Protein 5UM0 (pdb70)

Solvent-accessible surface area: 36814 Å² total; per-residue (Å²): 128,170,75,59,14,0,1,1,1,67,15,2,47,2,80,36,68,65,130,58,35,3,12,2,13,50,49,16,79,10,16,139,106,0,40,62,33,1,33,64,2,0,74,70,0,94,143,70,42,19,80,2,40,26,0,2,0,0,14,0,11,6,0,0,44,1,0,12,28,0,0,25,49,11,92,3,3,22,1,75,6,66,28,14,16,4,0,0,25,7,0,21,0,101,0,15,28,67,37,69,145,127,7,26,146,81,103,31,88,119,60,23,141,73,18,131,34,9,36,124,51,81,3,34,101,20,94,52,114,50,78,118,6,8,61,130,46,76,27,10,76,87,12,5,56,102,16,8,19,45,8,3,7,5,86,53,0,24,95,18,0,48,8,15,6,23,50,70,0,0,23,9,7,58,75,42,84,85,1,0,0,0,1,0,3,19,0,0,6,0,2,0,23,53,8,56,68,34,49,68,134,100,0,60,56,29,101,5,63,51,7,72,1,1,0,0,48,2,51,135,108,12,123,52,85,77,70,55,84,48,142,101,45,56,15,0,1,1,1,67,17,2,46,2,94,40,67,88,129,74,34,9,16,3,13,53,56,14,78,10,18,141,106,0,41,61,39,1,37,64,2,0,39,26,0,113,144,72,45,18,80,2,43,25,0,1,0,0,14,0,13,4,0,0,46,2,0,12,27,0,0,24,73,12,89,3,2,20,1,74,7,66,30,14,18,4,0,0,23,10,1,25,0,115,0,14,26,60,48,86,75,56,0,39,92,117,53,32,82,125,70,26,51,63,19,53,67,25,23,94,49,79,4,20,80,17,91,132,94,47,76,118,10,11,66,125,45,71,23,11,77,105,16,9,73,96,13,8,22,43,8,3,7,2,85,54,0,26,92,19,0,42,9,14,7,22,51,69,0,0,25,10,6,57,68,41,82,86,0,0,0,0,0,0,3,18,0,0,29,0,1,0,22,54,21,60,65,34,48,64,147,96,0,37,70,38,80,5,50,56,15,75,5,2,0,0,42,2,50,134,119,18,51,53,106,85,61,54,74,66,132,120,41,53,20,0,1,1,1,60,15,2,46,1,87,36,72,65,118,64,27,2,13,1,14,50,54,15,82,9,14,84,104,0,59,63,40,1,35,60,2,0,122,86,0,108,113,70,43,20,79,3,48,26,0,3,0,0,14,1,13,4,0,0,45,2,0,13,31,0,0,34,72,11,93,3,4,20,1,75,7,76,28,14,22,4,0,0,22,6,1,25,0,94,0,14,29,67,51,74,61,62,6,21,91,150,74,32,96,56,57,22,126,78,21,37,144,29,27,90,48,83,3,33,102,19,92,133,98,54,81,122,5,8,64,120,45,66,37,10,65,105,29,8,61,103,16,8,21,47,8,2,6,2,83,54,0,28,96,16,0,46,8,15,6,23,40,85,0,0,22,8,7,60,72,44,80,85,0,0,0,0,0,0,2,23,0,0,35,0,2,0,22,57,19,60,66,34,47,66,154,96,0,40,73,36,77,8,48,59,14,68,3,2,0,0,60,5,51,136,128,18,145,40,108,77,64,55,80,36,97,69,74,0,1,2,0,61,17,3,51,2,78,43,72,68,134,64,23,1,14,2,13,59,52,15,118,14,16,143,102,0,42,62,40,1,32,64,2,0,72,26,0,96,143,84,57,29,79,3,27,26,0,4,0,0,14,0,18,5,0,0,52,2,0,13,29,0,0,25,49,11,93,3,4,19,0,74,8,77,28,14,19,3,0,0,25,10,1,22,0,95,0,21,31,65,51,44,50,55,5,21,152,142,74,33,116,118,61,14,47,62,17,114,65,26,27,95,45,82,5,30,100,21,106,62,118,50,73,121,6,10,64,136,44,70,25,9,77,104,13,6,65,92,14,7,22,45,9,2,5,4,84,53,0,29,94,18,0,46,9,14,6,20,39,84,0,0,23,9,6,58,74,34,84,86,0,0,0,0,1,0,2,24,0,0,31,0,2,0,24,60,21,56,65,33,55,84,163,88,0,49,71,35,74,8,50,58,15,74,3,2,0,0,10,0,50,117,116,17,49,54,103,87,74,75,74,60

Nearest PDB structures (foldseek):
  5um0-assembly1_D  TM=9.969E-01  e=1.272E-48  Neisseria gonorrhoeae NCCP11945
  3ezn-assembly1_A  TM=9.893E-01  e=6.993E-36  Burkholderia pseudomallei 1710b
  3kkk-assembly1_A  TM=9.860E-01  e=8.474E-36  Plasmodium falciparum 3D7
  4odi-assembly1_C  TM=9.912E-01  e=1.167E-35  Toxoplasma gondii ME49
  1e58-assembly1_A  TM=9.875E-01  e=3.942E-35  Escherichia coli K-12

B-factor: mean 33.47, std 14.08, range [11.22, 109.82]

Radius of gyration: 29.14 Å; Cα contacts (8 Å, |Δi|>4): 1949; chains: 4; bounding box: 76×73×82 Å

Secondary structure (DSSP, 8-state):
--SEEEEEEE---BHHHHHTB--TTS-PPBPHHHHHHHHHHHHHHHHTT---SEEEE-SSHHHHHHHHHHHHHTT-TTS-EEE-GGGSPPP-GGGTTSBHHHHHHHH-HHHHHHHHS-SS-PPPPPPTTSTT-GGG-GGGTTS-GGGS-S---HHHHHHHHHHHIIIIIHHHHHTT--EEEEE-HHHHHHHHHHHHT--TTGGGG----TT--EEEEE-TT--EEEEEE-/--SEEEEEEE---BTTTTTTB--TTS-PPBPHHHHHHHHHHHHHHHHTT---SEEEE-SSHHHHHHHHHHHHHTT-TTS-EEE-GGGSPPP-GGGTTSBHHHHHHHH-HHHHHHHHH-SS-PPPPPPTT-TT-GGG-GGGTTS-GGGS-S---HHHHHHHHHHHIIIIIHHHHHTT--EEEEE-HHHHHHHHHHHHT--HHHHTT----TT--EEEEE-TT--EEEEEE-/--SEEEEEEE---BHHHHTTB--TT--PPBPHHHHHHHHHHHHHHHHTT---SEEEE-SSHHHHHHHHHHHHHTT-TTS-EEE-GGGPPPP-GGGTT-BHHHHHHHH-HHHHHHHHH-SSPPPPPPPTTSTT-GGG-GGGTTS-GGGS-S---HHHHHHHHHHHIIIIIHHHHHTT--EEEEE-HHHHHHHHHHHHT--HHHHTT----TT--EEEEE-TTS-EEEEEE-/-EEEEEEE---BHHHHTTB--TT--PPBPHHHHHHHHHHHHHHHHTT---SEEEE-SSHHHHHHHHHHHHHTT-TTS-EEE-GGGSPPP-GGGTT-BHHHHHHHHHHHHHHHHHH-SSPPPPPPPTT-TT-GGG-GGGTTS-GGGS-S---HHHHHHHHHHHIIIIIHHHHHTT--EEEEE-HHHHHHHHHHHHT--HHHHTT----TT--EEEEE-TT--EEEEEE-

Foldseek 3Di:
DPFQKEKEAAFDAFPCNVVQAAAFQNQTARDPRRLVLLLVLLLVCLVVVQDFQEEEEEPRPRQVSSRCNSCVSNPHNVRHYHYHNLQGGFHLAPRGGPHLVVVCVVPNDVVSLCSVAPQPDKHHFHDCPDPPQPLPPCVCVPPDPVVRGRIDHLNRSLVSNVVCCVPPVVVCSLVPTHYYYGGHFSSVLSVCCVLAVNDPVRSRPDGDDHSWMKMFRAHNVSHGPDIDTD/DPFAKEKEAAFDAFPCVVVQADAFPNQTARDPVRLVLLLVLLLVCLVVPQDFQEEEEEPRHRQVSSVCNSCVSNPHNVHHYYYHNLQTGFHQAPRGPPHPVVVCVVPNDVVSCCQLQAQADKHHFHPCPDPRAPLPPVVCVVDDSVVRGRGDGLNVSLVSNVVCCVPPVVVCSLVPTRYYYGGHFSSVLSVCCVLAVPDSNCSSVDGDDHSWMWMFRADNVSHTPDIDTD/DPFFKEKEAAFDAFPVNVVQAAAFQNQTARDPRRLVLLLVQLLVCLVVPQDFQEEEEEPRPRQVSSVQNSCVSNPHSVHHYDYHNLQGGFHLAPRHGPHLVVVCVVVNDVVSVCSLQPQFDKHHFHDCPDPPQPLPPCVCVVDDSVVRGRTGGLNVSLVSNVVCCVPPVVVCSLVVTRYYYGGHFSSVLSVCCVLAVNDSVCSSVDDDDHSWMWMFGADNVSHGPDIDID/DAKEKEAAFDAFPVVVVQAAAFQNQTAHDPVRLVLLLVLLLVCLVVPADFQEEEEEPRPRQVSSVCNSCVSNPHNVRHYHYHNLQGGFHQAPRGGPHLVVVCVVPNVVVSCCSLQPQFDKHHFHDCPPPPQCLPPVVCVVDDSVVRGRTGGLVVSLVSNVVCCVPPVVVCVLVPTHYYYGGHDSSVLSVCCVLQVPDSVCSSVDDDDHSWMWMFDADNVSHTPDIDTD

Organism: Neisseria gonorrhoeae (strain NCCP11945) (NCBI:txid521006)

Structure (mmCIF, N/CA/C/O backbone):
data_5UM0
#
_entry.id   5UM0
#
_cell.length_a   71.580
_cell.length_b   73.030
_cell.length_c   96.930
_cell.angle_alpha   90.000
_cell.angle_beta   97.600
_cell.angle_gamma   90.000
#
_symmetry.space_group_name_H-M   'P 1 21 1'
#
loop_
_entity.id
_entity.type
_entity.pdbx_description
1 polymer '2,3-bisphosphoglycerate-dependent phosphoglycerate mutase'
2 non-polymer 'L(+)-TARTARIC ACID'
3 water water
#
loop_
_atom_site.group_PDB
_atom_site.id
_atom_site.type_symbol
_atom_site.label_atom_id
_atom_site.label_alt_id
_atom_site.label_comp_id
_atom_site.label_asym_id
_atom_site.label_entity_id
_atom_site.label_seq_id
_atom_site.pdbx_PDB_ins_code
_atom_site.Cartn_x
_atom_site.Cartn_y
_atom_site.Cartn_z
_atom_site.occupancy
_atom_site.B_iso_or_equiv
_atom_site.auth_seq_id
_atom_site.auth_comp_id
_atom_site.auth_asym_id
_atom_site.auth_atom_id
_atom_site.pdbx_PDB_model_num
ATOM 1 N N . HIS A 1 6 ? 16.329 12.466 96.483 1.00 54.28 -2 HIS A N 1
ATOM 2 C CA . HIS A 1 6 ? 16.846 12.199 97.824 1.00 51.83 -2 HIS A CA 1
ATOM 3 C C . HIS A 1 6 ? 16.728 13.445 98.682 1.00 64.38 -2 HIS A C 1
ATOM 4 O O . HIS A 1 6 ? 17.700 13.853 99.326 1.00 57.27 -2 HIS A O 1
ATOM 11 N N . HIS A 1 7 ? 15.529 14.041 98.692 1.00 68.73 -1 HIS A N 1
ATOM 12 C CA . HIS A 1 7 ? 15.344 15.335 99.342 1.00 68.73 -1 HIS A CA 1
ATOM 13 C C . HIS A 1 7 ? 15.437 15.247 100.862 1.00 66.74 -1 HIS A C 1
ATOM 14 O O . HIS A 1 7 ? 15.833 16.223 101.510 1.00 69.07 -1 HIS A O 1
ATOM 21 N N . HIS A 1 8 ? 15.080 14.111 101.450 1.00 57.44 0 HIS A N 1
ATOM 22 C CA . HIS A 1 8 ? 15.121 13.937 102.895 1.00 54.49 0 HIS A CA 1
ATOM 23 C C . HIS A 1 8 ? 16.306 13.071 103.292 1.00 41.88 0 HIS A C 1
ATOM 24 O O . HIS A 1 8 ? 16.961 12.444 102.450 1.00 38.94 0 HIS A O 1
ATOM 31 N N . MET A 1 9 ? 16.577 13.043 104.599 1.00 34.49 1 MET A N 1
ATOM 32 C CA . MET A 1 9 ? 17.551 12.087 105.117 1.00 30.86 1 MET A CA 1
ATOM 33 C C . MET A 1 9 ? 17.025 10.670 104.958 1.00 26.04 1 MET A C 1
ATOM 34 O O . MET A 1 9 ? 15.929 10.344 105.423 1.00 27.99 1 MET A O 1
ATOM 39 N N . GLU A 1 10 ? 17.811 9.833 104.309 1.00 24.16 2 GLU A N 1
ATOM 40 C CA . GLU A 1 10 ? 17.408 8.490 103.958 1.00 22.84 2 GLU A CA 1
ATOM 41 C C . GLU A 1 10 ? 18.314 7.482 104.645 1.00 21.37 2 GLU A C 1
ATOM 42 O O . GLU A 1 10 ? 19.530 7.681 104.731 1.00 23.79 2 GLU A O 1
ATOM 48 N N . LEU A 1 11 ? 17.703 6.398 105.108 1.00 20.54 3 LEU A N 1
ATOM 49 C CA . LEU A 1 11 ? 18.367 5.284 105.771 1.00 19.26 3 LEU A CA 1
ATOM 50 C C . LEU A 1 11 ? 18.011 4.019 105.004 1.00 21.49 3 LEU A C 1
ATOM 51 O O . LEU A 1 11 ? 16.838 3.814 104.676 1.00 22.15 3 LEU A O 1
ATOM 56 N N . VAL A 1 12 ? 19.011 3.195 104.676 1.00 18.17 4 VAL A N 1
ATOM 57 C CA . VAL A 1 12 ? 18.801 2.009 103.840 1.00 18.32 4 VAL A CA 1
ATOM 58 C C . VAL A 1 12 ? 19.152 0.756 104.626 1.00 21.29 4 VAL A C 1
ATOM 59 O O . VAL A 1 12 ? 20.238 0.668 105.214 1.00 18.28 4 VAL A O 1
ATOM 63 N N . PHE A 1 13 ? 18.232 -0.216 104.620 1.00 16.92 5 PHE A N 1
ATOM 64 C CA . PHE A 1 13 ? 18.448 -1.549 105.170 1.00 17.05 5 PHE A CA 1
ATOM 65 C C . PHE A 1 13 ? 18.539 -2.564 104.034 1.00 19.38 5 PHE A C 1
ATOM 66 O O . PHE A 1 13 ? 17.834 -2.443 103.026 1.00 18.32 5 PHE A O 1
ATOM 74 N N . ILE A 1 14 ? 19.362 -3.596 104.218 1.00 14.96 6 ILE A N 1
ATOM 75 C CA . ILE A 1 14 ? 19.389 -4.726 103.280 1.00 19.91 6 ILE A CA 1
ATOM 76 C C . ILE A 1 14 ? 19.541 -6.014 104.080 1.00 25.85 6 ILE A C 1
ATOM 77 O O . ILE A 1 14 ? 20.483 -6.161 104.864 1.00 18.62 6 ILE A O 1
ATOM 82 N N . ARG A 1 15 ? 18.598 -6.932 103.909 1.00 15.86 7 ARG A N 1
ATOM 83 C CA . ARG A 1 15 ? 18.705 -8.264 104.486 1.00 15.76 7 ARG A CA 1
ATOM 84 C C . ARG A 1 15 ? 19.460 -9.165 103.515 1.00 15.53 7 ARG A C 1
ATOM 85 O O . ARG A 1 15 ? 19.218 -9.121 102.303 1.00 17.80 7 ARG A O 1
ATOM 93 N N . HIS A 1 16 ? 20.396 -9.965 104.035 1.00 17.05 8 HIS A N 1
ATOM 94 C CA . HIS A 1 16 ? 21.161 -10.825 103.133 1.00 20.00 8 HIS A CA 1
ATOM 95 C C . HIS A 1 16 ? 20.277 -11.899 102.497 1.00 16.33 8 HIS A C 1
ATOM 96 O O . HIS A 1 16 ? 19.207 -12.256 103.006 1.00 19.05 8 HIS A O 1
ATOM 103 N N . GLY A 1 17 ? 20.744 -12.404 101.356 1.00 18.59 9 GLY A N 1
ATOM 104 C CA . GLY A 1 17 ? 20.042 -13.429 100.609 1.00 21.02 9 GLY A CA 1
ATOM 105 C C . GLY A 1 17 ? 20.331 -14.828 101.132 1.00 16.28 9 GLY A C 1
ATOM 106 O O . GLY A 1 17 ? 20.895 -15.026 102.207 1.00 17.43 9 GLY A O 1
ATOM 107 N N . GLN A 1 18 ? 19.917 -15.815 100.342 1.00 18.03 10 GLN A N 1
ATOM 108 C CA . GLN A 1 18 ? 19.956 -17.214 100.770 1.00 18.20 10 GLN A CA 1
ATOM 109 C C . GLN A 1 18 ? 21.368 -17.635 101.155 1.00 21.70 10 GLN A C 1
ATOM 110 O O . GLN A 1 18 ? 22.340 -17.309 100.467 1.00 17.76 10 GLN A O 1
ATOM 116 N N . SER A 1 19 ? 21.478 -18.366 102.262 1.00 17.94 11 SER A N 1
ATOM 117 C CA . SER A 1 19 ? 22.741 -18.956 102.688 1.00 16.80 11 SER A CA 1
ATOM 118 C C . SER A 1 19 ? 22.771 -20.428 102.308 1.00 19.60 11 SER A C 1
ATOM 119 O O . SER A 1 19 ? 21.745 -21.027 101.971 1.00 23.22 11 SER A O 1
ATOM 122 N N . GLU A 1 20 ? 23.967 -21.025 102.403 1.00 18.54 12 GLU A N 1
ATOM 123 C CA . GLU A 1 20 ? 24.088 -22.458 102.127 1.00 20.06 12 GLU A CA 1
ATOM 124 C C . GLU A 1 20 ? 23.230 -23.296 103.076 1.00 22.25 12 GLU A C 1
ATOM 125 O O . GLU A 1 20 ? 22.733 -24.362 102.685 1.00 22.97 12 GLU A O 1
ATOM 131 N N . TRP A 1 21 ? 23.037 -22.834 104.319 1.00 22.18 13 TRP A N 1
ATOM 132 C CA . TRP A 1 21 ? 22.186 -23.567 105.256 1.00 26.93 13 TRP A CA 1
ATOM 133 C C . TRP A 1 21 ? 20.696 -23.296 105.048 1.00 24.98 13 TRP A C 1
ATOM 134 O O . TRP A 1 21 ? 19.878 -24.164 105.369 1.00 24.70 13 TRP A O 1
ATOM 145 N N . ASN A 1 22 ? 20.310 -22.122 104.530 1.00 22.24 14 ASN A N 1
ATOM 146 C CA . ASN A 1 22 ? 18.931 -21.966 104.061 1.00 23.01 14 ASN A CA 1
ATOM 147 C C . ASN A 1 22 ? 18.604 -23.035 103.028 1.00 28.42 14 ASN A C 1
ATOM 148 O O . ASN A 1 22 ? 17.561 -23.699 103.101 1.00 28.50 14 ASN A O 1
ATOM 153 N N . ALA A 1 23 ? 19.503 -23.225 102.058 1.00 31.21 15 ALA A N 1
ATOM 154 C CA . ALA A 1 23 ? 19.266 -24.209 101.010 1.00 32.83 15 ALA A CA 1
ATOM 155 C C . ALA A 1 23 ? 19.217 -25.625 101.568 1.00 32.26 15 ALA A C 1
ATOM 156 O O . ALA A 1 23 ? 18.468 -26.465 101.057 1.00 33.77 15 ALA A O 1
ATOM 158 N N . LYS A 1 24 ? 19.989 -25.909 102.611 1.00 30.09 16 LYS A N 1
ATOM 159 C CA . LYS A 1 24 ? 19.972 -27.227 103.237 1.00 30.03 16 LYS A CA 1
ATOM 160 C C . LYS A 1 24 ? 18.892 -27.376 104.310 1.00 30.54 16 LYS A C 1
ATOM 161 O O . LYS A 1 24 ? 18.789 -28.452 104.907 1.00 33.09 16 LYS A O 1
ATOM 167 N N . ASN A 1 25 ? 18.119 -26.319 104.592 1.00 30.63 17 ASN A N 1
ATOM 168 C CA . ASN A 1 25 ? 17.016 -26.368 105.556 1.00 25.57 17 ASN A CA 1
ATOM 169 C C . ASN A 1 25 ? 17.522 -26.635 106.977 1.00 32.85 17 ASN A C 1
ATOM 170 O O . ASN A 1 25 ? 16.958 -27.452 107.708 1.00 34.64 17 ASN A O 1
ATOM 175 N N . LEU A 1 26 ? 18.600 -25.959 107.370 1.00 27.70 18 LEU A N 1
ATOM 176 C CA . LEU A 1 26 ? 19.148 -26.070 108.722 1.00 29.29 18 LEU A CA 1
ATOM 177 C C . LEU A 1 26 ? 19.022 -24.733 109.449 1.00 28.00 18 LEU A C 1
ATOM 178 O O . LEU A 1 26 ? 19.270 -23.679 108.861 1.00 25.54 18 LEU A O 1
ATOM 183 N N . PHE A 1 27 ? 18.638 -24.774 110.729 1.00 22.03 19 PHE A N 1
ATOM 184 C CA . PHE A 1 27 ? 18.680 -23.568 111.551 1.00 20.74 19 PHE A CA 1
ATOM 185 C C . PHE A 1 27 ? 20.117 -23.070 111.651 1.00 22.64 19 PHE A C 1
ATOM 186 O O . PHE A 1 27 ? 21.042 -23.853 111.906 1.00 28.41 19 PHE A O 1
ATOM 194 N N . THR A 1 28 ? 20.296 -21.759 111.509 1.00 21.56 20 THR A N 1
ATOM 195 C CA . THR A 1 28 ? 21.624 -21.157 111.472 1.00 17.21 20 THR A CA 1
ATOM 196 C C . THR A 1 28 ? 21.941 -20.331 112.713 1.00 20.99 20 THR A C 1
ATOM 197 O O . THR A 1 28 ? 22.906 -20.624 113.418 1.00 22.31 20 THR A O 1
ATOM 201 N N . GLY A 1 29 ? 21.164 -19.291 112.992 1.00 20.59 21 GLY A N 1
ATOM 202 C CA . GLY A 1 29 ? 21.482 -18.439 114.134 1.00 18.02 21 GLY A CA 1
ATOM 203 C C . GLY A 1 29 ? 22.861 -17.810 114.002 1.00 19.19 21 GLY A C 1
ATOM 204 O O . GLY A 1 29 ? 23.210 -17.231 112.968 1.00 16.08 21 GLY A O 1
ATOM 205 N N . TRP A 1 30 ? 23.671 -17.925 115.061 1.00 18.69 22 TRP A N 1
ATOM 206 C CA . TRP A 1 30 ? 25.018 -17.335 115.052 1.00 20.77 22 TRP A CA 1
ATOM 207 C C . TRP A 1 30 ? 26.074 -18.190 114.354 1.00 21.43 22 TRP A C 1
ATOM 208 O O . TRP A 1 30 ? 27.243 -17.788 114.328 1.00 23.03 22 TRP A O 1
ATOM 219 N N . ARG A 1 31 ? 25.727 -19.359 113.823 1.00 21.16 23 ARG A N 1
ATOM 220 C CA . ARG A 1 31 ? 26.708 -20.148 113.075 1.00 17.49 23 ARG A CA 1
ATOM 221 C C . ARG A 1 31 ? 27.135 -19.402 111.812 1.00 16.48 23 ARG A C 1
ATOM 222 O O . ARG A 1 31 ? 26.308 -18.824 111.110 1.00 18.25 23 ARG A O 1
ATOM 230 N N . ASP A 1 32 ? 28.438 -19.430 111.505 1.00 18.36 24 ASP A N 1
ATOM 231 C CA . ASP A 1 32 ? 28.984 -18.513 110.497 1.00 16.84 24 ASP A CA 1
ATOM 232 C C . ASP A 1 32 ? 29.022 -19.169 109.114 1.00 25.70 24 ASP A C 1
ATOM 233 O O . ASP A 1 32 ? 30.075 -19.516 108.587 1.00 30.25 24 ASP A O 1
ATOM 238 N N . VAL A 1 33 ? 27.844 -19.296 108.508 1.00 20.46 25 VAL A N 1
ATOM 239 C CA . VAL A 1 33 ? 27.713 -19.990 107.231 1.00 16.44 25 VAL A CA 1
ATOM 240 C C . VAL A 1 33 ? 27.797 -18.985 106.087 1.00 21.31 25 VAL A C 1
ATOM 241 O O . VAL A 1 33 ? 27.507 -17.792 106.236 1.00 22.32 25 VAL A O 1
ATOM 245 N N . LYS A 1 34 ? 28.196 -19.478 104.923 1.00 17.80 26 LYS A N 1
ATOM 246 C CA . LYS A 1 34 ? 28.379 -18.629 103.755 1.00 21.90 26 LYS A CA 1
ATOM 247 C C . LYS A 1 34 ? 27.092 -18.469 102.953 1.00 23.71 26 LYS A C 1
ATOM 248 O O . LYS A 1 34 ? 26.148 -19.258 103.066 1.00 22.28 26 LYS A O 1
ATOM 254 N N . LEU A 1 35 ? 27.075 -17.428 102.123 1.00 21.15 27 LEU A N 1
ATOM 255 C CA . LEU A 1 35 ? 26.000 -17.234 101.165 1.00 21.33 27 LEU A CA 1
ATOM 256 C C . LEU A 1 35 ? 26.032 -18.325 100.099 1.00 23.65 27 LEU A C 1
ATOM 257 O O . LEU A 1 35 ? 27.096 -18.793 99.693 1.00 19.26 27 LEU A O 1
ATOM 262 N N . SER A 1 36 ? 24.854 -18.691 99.606 1.00 18.13 28 SER A N 1
ATOM 263 C CA . SER A 1 36 ? 24.795 -19.523 98.417 1.00 22.04 28 SER A CA 1
ATOM 264 C C . SER A 1 36 ? 25.024 -18.657 97.178 1.00 18.69 28 SER A C 1
ATOM 265 O O . SER A 1 36 ? 25.016 -17.420 97.248 1.00 20.96 28 SER A O 1
ATOM 268 N N . GLU A 1 37 ? 25.200 -19.307 96.019 1.00 20.53 29 GLU A N 1
ATOM 269 C CA . GLU A 1 37 ? 25.294 -18.531 94.782 1.00 25.62 29 GLU A CA 1
ATOM 270 C C . GLU A 1 37 ? 24.065 -17.647 94.602 1.00 26.52 29 GLU A C 1
ATOM 271 O O . GLU A 1 37 ? 24.181 -16.492 94.180 1.00 21.89 29 GLU A O 1
ATOM 277 N N . GLN A 1 38 ? 22.880 -18.176 94.923 1.00 21.31 30 GLN A N 1
ATOM 278 C CA . GLN A 1 38 ? 21.661 -17.378 94.855 1.00 20.51 30 GLN A CA 1
ATOM 279 C C . GLN A 1 38 ? 21.767 -16.139 95.736 1.00 22.48 30 GLN A C 1
ATOM 280 O O . GLN A 1 38 ? 21.412 -15.032 95.313 1.00 22.27 30 GLN A O 1
ATOM 286 N N . GLY A 1 39 ? 22.221 -16.318 96.981 1.00 16.84 31 GLY A N 1
ATOM 287 C CA . GLY A 1 39 ? 22.392 -15.177 97.872 1.00 21.57 31 GLY A CA 1
ATOM 288 C C . GLY A 1 39 ? 23.420 -14.180 97.376 1.00 20.93 31 GLY A C 1
ATOM 289 O O . GLY A 1 39 ? 23.282 -12.969 97.592 1.00 19.24 31 GLY A O 1
ATOM 290 N N . LEU A 1 40 ? 24.484 -14.671 96.740 1.00 20.72 32 LEU A N 1
ATOM 291 C CA . LEU A 1 40 ? 25.474 -13.762 96.162 1.00 21.05 32 LEU A CA 1
ATOM 292 C C . LEU A 1 40 ? 24.859 -12.932 95.038 1.00 21.77 32 LEU A C 1
ATOM 293 O O . LEU A 1 40 ? 25.115 -11.726 94.935 1.00 20.13 32 LEU A O 1
ATOM 298 N N . ALA A 1 41 ? 24.028 -13.564 94.201 1.00 18.18 33 ALA A N 1
ATOM 299 C CA . ALA A 1 41 ? 23.349 -12.847 93.124 1.00 19.67 33 ALA A CA 1
ATOM 300 C C . ALA A 1 41 ? 22.387 -11.800 93.678 1.00 22.40 33 ALA A C 1
ATOM 301 O O . ALA A 1 41 ? 22.255 -10.704 93.118 1.00 18.59 33 ALA A O 1
ATOM 303 N N . GLU A 1 42 ? 21.725 -12.108 94.793 1.00 20.18 34 GLU A N 1
ATOM 304 C CA . GLU A 1 42 ? 20.799 -11.148 95.386 1.00 16.42 34 GLU A CA 1
ATOM 305 C C . GLU A 1 42 ? 21.524 -9.890 95.847 1.00 17.87 34 GLU A C 1
ATOM 306 O O . GLU A 1 42 ? 21.019 -8.774 95.678 1.00 18.29 34 GLU A O 1
ATOM 312 N N . ALA A 1 43 ? 22.687 -10.064 96.478 1.00 18.85 35 ALA A N 1
ATOM 313 C CA . ALA A 1 43 ? 23.479 -8.924 96.921 1.00 18.03 35 ALA A CA 1
ATOM 314 C C . ALA A 1 43 ? 23.886 -8.050 95.739 1.00 20.02 35 ALA A C 1
ATOM 315 O O . ALA A 1 43 ? 23.825 -6.815 95.814 1.00 17.65 35 ALA A O 1
ATOM 317 N N . ALA A 1 44 ? 24.317 -8.676 94.642 1.00 20.20 36 ALA A N 1
ATOM 318 C CA . ALA A 1 44 ? 24.737 -7.911 93.477 1.00 20.09 36 ALA A CA 1
ATOM 319 C C . ALA A 1 44 ? 23.562 -7.161 92.853 1.00 22.37 36 ALA A C 1
ATOM 320 O O . ALA A 1 44 ? 23.700 -5.992 92.471 1.00 23.73 36 ALA A O 1
ATOM 322 N N . ALA A 1 45 ? 22.398 -7.814 92.741 1.00 17.10 37 ALA A N 1
ATOM 323 C CA . ALA A 1 45 ? 21.224 -7.139 92.187 1.00 18.86 37 ALA A CA 1
ATOM 324 C C . ALA A 1 45 ? 20.797 -5.960 93.060 1.00 25.60 37 ALA A C 1
ATOM 325 O O . ALA A 1 45 ? 20.384 -4.909 92.546 1.00 21.22 37 ALA A O 1
ATOM 327 N N . ALA A 1 46 ? 20.899 -6.111 94.384 1.00 20.73 38 ALA A N 1
ATOM 328 C CA . ALA A 1 46 ? 20.570 -5.009 95.281 1.00 19.81 38 ALA A CA 1
ATOM 329 C C . ALA A 1 46 ? 21.544 -3.853 95.104 1.00 19.55 38 ALA A C 1
ATOM 330 O O . ALA A 1 46 ? 21.125 -2.690 95.027 1.00 18.89 38 ALA A O 1
ATOM 332 N N . GLY A 1 47 ? 22.844 -4.151 95.008 1.00 16.87 39 GLY A N 1
ATOM 333 C CA . GLY A 1 47 ? 23.810 -3.092 94.757 1.00 19.91 39 GLY A CA 1
ATOM 334 C C . GLY A 1 47 ? 23.544 -2.344 93.459 1.00 26.11 39 GLY A C 1
ATOM 335 O O . GLY A 1 47 ? 23.624 -1.109 93.407 1.00 19.18 39 GLY A O 1
ATOM 336 N N . LYS A 1 48 ? 23.226 -3.076 92.391 1.00 23.44 40 LYS A N 1
ATOM 337 C CA . LYS A 1 48 ? 22.942 -2.414 91.116 1.00 22.11 40 LYS A CA 1
ATOM 338 C C . LYS A 1 48 ? 21.703 -1.534 91.205 1.00 22.30 40 LYS A C 1
ATOM 339 O O . LYS A 1 48 ? 21.640 -0.484 90.558 1.00 21.15 40 LYS A O 1
ATOM 345 N N . LYS A 1 49 ? 20.707 -1.943 91.990 1.00 21.05 41 LYS A N 1
ATOM 346 C CA . LYS A 1 49 ? 19.505 -1.126 92.130 1.00 23.99 41 LYS A CA 1
ATOM 347 C C . LYS A 1 49 ? 19.802 0.158 92.903 1.00 21.83 41 LYS A C 1
ATOM 348 O O . LYS A 1 49 ? 19.297 1.234 92.559 1.00 23.25 41 LYS A O 1
ATOM 354 N N . LEU A 1 50 ? 20.613 0.061 93.954 1.00 19.52 42 LEU A N 1
ATOM 355 C CA . LEU A 1 50 ? 21.028 1.264 94.670 1.00 19.32 42 LEU A CA 1
ATOM 356 C C . LEU A 1 50 ? 21.855 2.174 93.777 1.00 19.39 42 LEU A C 1
ATOM 357 O O . LEU A 1 50 ? 21.721 3.400 93.835 1.00 21.05 42 LEU A O 1
ATOM 362 N N . LYS A 1 51 ? 22.695 1.592 92.919 1.00 17.49 43 LYS A N 1
ATOM 363 C CA . LYS A 1 51 ? 23.453 2.406 91.969 1.00 26.46 43 LYS A CA 1
ATOM 364 C C . LYS A 1 51 ? 22.524 3.130 91.005 1.00 25.25 43 LYS A C 1
ATOM 365 O O . LYS A 1 51 ? 22.653 4.343 90.781 1.00 21.92 43 LYS A O 1
ATOM 371 N N . GLU A 1 52 ? 21.585 2.392 90.409 1.00 23.59 44 GLU A N 1
ATOM 372 C CA . GLU A 1 52 ? 20.720 2.982 89.389 1.00 25.52 44 GLU A CA 1
ATOM 373 C C . GLU A 1 52 ? 19.896 4.125 89.952 1.00 23.76 44 GLU A C 1
ATOM 374 O O . GLU A 1 52 ? 19.530 5.050 89.215 1.00 25.59 44 GLU A O 1
ATOM 380 N N . ASN A 1 53 ? 19.601 4.085 91.249 1.00 21.77 45 ASN A N 1
ATOM 381 C CA . ASN A 1 53 ? 18.760 5.088 91.879 1.00 26.34 45 ASN A CA 1
ATOM 382 C C . ASN A 1 53 ? 19.563 6.133 92.643 1.00 27.42 45 ASN A C 1
ATOM 383 O O . ASN A 1 53 ? 18.974 6.931 93.378 1.00 25.20 45 ASN A O 1
ATOM 388 N N . GLY A 1 54 ? 20.886 6.138 92.493 1.00 23.02 46 GLY A N 1
ATOM 389 C CA . GLY A 1 54 ? 21.710 7.205 93.031 1.00 25.94 46 GLY A CA 1
ATOM 390 C C . GLY A 1 54 ? 21.896 7.215 94.536 1.00 26.34 46 GLY A C 1
ATOM 391 O O . GLY A 1 54 ? 22.058 8.293 95.116 1.00 27.21 46 GLY A O 1
ATOM 392 N N . TYR A 1 55 ? 21.900 6.050 95.191 1.00 19.73 47 TYR A N 1
ATOM 393 C CA . TYR A 1 55 ? 22.055 5.992 96.646 1.00 15.22 47 TYR A CA 1
ATOM 394 C C . TYR A 1 55 ? 23.537 5.980 96.996 1.00 20.16 47 TYR A C 1
ATOM 395 O O . TYR A 1 55 ? 24.245 4.998 96.732 1.00 20.04 47 TYR A O 1
ATOM 404 N N . GLU A 1 56 ? 23.999 7.076 97.594 1.00 15.32 48 GLU A N 1
ATOM 405 C CA . GLU A 1 56 ? 25.364 7.215 98.088 1.00 19.82 48 GLU A CA 1
ATOM 406 C C . GLU A 1 56 ? 25.358 7.058 99.605 1.00 16.02 48 GLU A C 1
ATOM 407 O O . GLU A 1 56 ? 24.458 7.566 100.277 1.00 16.84 48 GLU A O 1
ATOM 413 N N . PHE A 1 57 ? 26.366 6.371 100.146 1.00 13.34 49 PHE A N 1
ATOM 414 C CA . PHE A 1 57 ? 26.481 6.170 101.585 1.00 16.60 49 PHE A CA 1
ATOM 415 C C . PHE A 1 57 ? 27.737 6.836 102.123 1.00 16.98 49 PHE A C 1
ATOM 416 O O . PHE A 1 57 ? 28.745 6.950 101.419 1.00 16.30 49 PHE A O 1
ATOM 424 N N . ASP A 1 58 ? 27.662 7.262 103.391 1.00 16.13 50 ASP A N 1
ATOM 425 C CA . ASP A 1 58 ? 28.822 7.774 104.113 1.00 21.41 50 ASP A CA 1
ATOM 426 C C . ASP A 1 58 ? 29.378 6.808 105.146 1.00 20.44 50 ASP A C 1
ATOM 427 O O . ASP A 1 58 ? 30.533 6.968 105.561 1.00 17.75 50 ASP A O 1
ATOM 432 N N . ILE A 1 59 ? 28.595 5.817 105.569 1.00 14.16 51 ILE A N 1
ATOM 433 C CA . ILE A 1 59 ? 29.039 4.819 106.534 1.00 14.39 51 ILE A CA 1
ATOM 434 C C . ILE A 1 59 ? 28.160 3.588 106.347 1.00 16.47 51 ILE A C 1
ATOM 435 O O . ILE A 1 59 ? 26.981 3.698 105.984 1.00 15.84 51 ILE A O 1
ATOM 440 N N . ALA A 1 60 ? 28.731 2.413 106.609 1.00 14.21 52 ALA A N 1
ATOM 441 C CA . ALA A 1 60 ? 28.022 1.138 106.488 1.00 15.68 52 ALA A CA 1
ATOM 442 C C . ALA A 1 60 ? 28.161 0.345 107.778 1.00 18.22 52 ALA A C 1
ATOM 443 O O . ALA A 1 60 ? 29.278 0.144 108.263 1.00 16.52 52 ALA A O 1
ATOM 445 N N . PHE A 1 61 ? 27.037 -0.124 108.324 1.00 12.58 53 PHE A N 1
ATOM 446 C CA . PHE A 1 61 ? 27.040 -0.967 109.523 1.00 12.49 53 PHE A CA 1
ATOM 447 C C . PHE A 1 61 ? 26.626 -2.387 109.153 1.00 14.86 53 PHE A C 1
ATOM 448 O O . PHE A 1 61 ? 25.685 -2.581 108.382 1.00 13.10 53 PHE A O 1
ATOM 456 N N . THR A 1 62 ? 27.306 -3.386 109.724 1.00 14.10 54 THR A N 1
ATOM 457 C CA . THR A 1 62 ? 26.951 -4.775 109.461 1.00 14.54 54 THR A CA 1
ATOM 458 C C . THR A 1 62 ? 27.205 -5.587 110.726 1.00 14.01 54 THR A C 1
ATOM 459 O O . THR A 1 62 ? 27.644 -5.053 111.750 1.00 15.07 54 THR A O 1
ATOM 463 N N . SER A 1 63 ? 26.876 -6.880 110.670 1.00 16.09 55 SER A N 1
ATOM 464 C CA . SER A 1 63 ? 27.080 -7.771 111.805 1.00 13.82 55 SER A CA 1
ATOM 465 C C . SER A 1 63 ? 28.513 -8.289 111.754 1.00 15.36 55 SER A C 1
ATOM 466 O O . SER A 1 63 ? 29.326 -7.829 110.956 1.00 17.31 55 SER A O 1
ATOM 469 N N . VAL A 1 64 ? 28.845 -9.287 112.569 1.00 14.98 56 VAL A N 1
ATOM 470 C CA . VAL A 1 64 ? 30.132 -9.942 112.436 1.00 13.94 56 VAL A CA 1
ATOM 471 C C . VAL A 1 64 ? 29.982 -11.333 111.822 1.00 17.58 56 VAL A C 1
ATOM 472 O O . VAL A 1 64 ? 30.913 -12.126 111.867 1.00 17.50 56 VAL A O 1
ATOM 476 N N . LEU A 1 65 ? 28.822 -11.629 111.226 1.00 16.65 57 LEU A N 1
ATOM 477 C CA . LEU A 1 65 ? 28.618 -12.888 110.518 1.00 14.59 57 LEU A CA 1
ATOM 478 C C . LEU A 1 65 ? 28.948 -12.674 109.046 1.00 14.58 57 LEU A C 1
ATOM 479 O O . LEU A 1 65 ? 28.529 -11.679 108.440 1.00 13.27 57 LEU A O 1
ATOM 484 N N . THR A 1 66 ? 29.706 -13.610 108.490 1.00 17.45 58 THR A N 1
ATOM 485 C CA . THR A 1 66 ? 30.279 -13.457 107.155 1.00 18.99 58 THR A CA 1
ATOM 486 C C . THR A 1 66 ? 29.221 -13.205 106.083 1.00 19.10 58 THR A C 1
ATOM 487 O O . THR A 1 66 ? 29.443 -12.410 105.154 1.00 19.45 58 THR A O 1
ATOM 491 N N . ARG A 1 67 ? 28.082 -13.902 106.158 1.00 15.56 59 ARG A N 1
ATOM 492 C CA . ARG A 1 67 ? 27.070 -13.737 105.110 1.00 16.64 59 ARG A CA 1
ATOM 493 C C . ARG A 1 67 ? 26.557 -12.298 105.034 1.00 15.42 59 ARG A C 1
ATOM 494 O O . ARG A 1 67 ? 26.214 -11.813 103.943 1.00 16.56 59 ARG A O 1
ATOM 502 N N . ALA A 1 68 ? 26.517 -11.591 106.163 1.00 14.55 60 ALA A N 1
ATOM 503 C CA . ALA A 1 68 ? 26.069 -10.205 106.125 1.00 14.21 60 ALA A CA 1
ATOM 504 C C . ALA A 1 68 ? 27.187 -9.275 105.663 1.00 13.76 60 ALA A C 1
ATOM 505 O O . ALA A 1 68 ? 26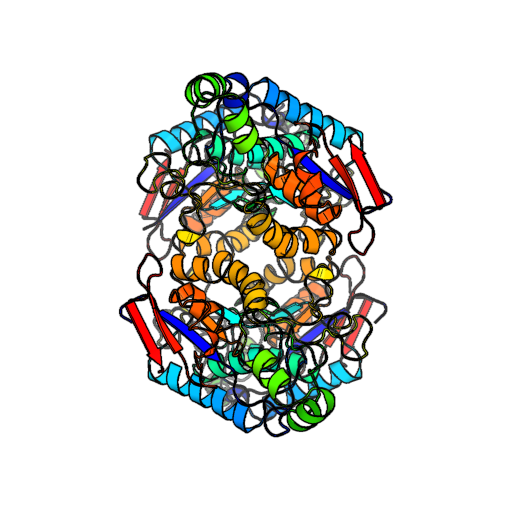.936 -8.351 104.883 1.00 13.90 60 ALA A O 1
ATOM 507 N N . ILE A 1 69 ? 28.420 -9.497 106.150 1.00 14.54 61 ILE A N 1
ATOM 508 C CA . ILE A 1 69 ? 29.535 -8.638 105.766 1.00 14.66 61 ILE A CA 1
ATOM 509 C C . ILE A 1 69 ? 29.767 -8.729 104.269 1.00 14.96 61 ILE A C 1
ATOM 510 O O . ILE A 1 69 ? 29.982 -7.719 103.586 1.00 14.28 61 ILE A O 1
ATOM 515 N N . LYS A 1 70 ? 29.730 -9.948 103.737 1.00 13.66 62 LYS A N 1
ATOM 516 C CA . LYS A 1 70 ? 29.925 -10.119 102.306 1.00 14.45 62 LYS A CA 1
ATOM 517 C C . LYS A 1 70 ? 28.808 -9.458 101.515 1.00 19.27 62 LYS A C 1
ATOM 518 O O . LYS A 1 70 ? 29.060 -8.856 100.464 1.00 17.41 62 LYS A O 1
ATOM 524 N N . THR A 1 71 ? 27.563 -9.556 102.003 1.00 15.37 63 THR A N 1
ATOM 525 C CA . THR A 1 71 ? 26.468 -8.825 101.364 1.00 17.09 63 THR A CA 1
ATOM 526 C C . THR A 1 71 ? 26.765 -7.335 101.357 1.00 18.16 63 THR A C 1
ATOM 527 O O . THR A 1 71 ? 26.604 -6.658 100.335 1.00 16.04 63 THR A O 1
ATOM 531 N N . CYS A 1 72 ? 27.213 -6.810 102.499 1.00 13.67 64 CYS A N 1
ATOM 532 C CA . CYS A 1 72 ? 27.536 -5.388 102.588 1.00 15.89 64 CYS A CA 1
ATOM 533 C C . CYS A 1 72 ? 28.616 -5.003 101.579 1.00 17.65 64 CYS A C 1
ATOM 534 O O . CYS A 1 72 ? 28.486 -4.000 100.868 1.00 14.48 64 CYS A O 1
ATOM 537 N N . ASN A 1 73 ? 29.688 -5.800 101.500 1.00 19.17 65 ASN A N 1
ATOM 538 C CA . ASN A 1 73 ? 30.792 -5.483 100.591 1.00 16.88 65 ASN A CA 1
ATOM 539 C C . ASN A 1 73 ? 30.356 -5.519 99.135 1.00 14.47 65 ASN A C 1
ATOM 540 O O . ASN A 1 73 ? 30.808 -4.700 98.324 1.00 15.47 65 ASN A O 1
ATOM 545 N N . ILE A 1 74 ? 29.505 -6.479 98.776 1.00 13.64 66 ILE A N 1
ATOM 546 C CA . ILE A 1 74 ? 29.056 -6.584 97.391 1.00 17.76 66 ILE A CA 1
ATOM 547 C C . ILE A 1 74 ? 28.174 -5.390 97.028 1.00 18.36 66 ILE A C 1
ATOM 548 O O . ILE A 1 74 ? 28.305 -4.799 95.946 1.00 17.88 66 ILE A O 1
ATOM 553 N N . VAL A 1 75 ? 27.249 -5.033 97.921 1.00 14.74 67 VAL A N 1
ATOM 554 C CA . VAL A 1 75 ? 26.376 -3.882 97.681 1.00 20.29 67 VAL A CA 1
ATOM 555 C C . VAL A 1 75 ? 27.207 -2.616 97.465 1.00 20.32 67 VAL A C 1
ATOM 556 O O . VAL A 1 75 ? 26.972 -1.852 96.516 1.00 19.97 67 VAL A O 1
ATOM 560 N N . LEU A 1 76 ? 28.205 -2.394 98.328 1.00 15.13 68 LEU A N 1
ATOM 561 C CA . LEU A 1 76 ? 29.082 -1.235 98.189 1.00 18.23 68 LEU A CA 1
ATOM 562 C C . LEU A 1 76 ? 29.851 -1.271 96.877 1.00 17.52 68 LEU A C 1
ATOM 563 O O . LEU A 1 76 ? 29.907 -0.271 96.155 1.00 14.51 68 LEU A O 1
ATOM 568 N N . GLU A 1 77 ? 30.462 -2.414 96.551 1.00 18.03 69 GLU A N 1
ATOM 569 C CA . GLU A 1 77 ? 31.250 -2.487 95.320 1.00 20.92 69 GLU A CA 1
ATOM 570 C C . GLU A 1 77 ? 30.374 -2.258 94.090 1.00 18.66 69 GLU A C 1
ATOM 571 O O . GLU A 1 77 ? 30.760 -1.526 93.159 1.00 18.20 69 GLU A O 1
ATOM 577 N N . GLU A 1 78 ? 29.193 -2.880 94.065 1.00 17.01 70 GLU A N 1
ATOM 578 C CA . GLU A 1 78 ? 28.333 -2.788 92.881 1.00 20.59 70 GLU A CA 1
ATOM 579 C C . GLU A 1 78 ? 27.729 -1.404 92.714 1.00 23.81 70 GLU A C 1
ATOM 580 O O . GLU A 1 78 ? 27.278 -1.066 91.616 1.00 21.02 70 GLU A O 1
ATOM 586 N N . SER A 1 79 ? 27.703 -0.596 93.768 1.00 18.28 71 SER A N 1
ATOM 587 C CA . SER A 1 79 ? 27.316 0.801 93.644 1.00 19.73 71 SER A CA 1
ATOM 588 C C . SER A 1 79 ? 28.526 1.743 93.699 1.00 21.58 71 SER A C 1
ATOM 589 O O . SER A 1 79 ? 28.371 2.915 94.045 1.00 19.88 71 SER A O 1
ATOM 592 N N . ASP A 1 80 ? 29.729 1.240 93.393 1.00 18.27 72 ASP A N 1
ATOM 593 C CA . ASP A 1 80 ? 30.913 2.078 93.142 1.00 23.43 72 ASP A CA 1
ATOM 594 C C . ASP A 1 80 ? 31.361 2.843 94.388 1.00 18.93 72 ASP A C 1
ATOM 595 O O . ASP A 1 80 ? 31.810 3.989 94.289 1.00 18.70 72 ASP A O 1
ATOM 600 N N . GLN A 1 81 ? 31.259 2.226 95.561 1.00 14.96 73 GLN A N 1
ATOM 601 C CA . GLN A 1 81 ? 31.621 2.928 96.793 1.00 14.06 73 GLN A CA 1
ATOM 602 C C . GLN A 1 81 ? 32.181 1.945 97.831 1.00 15.60 73 GLN A C 1
ATOM 603 O O . GLN A 1 81 ? 31.834 1.982 99.014 1.00 15.13 73 GLN A O 1
ATOM 609 N N . LEU A 1 82 ? 33.091 1.064 97.399 1.00 20.18 74 LEU A N 1
ATOM 610 C CA . LEU A 1 82 ? 33.717 0.139 98.341 1.00 18.30 74 LEU A CA 1
ATOM 611 C C . LEU A 1 82 ? 34.610 0.858 99.352 1.00 20.72 74 LEU A C 1
ATOM 612 O O . LEU A 1 82 ? 34.965 0.258 100.372 1.00 15.59 74 LEU A O 1
ATOM 617 N N . PHE A 1 83 ? 34.947 2.131 99.109 1.00 16.90 75 PHE A N 1
ATOM 618 C CA . PHE A 1 83 ? 35.726 2.935 100.046 1.00 13.92 75 PHE A CA 1
ATOM 619 C C . PHE A 1 83 ? 34.953 3.331 101.301 1.00 14.63 75 PHE A C 1
ATOM 620 O O . PHE A 1 83 ? 35.570 3.861 102.233 1.00 15.78 75 PHE A O 1
ATOM 628 N N . VAL A 1 84 ? 33.644 3.105 101.347 1.00 16.34 76 VAL A N 1
ATOM 629 C CA . VAL A 1 84 ? 32.836 3.625 102.456 1.00 14.51 76 VAL A CA 1
ATOM 630 C C . VAL A 1 84 ? 33.262 2.939 103.751 1.00 16.85 76 VAL A C 1
ATOM 631 O O . VAL A 1 84 ? 33.428 1.707 103.772 1.00 15.63 76 VAL A O 1
ATOM 635 N N . PRO A 1 85 ? 33.449 3.681 104.839 1.00 18.55 77 PRO A N 1
ATOM 636 C CA . PRO A 1 85 ? 33.894 3.055 106.092 1.00 13.03 77 PRO A CA 1
ATOM 637 C C . PRO A 1 85 ? 32.862 2.066 106.601 1.00 15.32 77 PRO A C 1
ATOM 638 O O . PRO A 1 85 ? 31.656 2.304 106.513 1.00 16.39 77 PRO A O 1
ATOM 642 N N . GLN A 1 86 ? 33.348 0.977 107.192 1.00 16.19 78 GLN A N 1
ATOM 643 C CA . GLN A 1 86 ? 32.498 -0.142 107.572 1.00 18.45 78 GLN A CA 1
ATOM 644 C C . GLN A 1 86 ? 32.738 -0.507 109.030 1.00 20.55 78 GLN A C 1
ATOM 645 O O . GLN A 1 86 ? 33.884 -0.715 109.439 1.00 15.63 78 GLN A O 1
ATOM 651 N N . ILE A 1 87 ? 31.660 -0.596 109.802 1.00 14.69 79 ILE A N 1
ATOM 652 C CA . ILE A 1 87 ? 31.712 -1.014 111.204 1.00 13.77 79 ILE A CA 1
ATOM 653 C C . ILE A 1 87 ? 30.943 -2.323 111.333 1.00 15.66 79 ILE A C 1
ATOM 654 O O . ILE A 1 87 ? 29.790 -2.428 110.883 1.00 16.55 79 ILE A O 1
ATOM 659 N N . LYS A 1 88 ? 31.586 -3.324 111.932 1.00 12.03 80 LYS A N 1
ATOM 660 C CA . LYS A 1 88 ? 31.007 -4.650 112.110 1.00 15.95 80 LYS A CA 1
ATOM 661 C C . LYS A 1 88 ? 30.721 -4.821 113.596 1.00 20.56 80 LYS A C 1
ATOM 662 O O . LYS A 1 88 ? 31.584 -4.508 114.424 1.00 18.41 80 LYS A O 1
ATOM 668 N N . THR A 1 89 ? 29.513 -5.281 113.946 1.00 12.85 81 THR A N 1
ATOM 669 C CA . THR A 1 89 ? 29.192 -5.396 115.364 1.00 11.54 81 THR A CA 1
ATOM 670 C C . THR A 1 89 ? 28.378 -6.650 115.645 1.00 13.64 81 THR A C 1
ATOM 671 O O . THR A 1 89 ? 27.456 -6.979 114.900 1.00 14.80 81 THR A O 1
ATOM 675 N N . TRP A 1 90 ? 28.716 -7.339 116.744 1.00 16.02 82 TRP A N 1
ATOM 676 C CA . TRP A 1 90 ? 27.903 -8.476 117.168 1.00 18.75 82 TRP A CA 1
ATOM 677 C C . TRP A 1 90 ? 26.461 -8.065 117.446 1.00 21.50 82 TRP A C 1
ATOM 678 O O . TRP A 1 90 ? 25.553 -8.901 117.361 1.00 14.80 82 TRP A O 1
ATOM 689 N N . ARG A 1 91 ? 26.224 -6.788 117.776 1.00 15.48 83 ARG A N 1
ATOM 690 C CA . ARG A 1 91 ? 24.876 -6.359 118.128 1.00 12.28 83 ARG A CA 1
ATOM 691 C C . ARG A 1 91 ? 23.914 -6.442 116.947 1.00 16.37 83 ARG A C 1
ATOM 692 O O . ARG A 1 91 ? 22.691 -6.437 117.154 1.00 16.37 83 ARG A O 1
ATOM 700 N N . LEU A 1 92 ? 24.415 -6.526 115.718 1.00 15.25 84 LEU A N 1
ATOM 701 C CA . LEU A 1 92 ? 23.539 -6.701 114.561 1.00 13.51 84 LEU A CA 1
ATOM 702 C C . LEU A 1 92 ? 23.443 -8.151 114.091 1.00 18.56 84 LEU A C 1
ATOM 703 O O . LEU A 1 92 ? 22.809 -8.414 113.064 1.00 15.62 84 LEU A O 1
ATOM 708 N N . ASN A 1 93 ? 24.009 -9.095 114.840 1.00 17.12 85 ASN A N 1
ATOM 709 C CA . ASN A 1 93 ? 23.902 -10.503 114.482 1.00 13.02 85 ASN A CA 1
ATOM 710 C C . ASN A 1 93 ? 22.441 -10.941 114.398 1.00 15.45 85 ASN A C 1
ATOM 711 O O . ASN A 1 93 ? 21.555 -10.375 115.033 1.00 15.17 85 ASN A O 1
ATOM 716 N N . GLU A 1 94 ? 22.216 -11.988 113.623 1.00 16.54 86 GLU A N 1
ATOM 717 C CA . GLU A 1 94 ? 20.979 -12.757 113.617 1.00 14.69 86 GLU A CA 1
ATOM 718 C C . GLU A 1 94 ? 20.678 -13.213 115.041 1.00 16.63 86 GLU A C 1
ATOM 719 O O . GLU A 1 94 ? 21.586 -13.282 115.873 1.00 16.29 86 GLU A O 1
ATOM 725 N N . ARG A 1 95 ? 19.423 -13.522 115.347 1.00 13.99 87 ARG A N 1
ATOM 726 C CA . ARG A 1 95 ? 19.128 -14.110 116.648 1.00 15.41 87 ARG A CA 1
ATOM 727 C C . ARG A 1 95 ? 19.905 -15.408 116.817 1.00 21.61 87 ARG A C 1
ATOM 728 O O . ARG A 1 95 ? 20.102 -16.161 115.860 1.00 19.46 87 ARG A O 1
ATOM 736 N N . HIS A 1 96 ? 20.347 -15.667 118.043 1.00 17.48 88 HIS A N 1
ATOM 737 C CA . HIS A 1 96 ? 20.931 -16.962 118.372 1.00 22.08 88 HIS A CA 1
ATOM 738 C C . HIS A 1 96 ? 19.836 -18.025 118.485 1.00 27.04 88 HIS A C 1
ATOM 739 O O . HIS A 1 96 ? 18.854 -17.854 119.223 1.00 20.78 88 HIS A O 1
ATOM 746 N N . TYR A 1 97 ? 20.002 -19.128 117.756 1.00 17.59 89 TYR A N 1
ATOM 747 C CA . TYR A 1 97 ? 18.973 -20.171 117.703 1.00 19.88 89 TYR A CA 1
ATOM 748 C C . TYR A 1 97 ? 19.170 -21.265 118.757 1.00 19.91 89 TYR A C 1
ATOM 749 O O . TYR A 1 97 ? 18.479 -22.293 118.713 1.00 21.88 89 TYR A O 1
ATOM 758 N N . GLY A 1 98 ? 20.087 -21.071 119.703 1.00 20.89 90 GLY A N 1
ATOM 759 C CA . GLY A 1 98 ? 20.229 -22.059 120.752 1.00 24.72 90 GLY A CA 1
ATOM 760 C C . GLY A 1 98 ? 20.681 -23.403 120.209 1.00 24.27 90 GLY A C 1
ATOM 761 O O . GLY A 1 98 ? 21.401 -23.486 119.210 1.00 23.13 90 GLY A O 1
ATOM 762 N N . ARG A 1 99 ? 20.237 -24.472 120.890 1.00 24.42 91 ARG A N 1
ATOM 763 C CA . ARG A 1 99 ? 20.570 -25.850 120.532 1.00 27.40 91 ARG A CA 1
ATOM 764 C C . ARG A 1 99 ? 20.028 -26.229 119.158 1.00 31.57 91 ARG A C 1
ATOM 765 O O . ARG A 1 99 ? 20.495 -27.207 118.556 1.00 29.62 91 ARG A O 1
ATOM 773 N N . LEU A 1 100 ? 19.078 -25.457 118.632 1.00 28.93 92 LEU A N 1
ATOM 774 C CA . LEU A 1 100 ? 18.532 -25.744 117.311 1.00 31.76 92 LEU A CA 1
ATOM 775 C C . LEU A 1 100 ? 19.533 -25.458 116.205 1.00 31.10 92 LEU A C 1
ATOM 776 O O . LEU A 1 100 ? 19.371 -25.978 115.098 1.00 26.61 92 LEU A O 1
ATOM 781 N N . GLN A 1 101 ? 20.572 -24.664 116.481 1.00 21.77 93 GLN A N 1
ATOM 782 C CA . GLN A 1 101 ? 21.558 -24.369 115.450 1.00 20.94 93 GLN A CA 1
ATOM 783 C C . GLN A 1 101 ? 22.182 -25.659 114.930 1.00 22.06 93 GLN A C 1
ATOM 784 O O . GLN A 1 101 ? 22.662 -26.492 115.705 1.00 28.26 93 GLN A O 1
ATOM 790 N N . GLY A 1 102 ? 22.145 -25.837 113.610 1.00 26.85 94 GLY A N 1
ATOM 791 C CA . GLY A 1 102 ? 22.679 -27.026 112.984 1.00 26.15 94 GLY A CA 1
ATOM 792 C C . GLY A 1 102 ? 21.681 -28.144 112.751 1.00 30.39 94 GLY A C 1
ATOM 793 O O . GLY A 1 102 ? 22.008 -29.101 112.035 1.00 32.41 94 GLY A O 1
ATOM 794 N N . LEU A 1 103 ? 20.489 -28.074 113.343 1.00 29.35 95 LEU A N 1
ATOM 795 C CA . LEU A 1 103 ? 19.505 -29.134 113.188 1.00 30.24 95 LEU A CA 1
ATOM 796 C C . LEU A 1 103 ? 18.693 -28.920 111.914 1.00 28.40 95 LEU A C 1
ATOM 797 O O . LEU A 1 103 ? 18.595 -27.810 111.395 1.00 29.78 95 LEU A O 1
ATOM 802 N N . ASP A 1 104 ? 18.106 -30.008 111.417 1.00 30.73 96 ASP A N 1
ATOM 803 C CA . ASP A 1 104 ? 17.239 -29.934 110.245 1.00 30.26 96 ASP A CA 1
ATOM 804 C C . ASP A 1 104 ? 15.864 -29.409 110.647 1.00 31.87 96 ASP A C 1
ATOM 805 O O . ASP A 1 104 ? 15.282 -29.869 111.635 1.00 30.36 96 ASP A O 1
ATOM 810 N N . LYS A 1 105 ? 15.348 -28.437 109.886 1.00 23.76 97 LYS A N 1
ATOM 811 C CA . LYS A 1 105 ? 14.078 -27.806 110.245 1.00 34.72 97 LYS A CA 1
ATOM 812 C C . LYS A 1 105 ? 12.907 -28.760 110.044 1.00 33.42 97 LYS A C 1
ATOM 813 O O . LYS A 1 105 ? 11.936 -28.737 110.812 1.00 27.64 97 LYS A O 1
ATOM 819 N N . LYS A 1 106 ? 12.974 -29.597 109.011 1.00 30.42 98 LYS A N 1
ATOM 820 C CA . LYS A 1 106 ? 11.900 -30.553 108.763 1.00 33.51 98 LYS A CA 1
ATOM 821 C C . LYS A 1 106 ? 11.861 -31.631 109.843 1.00 35.93 98 LYS A C 1
ATOM 822 O O . LYS A 1 106 ? 10.787 -31.971 110.357 1.00 35.39 98 LYS A O 1
ATOM 828 N N . GLN A 1 107 ? 13.023 -32.187 110.199 1.00 32.18 99 GLN A N 1
ATOM 829 C CA . GLN A 1 107 ? 13.067 -33.185 111.264 1.00 38.95 99 GLN A CA 1
ATOM 830 C C . GLN A 1 107 ? 12.660 -32.589 112.605 1.00 40.68 99 GLN A C 1
ATOM 831 O O . GLN A 1 107 ? 12.064 -33.283 113.440 1.00 31.06 99 GLN A O 1
ATOM 837 N N . THR A 1 108 ? 12.985 -31.316 112.839 1.00 31.80 100 THR A N 1
ATOM 838 C CA . THR A 1 108 ? 12.558 -30.680 114.080 1.00 33.28 100 THR A CA 1
ATOM 839 C C . THR A 1 108 ? 11.040 -30.511 114.110 1.00 31.11 100 THR A C 1
ATOM 840 O O . THR A 1 108 ? 10.404 -30.756 115.140 1.00 33.57 100 THR A O 1
ATOM 844 N N . ALA A 1 109 ? 10.435 -30.110 112.985 1.00 30.48 101 ALA A N 1
ATOM 845 C CA . ALA A 1 109 ? 8.974 -30.040 112.927 1.00 32.76 101 ALA A CA 1
ATOM 846 C C . ALA A 1 109 ? 8.337 -31.415 113.067 1.00 31.79 101 ALA A C 1
ATOM 847 O O . ALA A 1 109 ? 7.234 -31.540 113.618 1.00 33.41 101 ALA A O 1
ATOM 849 N N . GLU A 1 110 ? 8.995 -32.458 112.562 1.00 29.08 102 GLU A N 1
ATOM 850 C CA . GLU A 1 110 ? 8.445 -33.800 112.739 1.00 38.11 102 GLU A CA 1
ATOM 851 C C . GLU A 1 110 ? 8.468 -34.212 114.205 1.00 39.85 102 GLU A C 1
ATOM 852 O O . GLU A 1 110 ? 7.491 -34.780 114.715 1.00 36.45 102 GLU A O 1
ATOM 858 N N . LYS A 1 111 ? 9.561 -33.907 114.908 1.00 33.18 103 LYS A N 1
ATOM 859 C CA . LYS A 1 111 ? 9.701 -34.355 116.290 1.00 40.44 103 LYS A CA 1
ATOM 860 C C . LYS A 1 111 ? 8.812 -33.553 117.232 1.00 38.08 103 LYS A C 1
ATOM 861 O O . LYS A 1 111 ? 8.249 -34.111 118.182 1.00 38.58 103 LYS A O 1
ATOM 863 N N . TYR A 1 112 ? 8.671 -32.247 116.986 1.00 35.23 104 TYR A N 1
ATOM 864 C CA . TYR A 1 112 ? 8.045 -31.344 117.943 1.00 37.50 104 TYR A CA 1
ATOM 865 C C . TYR A 1 112 ? 6.722 -30.750 117.485 1.00 35.37 104 TYR A C 1
ATOM 866 O O . TYR A 1 112 ? 6.006 -30.186 118.317 1.00 35.49 104 TYR A O 1
ATOM 875 N N . GLY A 1 113 ? 6.394 -30.825 116.207 1.00 33.27 105 GLY A N 1
ATOM 876 C CA . GLY A 1 113 ? 5.159 -30.211 115.755 1.00 34.93 105 GLY A CA 1
ATOM 877 C C . GLY A 1 113 ? 5.361 -28.817 115.179 1.00 28.06 105 GLY A C 1
ATOM 878 O O . GLY A 1 113 ? 6.258 -28.061 115.584 1.00 27.10 105 GLY A O 1
ATOM 879 N N . ASP A 1 114 ? 4.511 -28.476 114.202 1.00 28.66 106 ASP A N 1
ATOM 880 C CA . ASP A 1 114 ? 4.551 -27.166 113.556 1.00 27.31 106 ASP A CA 1
ATOM 881 C C . ASP A 1 114 ? 4.471 -26.026 114.565 1.00 26.70 106 ASP A C 1
ATOM 882 O O . ASP A 1 114 ? 5.226 -25.051 114.481 1.00 25.17 106 ASP A O 1
ATOM 887 N N . GLU A 1 115 ? 3.499 -26.091 115.483 1.00 31.36 107 GLU A N 1
ATOM 888 C CA . GLU A 1 115 ? 3.248 -24.925 116.324 1.00 33.56 107 GLU A CA 1
ATOM 889 C C . GLU A 1 115 ? 4.448 -24.626 117.212 1.00 27.06 107 GLU A C 1
ATOM 890 O O . GLU A 1 115 ? 4.811 -23.458 117.398 1.00 28.79 107 GLU A O 1
ATOM 896 N N . GLN A 1 116 ? 5.089 -25.670 117.747 1.00 27.58 108 GLN A N 1
ATOM 897 C CA . GLN A 1 116 ? 6.282 -25.467 118.561 1.00 26.20 108 GLN A CA 1
ATOM 898 C C . GLN A 1 116 ? 7.399 -24.859 117.732 1.00 28.77 108 GLN A C 1
ATOM 899 O O . GLN A 1 116 ? 8.145 -23.994 118.210 1.00 28.45 108 GLN A O 1
ATOM 905 N N . VAL A 1 117 ? 7.515 -25.288 116.477 1.00 28.33 109 VAL A N 1
ATOM 906 C CA . VAL A 1 117 ? 8.542 -24.740 115.600 1.00 26.11 109 VAL A CA 1
ATOM 907 C C . VAL A 1 117 ? 8.246 -23.280 115.271 1.00 29.29 109 VAL A C 1
ATOM 908 O O . VAL A 1 117 ? 9.159 -22.452 115.211 1.00 25.84 109 VAL A O 1
ATOM 912 N N . ARG A 1 118 ? 6.970 -22.940 115.049 1.00 26.42 110 ARG A N 1
ATOM 913 C CA . ARG A 1 118 ? 6.615 -21.540 114.822 1.00 28.94 110 ARG A CA 1
ATOM 914 C C . ARG A 1 118 ? 7.007 -20.668 116.013 1.00 27.65 110 ARG A C 1
ATOM 915 O O . ARG A 1 118 ? 7.486 -19.538 115.839 1.00 27.96 110 ARG A O 1
ATOM 923 N N . ILE A 1 119 ? 6.816 -21.175 117.232 1.00 25.49 111 ILE A N 1
ATOM 924 C CA . ILE A 1 119 ? 7.176 -20.404 118.419 1.00 25.50 111 ILE A CA 1
ATOM 925 C C . ILE A 1 119 ? 8.679 -20.188 118.479 1.00 25.96 111 ILE A C 1
ATOM 926 O O . ILE A 1 119 ? 9.145 -19.082 118.774 1.00 26.92 111 ILE A O 1
ATOM 931 N N . TRP A 1 120 ? 9.464 -21.230 118.191 1.00 27.59 112 TRP A N 1
ATOM 932 C CA . TRP A 1 120 ? 10.916 -21.063 118.192 1.00 25.94 112 TRP A CA 1
ATOM 933 C C . TRP A 1 120 ? 11.369 -20.129 117.082 1.00 26.71 112 TRP A C 1
ATOM 934 O O . TRP A 1 120 ? 12.353 -19.405 117.254 1.00 27.80 112 TRP A O 1
ATOM 945 N N . ARG A 1 121 ? 10.663 -20.129 115.948 1.00 28.63 113 ARG A N 1
ATOM 946 C CA . ARG A 1 121 ? 11.046 -19.276 114.826 1.00 26.68 113 ARG A CA 1
ATOM 947 C C . ARG A 1 121 ? 10.872 -17.802 115.167 1.00 29.37 113 ARG A C 1
ATOM 948 O O . ARG A 1 121 ? 11.719 -16.972 114.808 1.00 27.39 113 ARG A O 1
ATOM 956 N N . ARG A 1 122 ? 9.789 -17.459 115.866 1.00 30.05 114 ARG A N 1
ATOM 957 C CA . ARG A 1 122 ? 9.516 -16.062 116.180 1.00 32.09 114 ARG A CA 1
ATOM 958 C C . ARG A 1 122 ? 8.587 -16.006 117.386 1.00 31.16 114 ARG A C 1
ATOM 959 O O . ARG A 1 122 ? 7.420 -16.403 117.296 1.00 28.27 114 ARG A O 1
ATOM 967 N N . SER A 1 123 ? 9.115 -15.527 118.510 1.00 26.47 115 SER A N 1
ATOM 968 C CA . SER A 1 123 ? 8.342 -15.346 119.728 1.00 27.32 115 SER A CA 1
ATOM 969 C C . SER A 1 123 ? 8.855 -14.108 120.438 1.00 29.05 115 SER A C 1
ATOM 970 O O . SER A 1 123 ? 10.041 -13.773 120.358 1.00 30.12 115 SER A O 1
ATOM 973 N N . TYR A 1 124 ? 7.957 -13.426 121.135 1.00 33.83 116 TYR A N 1
ATOM 974 C CA . TYR A 1 124 ? 8.362 -12.309 121.968 1.00 33.69 116 TYR A CA 1
ATOM 975 C C . TYR A 1 124 ? 8.433 -12.693 123.443 1.00 34.39 116 TYR A C 1
ATOM 976 O O . TYR A 1 124 ? 8.601 -11.814 124.292 1.00 39.90 116 TYR A O 1
ATOM 985 N N . ASP A 1 125 ? 8.331 -13.983 123.771 1.00 32.37 117 ASP A N 1
ATOM 986 C CA . ASP A 1 125 ? 8.265 -14.369 125.178 1.00 30.88 117 ASP A CA 1
ATOM 987 C C . ASP A 1 125 ? 8.898 -15.731 125.458 1.00 37.95 117 ASP A C 1
ATOM 988 O O . ASP A 1 125 ? 9.072 -16.106 126.625 1.00 33.12 117 ASP A O 1
ATOM 993 N N . THR A 1 126 ? 9.244 -16.484 124.412 1.00 30.66 118 THR A N 1
ATOM 994 C CA . THR A 1 126 ? 9.724 -17.854 124.572 1.00 28.91 118 THR A CA 1
ATOM 995 C C . THR A 1 126 ? 11.081 -18.025 123.903 1.00 28.58 118 THR A C 1
ATOM 996 O O . THR A 1 126 ? 11.236 -17.726 122.713 1.00 26.43 118 THR A O 1
ATOM 1000 N N . LEU A 1 127 ? 12.049 -18.541 124.662 1.00 27.46 119 LEU A N 1
ATOM 1001 C CA . LEU A 1 127 ? 13.365 -18.794 124.099 1.00 26.30 119 LEU A CA 1
ATOM 1002 C C . LEU A 1 127 ? 13.412 -20.155 123.427 1.00 29.70 119 LEU A C 1
ATOM 1003 O O . LEU A 1 127 ? 12.650 -21.065 123.774 1.00 27.67 119 LEU A O 1
ATOM 1008 N N . PRO A 1 128 ? 14.314 -20.327 122.469 1.00 29.68 120 PRO A N 1
ATOM 1009 C CA . PRO A 1 128 ? 14.624 -21.663 121.974 1.00 25.98 120 PRO A CA 1
ATOM 1010 C C . PRO A 1 128 ? 15.352 -22.463 123.039 1.00 34.31 120 PRO A C 1
ATOM 1011 O O . PRO A 1 128 ? 15.832 -21.891 124.034 1.00 26.76 120 PRO A O 1
ATOM 1015 N N . PRO A 1 129 ? 15.443 -23.784 122.883 1.00 29.65 121 PRO A N 1
ATOM 1016 C CA . PRO A 1 129 ? 16.252 -24.573 123.820 1.00 34.73 121 PRO A CA 1
ATOM 1017 C C . PRO A 1 129 ? 17.689 -24.077 123.785 1.00 35.73 121 PRO A C 1
ATOM 1018 O O . PRO A 1 129 ? 18.228 -23.772 122.721 1.00 28.18 121 PRO A O 1
ATOM 1022 N N . LEU A 1 130 ? 18.300 -23.958 124.959 1.00 28.38 122 LEU A N 1
ATOM 1023 C CA . LEU A 1 130 ? 19.593 -23.286 125.027 1.00 30.77 122 LEU A CA 1
ATOM 1024 C C . LEU A 1 130 ? 20.723 -24.205 124.577 1.00 27.90 122 LEU A C 1
ATOM 1025 O O . LEU A 1 130 ? 20.658 -25.431 124.722 1.00 29.30 122 LEU A O 1
ATOM 1030 N N . LEU A 1 131 ? 21.778 -23.594 124.041 1.00 26.85 123 LEU A N 1
ATOM 1031 C CA . LEU A 1 131 ? 22.973 -24.318 123.631 1.00 30.91 123 LEU A CA 1
ATOM 1032 C C . LEU A 1 131 ? 23.944 -24.386 124.800 1.00 31.97 123 LEU A C 1
ATOM 1033 O O . LEU A 1 131 ? 24.265 -23.355 125.399 1.00 28.93 123 LEU A O 1
ATOM 1038 N N . ASP A 1 132 ? 24.410 -25.593 125.126 1.00 30.92 124 ASP A N 1
ATOM 1039 C CA A ASP A 1 132 ? 25.312 -25.743 126.260 0.56 34.45 124 ASP A CA 1
ATOM 1040 C CA B ASP A 1 132 ? 25.325 -25.764 126.251 0.44 34.47 124 ASP A CA 1
ATOM 1041 C C . ASP A 1 132 ? 26.565 -24.903 126.059 1.00 34.12 124 ASP A C 1
ATOM 1042 O O . ASP A 1 132 ? 27.103 -24.809 124.954 1.00 35.95 124 ASP A O 1
ATOM 1051 N N . LYS A 1 133 ? 27.030 -24.283 127.148 1.00 35.80 125 LYS A N 1
ATOM 1052 C CA . LYS A 1 133 ? 28.141 -23.344 127.039 1.00 37.54 125 LYS A CA 1
ATOM 1053 C C . LYS A 1 133 ? 29.453 -24.018 126.650 1.00 37.57 125 LYS A C 1
ATOM 1054 O O . LYS A 1 133 ? 30.359 -23.336 126.157 1.00 38.42 125 LYS A O 1
ATOM 1056 N N . ASP A 1 134 ? 29.585 -25.330 126.856 1.00 37.93 126 ASP A N 1
ATOM 1057 C CA . ASP A 1 134 ? 30.798 -26.050 126.487 1.00 42.25 126 ASP A CA 1
ATOM 1058 C C . ASP A 1 134 ? 30.669 -26.790 125.164 1.00 37.69 126 ASP A C 1
ATOM 1059 O O . ASP A 1 134 ? 31.583 -27.532 124.791 1.00 40.38 126 ASP A O 1
ATOM 1064 N N . ASP A 1 135 ? 29.562 -26.612 124.453 1.00 34.31 127 ASP A N 1
ATOM 1065 C CA . ASP A 1 135 ? 29.401 -27.250 123.155 1.00 36.22 127 ASP A CA 1
ATOM 1066 C C . ASP A 1 135 ? 30.486 -26.790 122.195 1.00 39.05 127 ASP A C 1
ATOM 1067 O O . ASP A 1 135 ? 30.927 -25.637 122.228 1.00 30.28 127 ASP A O 1
ATOM 1072 N N . ALA A 1 136 ? 30.896 -27.706 121.312 1.00 34.76 128 ALA A N 1
ATOM 1073 C CA . ALA A 1 136 ? 31.934 -27.389 120.335 1.00 37.74 128 ALA A CA 1
ATOM 1074 C C . ALA A 1 136 ? 31.555 -26.194 119.468 1.00 36.36 128 ALA A C 1
ATOM 1075 O O . ALA A 1 136 ? 32.435 -25.460 118.997 1.00 29.88 128 ALA A O 1
ATOM 1077 N N . PHE A 1 137 ? 30.258 -25.967 119.255 1.00 36.76 129 PHE A N 1
ATOM 1078 C CA . PHE A 1 137 ? 29.796 -24.880 118.399 1.00 29.28 129 PHE A CA 1
ATOM 1079 C C . PHE A 1 137 ? 29.101 -23.777 119.184 1.00 33.80 129 PHE A C 1
ATOM 1080 O O . PHE A 1 137 ? 28.275 -23.044 118.620 1.00 30.87 129 PHE A O 1
ATOM 1088 N N . SER A 1 138 ? 29.410 -23.659 120.475 1.00 26.59 130 SER A N 1
ATOM 1089 C CA . SER A 1 138 ? 28.967 -22.515 121.262 1.00 25.62 130 SER A CA 1
ATOM 1090 C C . SER A 1 138 ? 29.682 -21.257 120.796 1.00 24.71 130 SER A C 1
ATOM 1091 O O . SER A 1 138 ? 30.879 -21.287 120.493 1.00 26.45 130 SER A O 1
ATOM 1094 N N . ALA A 1 139 ? 28.957 -20.139 120.779 1.00 23.60 131 ALA A N 1
ATOM 1095 C CA . ALA A 1 139 ? 29.590 -18.876 120.437 1.00 22.99 131 ALA A CA 1
ATOM 1096 C C . ALA A 1 139 ? 30.670 -18.479 121.439 1.00 23.71 131 ALA A C 1
ATOM 1097 O O . ALA A 1 139 ? 31.539 -17.670 121.103 1.00 23.64 131 ALA A O 1
ATOM 1099 N N . HIS A 1 140 ? 30.650 -19.044 122.655 1.00 24.66 132 HIS A N 1
ATOM 1100 C CA . HIS A 1 140 ? 31.681 -18.733 123.637 1.00 25.74 132 HIS A CA 1
ATOM 1101 C C . HIS A 1 140 ? 33.074 -19.141 123.162 1.00 33.66 132 HIS A C 1
ATOM 1102 O O . HIS A 1 140 ? 34.071 -18.602 123.661 1.00 29.04 132 HIS A O 1
ATOM 1109 N N . LYS A 1 141 ? 33.167 -20.057 122.197 1.00 26.46 133 LYS A N 1
ATOM 1110 C CA . LYS A 1 141 ? 34.447 -20.549 121.705 1.00 36.17 133 LYS A CA 1
ATOM 1111 C C . LYS A 1 141 ? 34.940 -19.819 120.457 1.00 29.34 133 LYS A C 1
ATOM 1112 O O . LYS A 1 141 ? 36.009 -20.161 119.946 1.00 31.19 133 LYS A O 1
ATOM 1118 N N . ASP A 1 142 ? 34.194 -18.843 119.948 1.00 25.44 134 ASP A N 1
ATOM 1119 C CA . ASP A 1 142 ? 34.549 -18.159 118.706 1.00 25.05 134 ASP A CA 1
ATOM 1120 C C . ASP A 1 142 ? 35.350 -16.908 119.039 1.00 25.25 134 ASP A C 1
ATOM 1121 O O . ASP A 1 142 ? 34.875 -16.050 119.788 1.00 25.27 134 ASP A O 1
ATOM 1126 N N . ARG A 1 143 ? 36.560 -16.791 118.480 1.00 26.00 135 ARG A N 1
ATOM 1127 C CA . ARG A 1 143 ? 37.433 -15.697 118.892 1.00 26.49 135 ARG A CA 1
ATOM 1128 C C . ARG A 1 143 ? 36.885 -14.325 118.505 1.00 30.36 135 ARG A C 1
ATOM 1129 O O . ARG A 1 143 ? 37.337 -13.315 119.050 1.00 26.09 135 ARG A O 1
ATOM 1137 N N . ARG A 1 144 ? 35.907 -14.250 117.607 1.00 24.75 136 ARG A N 1
ATOM 1138 C CA . ARG A 1 144 ? 35.405 -12.921 117.294 1.00 25.82 136 ARG A CA 1
ATOM 1139 C C . ARG A 1 144 ? 34.617 -12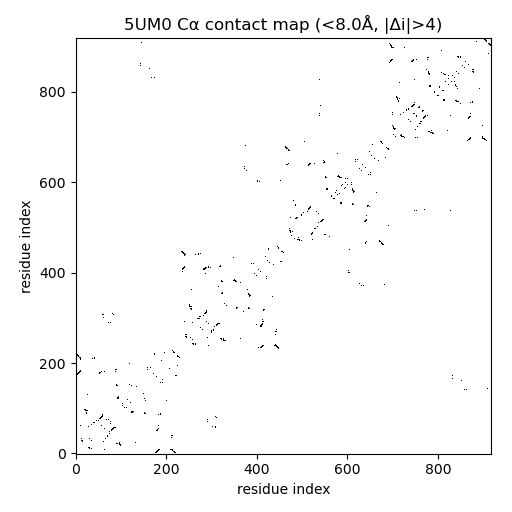.311 118.451 1.00 29.07 136 ARG A C 1
ATOM 1140 O O . ARG A 1 144 ? 34.359 -11.104 118.424 1.00 23.83 136 ARG A O 1
ATOM 1148 N N . TYR A 1 145 ? 34.279 -13.089 119.486 1.00 23.81 137 TYR A N 1
ATOM 1149 C CA . TYR A 1 145 ? 33.640 -12.551 120.685 1.00 28.96 137 TYR A CA 1
ATOM 1150 C C . TYR A 1 145 ? 34.588 -12.510 121.881 1.00 25.12 137 TYR A C 1
ATOM 1151 O O . TYR A 1 145 ? 34.136 -12.303 123.009 1.00 25.58 137 TYR A O 1
ATOM 1160 N N . ALA A 1 146 ? 35.901 -12.648 121.652 1.00 29.98 138 ALA A N 1
ATOM 1161 C CA . ALA A 1 146 ? 36.869 -12.762 122.745 1.00 33.13 138 ALA A CA 1
ATOM 1162 C C . ALA A 1 146 ? 36.987 -11.491 123.578 1.00 34.35 138 ALA A C 1
ATOM 1163 O O . ALA A 1 146 ? 37.499 -11.546 124.702 1.00 31.59 138 ALA A O 1
ATOM 1165 N N . HIS A 1 147 ? 36.534 -10.354 123.062 1.00 33.89 139 HIS A N 1
ATOM 1166 C CA A HIS A 1 147 ? 36.571 -9.056 123.718 0.44 35.06 139 HIS A CA 1
ATOM 1167 C CA B HIS A 1 147 ? 36.619 -9.117 123.829 0.56 34.89 139 HIS A CA 1
ATOM 1168 C C . HIS A 1 147 ? 35.291 -8.745 124.487 1.00 33.16 139 HIS A C 1
ATOM 1169 O O . HIS A 1 147 ? 35.129 -7.619 124.969 1.00 37.11 139 HIS A O 1
ATOM 1182 N N . LEU A 1 148 ? 34.370 -9.675 124.559 1.00 27.72 140 LEU A N 1
ATOM 1183 C CA . LEU A 1 148 ? 33.103 -9.496 125.235 1.00 27.92 140 LEU A CA 1
ATOM 1184 C C . LEU A 1 148 ? 33.078 -10.295 126.527 1.00 33.89 140 LEU A C 1
ATOM 1185 O O . LEU A 1 148 ? 33.600 -11.415 126.564 1.00 32.43 140 LEU A O 1
ATOM 1190 N N . PRO A 1 149 ? 32.473 -9.769 127.589 1.00 34.09 141 PRO A N 1
ATOM 1191 C CA . PRO A 1 149 ? 32.167 -10.622 128.742 1.00 42.76 141 PRO A CA 1
ATOM 1192 C C . PRO A 1 149 ? 31.362 -11.831 128.289 1.00 38.93 141 PRO A C 1
ATOM 1193 O O . PRO A 1 149 ? 30.496 -11.731 127.419 1.00 35.29 141 PRO A O 1
ATOM 1197 N N . ALA A 1 150 ? 31.661 -12.988 128.877 1.00 39.15 142 ALA A N 1
ATOM 1198 C CA . ALA A 1 150 ? 30.972 -14.210 128.476 1.00 38.49 142 ALA A CA 1
ATOM 1199 C C . ALA A 1 150 ? 29.465 -14.133 128.712 1.00 41.51 142 ALA A C 1
ATOM 1200 O O . ALA A 1 150 ? 28.695 -14.785 127.997 1.00 34.05 142 ALA A O 1
ATOM 1202 N N . ASP A 1 151 ? 29.020 -13.363 129.709 1.00 39.07 143 ASP A N 1
ATOM 1203 C CA . ASP A 1 151 ? 27.588 -13.261 129.965 1.00 45.23 143 ASP A CA 1
ATOM 1204 C C . ASP A 1 151 ? 26.851 -12.492 128.877 1.00 42.31 143 ASP A C 1
ATOM 1205 O O . ASP A 1 151 ? 25.617 -12.535 128.837 1.00 41.08 143 ASP A O 1
ATOM 1210 N N . VAL A 1 152 ? 27.580 -11.791 128.013 1.00 30.87 144 VAL A N 1
ATOM 1211 C CA . VAL A 1 152 ? 27.003 -11.071 126.887 1.00 32.18 144 VAL A CA 1
ATOM 1212 C C . VAL A 1 152 ? 26.790 -11.982 125.680 1.00 36.40 144 VAL A C 1
ATOM 1213 O O . VAL A 1 152 ? 25.887 -11.745 124.871 1.00 29.53 144 VAL A O 1
ATOM 1217 N N . VAL A 1 153 ? 27.601 -13.024 125.546 1.00 24.54 145 VAL A N 1
ATOM 1218 C CA . VAL A 1 153 ? 27.509 -13.980 124.444 1.00 24.44 145 VAL A CA 1
ATOM 1219 C C . VAL A 1 153 ? 26.331 -14.912 124.701 1.00 23.39 145 VAL A C 1
ATOM 1220 O O . VAL A 1 153 ? 26.343 -15.641 125.702 1.00 24.44 145 VAL A O 1
ATOM 1224 N N . PRO A 1 154 ? 25.304 -14.932 123.850 1.00 22.49 146 PRO A N 1
ATOM 1225 C CA . PRO A 1 154 ? 24.080 -15.667 124.184 1.00 24.63 146 PRO A CA 1
ATOM 1226 C C . PRO A 1 154 ? 24.194 -17.166 123.961 1.00 24.75 146 PRO A C 1
ATOM 1227 O O . PRO A 1 154 ? 24.997 -17.646 123.160 1.00 23.07 146 PRO A O 1
ATOM 1231 N N . ASP A 1 155 ? 23.374 -17.904 124.715 1.00 23.70 147 ASP A N 1
ATOM 1232 C CA . ASP A 1 155 ? 23.181 -19.334 124.521 1.00 24.60 147 ASP A CA 1
ATOM 1233 C C . ASP A 1 155 ? 21.894 -19.644 123.772 1.00 25.70 147 ASP A C 1
ATOM 1234 O O . ASP A 1 155 ? 21.634 -20.807 123.467 1.00 25.82 147 ASP A O 1
ATOM 1239 N N . GLY A 1 156 ? 21.103 -18.618 123.463 1.00 23.52 148 GLY A N 1
ATOM 1240 C CA . GLY A 1 156 ? 19.857 -18.721 122.728 1.00 23.40 148 GLY A CA 1
ATOM 1241 C C . GLY A 1 156 ? 19.078 -17.436 122.914 1.00 22.63 148 GLY A C 1
ATOM 1242 O O . GLY A 1 156 ? 19.140 -16.832 123.993 1.00 25.79 148 GLY A O 1
ATOM 1243 N N . GLU A 1 157 ? 18.357 -16.991 121.885 1.00 22.11 149 GLU A N 1
ATOM 1244 C CA . GLU A 1 157 ? 17.634 -15.728 121.946 1.00 22.12 149 GLU A CA 1
ATOM 1245 C C . GLU A 1 157 ? 16.294 -15.854 121.233 1.00 22.33 149 GLU A C 1
ATOM 1246 O O . GLU A 1 157 ? 16.132 -16.668 120.318 1.00 22.23 149 GLU A O 1
ATOM 1252 N N . ASN A 1 158 ? 15.347 -15.010 121.638 1.00 24.62 150 ASN A N 1
ATOM 1253 C CA . ASN A 1 158 ? 14.122 -14.784 120.879 1.00 23.19 150 ASN A CA 1
ATOM 1254 C C . ASN A 1 158 ? 14.174 -13.354 120.338 1.00 28.22 150 ASN A C 1
ATOM 1255 O O . ASN A 1 158 ? 15.200 -12.674 120.441 1.00 22.59 150 ASN A O 1
ATOM 1260 N N . LEU A 1 159 ? 13.053 -12.875 119.791 1.00 22.73 151 LEU A N 1
ATOM 1261 C CA . LEU A 1 159 ? 13.065 -11.563 119.150 1.00 20.33 151 LEU A CA 1
ATOM 1262 C C . LEU A 1 159 ? 13.174 -10.440 120.176 1.00 20.62 151 LEU A C 1
ATOM 1263 O O . LEU A 1 159 ? 13.837 -9.429 119.927 1.00 23.14 151 LEU A O 1
ATOM 1268 N N . LYS A 1 160 ? 12.531 -10.595 121.337 1.00 25.04 152 LYS A N 1
ATOM 1269 C CA . LYS A 1 160 ? 12.626 -9.571 122.374 1.00 22.63 152 LYS A CA 1
ATOM 1270 C C . LYS A 1 160 ? 14.066 -9.409 122.862 1.00 24.42 152 LYS A C 1
ATOM 1271 O O . LYS A 1 160 ? 14.572 -8.288 122.992 1.00 21.14 152 LYS A O 1
ATOM 1277 N N . VAL A 1 161 ? 14.727 -10.529 123.169 1.00 20.86 153 VAL A N 1
ATOM 1278 C CA . VAL A 1 161 ? 16.110 -10.503 123.639 1.00 20.83 153 VAL A CA 1
ATOM 1279 C C . VAL A 1 161 ? 17.034 -9.945 122.557 1.00 26.73 153 VAL A C 1
ATOM 1280 O O . VAL A 1 161 ? 17.969 -9.181 122.848 1.00 20.31 153 VAL A O 1
ATOM 1284 N N . THR A 1 162 ? 16.790 -10.313 121.293 1.00 18.60 154 THR A N 1
ATOM 1285 C CA . THR A 1 162 ? 17.568 -9.735 120.197 1.00 17.36 154 THR A CA 1
ATOM 1286 C C . THR A 1 162 ? 17.412 -8.220 120.167 1.00 20.62 154 THR A C 1
ATOM 1287 O O . THR A 1 162 ? 18.400 -7.483 120.084 1.00 20.50 154 THR A O 1
ATOM 1291 N N . LEU A 1 163 ? 16.173 -7.738 120.246 1.00 16.94 155 LEU A N 1
ATOM 1292 C CA . LEU A 1 163 ? 15.941 -6.303 120.268 1.00 19.89 155 LEU A CA 1
ATOM 1293 C C . LEU A 1 163 ? 16.718 -5.645 121.395 1.00 19.63 155 LEU A C 1
ATOM 1294 O O . LEU A 1 163 ? 17.259 -4.547 121.226 1.00 20.89 155 LEU A O 1
ATOM 1299 N N . GLU A 1 164 ? 16.786 -6.298 122.556 1.00 21.27 156 GLU A N 1
ATOM 1300 C CA . GLU A 1 164 ? 17.405 -5.641 123.696 1.00 18.89 156 GLU A CA 1
ATOM 1301 C C . GLU A 1 164 ? 18.905 -5.446 123.491 1.00 25.69 156 GLU A C 1
ATOM 1302 O O . GLU A 1 164 ? 19.474 -4.489 124.022 1.00 21.88 156 GLU A O 1
ATOM 1308 N N . ARG A 1 165 ? 19.559 -6.289 122.692 1.00 17.86 157 ARG A N 1
ATOM 1309 C CA . ARG A 1 165 ? 20.964 -6.028 122.407 1.00 17.54 157 ARG A CA 1
ATOM 1310 C C . ARG A 1 165 ? 21.188 -5.331 121.063 1.00 19.53 157 ARG A C 1
ATOM 1311 O O . ARG A 1 165 ? 22.277 -4.804 120.843 1.00 17.48 157 ARG A O 1
ATOM 1319 N N . VAL A 1 166 ? 20.163 -5.210 120.208 1.00 16.32 158 VAL A N 1
ATOM 1320 C CA . VAL A 1 166 ? 20.285 -4.389 118.996 1.00 14.64 158 VAL A CA 1
ATOM 1321 C C . VAL A 1 166 ? 20.138 -2.904 119.329 1.00 21.52 158 VAL A C 1
ATOM 1322 O O . VAL A 1 166 ? 20.893 -2.059 118.831 1.00 16.92 158 VAL A O 1
ATOM 1326 N N . LEU A 1 167 ? 19.163 -2.573 120.171 1.00 18.11 159 LEU A N 1
ATOM 1327 C CA A LEU A 1 167 ? 18.829 -1.175 120.424 0.67 22.45 159 LEU A CA 1
ATOM 1328 C CA B LEU A 1 167 ? 18.830 -1.177 120.440 0.33 22.53 159 LEU A CA 1
ATOM 1329 C C . LEU A 1 167 ? 20.008 -0.314 120.876 1.00 23.54 159 LEU A C 1
ATOM 1330 O O . LEU A 1 167 ? 20.127 0.819 120.385 1.00 19.29 159 LEU A O 1
ATOM 1339 N N . PRO A 1 168 ? 20.901 -0.752 121.790 1.00 21.52 160 PRO A N 1
ATOM 1340 C CA . PRO A 1 168 ? 22.000 0.162 122.167 1.00 17.13 160 PRO A CA 1
ATOM 1341 C C . PRO A 1 168 ? 22.869 0.552 120.990 1.00 16.96 160 PRO A C 1
ATOM 1342 O O . PRO A 1 168 ? 23.439 1.652 120.985 1.00 17.02 160 PRO A O 1
ATOM 1346 N N . PHE A 1 169 ? 22.968 -0.305 119.971 1.00 16.68 161 PHE A N 1
ATOM 1347 C CA . PHE A 1 169 ? 23.774 0.061 118.817 1.00 18.05 161 PHE A CA 1
ATOM 1348 C C . PHE A 1 169 ? 23.086 1.133 117.985 1.00 18.96 161 PHE A C 1
ATOM 1349 O O . PHE A 1 169 ? 23.753 1.999 117.402 1.00 19.09 161 PHE A O 1
ATOM 1357 N N . TRP A 1 170 ? 21.759 1.088 117.911 1.00 17.88 162 TRP A N 1
ATOM 1358 C CA . TRP A 1 170 ? 21.028 2.203 117.334 1.00 16.51 162 TRP A CA 1
ATOM 1359 C C . TRP A 1 170 ? 21.272 3.481 118.133 1.00 18.52 162 TRP A C 1
ATOM 1360 O O . TRP A 1 170 ? 21.547 4.542 117.559 1.00 17.21 162 TRP A O 1
ATOM 1371 N N . GLU A 1 171 ? 21.232 3.388 119.468 1.00 16.89 163 GLU A N 1
ATOM 1372 C CA . GLU A 1 171 ? 21.345 4.580 120.295 1.00 16.86 163 GLU A CA 1
ATOM 1373 C C . GLU A 1 171 ? 22.751 5.174 120.253 1.00 17.05 163 GLU A C 1
ATOM 1374 O O . GLU A 1 171 ? 22.913 6.401 120.318 1.00 21.93 163 GLU A O 1
ATOM 1380 N N . ASP A 1 172 ? 23.771 4.326 120.161 1.00 19.33 164 ASP A N 1
ATOM 1381 C CA . ASP A 1 172 ? 25.150 4.782 120.273 1.00 18.78 164 ASP A CA 1
ATOM 1382 C C . ASP A 1 172 ? 25.799 5.081 118.931 1.00 20.43 164 ASP A C 1
ATOM 1383 O O . ASP A 1 172 ? 26.720 5.899 118.873 1.00 23.53 164 ASP A O 1
ATOM 1388 N N . GLN A 1 173 ? 25.394 4.396 117.862 1.00 17.89 165 GLN A N 1
ATOM 1389 C CA A GLN A 1 173 ? 26.131 4.456 116.603 0.49 16.33 165 GLN A CA 1
ATOM 1390 C CA B GLN A 1 173 ? 26.132 4.476 116.613 0.51 16.26 165 GLN A CA 1
ATOM 1391 C C . GLN A 1 173 ? 25.260 4.871 115.422 1.00 19.52 165 GLN A C 1
ATOM 1392 O O . GLN A 1 173 ? 25.598 5.830 114.720 1.00 17.54 165 GLN A O 1
ATOM 1403 N N . ILE A 1 174 ? 24.163 4.156 115.166 1.00 16.38 166 ILE A N 1
ATOM 1404 C CA . ILE A 1 174 ? 23.392 4.420 113.944 1.00 15.77 166 ILE A CA 1
ATOM 1405 C C . ILE A 1 174 ? 22.679 5.759 114.031 1.00 21.16 166 ILE A C 1
ATOM 1406 O O . ILE A 1 174 ? 22.812 6.606 113.142 1.00 18.25 166 ILE A O 1
ATOM 1411 N N . ALA A 1 175 ? 21.867 5.957 115.067 1.00 18.60 167 ALA A N 1
ATOM 1412 C CA . ALA A 1 175 ? 21.133 7.216 115.161 1.00 19.82 167 ALA A CA 1
ATOM 1413 C C . ALA A 1 175 ? 22.052 8.433 115.262 1.00 25.95 167 ALA A C 1
ATOM 1414 O O . ALA A 1 175 ? 21.771 9.433 114.577 1.00 22.72 167 ALA A O 1
ATOM 1416 N N . PRO A 1 176 ? 23.136 8.435 116.062 1.00 24.53 168 PRO A N 1
ATOM 1417 C CA . PRO A 1 176 ? 24.052 9.591 116.008 1.00 17.07 168 PRO A CA 1
ATOM 1418 C C . PRO A 1 176 ? 24.622 9.847 114.624 1.00 20.05 168 PRO A C 1
ATOM 1419 O O . PRO A 1 176 ? 24.793 11.009 114.239 1.00 22.02 168 PRO A O 1
ATOM 1423 N N . ALA A 1 177 ? 24.913 8.791 113.862 1.00 18.16 169 ALA A N 1
ATOM 1424 C CA . ALA A 1 177 ? 25.413 8.975 112.506 1.00 21.71 169 ALA A CA 1
ATOM 1425 C C . ALA A 1 177 ? 24.384 9.701 111.649 1.00 18.65 169 ALA A C 1
ATOM 1426 O O . ALA A 1 177 ? 24.707 10.669 110.952 1.00 20.02 169 ALA A O 1
ATOM 1428 N N . ILE A 1 178 ? 23.121 9.270 111.719 1.00 18.70 170 ILE A N 1
ATOM 1429 C CA . ILE A 1 178 ? 22.085 9.944 110.943 1.00 22.31 170 ILE A CA 1
ATOM 1430 C C . ILE A 1 178 ? 21.949 11.384 111.394 1.00 21.01 170 ILE A C 1
ATOM 1431 O O . ILE A 1 178 ? 21.841 12.304 110.573 1.00 21.32 170 ILE A O 1
ATOM 1436 N N . LEU A 1 179 ? 21.959 11.610 112.709 1.00 17.23 171 LEU A N 1
ATOM 1437 C CA . LEU A 1 179 ? 21.770 12.967 113.210 1.00 21.87 171 LEU A CA 1
ATOM 1438 C C . LEU A 1 179 ? 22.936 13.866 112.830 1.00 26.55 171 LEU A C 1
ATOM 1439 O O . LEU A 1 179 ? 22.768 15.086 112.734 1.00 33.01 171 LEU A O 1
ATOM 1444 N N . SER A 1 180 ? 24.117 13.289 112.619 1.00 23.82 172 SER A N 1
ATOM 1445 C CA A SER A 1 180 ? 25.275 14.045 112.160 0.70 24.69 172 SER A CA 1
ATOM 1446 C CA B SER A 1 180 ? 25.270 14.053 112.163 0.30 25.65 172 SER A CA 1
ATOM 1447 C C . SER A 1 180 ? 25.242 14.328 110.664 1.00 25.68 172 SER A C 1
ATOM 1448 O O . SER A 1 180 ? 26.150 14.996 110.157 1.00 29.15 172 SER A O 1
ATOM 1453 N N . GLY A 1 181 ? 24.232 13.843 109.951 1.00 22.24 173 GLY A N 1
ATOM 1454 C CA . GLY A 1 181 ? 24.142 14.033 108.518 1.00 27.07 173 GLY A CA 1
ATOM 1455 C C . GLY A 1 181 ? 24.670 12.895 107.663 1.00 25.32 173 GLY A C 1
ATOM 1456 O O . GLY A 1 181 ? 24.757 13.053 106.442 1.00 24.03 173 GLY A O 1
ATOM 1457 N N . LYS A 1 182 ? 25.016 11.755 108.248 1.00 19.02 174 LYS A N 1
ATOM 1458 C CA . LYS A 1 182 ? 25.562 10.671 107.437 1.00 18.36 174 LYS A CA 1
ATOM 1459 C C . LYS A 1 182 ? 24.447 9.830 106.812 1.00 16.48 174 LYS A C 1
ATOM 1460 O O . LYS A 1 182 ? 23.442 9.525 107.454 1.00 20.26 174 LYS A O 1
ATOM 1466 N N . ARG A 1 183 ? 24.641 9.475 105.541 1.00 17.08 175 ARG A N 1
ATOM 1467 C CA . ARG A 1 183 ? 23.780 8.543 104.823 1.00 15.63 175 ARG A CA 1
ATOM 1468 C C . ARG A 1 183 ? 24.226 7.128 105.163 1.00 16.48 175 ARG A C 1
ATOM 1469 O O . ARG A 1 183 ? 25.343 6.724 104.812 1.00 16.76 175 ARG A O 1
ATOM 1477 N N . VAL A 1 184 ? 23.371 6.395 105.867 1.00 17.79 176 VAL A N 1
ATOM 1478 C CA . VAL A 1 184 ? 23.729 5.122 106.489 1.00 16.51 176 VAL A CA 1
ATOM 1479 C C . VAL A 1 184 ? 23.184 3.962 105.666 1.00 17.50 176 VAL A C 1
ATOM 1480 O O . VAL A 1 184 ? 22.030 3.988 105.205 1.00 16.99 176 VAL A O 1
ATOM 1484 N N . LEU A 1 185 ? 24.013 2.939 105.497 1.00 16.27 177 LEU A N 1
ATOM 1485 C CA . LEU A 1 185 ? 23.598 1.618 105.050 1.00 11.86 177 LEU A CA 1
ATOM 1486 C C . LEU A 1 185 ? 23.714 0.643 106.222 1.00 15.76 177 LEU A C 1
ATOM 1487 O O . LEU A 1 185 ? 24.760 0.586 106.877 1.00 17.12 177 LEU A O 1
ATOM 1492 N N . VAL A 1 186 ? 22.654 -0.121 106.496 1.00 15.96 178 VAL A N 1
ATOM 1493 C CA . VAL A 1 186 ? 22.723 -1.232 107.457 1.00 14.51 178 VAL A CA 1
ATOM 1494 C C . VAL A 1 186 ? 22.484 -2.537 106.701 1.00 17.38 178 VAL A C 1
ATOM 1495 O O . VAL A 1 186 ? 21.397 -2.762 106.148 1.00 14.02 178 VAL A O 1
ATOM 1499 N N . ALA A 1 187 ? 23.489 -3.409 106.696 1.00 15.10 179 ALA A N 1
ATOM 1500 C CA . ALA A 1 187 ? 23.403 -4.715 106.043 1.00 15.84 179 ALA A CA 1
ATOM 1501 C C . ALA A 1 187 ? 23.422 -5.792 107.115 1.00 15.22 179 ALA A C 1
ATOM 1502 O O . ALA A 1 187 ? 24.471 -6.063 107.710 1.00 17.81 179 ALA A O 1
ATOM 1504 N N . ALA A 1 188 ? 22.277 -6.433 107.348 1.00 13.74 180 ALA A N 1
ATOM 1505 C CA . ALA A 1 188 ? 22.227 -7.356 108.475 1.00 17.11 180 ALA A CA 1
ATOM 1506 C C . ALA A 1 188 ? 21.266 -8.512 108.228 1.00 18.57 180 ALA A C 1
ATOM 1507 O O . ALA A 1 188 ? 21.213 -9.051 107.113 1.00 17.86 180 ALA A O 1
ATOM 1509 N N . HIS A 1 189 ? 20.481 -8.878 109.244 1.00 18.79 181 HIS A N 1
ATOM 1510 C CA . HIS A 1 189 ? 19.731 -10.127 109.230 1.00 16.24 181 HIS A CA 1
ATOM 1511 C C . HIS A 1 189 ? 18.267 -9.853 109.510 1.00 15.57 181 HIS A C 1
ATOM 1512 O O . HIS A 1 189 ? 17.899 -8.775 109.977 1.00 17.74 181 HIS A O 1
ATOM 1519 N N . GLY A 1 190 ? 17.439 -10.859 109.234 1.00 17.02 182 GLY A N 1
ATOM 1520 C CA . GLY A 1 190 ? 15.996 -10.686 109.400 1.00 18.56 182 GLY A CA 1
ATOM 1521 C C . GLY A 1 190 ? 15.614 -10.168 110.773 1.00 16.28 182 GLY A C 1
ATOM 1522 O O . GLY A 1 190 ? 14.923 -9.154 110.904 1.00 19.45 182 GLY A O 1
ATOM 1523 N N . ASN A 1 191 ? 16.075 -10.848 111.822 1.00 15.57 183 ASN A N 1
ATOM 1524 C CA . ASN A 1 191 ? 15.618 -10.495 113.165 1.00 15.23 183 ASN A CA 1
ATOM 1525 C C . ASN A 1 191 ? 16.240 -9.197 113.667 1.00 19.71 183 ASN A C 1
ATOM 1526 O O . ASN A 1 191 ? 15.575 -8.418 114.367 1.00 18.50 183 ASN A O 1
ATOM 1531 N N . SER A 1 192 ? 17.516 -8.942 113.357 1.00 16.32 184 SER A N 1
ATOM 1532 C CA . SER A 1 192 ? 18.081 -7.676 113.821 1.00 17.29 184 SER A CA 1
ATOM 1533 C C . SER A 1 192 ? 17.487 -6.479 113.068 1.00 13.37 184 SER A C 1
ATOM 1534 O O . SER A 1 192 ? 17.309 -5.408 113.662 1.00 15.52 184 SER A O 1
ATOM 1537 N N . LEU A 1 193 ? 17.183 -6.624 111.772 1.00 14.41 185 LEU A N 1
ATOM 1538 C CA . LEU A 1 193 ? 16.512 -5.546 111.048 1.00 18.06 185 LEU A CA 1
ATOM 1539 C C . LEU A 1 193 ? 15.073 -5.379 111.516 1.00 15.42 185 LEU A C 1
ATOM 1540 O O . LEU A 1 193 ? 14.569 -4.249 111.602 1.00 16.89 185 LEU A O 1
ATOM 1545 N N . ARG A 1 194 ? 14.396 -6.492 111.818 1.00 18.13 186 ARG A N 1
ATOM 1546 C CA . ARG A 1 194 ? 13.033 -6.390 112.332 1.00 17.71 186 ARG A CA 1
ATOM 1547 C C . ARG A 1 194 ? 13.026 -5.678 113.683 1.00 19.25 186 ARG A C 1
ATOM 1548 O O . ARG A 1 194 ? 12.106 -4.904 113.986 1.00 17.83 186 ARG A O 1
ATOM 1556 N N . ALA A 1 195 ? 14.065 -5.911 114.492 1.00 17.29 187 ALA A N 1
ATOM 1557 C CA . ALA A 1 195 ? 14.205 -5.213 115.771 1.00 18.22 187 ALA A CA 1
ATOM 1558 C C . ALA A 1 195 ? 14.368 -3.702 115.572 1.00 16.40 187 ALA A C 1
ATOM 1559 O O . ALA A 1 195 ? 13.677 -2.904 116.222 1.00 17.75 187 ALA A O 1
ATOM 1561 N N . LEU A 1 196 ? 15.258 -3.286 114.661 1.00 18.59 188 LEU A N 1
ATOM 1562 C CA . LEU A 1 196 ? 15.405 -1.854 114.358 1.00 15.82 188 LEU A CA 1
ATOM 1563 C C . LEU A 1 196 ? 14.091 -1.247 113.866 1.00 16.91 188 LEU A C 1
ATOM 1564 O O . LEU A 1 196 ? 13.703 -0.152 114.284 1.00 18.77 188 LEU A O 1
ATOM 1569 N N . ALA A 1 197 ? 13.431 -1.920 112.930 1.00 15.37 189 ALA A N 1
ATOM 1570 C CA . ALA A 1 197 ? 12.171 -1.412 112.399 1.00 19.20 189 ALA A CA 1
ATOM 1571 C C . ALA A 1 197 ? 11.127 -1.248 113.499 1.00 18.48 189 ALA A C 1
ATOM 1572 O O . ALA A 1 197 ? 10.349 -0.280 113.499 1.00 21.10 189 ALA A O 1
ATOM 1574 N N . LYS A 1 198 ? 11.086 -2.186 114.445 1.00 20.47 190 LYS A N 1
ATOM 1575 C CA . LYS A 1 198 ? 10.131 -2.057 115.541 1.00 21.39 190 LYS A CA 1
ATOM 1576 C C . LYS A 1 198 ? 10.344 -0.747 116.272 1.00 24.11 190 LYS A C 1
ATOM 1577 O O . LYS A 1 198 ? 9.387 -0.035 116.582 1.00 21.40 190 LYS A O 1
ATOM 1583 N N . HIS A 1 199 ? 11.608 -0.426 116.567 1.00 20.97 191 HIS A N 1
ATOM 1584 C CA . HIS A 1 199 ? 11.916 0.800 117.292 1.00 18.16 191 HIS A CA 1
ATOM 1585 C C . HIS A 1 199 ? 11.716 2.031 116.414 1.00 20.92 191 HIS A C 1
ATOM 1586 O O . HIS A 1 199 ? 11.134 3.026 116.853 1.00 25.49 191 HIS A O 1
ATOM 1593 N N . ILE A 1 200 ? 12.193 1.983 115.172 1.00 18.70 192 ILE A N 1
ATOM 1594 C CA . ILE A 1 200 ? 12.099 3.148 114.297 1.00 23.77 192 ILE A CA 1
ATOM 1595 C C . ILE A 1 200 ? 10.652 3.494 114.005 1.00 32.60 192 ILE A C 1
ATOM 1596 O O . ILE A 1 200 ? 10.260 4.672 113.996 1.00 28.28 192 ILE A O 1
ATOM 1601 N N . GLU A 1 201 ? 9.839 2.484 113.753 1.00 26.18 193 GLU A N 1
ATOM 1602 C CA . GLU A 1 201 ? 8.454 2.714 113.381 1.00 25.50 193 GLU A CA 1
ATOM 1603 C C . GLU A 1 201 ? 7.503 2.733 114.567 1.00 31.82 193 GLU A C 1
ATOM 1604 O O . GLU A 1 201 ? 6.310 2.978 114.370 1.00 32.97 193 GLU A O 1
ATOM 1610 N N . GLY A 1 202 ? 7.986 2.478 115.779 1.00 25.07 194 GLY A N 1
ATOM 1611 C CA . GLY A 1 202 ? 7.088 2.457 116.932 1.00 26.99 194 GLY A CA 1
ATOM 1612 C C . GLY A 1 202 ? 6.037 1.363 116.891 1.00 30.72 194 GLY A C 1
ATOM 1613 O O . GLY A 1 202 ? 4.869 1.616 117.206 1.00 30.23 194 GLY A O 1
ATOM 1614 N N . ILE A 1 203 ? 6.433 0.146 116.512 1.00 24.19 195 ILE A N 1
ATOM 1615 C CA . ILE A 1 203 ? 5.531 -0.989 116.340 1.00 28.17 195 ILE A CA 1
ATOM 1616 C C . ILE A 1 203 ? 5.360 -1.702 117.675 1.00 26.33 195 ILE A C 1
ATOM 1617 O O . ILE A 1 203 ? 6.332 -1.881 118.426 1.00 24.12 195 ILE A O 1
ATOM 1622 N N . SER A 1 204 ? 4.124 -2.112 117.971 1.00 27.69 196 SER A N 1
ATOM 1623 C CA . SER A 1 204 ? 3.810 -2.781 119.231 1.00 32.98 196 SER A CA 1
ATOM 1624 C C . SER A 1 204 ? 4.399 -4.192 119.267 1.00 31.27 196 SER A C 1
ATOM 1625 O O . SER A 1 204 ? 4.768 -4.769 118.239 1.00 24.98 196 SER A O 1
ATOM 1628 N N . ASP A 1 205 ? 4.478 -4.751 120.484 1.00 30.30 197 ASP A N 1
ATOM 1629 C CA . ASP A 1 205 ? 4.966 -6.122 120.652 1.00 34.40 197 ASP A CA 1
ATOM 1630 C C . ASP A 1 205 ? 4.086 -7.123 119.912 1.00 34.50 197 ASP A C 1
ATOM 1631 O O . ASP A 1 205 ? 4.580 -8.144 119.422 1.00 27.56 197 ASP A O 1
ATOM 1636 N N . GLU A 1 206 ? 2.773 -6.870 119.868 1.00 27.46 198 GLU A N 1
ATOM 1637 C CA . GLU A 1 206 ? 1.874 -7.719 119.099 1.00 31.59 198 GLU A CA 1
ATOM 1638 C C . GLU A 1 206 ? 2.168 -7.619 117.609 1.00 32.53 198 GLU A C 1
ATOM 1639 O O . GLU A 1 206 ? 2.309 -8.641 116.924 1.00 29.21 198 GLU A O 1
ATOM 1645 N N . ASP A 1 207 ? 2.264 -6.389 117.088 1.00 26.27 199 ASP A N 1
ATOM 1646 C CA . ASP A 1 207 ? 2.264 -6.196 115.641 1.00 31.95 199 ASP A CA 1
ATOM 1647 C C . ASP A 1 207 ? 3.599 -6.543 114.999 1.00 33.05 199 ASP A C 1
ATOM 1648 O O . ASP A 1 207 ? 3.642 -6.849 113.801 1.00 28.27 199 ASP A O 1
ATOM 1653 N N . ILE A 1 208 ? 4.692 -6.505 115.760 1.00 22.56 200 ILE A N 1
ATOM 1654 C CA . ILE A 1 208 ? 5.988 -6.787 115.162 1.00 24.90 200 ILE A CA 1
ATOM 1655 C C . ILE A 1 208 ? 6.088 -8.250 114.757 1.00 21.30 200 ILE A C 1
ATOM 1656 O O . ILE A 1 208 ? 6.935 -8.604 113.930 1.00 24.01 200 ILE A O 1
ATOM 1661 N N . MET A 1 209 ? 5.238 -9.111 115.313 1.00 22.49 201 MET A N 1
ATOM 1662 C CA . MET A 1 209 ? 5.288 -10.525 114.966 1.00 30.33 201 MET A CA 1
ATOM 1663 C C . MET A 1 209 ? 4.919 -10.772 113.505 1.00 32.62 201 MET A C 1
ATOM 1664 O O . MET A 1 209 ? 5.308 -11.802 112.944 1.00 29.32 201 MET A O 1
ATOM 1669 N N . GLY A 1 210 ? 4.189 -9.853 112.875 1.00 30.73 202 GLY A N 1
ATOM 1670 C CA . GLY A 1 210 ? 3.831 -9.965 111.478 1.00 32.39 202 GLY A CA 1
ATOM 1671 C C . GLY A 1 210 ? 4.667 -9.147 110.512 1.00 22.29 202 GLY A C 1
ATOM 1672 O O . GLY A 1 210 ? 4.363 -9.130 109.314 1.00 27.27 202 GLY A O 1
ATOM 1673 N N . LEU A 1 211 ? 5.719 -8.481 110.981 1.00 20.90 203 LEU A N 1
ATOM 1674 C CA . LEU A 1 211 ? 6.537 -7.661 110.097 1.00 21.45 203 LEU A CA 1
ATOM 1675 C C . LEU A 1 211 ? 7.481 -8.562 109.320 1.00 26.83 203 LEU A C 1
ATOM 1676 O O . LEU A 1 211 ? 8.335 -9.235 109.910 1.00 26.55 203 LEU A O 1
ATOM 1681 N N . GLU A 1 212 ? 7.351 -8.564 108.002 1.00 20.98 204 GLU A N 1
ATOM 1682 C CA . GLU A 1 212 ? 8.216 -9.369 107.159 1.00 25.63 204 GLU A CA 1
ATOM 1683 C C . GLU A 1 212 ? 9.181 -8.461 106.410 1.00 30.12 204 GLU A C 1
ATOM 1684 O O . GLU A 1 212 ? 8.830 -7.336 106.033 1.00 25.33 204 GLU A O 1
ATOM 1690 N N . ILE A 1 213 ? 10.413 -8.933 106.244 1.00 22.61 205 ILE A N 1
ATOM 1691 C CA . ILE A 1 213 ? 11.447 -8.186 105.529 1.00 19.49 205 ILE A CA 1
ATOM 1692 C C . ILE A 1 213 ? 12.043 -9.136 104.495 1.00 23.62 205 ILE A C 1
ATOM 1693 O O . ILE A 1 213 ? 12.764 -10.072 104.867 1.00 25.33 205 ILE A O 1
ATOM 1698 N N . PRO A 1 214 ? 11.756 -8.959 103.211 1.00 20.00 206 PRO A N 1
ATOM 1699 C CA . PRO A 1 214 ? 12.215 -9.931 102.217 1.00 22.51 206 PRO A CA 1
ATOM 1700 C C . PRO A 1 214 ? 13.715 -9.825 102.022 1.00 26.28 206 PRO A C 1
ATOM 1701 O O . PRO A 1 214 ? 14.306 -8.757 102.179 1.00 21.01 206 PRO A O 1
ATOM 1705 N N . THR A 1 215 ? 14.327 -10.955 101.685 1.00 26.62 207 THR A N 1
ATOM 1706 C CA . THR A 1 215 ? 15.766 -10.979 101.445 1.00 26.97 207 THR A CA 1
ATOM 1707 C C . THR A 1 215 ? 16.117 -10.191 100.191 1.00 28.25 207 THR A C 1
ATOM 1708 O O . THR A 1 215 ? 15.373 -10.194 99.206 1.00 20.25 207 THR A O 1
ATOM 1712 N N . GLY A 1 216 ? 17.268 -9.521 100.225 1.00 22.34 208 GLY A N 1
ATOM 1713 C CA . GLY A 1 216 ? 17.843 -8.924 99.029 1.00 23.18 208 GLY A CA 1
ATOM 1714 C C . GLY A 1 216 ? 17.122 -7.732 98.436 1.00 29.51 208 GLY A C 1
ATOM 1715 O O . GLY A 1 216 ? 17.411 -7.357 97.295 1.00 26.82 208 GLY A O 1
ATOM 1716 N N . GLN A 1 217 ? 16.188 -7.129 99.154 1.00 21.71 209 GLN A N 1
ATOM 1717 C CA A GLN A 1 217 ? 15.445 -5.993 98.631 0.59 21.17 209 GLN A CA 1
ATOM 1718 C CA B GLN A 1 217 ? 15.444 -5.990 98.631 0.41 21.24 209 GLN A CA 1
ATOM 1719 C C . GLN A 1 217 ? 15.785 -4.763 99.458 1.00 17.80 209 GLN A C 1
ATOM 1720 O O . GLN A 1 217 ? 15.445 -4.719 100.648 1.00 21.70 209 GLN A O 1
ATOM 1731 N N . PRO A 1 218 ? 16.463 -3.765 98.898 1.00 26.33 210 PRO A N 1
ATOM 1732 C CA . PRO A 1 218 ? 16.796 -2.576 99.695 1.00 19.65 210 PRO A CA 1
ATOM 1733 C C . PRO A 1 218 ? 15.537 -1.917 100.240 1.00 21.33 210 PRO A C 1
ATOM 1734 O O . PRO A 1 218 ? 14.558 -1.703 99.516 1.00 21.24 210 PRO A O 1
ATOM 1738 N N . LEU A 1 219 ? 15.571 -1.611 101.530 1.00 16.48 211 LEU A N 1
ATOM 1739 C CA . LEU A 1 219 ? 14.473 -0.963 102.238 1.00 17.48 211 LEU A CA 1
ATOM 1740 C C . LEU A 1 219 ? 14.917 0.451 102.586 1.00 21.98 211 LEU A C 1
ATOM 1741 O O . LEU A 1 219 ? 15.988 0.634 103.173 1.00 22.13 211 LEU A O 1
ATOM 1746 N N . VAL A 1 220 ? 14.117 1.446 102.205 1.00 18.57 212 VAL A N 1
ATOM 1747 C CA . VAL A 1 220 ? 14.476 2.853 102.381 1.00 24.99 212 VAL A CA 1
ATOM 1748 C C . VAL A 1 220 ? 13.523 3.508 103.368 1.00 26.15 212 VAL A C 1
ATOM 1749 O O . VAL A 1 220 ? 12.298 3.471 103.177 1.00 21.14 212 VAL A O 1
ATOM 1753 N N . TYR A 1 221 ? 14.082 4.147 104.396 1.00 16.37 213 TYR A N 1
ATOM 1754 C CA . TYR A 1 221 ? 13.322 5.044 105.258 1.00 18.55 213 TYR A CA 1
ATOM 1755 C C . TYR A 1 221 ? 13.703 6.486 104.940 1.00 24.50 213 TYR A C 1
ATOM 1756 O O . TYR A 1 221 ? 14.893 6.813 104.888 1.00 22.40 213 TYR A O 1
ATOM 1765 N N . LYS A 1 222 ? 12.699 7.339 104.728 1.00 21.81 214 LYS A N 1
ATOM 1766 C CA . LYS A 1 222 ? 12.885 8.788 104.703 1.00 22.86 214 LYS A CA 1
ATOM 1767 C C . LYS A 1 222 ? 12.549 9.309 106.092 1.00 27.67 214 LYS A C 1
ATOM 1768 O O . LYS A 1 222 ? 11.413 9.154 106.551 1.00 27.59 214 LYS A O 1
ATOM 1774 N N . LEU A 1 223 ? 13.532 9.903 106.765 1.00 21.24 215 LEU A N 1
ATOM 1775 C CA . LEU A 1 223 ? 13.386 10.326 108.149 1.00 21.71 215 LEU A CA 1
ATOM 1776 C C . LEU A 1 223 ? 13.418 11.845 108.231 1.00 21.91 215 LEU A C 1
ATOM 1777 O O . LEU A 1 223 ? 14.077 12.514 107.426 1.00 21.24 215 LEU A O 1
ATOM 1782 N N . ASP A 1 224 ? 12.695 12.395 109.205 1.00 23.07 216 ASP A N 1
ATOM 1783 C CA . ASP A 1 224 ? 12.776 13.827 109.426 1.00 27.86 216 ASP A CA 1
ATOM 1784 C C . ASP A 1 224 ? 13.870 14.127 110.447 1.00 30.71 216 ASP A C 1
ATOM 1785 O O . ASP A 1 224 ? 14.581 13.234 110.919 1.00 27.22 216 ASP A O 1
ATOM 1790 N N . ASP A 1 225 ? 13.974 15.408 110.811 1.00 30.52 217 ASP A N 1
ATOM 1791 C CA . ASP A 1 225 ? 15.042 15.888 111.684 1.00 35.67 217 ASP A CA 1
ATOM 1792 C C . ASP A 1 225 ? 15.046 15.204 113.041 1.00 33.71 217 ASP A C 1
ATOM 1793 O O . ASP A 1 225 ? 16.086 15.180 113.708 1.00 40.92 217 ASP A O 1
ATOM 1798 N N . ASN A 1 226 ? 13.913 14.658 113.469 1.00 34.37 218 ASN A N 1
ATOM 1799 C CA . ASN A 1 226 ? 13.816 13.956 114.739 1.00 36.26 218 ASN A CA 1
ATOM 1800 C C . ASN A 1 226 ? 13.766 12.444 114.565 1.00 35.66 218 ASN A C 1
ATOM 1801 O O . ASN A 1 226 ? 13.447 11.721 115.520 1.00 35.90 218 ASN A O 1
ATOM 1806 N N . LEU A 1 227 ? 14.098 11.959 113.370 1.00 26.80 219 LEU A N 1
ATOM 1807 C CA . LEU A 1 227 ? 14.180 10.540 113.025 1.00 23.54 219 LEU A CA 1
ATOM 1808 C C . LEU A 1 227 ? 12.818 9.866 112.994 1.00 26.42 219 LEU A C 1
ATOM 1809 O O . LEU A 1 227 ? 12.735 8.640 113.081 1.00 28.49 219 LEU A O 1
ATOM 1814 N N . LYS A 1 228 ? 11.743 10.638 112.849 1.00 25.71 220 LYS A N 1
ATOM 1815 C CA . LYS A 1 228 ? 10.436 10.042 112.621 1.00 31.51 220 LYS A CA 1
ATOM 1816 C C . LYS A 1 228 ? 10.295 9.651 111.156 1.00 27.81 220 LYS A C 1
ATOM 1817 O O . LYS A 1 228 ? 10.844 10.302 110.263 1.00 24.73 220 LYS A O 1
ATOM 1823 N N . VAL A 1 229 ? 9.572 8.559 110.915 1.00 26.02 221 VAL A N 1
ATOM 1824 C CA . VAL A 1 229 ? 9.425 8.047 109.556 1.00 24.74 221 VAL A CA 1
ATOM 1825 C C . VAL A 1 229 ? 8.475 8.950 108.779 1.00 34.90 221 VAL A C 1
ATOM 1826 O O . VAL A 1 229 ? 7.311 9.122 109.163 1.00 31.50 221 VAL A O 1
ATOM 1830 N N . ILE A 1 230 ? 8.969 9.522 107.685 1.00 24.70 222 ILE A N 1
ATOM 1831 C CA . ILE A 1 230 ? 8.133 10.246 106.737 1.00 34.79 222 ILE A CA 1
ATOM 1832 C C . ILE A 1 230 ? 7.539 9.297 105.715 1.00 31.04 222 ILE A C 1
ATOM 1833 O O . ILE A 1 230 ? 6.339 9.345 105.417 1.00 28.67 222 ILE A O 1
ATOM 1838 N N . GLU A 1 231 ? 8.386 8.415 105.200 1.00 30.60 223 GLU A N 1
ATOM 1839 C CA . GLU A 1 231 ? 8.030 7.475 104.152 1.00 38.45 223 GLU A CA 1
ATOM 1840 C C . GLU A 1 231 ? 8.902 6.238 104.312 1.00 33.12 223 GLU A C 1
ATOM 1841 O O . GLU A 1 231 ? 10.056 6.329 104.745 1.00 24.55 223 GLU A O 1
ATOM 1847 N N . LYS A 1 232 ? 8.337 5.080 103.971 1.00 21.83 224 LYS A N 1
ATOM 1848 C CA . LYS A 1 232 ? 9.071 3.816 103.961 1.00 26.77 224 LYS A CA 1
ATOM 1849 C C . LYS A 1 232 ? 8.739 3.084 102.668 1.00 26.75 224 LYS A C 1
ATOM 1850 O O . LYS A 1 232 ? 7.561 2.938 102.335 1.00 25.47 224 LYS A O 1
ATOM 1856 N N . PHE A 1 233 ? 9.757 2.639 101.925 1.00 20.76 225 PHE A N 1
ATOM 1857 C CA . PHE A 1 233 ? 9.460 1.906 100.695 1.00 23.80 225 PHE A CA 1
ATOM 1858 C C . PHE A 1 233 ? 10.610 0.988 100.323 1.00 29.92 225 PHE A C 1
ATOM 1859 O O . PHE A 1 233 ? 11.766 1.236 100.676 1.00 26.01 225 PHE A O 1
ATOM 1867 N N . TYR A 1 234 ? 10.278 -0.063 99.574 1.00 27.02 226 TYR A N 1
ATOM 1868 C CA . TYR A 1 234 ? 11.289 -0.943 99.014 1.00 25.05 226 TYR A CA 1
ATOM 1869 C C . TYR A 1 234 ? 11.646 -0.481 97.613 1.00 29.50 226 TYR A C 1
ATOM 1870 O O . TYR A 1 234 ? 10.772 -0.117 96.819 1.00 27.27 226 TYR A O 1
ATOM 1879 N N . LEU A 1 235 ? 12.936 -0.499 97.321 1.00 23.82 227 LEU A N 1
ATOM 1880 C CA . LEU A 1 235 ? 13.461 -0.094 96.029 1.00 32.03 227 LEU A CA 1
ATOM 1881 C C . LEU A 1 235 ? 13.082 -1.066 94.920 1.00 43.60 227 LEU A C 1
ATOM 1882 O O . LEU A 1 235 ? 13.202 -2.284 95.064 1.00 47.09 227 LEU A O 1
ATOM 1888 N N . HIS B 1 6 ? 51.427 -18.433 117.284 1.00 78.96 -2 HIS B N 1
ATOM 1889 C CA . HIS B 1 6 ? 52.780 -18.465 116.738 1.00 81.55 -2 HIS B CA 1
ATOM 1890 C C . HIS B 1 6 ? 53.815 -18.114 117.806 1.00 95.42 -2 HIS B C 1
ATOM 1891 O O . HIS B 1 6 ? 53.502 -18.082 118.997 1.00 97.24 -2 HIS B O 1
ATOM 1898 N N . HIS B 1 7 ? 55.052 -17.859 117.377 1.00 103.05 -1 HIS B N 1
ATOM 1899 C CA . HIS B 1 7 ? 56.156 -17.680 118.316 1.00 109.82 -1 HIS B CA 1
ATOM 1900 C C . HIS B 1 7 ? 56.336 -16.223 118.739 1.00 106.80 -1 HIS B C 1
ATOM 1901 O O . HIS B 1 7 ? 56.434 -15.932 119.936 1.00 107.34 -1 HIS B O 1
ATOM 1903 N N . HIS B 1 8 ? 56.384 -15.299 117.779 1.00 99.28 0 HIS B N 1
ATOM 1904 C CA . HIS B 1 8 ? 56.585 -13.889 118.099 1.00 89.90 0 HIS B CA 1
ATOM 1905 C C . HIS B 1 8 ? 55.494 -13.021 117.482 1.00 71.50 0 HIS B C 1
ATOM 1906 O O . HIS B 1 8 ? 54.515 -13.541 116.933 1.00 69.87 0 HIS B O 1
ATOM 1908 N N . MET B 1 9 ? 55.652 -11.701 117.572 1.00 50.66 1 MET B N 1
ATOM 1909 C CA . MET B 1 9 ? 54.678 -10.769 117.012 1.00 38.70 1 MET B CA 1
ATOM 1910 C C . MET B 1 9 ? 54.931 -10.614 115.518 1.00 33.48 1 MET B C 1
ATOM 1911 O O . MET B 1 9 ? 56.031 -10.234 115.106 1.00 41.76 1 MET B O 1
ATOM 1916 N N . GLU B 1 10 ? 53.927 -10.927 114.710 1.00 31.53 2 GLU B N 1
ATOM 1917 C CA . GLU B 1 10 ? 54.079 -10.951 113.268 1.00 29.80 2 GLU B CA 1
ATOM 1918 C C . GLU B 1 10 ? 53.207 -9.878 112.633 1.00 35.45 2 GLU B C 1
ATOM 1919 O O . GLU B 1 10 ? 52.104 -9.594 113.109 1.00 26.16 2 GLU B O 1
ATOM 1925 N N . LEU B 1 11 ? 53.725 -9.296 111.559 1.00 25.38 3 LEU B N 1
ATOM 1926 C CA . LEU B 1 11 ? 53.051 -8.278 110.766 1.00 22.83 3 LEU B CA 1
ATOM 1927 C C . LEU B 1 11 ? 53.034 -8.763 109.321 1.00 22.00 3 LEU B C 1
ATOM 1928 O O . LEU B 1 11 ? 54.074 -9.169 108.801 1.00 23.06 3 LEU B O 1
ATOM 1933 N N . VAL B 1 12 ? 51.868 -8.738 108.668 1.00 20.47 4 VAL B N 1
ATOM 1934 C CA . VAL B 1 12 ? 51.744 -9.299 107.324 1.00 20.05 4 VAL B CA 1
ATOM 1935 C C . VAL B 1 12 ? 51.349 -8.194 106.348 1.00 20.22 4 VAL B C 1
ATOM 1936 O O . VAL B 1 12 ? 50.389 -7.458 106.595 1.00 19.75 4 VAL B O 1
ATOM 1940 N N . PHE B 1 13 ? 52.093 -8.080 105.246 1.00 17.90 5 PHE B N 1
ATOM 1941 C CA . PHE B 1 13 ? 51.752 -7.202 104.128 1.00 20.17 5 PHE B CA 1
ATOM 1942 C C . PHE B 1 13 ? 51.263 -8.047 102.955 1.00 22.42 5 PHE B C 1
ATOM 1943 O O . PHE B 1 13 ? 51.754 -9.161 102.735 1.00 26.24 5 PHE B O 1
ATOM 1951 N N . ILE B 1 14 ? 50.338 -7.496 102.167 1.00 19.56 6 ILE B N 1
ATOM 1952 C CA . ILE B 1 14 ? 49.973 -8.113 100.893 1.00 24.02 6 ILE B CA 1
ATOM 1953 C C . ILE B 1 14 ? 49.768 -7.012 99.853 1.00 20.06 6 ILE B C 1
ATOM 1954 O O . ILE B 1 14 ? 48.964 -6.098 100.051 1.00 20.40 6 ILE B O 1
ATOM 1959 N N . ARG B 1 15 ? 50.517 -7.084 98.759 1.00 18.60 7 ARG B N 1
ATOM 1960 C CA . ARG B 1 15 ? 50.291 -6.195 97.627 1.00 19.60 7 ARG B CA 1
ATOM 1961 C C . ARG B 1 15 ? 49.209 -6.799 96.738 1.00 19.45 7 ARG B C 1
ATOM 1962 O O . ARG B 1 15 ? 49.234 -8.007 96.470 1.00 22.66 7 ARG B O 1
ATOM 1970 N N . HIS B 1 16 ? 48.243 -5.978 96.304 1.00 20.03 8 HIS B N 1
ATOM 1971 C CA . HIS B 1 16 ? 47.165 -6.507 95.462 1.00 19.96 8 HIS B CA 1
ATOM 1972 C C . HIS B 1 16 ? 47.729 -7.049 94.147 1.00 21.83 8 HIS B C 1
ATOM 1973 O O . HIS B 1 16 ? 48.812 -6.666 93.692 1.00 23.51 8 HIS B O 1
ATOM 1980 N N . GLY B 1 17 ? 46.981 -7.961 93.535 1.00 21.11 9 GLY B N 1
ATOM 1981 C CA . GLY B 1 17 ? 47.390 -8.565 92.291 1.00 22.48 9 GLY B CA 1
ATOM 1982 C C . GLY B 1 17 ? 47.064 -7.704 91.085 1.00 24.83 9 GLY B C 1
ATOM 1983 O O . GLY B 1 17 ? 46.745 -6.516 91.177 1.00 24.54 9 GLY B O 1
ATOM 1984 N N . GLN B 1 18 ? 47.158 -8.341 89.925 1.00 23.31 10 GLN B N 1
ATOM 1985 C CA . GLN B 1 18 ? 47.015 -7.636 88.661 1.00 32.07 10 GLN B CA 1
ATOM 1986 C C . GLN B 1 18 ? 45.689 -6.891 88.581 1.00 24.40 10 GLN B C 1
ATOM 1987 O O . GLN B 1 18 ? 44.637 -7.422 88.944 1.00 20.47 10 GLN B O 1
ATOM 1993 N N . SER B 1 19 ? 45.753 -5.649 88.110 1.00 22.31 11 SER B N 1
ATOM 1994 C CA . SER B 1 19 ? 44.571 -4.855 87.810 1.00 22.92 11 SER B CA 1
ATOM 1995 C C . SER B 1 19 ? 44.259 -4.938 86.322 1.00 25.60 11 SER B C 1
ATOM 1996 O O . SER B 1 19 ? 45.069 -5.396 85.520 1.00 25.45 11 SER B O 1
ATOM 1999 N N . GLU B 1 20 ? 43.066 -4.464 85.954 1.00 25.44 12 GLU B N 1
ATOM 2000 C CA . GLU B 1 20 ? 42.697 -4.419 84.542 1.00 24.65 12 GLU B CA 1
ATOM 2001 C C . GLU B 1 20 ? 43.595 -3.494 83.732 1.00 30.87 12 GLU B C 1
ATOM 2002 O O . GLU B 1 20 ? 43.661 -3.631 82.507 1.00 34.08 12 GLU B O 1
ATOM 2008 N N . TRP B 1 21 ? 44.276 -2.544 84.370 1.00 24.06 13 TRP B N 1
ATOM 2009 C CA . TRP B 1 21 ? 45.150 -1.670 83.601 1.00 25.30 13 TRP B CA 1
ATOM 2010 C C . TRP B 1 21 ? 46.543 -2.244 83.395 1.00 34.65 13 TRP B C 1
ATOM 2011 O O . TRP B 1 21 ? 47.284 -1.732 82.553 1.00 29.61 13 TRP B O 1
ATOM 2022 N N . ASN B 1 22 ? 46.910 -3.306 84.111 1.00 38.82 14 ASN B N 1
ATOM 2023 C CA . ASN B 1 22 ? 48.276 -3.806 84.008 1.00 40.93 14 ASN B CA 1
ATOM 2024 C C . ASN B 1 22 ? 48.551 -4.421 82.634 1.00 30.38 14 ASN B C 1
ATOM 2025 O O . ASN B 1 22 ? 49.591 -4.138 82.031 1.00 39.46 14 ASN B O 1
ATOM 2030 N N . ALA B 1 23 ? 47.629 -5.226 82.094 1.00 37.81 15 ALA B N 1
ATOM 2031 C CA . ALA B 1 23 ? 47.881 -5.808 80.776 1.00 46.47 15 ALA B CA 1
ATOM 2032 C C . ALA B 1 23 ? 47.818 -4.759 79.679 1.00 50.28 15 ALA B C 1
ATOM 2033 O O . ALA B 1 23 ? 48.454 -4.923 78.631 1.00 58.88 15 ALA B O 1
ATOM 2035 N N . LYS B 1 24 ? 47.060 -3.682 79.894 1.00 43.60 16 LYS B N 1
ATOM 2036 C CA . LYS B 1 24 ? 47.077 -2.568 78.962 1.00 44.16 16 LYS B CA 1
ATOM 2037 C C . LYS B 1 24 ? 48.323 -1.715 79.129 1.00 35.90 16 LYS B C 1
ATOM 2038 O O . LYS B 1 24 ? 48.536 -0.798 78.333 1.00 42.45 16 LYS B O 1
ATOM 2044 N N . ASN B 1 25 ? 49.133 -1.991 80.155 1.00 34.25 17 ASN B N 1
ATOM 2045 C CA . ASN B 1 25 ? 50.367 -1.256 80.418 1.00 37.19 17 ASN B CA 1
ATOM 2046 C C . ASN B 1 25 ? 50.082 0.232 80.645 1.00 36.46 17 ASN B C 1
ATOM 2047 O O . ASN B 1 25 ? 50.702 1.110 80.042 1.00 43.43 17 ASN B O 1
ATOM 2052 N N . LEU B 1 26 ? 49.122 0.514 81.524 1.00 26.13 18 LEU B N 1
ATOM 2053 C CA . LEU B 1 26 ? 48.715 1.884 81.828 1.00 28.66 18 LEU B CA 1
ATOM 2054 C C . LEU B 1 26 ? 49.174 2.254 83.230 1.00 25.29 18 LEU B C 1
ATOM 2055 O O . LEU B 1 26 ? 48.972 1.485 84.172 1.00 32.98 18 LEU B O 1
ATOM 2060 N N . PHE B 1 27 ? 49.797 3.425 83.363 1.00 27.32 19 PHE B N 1
ATOM 2061 C CA . PHE B 1 27 ? 50.057 3.975 84.687 1.00 25.83 19 PHE B CA 1
ATOM 2062 C C . PHE B 1 27 ? 48.736 4.192 85.400 1.00 22.17 19 PHE B C 1
ATOM 2063 O O . PHE B 1 27 ? 47.816 4.793 84.836 1.00 20.86 19 PHE B O 1
ATOM 2071 N N . THR B 1 28 ? 48.647 3.723 86.646 1.00 19.09 20 THR B N 1
ATOM 2072 C CA . THR B 1 28 ? 47.393 3.740 87.378 1.00 20.45 20 THR B CA 1
ATOM 2073 C C . THR B 1 28 ? 47.356 4.790 88.481 1.00 27.16 20 THR B C 1
ATOM 2074 O O . THR B 1 28 ? 46.469 5.650 88.467 1.00 16.44 20 THR B O 1
ATOM 2078 N N . GLY B 1 29 ? 48.276 4.734 89.446 1.00 17.51 21 GLY B N 1
ATOM 2079 C CA . GLY B 1 29 ? 48.255 5.738 90.509 1.00 21.90 21 GLY B CA 1
ATOM 2080 C C . GLY B 1 29 ? 46.957 5.698 91.308 1.00 25.12 21 GLY B C 1
ATOM 2081 O O . GLY B 1 29 ? 46.485 4.627 91.720 1.00 20.84 21 GLY B O 1
ATOM 2082 N N . TRP B 1 30 ? 46.360 6.880 91.525 1.00 15.88 22 TRP B N 1
ATOM 2083 C CA . TRP B 1 30 ? 45.113 7.019 92.284 1.00 17.71 22 TRP B CA 1
ATOM 2084 C C . TRP B 1 30 ? 43.852 6.722 91.467 1.00 17.95 22 TRP B C 1
ATOM 2085 O O . TRP B 1 30 ? 42.735 6.803 92.008 1.00 20.53 22 TRP B O 1
ATOM 2096 N N . ARG B 1 31 ? 43.975 6.364 90.194 1.00 16.18 23 ARG B N 1
ATOM 2097 C CA . ARG B 1 31 ? 42.782 5.987 89.448 1.00 15.14 23 ARG B CA 1
ATOM 2098 C C . ARG B 1 31 ? 42.206 4.691 90.022 1.00 18.21 23 ARG B C 1
ATOM 2099 O O . ARG B 1 31 ? 42.942 3.761 90.356 1.00 19.17 23 ARG B O 1
ATOM 2107 N N . ASP B 1 32 ? 40.883 4.642 90.179 1.00 17.42 24 ASP B N 1
ATOM 2108 C CA . ASP B 1 32 ? 40.283 3.567 90.972 1.00 16.49 24 ASP B CA 1
ATOM 2109 C C . ASP B 1 32 ? 39.915 2.393 90.064 1.00 22.07 24 ASP B C 1
ATOM 2110 O O . ASP B 1 32 ? 38.751 2.088 89.818 1.00 25.83 24 ASP B O 1
ATOM 2115 N N . VAL B 1 33 ? 40.948 1.710 89.578 1.00 16.51 25 VAL B N 1
ATOM 2116 C CA . VAL B 1 33 ? 40.744 0.629 88.616 1.00 19.48 25 VAL B CA 1
ATOM 2117 C C . VAL B 1 33 ? 40.520 -0.697 89.348 1.00 24.27 25 VAL B C 1
ATOM 2118 O O . VAL B 1 33 ? 40.965 -0.897 90.484 1.00 23.80 25 VAL B O 1
ATOM 2122 N N . LYS B 1 34 ? 39.840 -1.625 88.680 1.00 22.53 26 LYS B N 1
ATOM 2123 C CA A LYS B 1 34 ? 39.462 -2.903 89.275 0.56 22.28 26 LYS B CA 1
ATOM 2124 C CA B LYS B 1 34 ? 39.472 -2.893 89.297 0.44 22.62 26 LYS B CA 1
ATOM 2125 C C . LYS B 1 34 ? 40.553 -3.955 89.088 1.00 19.64 26 LYS B C 1
ATOM 2126 O O . LYS B 1 34 ? 41.389 -3.864 88.187 1.00 21.46 26 LYS B O 1
ATOM 2137 N N . LEU B 1 35 ? 40.519 -4.975 89.951 1.00 18.68 27 LEU B N 1
ATOM 2138 C CA . LEU B 1 35 ? 41.339 -6.170 89.754 1.00 17.58 27 LEU B CA 1
ATOM 2139 C C . LEU B 1 35 ? 40.905 -6.935 88.507 1.00 19.26 27 LEU B C 1
ATOM 2140 O O . LEU B 1 35 ? 39.711 -7.052 88.213 1.00 23.05 27 LEU B O 1
ATOM 2145 N N . SER B 1 36 ? 41.875 -7.511 87.803 1.00 17.60 28 SER B N 1
ATOM 2146 C CA . SER B 1 36 ? 41.550 -8.464 86.755 1.00 25.09 28 SER B CA 1
ATOM 2147 C C . SER B 1 36 ? 41.126 -9.798 87.374 1.00 21.77 28 SER B C 1
ATOM 2148 O O . SER B 1 36 ? 41.249 -10.016 88.574 1.00 22.52 28 SER B O 1
ATOM 2151 N N . GLU B 1 37 ? 40.606 -10.699 86.539 1.00 20.50 29 GLU B N 1
ATOM 2152 C CA . GLU B 1 37 ? 40.322 -12.048 87.030 1.00 27.55 29 GLU B CA 1
ATOM 2153 C C . GLU B 1 37 ? 41.571 -12.690 87.618 1.00 27.18 29 GLU B C 1
ATOM 2154 O O . GLU B 1 37 ? 41.501 -13.387 88.633 1.00 23.57 29 GLU B O 1
ATOM 2160 N N . GLN B 1 38 ? 42.729 -12.454 86.993 1.00 22.55 30 GLN B N 1
ATOM 2161 C CA . GLN B 1 38 ? 43.986 -12.942 87.550 1.00 24.06 30 GLN B CA 1
ATOM 2162 C C . GLN B 1 38 ? 44.268 -12.329 88.917 1.00 30.37 30 GLN B C 1
ATOM 2163 O O . GLN B 1 38 ? 44.703 -13.031 89.842 1.00 23.49 30 GLN B O 1
ATOM 2169 N N . GLY B 1 39 ? 44.035 -11.017 89.062 1.00 23.44 31 GLY B N 1
ATOM 2170 C CA . GLY B 1 39 ? 44.250 -10.378 90.349 1.00 22.05 31 GLY B CA 1
ATOM 2171 C C . GLY B 1 39 ? 43.334 -10.910 91.433 1.00 25.39 31 GLY B C 1
ATOM 2172 O O . GLY B 1 39 ? 43.732 -11.020 92.595 1.00 20.86 31 GLY B O 1
ATOM 2173 N N . LEU B 1 40 ? 42.087 -11.227 91.072 1.00 20.76 32 LEU B N 1
ATOM 2174 C CA . LEU B 1 40 ? 41.167 -11.848 92.024 1.00 21.36 32 LEU B CA 1
ATOM 2175 C C . LEU B 1 40 ? 41.665 -13.220 92.466 1.00 20.77 32 LEU B C 1
ATOM 2176 O O . LEU B 1 40 ? 41.545 -13.582 93.644 1.00 21.25 32 LEU B O 1
ATOM 2181 N N . ALA B 1 41 ? 42.189 -14.012 91.528 1.00 20.73 33 ALA B N 1
ATOM 2182 C CA . ALA B 1 41 ? 42.703 -15.331 91.884 1.00 22.77 33 ALA B CA 1
ATOM 2183 C C . ALA B 1 41 ? 43.915 -15.221 92.803 1.00 23.82 33 ALA B C 1
ATOM 2184 O O . ALA B 1 41 ? 44.079 -16.022 93.733 1.00 21.47 33 ALA B O 1
ATOM 2186 N N . GLU B 1 42 ? 44.775 -14.234 92.557 1.00 25.02 34 GLU B N 1
ATOM 2187 C CA . GLU B 1 42 ? 45.943 -14.056 93.410 1.00 22.68 34 GLU B CA 1
ATOM 2188 C C . GLU B 1 42 ? 45.536 -13.761 94.844 1.00 20.72 34 GLU B C 1
ATOM 2189 O O . GLU B 1 42 ? 46.154 -14.270 95.785 1.00 25.01 34 GLU B O 1
ATOM 2195 N N . ALA B 1 43 ? 44.509 -12.920 95.032 1.00 20.21 35 ALA B N 1
ATOM 2196 C CA . ALA B 1 43 ? 44.033 -12.640 96.381 1.00 22.76 35 ALA B CA 1
ATOM 2197 C C . ALA B 1 43 ? 43.506 -13.897 97.058 1.00 16.07 35 ALA B C 1
ATOM 2198 O O . ALA B 1 43 ? 43.744 -14.113 98.251 1.00 22.83 35 ALA B O 1
ATOM 2200 N N . ALA B 1 44 ? 42.734 -14.712 96.332 1.00 17.75 36 ALA B N 1
ATOM 2201 C CA . ALA B 1 44 ? 42.179 -15.910 96.950 1.00 22.03 36 ALA B CA 1
ATOM 2202 C C . ALA B 1 44 ? 43.290 -16.870 97.353 1.00 21.89 36 ALA B C 1
ATOM 2203 O O . ALA B 1 44 ? 43.254 -17.462 98.438 1.00 22.24 36 ALA B O 1
ATOM 2205 N N . ALA B 1 45 ? 44.302 -17.006 96.502 1.00 21.18 37 ALA B N 1
ATOM 2206 C CA . ALA B 1 45 ? 45.395 -17.925 96.796 1.00 23.14 37 ALA B CA 1
ATOM 2207 C C . ALA B 1 45 ? 46.213 -17.456 97.995 1.00 23.26 37 ALA B C 1
ATOM 2208 O O . ALA B 1 45 ? 46.683 -18.282 98.790 1.00 25.07 37 ALA B O 1
ATOM 2210 N N . ALA B 1 46 ? 46.408 -16.138 98.132 1.00 20.16 38 ALA B N 1
ATOM 2211 C CA . ALA B 1 46 ? 47.123 -15.603 99.288 1.00 24.87 38 ALA B CA 1
ATOM 2212 C C . ALA B 1 46 ? 46.345 -15.844 100.574 1.00 20.29 38 ALA B C 1
ATOM 2213 O O . ALA B 1 46 ? 46.932 -16.194 101.606 1.00 20.88 38 ALA B O 1
ATOM 2215 N N . GLY B 1 47 ? 45.026 -15.662 100.537 1.00 17.61 39 GLY B N 1
ATOM 2216 C CA . GLY B 1 47 ? 44.226 -15.958 101.714 1.00 21.48 39 GLY B CA 1
ATOM 2217 C C . GLY B 1 47 ? 44.259 -17.433 102.062 1.00 20.11 39 GLY B C 1
ATOM 2218 O O . GLY B 1 47 ? 44.369 -17.805 103.235 1.00 22.22 39 GLY B O 1
ATOM 2219 N N . LYS B 1 48 ? 44.191 -18.295 101.040 1.00 19.91 40 LYS B N 1
ATOM 2220 C CA . LYS B 1 48 ? 44.327 -19.729 101.274 1.00 24.87 40 LYS B CA 1
ATOM 2221 C C . LYS B 1 48 ? 45.665 -20.049 101.927 1.00 27.93 40 LYS B C 1
ATOM 2222 O O . LYS B 1 48 ? 45.731 -20.857 102.862 1.00 24.34 40 LYS B O 1
ATOM 2224 N N . LYS B 1 49 ? 46.740 -19.406 101.461 1.00 23.02 41 LYS B N 1
ATOM 2225 C CA . LYS B 1 49 ? 48.059 -19.677 102.024 1.00 25.73 41 LYS B CA 1
ATOM 2226 C C . LYS B 1 49 ? 48.143 -19.212 103.474 1.00 22.07 41 LYS B C 1
ATOM 2227 O O . LYS B 1 49 ? 48.686 -19.921 104.330 1.00 28.53 41 LYS B O 1
ATOM 2229 N N . LEU B 1 50 ? 47.572 -18.041 103.774 1.00 23.79 42 LEU B N 1
ATOM 2230 C CA . LEU B 1 50 ? 47.562 -17.549 105.145 1.00 22.39 42 LEU B CA 1
ATOM 2231 C C . LEU B 1 50 ? 46.792 -18.487 106.066 1.00 25.13 42 LEU B C 1
ATOM 2232 O O . LEU B 1 50 ? 47.261 -18.812 107.164 1.00 29.51 42 LEU B O 1
ATOM 2237 N N . LYS B 1 51 ? 45.636 -18.978 105.610 1.00 24.00 43 LYS B N 1
ATOM 2238 C CA . LYS B 1 51 ? 44.866 -19.933 106.400 1.00 32.33 43 LYS B CA 1
ATOM 2239 C C . LYS B 1 51 ? 45.662 -21.208 106.659 1.00 27.37 43 LYS B C 1
ATOM 2240 O O . LYS B 1 51 ? 45.708 -21.705 107.792 1.00 32.55 43 LYS B O 1
ATOM 2246 N N . GLU B 1 52 ? 46.294 -21.759 105.617 1.00 26.35 44 GLU B N 1
ATOM 2247 C CA . GLU B 1 52 ? 47.029 -23.012 105.775 1.00 30.18 44 GLU B CA 1
ATOM 2248 C C . GLU B 1 52 ? 48.137 -22.890 106.814 1.00 30.16 44 GLU B C 1
ATOM 2249 O O . GLU B 1 52 ? 48.427 -23.855 107.532 1.00 29.01 44 GLU B O 1
ATOM 2255 N N . ASN B 1 53 ? 48.752 -21.718 106.925 1.00 28.49 45 ASN B N 1
ATOM 2256 C CA . ASN B 1 53 ? 49.880 -21.507 107.820 1.00 35.26 45 ASN B CA 1
ATOM 2257 C C . ASN B 1 53 ? 49.473 -20.878 109.147 1.00 33.17 45 ASN B C 1
ATOM 2258 O O . ASN B 1 53 ? 50.347 -20.465 109.921 1.00 32.11 45 ASN B O 1
ATOM 2263 N N . GLY B 1 54 ? 48.173 -20.807 109.426 1.00 31.03 46 GLY B N 1
ATOM 2264 C CA . GLY B 1 54 ? 47.682 -20.413 110.734 1.00 35.32 46 GLY B CA 1
ATOM 2265 C C . GLY B 1 54 ? 47.771 -18.939 111.073 1.00 32.57 46 GLY B C 1
ATOM 2266 O O . GLY B 1 54 ? 47.942 -18.595 112.245 1.00 39.41 46 GLY B O 1
ATOM 2267 N N . TYR B 1 55 ? 47.652 -18.049 110.088 1.00 29.81 47 TYR B N 1
ATOM 2268 C CA . TYR B 1 55 ? 47.758 -16.615 110.343 1.00 28.98 47 TYR B CA 1
ATOM 2269 C C . TYR B 1 55 ? 46.378 -16.050 110.673 1.00 32.47 47 TYR B C 1
ATOM 2270 O O . TYR B 1 55 ? 45.493 -15.991 109.812 1.00 32.78 47 TYR B O 1
ATOM 2279 N N . GLU B 1 56 ? 46.199 -15.645 111.925 1.00 27.50 48 GLU B N 1
ATOM 2280 C CA . GLU B 1 56 ? 44.995 -14.965 112.377 1.00 23.78 48 GLU B CA 1
ATOM 2281 C C . GLU B 1 56 ? 45.294 -13.481 112.551 1.00 24.59 48 GLU B C 1
ATOM 2282 O O . GLU B 1 56 ? 46.398 -13.107 112.964 1.00 25.15 48 GLU B O 1
ATOM 2288 N N . PHE B 1 57 ? 44.314 -12.632 112.235 1.00 17.82 49 PHE B N 1
ATOM 2289 C CA . PHE B 1 57 ? 44.477 -11.188 112.363 1.00 18.33 49 PHE B CA 1
ATOM 2290 C C . PHE B 1 57 ? 43.474 -10.603 113.348 1.00 24.58 49 PHE B C 1
ATOM 2291 O O . PHE B 1 57 ? 42.356 -11.114 113.502 1.00 21.22 49 PHE B O 1
ATOM 2299 N N . ASP B 1 58 ? 43.883 -9.510 114.000 1.00 20.25 50 ASP B N 1
ATOM 2300 C CA . ASP B 1 58 ? 42.996 -8.745 114.869 1.00 22.59 50 ASP B CA 1
ATOM 2301 C C . ASP B 1 58 ? 42.515 -7.445 114.238 1.00 24.07 50 ASP B C 1
ATOM 2302 O O . ASP B 1 58 ? 41.476 -6.913 114.650 1.00 18.68 50 ASP B O 1
ATOM 2307 N N . ILE B 1 59 ? 43.225 -6.932 113.237 1.00 16.38 51 ILE B N 1
ATOM 2308 C CA . ILE B 1 59 ? 42.851 -5.676 112.597 1.00 15.15 51 ILE B CA 1
ATOM 2309 C C . ILE B 1 59 ? 43.475 -5.682 111.217 1.00 17.14 51 ILE B C 1
ATOM 2310 O O . ILE B 1 59 ? 44.551 -6.247 111.010 1.00 17.65 51 ILE B O 1
ATOM 2315 N N . ALA B 1 60 ? 42.804 -5.041 110.271 1.00 15.64 52 ALA B N 1
ATOM 2316 C CA . ALA B 1 60 ? 43.305 -4.976 108.902 1.00 16.97 52 ALA B CA 1
ATOM 2317 C C . ALA B 1 60 ? 43.268 -3.535 108.430 1.00 17.94 52 ALA B C 1
ATOM 2318 O O . ALA B 1 60 ? 42.267 -2.835 108.627 1.00 16.08 52 ALA B O 1
ATOM 2320 N N . PHE B 1 61 ? 44.355 -3.097 107.808 1.00 16.39 53 PHE B N 1
ATOM 2321 C CA . PHE B 1 61 ? 44.478 -1.755 107.263 1.00 12.76 53 PHE B CA 1
ATOM 2322 C C . PHE B 1 61 ? 44.576 -1.843 105.745 1.00 15.73 53 PHE B C 1
ATOM 2323 O O . PHE B 1 61 ? 45.266 -2.716 105.222 1.00 15.51 53 PHE B O 1
ATOM 2331 N N . THR B 1 62 ? 43.878 -0.954 105.033 1.00 12.24 54 THR B N 1
ATOM 2332 C CA . THR B 1 62 ? 43.938 -0.950 103.572 1.00 13.28 54 THR B CA 1
ATOM 2333 C C . THR B 1 62 ? 43.829 0.492 103.086 1.00 14.30 54 THR B C 1
ATOM 2334 O O . THR B 1 62 ? 43.660 1.426 103.876 1.00 12.47 54 THR B O 1
ATOM 2338 N N . SER B 1 63 ? 43.963 0.679 101.776 1.00 13.57 55 SER B N 1
ATOM 2339 C CA . SER B 1 63 ? 43.830 2.008 101.181 1.00 15.40 55 SER B CA 1
ATOM 2340 C C . SER B 1 63 ? 42.341 2.318 100.972 1.00 18.31 55 SER B C 1
ATOM 2341 O O . SER B 1 63 ? 41.463 1.604 101.456 1.00 15.73 55 SER B O 1
ATOM 2344 N N . VAL B 1 64 ? 42.022 3.400 100.260 1.00 12.71 56 VAL B N 1
ATOM 2345 C CA . VAL B 1 64 ? 40.643 3.646 99.857 1.00 14.76 56 VAL B CA 1
ATOM 2346 C C . VAL B 1 64 ? 40.456 3.367 98.366 1.00 15.02 56 VAL B C 1
ATOM 2347 O O . VAL B 1 64 ? 39.468 3.790 97.767 1.00 16.23 56 VAL B O 1
ATOM 2351 N N . LEU B 1 65 ? 41.381 2.633 97.763 1.00 14.56 57 LEU B N 1
ATOM 2352 C CA . LEU B 1 65 ? 41.264 2.237 96.364 1.00 14.60 57 LEU B CA 1
ATOM 2353 C C . LEU B 1 65 ? 40.676 0.832 96.301 1.00 15.00 57 LEU B C 1
ATOM 2354 O O . LEU B 1 65 ? 41.135 -0.068 97.012 1.00 13.57 57 LEU B O 1
ATOM 2359 N N . THR B 1 66 ? 39.656 0.661 95.458 1.00 12.38 58 THR B N 1
ATOM 2360 C CA . THR B 1 66 ? 38.882 -0.583 95.389 1.00 19.22 58 THR B CA 1
ATOM 2361 C C . THR B 1 66 ? 39.742 -1.838 95.192 1.00 19.29 58 THR B C 1
ATOM 2362 O O . THR B 1 66 ? 39.440 -2.897 95.755 1.00 16.41 58 THR B O 1
ATOM 2366 N N . ARG B 1 67 ? 40.792 -1.764 94.373 1.00 19.42 59 ARG B N 1
ATOM 2367 C CA . ARG B 1 67 ? 41.587 -2.964 94.126 1.00 20.30 59 ARG B CA 1
ATOM 2368 C C . ARG B 1 67 ? 42.285 -3.459 95.391 1.00 19.65 59 ARG B C 1
ATOM 2369 O O . ARG B 1 67 ? 42.487 -4.670 95.553 1.00 17.55 59 ARG B O 1
ATOM 2377 N N . ALA B 1 68 ? 42.657 -2.554 96.298 1.00 16.74 60 ALA B N 1
ATOM 2378 C CA . ALA B 1 68 ? 43.283 -3.002 97.539 1.00 14.85 60 ALA B CA 1
ATOM 2379 C C . ALA B 1 68 ? 42.234 -3.452 98.548 1.00 16.47 60 ALA B C 1
ATOM 2380 O O . ALA B 1 68 ? 42.438 -4.451 99.251 1.00 15.76 60 ALA B O 1
ATOM 2382 N N . ILE B 1 69 ? 41.103 -2.733 98.633 1.00 13.14 61 ILE B N 1
ATOM 2383 C CA . ILE B 1 69 ? 40.071 -3.128 99.583 1.00 17.02 61 ILE B CA 1
ATOM 2384 C C . ILE B 1 69 ? 39.540 -4.500 99.230 1.00 19.72 61 ILE B C 1
ATOM 2385 O O . ILE B 1 69 ? 39.314 -5.354 100.104 1.00 13.86 61 ILE B O 1
ATOM 2390 N N . LYS B 1 70 ? 39.313 -4.732 97.943 1.00 16.22 62 LYS B N 1
ATOM 2391 C CA . LYS B 1 70 ? 38.776 -6.021 97.541 1.00 18.99 62 LYS B CA 1
ATOM 2392 C C . LYS B 1 70 ? 39.776 -7.130 97.820 1.00 19.22 62 LYS B C 1
ATOM 2393 O O . LYS B 1 70 ? 39.390 -8.214 98.269 1.00 17.61 62 LYS B O 1
ATOM 2399 N N . THR B 1 71 ? 41.069 -6.868 97.571 1.00 17.82 63 THR B N 1
ATOM 2400 C CA . THR B 1 71 ? 42.097 -7.831 97.944 1.00 13.38 63 THR B CA 1
ATOM 2401 C C . THR B 1 71 ? 42.028 -8.131 99.426 1.00 14.86 63 THR B C 1
ATOM 2402 O O . THR B 1 71 ? 42.080 -9.295 99.843 1.00 17.45 63 THR B O 1
ATOM 2406 N N . CYS B 1 72 ? 41.914 -7.084 100.238 1.00 14.56 64 CYS B N 1
ATOM 2407 C CA . CYS B 1 72 ? 41.854 -7.280 101.678 1.00 15.33 64 CYS B CA 1
ATOM 2408 C C . CYS B 1 72 ? 40.663 -8.160 102.054 1.00 14.44 64 CYS B C 1
ATOM 2409 O O . CYS B 1 72 ? 40.794 -9.097 102.847 1.00 13.95 64 CYS B O 1
ATOM 2412 N N . ASN B 1 73 ? 39.491 -7.880 101.476 1.00 15.28 65 ASN B N 1
ATOM 2413 C CA . ASN B 1 73 ? 38.296 -8.641 101.817 1.00 16.92 65 ASN B CA 1
ATOM 2414 C C . ASN B 1 73 ? 38.411 -10.100 101.382 1.00 16.34 65 ASN B C 1
ATOM 2415 O O . ASN B 1 73 ? 37.970 -11.004 102.098 1.00 16.56 65 ASN B O 1
ATOM 2420 N N . ILE B 1 74 ? 38.969 -10.347 100.198 1.00 15.81 66 ILE B N 1
ATOM 2421 C CA . ILE B 1 74 ? 39.143 -11.719 99.740 1.00 17.22 66 ILE B CA 1
ATOM 2422 C C . ILE B 1 74 ? 40.118 -12.464 100.645 1.00 17.33 66 ILE B C 1
ATOM 2423 O O . ILE B 1 74 ? 39.892 -13.622 101.008 1.00 18.14 66 ILE B O 1
ATOM 2428 N N . VAL B 1 75 ? 41.222 -11.816 101.014 1.00 19.09 67 VAL B N 1
ATOM 2429 C CA . VAL B 1 75 ? 42.196 -12.484 101.875 1.00 18.77 67 VAL B CA 1
ATOM 2430 C C . VAL B 1 75 ? 41.567 -12.848 103.216 1.00 18.23 67 VAL B C 1
ATOM 2431 O O . VAL B 1 75 ? 41.764 -13.957 103.727 1.00 18.29 67 VAL B O 1
ATOM 2435 N N . LEU B 1 76 ? 40.784 -11.933 103.798 1.00 15.31 68 LEU B N 1
ATOM 2436 C CA . LEU B 1 76 ? 40.102 -12.240 105.055 1.00 20.36 68 LEU B CA 1
ATOM 2437 C C . LEU B 1 76 ? 39.077 -13.362 104.886 1.00 26.06 68 LEU B C 1
ATOM 2438 O O . LEU B 1 76 ? 38.992 -14.264 105.732 1.00 20.75 68 LEU B O 1
ATOM 2443 N N . GLU B 1 77 ? 38.281 -13.322 103.809 1.00 19.37 69 GLU B N 1
ATOM 2444 C CA . GLU B 1 77 ? 37.241 -14.333 103.610 1.00 18.68 69 GLU B CA 1
ATOM 2445 C C . GLU B 1 77 ? 37.840 -15.723 103.383 1.00 25.35 69 GLU B C 1
ATOM 2446 O O . GLU B 1 77 ? 37.385 -16.711 103.974 1.00 21.28 69 GLU B O 1
ATOM 2452 N N . GLU B 1 78 ? 38.855 -15.825 102.523 1.00 22.71 70 GLU B N 1
ATOM 2453 C CA . GLU B 1 78 ? 39.461 -17.127 102.267 1.00 27.02 70 GLU B CA 1
ATOM 2454 C C . GLU B 1 78 ? 40.236 -17.669 103.467 1.00 25.85 70 GLU B C 1
ATOM 2455 O O . GLU B 1 78 ? 40.622 -18.841 103.458 1.00 20.45 70 GLU B O 1
ATOM 2461 N N . SER B 1 79 ? 40.465 -16.870 104.502 1.00 21.52 71 SER B N 1
ATOM 2462 C CA . SER B 1 79 ? 41.062 -17.385 105.728 1.00 23.62 71 SER B CA 1
ATOM 2463 C C . SER B 1 79 ? 40.069 -17.350 106.884 1.00 26.44 71 SER B C 1
ATOM 2464 O O . SER B 1 79 ? 40.477 -17.328 108.052 1.00 25.37 71 SER B O 1
ATOM 2467 N N . ASP B 1 80 ? 38.768 -17.314 106.561 1.00 20.31 72 ASP B N 1
ATOM 2468 C CA . ASP B 1 80 ? 37.675 -17.539 107.517 1.00 23.02 72 ASP B CA 1
ATOM 2469 C C . ASP B 1 80 ? 37.607 -16.461 108.593 1.00 23.60 72 ASP B C 1
ATOM 2470 O O . ASP B 1 80 ? 37.193 -16.735 109.729 1.00 23.58 72 ASP B O 1
ATOM 2475 N N . GLN B 1 81 ? 38.000 -15.232 108.254 1.00 17.25 73 GLN B N 1
ATOM 2476 C CA . GLN B 1 81 ? 38.052 -14.158 109.246 1.00 18.90 73 GLN B CA 1
ATOM 2477 C C . GLN B 1 81 ? 37.580 -12.835 108.654 1.00 19.29 73 GLN B C 1
ATOM 2478 O O . GLN B 1 81 ? 38.162 -11.770 108.902 1.00 18.23 73 GLN B O 1
ATOM 2484 N N . LEU B 1 82 ? 36.490 -12.877 107.888 1.00 18.20 74 LEU B N 1
ATOM 2485 C CA . LEU B 1 82 ? 35.936 -11.644 107.336 1.00 17.55 74 LEU B CA 1
ATOM 2486 C C . LEU B 1 82 ? 35.383 -10.721 108.418 1.00 18.37 74 LEU B C 1
ATOM 2487 O O . LEU B 1 82 ? 35.128 -9.543 108.135 1.00 15.80 74 LEU B O 1
ATOM 2492 N N . PHE B 1 83 ? 35.208 -11.220 109.648 1.00 17.14 75 PHE B N 1
ATOM 2493 C CA . PHE B 1 83 ? 34.789 -10.376 110.763 1.00 17.33 75 PHE B CA 1
ATOM 2494 C C . PHE B 1 83 ? 35.859 -9.389 111.226 1.00 21.43 75 PHE B C 1
ATOM 2495 O O . PHE B 1 83 ? 35.552 -8.527 112.057 1.00 18.94 75 PHE B O 1
ATOM 2503 N N . VAL B 1 84 ? 37.090 -9.494 110.744 1.00 18.51 76 VAL B N 1
ATOM 2504 C CA . VAL B 1 84 ? 38.183 -8.695 111.324 1.00 18.38 76 VAL B CA 1
ATOM 2505 C C . VAL B 1 84 ? 37.943 -7.211 111.036 1.00 18.02 76 VAL B C 1
ATOM 2506 O O . VAL B 1 84 ? 37.648 -6.849 109.881 1.00 18.51 76 VAL B O 1
ATOM 2510 N N . PRO B 1 85 ? 38.060 -6.326 112.034 1.00 17.70 77 PRO B N 1
ATOM 2511 C CA . PRO B 1 85 ? 37.831 -4.889 111.792 1.00 18.96 77 PRO B CA 1
ATOM 2512 C C . PRO B 1 85 ? 38.745 -4.364 110.711 1.00 18.50 77 PRO B C 1
ATOM 2513 O O . PRO B 1 85 ? 39.922 -4.702 110.666 1.00 16.76 77 PRO B O 1
ATOM 2517 N N . GLN B 1 86 ? 38.212 -3.477 109.872 1.00 17.61 78 GLN B N 1
ATOM 2518 C CA . GLN B 1 86 ? 38.953 -2.986 108.719 1.00 17.02 78 GLN B CA 1
ATOM 2519 C C . GLN B 1 86 ? 38.946 -1.463 108.692 1.00 19.17 78 GLN B C 1
ATOM 2520 O O . GLN B 1 86 ? 37.887 -0.841 108.831 1.00 16.75 78 GLN B O 1
ATOM 2526 N N . ILE B 1 87 ? 40.126 -0.862 108.536 1.00 14.11 79 ILE B N 1
ATOM 2527 C CA . ILE B 1 87 ? 40.283 0.592 108.465 1.00 14.49 79 ILE B CA 1
ATOM 2528 C C . ILE B 1 87 ? 40.849 0.934 107.092 1.00 18.01 79 ILE B C 1
ATOM 2529 O O . ILE B 1 87 ? 41.865 0.369 106.688 1.00 17.42 79 ILE B O 1
ATOM 2534 N N . LYS B 1 88 ? 40.185 1.842 106.375 1.00 16.12 80 LYS B N 1
ATOM 2535 C CA . LYS B 1 88 ? 40.587 2.239 105.030 1.00 14.45 80 LYS B CA 1
ATOM 2536 C C . LYS B 1 88 ? 41.138 3.662 105.102 1.00 16.05 80 LYS B C 1
ATOM 2537 O O . LYS B 1 88 ? 40.502 4.539 105.698 1.00 19.50 80 LYS B O 1
ATOM 2543 N N . THR B 1 89 ? 42.301 3.907 104.496 1.00 15.21 81 THR B N 1
ATOM 2544 C CA . THR B 1 89 ? 42.896 5.237 104.593 1.00 15.03 81 THR B CA 1
ATOM 2545 C C . THR B 1 89 ? 43.532 5.644 103.278 1.00 15.33 81 THR B C 1
ATOM 2546 O O . THR B 1 89 ? 44.223 4.847 102.642 1.00 14.96 81 THR B O 1
ATOM 2550 N N . TRP B 1 90 ? 43.340 6.919 102.905 1.00 12.24 82 TRP B N 1
ATOM 2551 C CA . TRP B 1 90 ? 44.071 7.447 101.760 1.00 13.60 82 TRP B CA 1
ATOM 2552 C C . TRP B 1 90 ? 45.577 7.357 101.937 1.00 16.11 82 TRP B C 1
ATOM 2553 O O . TRP B 1 90 ? 46.311 7.360 100.934 1.00 13.46 82 TRP B O 1
ATOM 2564 N N . ARG B 1 91 ? 46.063 7.282 103.179 1.00 15.62 83 ARG B N 1
ATOM 2565 C CA . ARG B 1 91 ? 47.510 7.333 103.396 1.00 14.50 83 ARG B CA 1
ATOM 2566 C C . ARG B 1 91 ? 48.203 6.070 102.897 1.00 15.92 83 ARG B C 1
ATOM 2567 O O . ARG B 1 91 ? 49.426 6.081 102.712 1.00 15.21 83 ARG B O 1
ATOM 2575 N N . LEU B 1 92 ? 47.452 4.998 102.639 1.00 12.41 84 LEU B N 1
ATOM 2576 C CA . LEU B 1 92 ? 47.998 3.781 102.041 1.00 13.65 84 LEU B CA 1
ATOM 2577 C C . LEU B 1 92 ? 47.748 3.701 100.536 1.00 16.73 84 LEU B C 1
ATOM 2578 O O . LEU B 1 92 ? 48.054 2.670 99.923 1.00 14.29 84 LEU B O 1
ATOM 2583 N N . ASN B 1 93 ? 47.229 4.764 99.924 1.00 14.48 85 ASN B N 1
ATOM 2584 C CA . ASN B 1 93 ? 47.052 4.761 98.474 1.00 17.21 85 ASN B CA 1
ATOM 2585 C C . ASN B 1 93 ? 48.381 4.519 97.755 1.00 18.08 85 ASN B C 1
ATOM 2586 O O . ASN B 1 93 ? 49.463 4.810 98.262 1.00 15.90 85 ASN B O 1
ATOM 2591 N N . GLU B 1 94 ? 48.265 3.987 96.542 1.00 17.31 86 GLU B N 1
ATOM 2592 C CA . GLU B 1 94 ? 49.368 3.934 95.598 1.00 20.29 86 GLU B CA 1
ATOM 2593 C C . GLU B 1 94 ? 49.942 5.339 95.379 1.00 17.97 86 GLU B C 1
ATOM 2594 O O . GLU B 1 94 ? 49.280 6.354 95.600 1.00 15.62 86 GLU B O 1
ATOM 2600 N N . ARG B 1 95 ? 51.200 5.398 94.956 1.00 15.40 87 ARG B N 1
ATOM 2601 C CA . ARG B 1 95 ? 51.792 6.677 94.572 1.00 19.14 87 ARG B CA 1
ATOM 2602 C C . ARG B 1 95 ? 50.983 7.303 93.434 1.00 22.26 87 ARG B C 1
ATOM 2603 O O . ARG B 1 95 ? 50.670 6.636 92.448 1.00 19.60 87 ARG B O 1
ATOM 2611 N N . HIS B 1 96 ? 50.626 8.583 93.578 1.00 16.69 88 HIS B N 1
ATOM 2612 C CA . HIS B 1 96 ? 49.964 9.307 92.494 1.00 21.37 88 HIS B CA 1
ATOM 2613 C C . HIS B 1 96 ? 50.936 9.526 91.329 1.00 22.34 88 HIS B C 1
ATOM 2614 O O . HIS B 1 96 ? 52.056 10.014 91.525 1.00 18.28 88 HIS B O 1
ATOM 2621 N N . TYR B 1 97 ? 50.531 9.149 90.109 1.00 16.88 89 TYR B N 1
ATOM 2622 C CA . TYR B 1 97 ? 51.437 9.252 88.967 1.00 17.16 89 TYR B CA 1
ATOM 2623 C C . TYR B 1 97 ? 51.220 10.505 88.129 1.00 23.50 89 TYR B C 1
ATOM 2624 O O . TYR B 1 97 ? 51.721 10.578 87.000 1.00 19.63 89 TYR B O 1
ATOM 2633 N N . GLY B 1 98 ? 50.486 11.486 88.646 1.00 22.14 90 GLY B N 1
ATOM 2634 C CA . GLY B 1 98 ? 50.398 12.759 87.957 1.00 20.87 90 GLY B CA 1
ATOM 2635 C C . GLY B 1 98 ? 49.712 12.628 86.611 1.00 21.58 90 GLY B C 1
ATOM 2636 O O . GLY B 1 98 ? 48.736 11.883 86.444 1.00 25.05 90 GLY B O 1
ATOM 2637 N N . ARG B 1 99 ? 50.266 13.327 85.623 1.00 20.81 91 ARG B N 1
ATOM 2638 C CA . ARG B 1 99 ? 49.734 13.363 84.273 1.00 21.87 91 ARG B CA 1
ATOM 2639 C C . ARG B 1 99 ? 49.928 12.052 83.521 1.00 28.01 91 ARG B C 1
ATOM 2640 O O . ARG B 1 99 ? 49.349 11.879 82.443 1.00 28.16 91 ARG B O 1
ATOM 2648 N N . LEU B 1 100 ? 50.738 11.137 84.046 1.00 25.34 92 LEU B N 1
ATOM 2649 C CA . LEU B 1 100 ? 50.960 9.858 83.390 1.00 25.26 92 LEU B CA 1
ATOM 2650 C C . LEU B 1 100 ? 49.827 8.872 83.648 1.00 26.56 92 LEU B C 1
ATOM 2651 O O . LEU B 1 100 ? 49.704 7.892 82.911 1.00 27.94 92 LEU B O 1
ATOM 2656 N N . GLN B 1 101 ? 48.999 9.111 84.661 1.00 20.95 93 GLN B N 1
ATOM 2657 C CA . GLN B 1 101 ? 47.877 8.219 84.933 1.00 22.65 93 GLN B CA 1
ATOM 2658 C C . GLN B 1 101 ? 46.981 8.096 83.705 1.00 26.03 93 GLN B C 1
ATOM 2659 O O . GLN B 1 101 ? 46.657 9.095 83.055 1.00 22.04 93 GLN B O 1
ATOM 2665 N N . GLY B 1 102 ? 46.617 6.859 83.358 1.00 23.22 94 GLY B N 1
ATOM 2666 C CA . GLY B 1 102 ? 45.749 6.618 82.218 1.00 24.65 94 GLY B CA 1
ATOM 2667 C C . GLY B 1 102 ? 46.439 6.607 80.873 1.00 30.66 94 GLY B C 1
ATOM 2668 O O . GLY B 1 102 ? 45.773 6.373 79.843 1.00 27.57 94 GLY B O 1
ATOM 2669 N N . LEU B 1 103 ? 47.749 6.832 80.839 1.00 28.73 95 LEU B N 1
ATOM 2670 C CA . LEU B 1 103 ? 48.499 6.819 79.592 1.00 33.37 95 LEU B CA 1
ATOM 2671 C C . LEU B 1 103 ? 49.300 5.530 79.460 1.00 34.39 95 LEU B C 1
ATOM 2672 O O . LEU B 1 103 ? 49.697 4.910 80.452 1.00 34.23 95 LEU B O 1
ATOM 2677 N N . ASP B 1 104 ? 49.506 5.119 78.213 1.00 35.77 96 ASP B N 1
ATOM 2678 C CA . ASP B 1 104 ? 50.305 3.945 77.905 1.00 45.05 96 ASP B CA 1
ATOM 2679 C C . ASP B 1 104 ? 51.778 4.225 78.188 1.00 46.71 96 ASP B C 1
ATOM 2680 O O . ASP B 1 104 ? 52.267 5.343 77.999 1.00 49.99 96 ASP B O 1
ATOM 2685 N N . LYS B 1 105 ? 52.494 3.192 78.638 1.00 39.79 97 LYS B N 1
ATOM 2686 C CA . LYS B 1 105 ? 53.920 3.363 78.905 1.00 47.49 97 LYS B CA 1
ATOM 2687 C C . LYS B 1 105 ? 54.712 3.594 77.622 1.00 46.81 97 LYS B C 1
ATOM 2688 O O . LYS B 1 105 ? 55.719 4.313 77.637 1.00 54.36 97 LYS B O 1
ATOM 2694 N N . LYS B 1 106 ? 54.268 3.016 76.504 1.00 46.54 98 LYS B N 1
ATOM 2695 C CA . LYS B 1 106 ? 54.898 3.307 75.223 1.00 47.22 98 LYS B CA 1
ATOM 2696 C C . LYS B 1 106 ? 54.542 4.709 74.745 1.00 50.91 98 LYS B C 1
ATOM 2697 O O . LYS B 1 106 ? 55.417 5.470 74.312 1.00 49.84 98 LYS B O 1
ATOM 2699 N N . GLN B 1 107 ? 53.258 5.069 74.814 1.00 54.02 99 GLN B N 1
ATOM 2700 C CA . GLN B 1 107 ? 52.838 6.424 74.472 1.00 62.12 99 GLN B CA 1
ATOM 2701 C C . GLN B 1 107 ? 53.474 7.465 75.381 1.00 63.73 99 GLN B C 1
ATOM 2702 O O . GLN B 1 107 ? 53.564 8.638 75.001 1.00 74.15 99 GLN B O 1
ATOM 2704 N N . THR B 1 108 ? 53.918 7.061 76.571 1.00 52.94 100 THR B N 1
ATOM 2705 C CA . THR B 1 108 ? 54.642 7.979 77.442 1.00 48.01 100 THR B CA 1
ATOM 2706 C C . THR B 1 108 ? 56.058 8.201 76.939 1.00 48.48 100 THR B C 1
ATOM 2707 O O . THR B 1 108 ? 56.570 9.328 76.975 1.00 50.84 100 THR B O 1
ATOM 2711 N N . ALA B 1 109 ? 56.706 7.135 76.465 1.00 47.34 101 ALA B N 1
ATOM 2712 C CA . ALA B 1 109 ? 58.031 7.281 75.871 1.00 55.50 101 ALA B CA 1
ATOM 2713 C C . ALA B 1 109 ? 58.005 8.198 74.656 1.00 59.74 101 ALA B C 1
ATOM 2714 O O . ALA B 1 109 ? 58.996 8.881 74.376 1.00 52.80 101 ALA B O 1
ATOM 2716 N N . GLU B 1 110 ? 56.884 8.245 73.934 1.00 55.32 102 GLU B N 1
ATOM 2717 C CA . GLU B 1 110 ? 56.809 9.080 72.740 1.00 60.41 102 GLU B CA 1
ATOM 2718 C C . GLU B 1 110 ? 56.677 10.560 73.089 1.00 67.68 102 GLU B C 1
ATOM 2719 O O . GLU B 1 110 ? 57.261 11.412 72.409 1.00 74.81 102 GLU B O 1
ATOM 2721 N N . LYS B 1 111 ? 55.927 10.889 74.143 1.00 72.95 103 LYS B N 1
ATOM 2722 C CA . LYS B 1 111 ? 55.707 12.285 74.502 1.00 78.98 103 LYS B CA 1
ATOM 2723 C C . LYS B 1 111 ? 56.805 12.864 75.382 1.00 84.16 103 LYS B C 1
ATOM 2724 O O . LYS B 1 111 ? 56.931 14.091 75.458 1.00 95.57 103 LYS B O 1
ATOM 2730 N N . TYR B 1 112 ? 57.604 12.025 76.045 1.00 71.29 104 TYR B N 1
ATOM 2731 C CA . TYR B 1 112 ? 58.620 12.522 76.964 1.00 61.75 104 TYR B CA 1
ATOM 2732 C C . TYR B 1 112 ? 60.024 11.987 76.714 1.00 61.95 104 TYR B C 1
ATOM 2733 O O . TYR B 1 112 ? 60.974 12.540 77.277 1.00 64.40 104 TYR B O 1
ATOM 2742 N N . GLY B 1 113 ? 60.191 10.948 75.912 1.00 59.49 105 GLY B N 1
ATOM 2743 C CA . GLY B 1 113 ? 61.504 10.371 75.698 1.00 59.36 105 GLY B CA 1
ATOM 2744 C C . GLY B 1 113 ? 61.760 9.176 76.601 1.00 60.75 105 GLY B C 1
ATOM 2745 O O . GLY B 1 113 ? 61.200 9.054 77.696 1.00 57.58 105 GLY B O 1
ATOM 2746 N N . ASP B 1 114 ? 62.633 8.273 76.139 1.00 62.48 106 ASP B N 1
ATOM 2747 C CA . ASP B 1 114 ? 62.840 7.016 76.855 1.00 55.47 106 ASP B CA 1
ATOM 2748 C C . ASP B 1 114 ? 63.601 7.230 78.160 1.00 54.62 106 ASP B C 1
ATOM 2749 O O . ASP B 1 114 ? 63.272 6.616 79.180 1.00 60.91 106 ASP B O 1
ATOM 2751 N N . GLU B 1 115 ? 64.608 8.104 78.158 1.00 57.14 107 GLU B N 1
ATOM 2752 C CA . GLU B 1 115 ? 65.398 8.316 79.370 1.00 60.57 107 GLU B CA 1
ATOM 2753 C C . GLU B 1 115 ? 64.583 8.998 80.466 1.00 56.95 107 GLU B C 1
ATOM 2754 O O . GLU B 1 115 ? 64.687 8.633 81.645 1.00 51.34 107 GLU B O 1
ATOM 2760 N N . GLN B 1 116 ? 63.769 9.989 80.102 1.00 51.56 108 GLN B N 1
ATOM 2761 C CA . GLN B 1 116 ? 63.003 10.706 81.115 1.00 56.94 108 GLN B CA 1
ATOM 2762 C C . GLN B 1 116 ? 62.016 9.785 81.825 1.00 56.58 108 GLN B C 1
ATOM 2763 O O . GLN B 1 116 ? 61.681 10.020 82.990 1.00 51.92 108 GLN B O 1
ATOM 2769 N N . VAL B 1 117 ? 61.566 8.718 81.160 1.00 63.25 109 VAL B N 1
ATOM 2770 C CA . VAL B 1 117 ? 60.621 7.801 81.795 1.00 66.12 109 VAL B CA 1
ATOM 2771 C C . VAL B 1 117 ? 61.325 6.934 82.835 1.00 64.51 109 VAL B C 1
ATOM 2772 O O . VAL B 1 117 ? 60.775 6.664 83.911 1.00 64.42 109 VAL B O 1
ATOM 2776 N N . ARG B 1 118 ? 62.548 6.487 82.535 1.00 60.09 110 ARG B N 1
ATOM 2777 C CA . ARG B 1 118 ? 63.331 5.724 83.506 1.00 61.28 110 ARG B CA 1
ATOM 2778 C C . ARG B 1 118 ? 63.483 6.485 84.821 1.00 58.09 110 ARG B C 1
ATOM 2779 O O . ARG B 1 118 ? 63.293 5.921 85.906 1.00 51.81 110 ARG B O 1
ATOM 2781 N N . ILE B 1 119 ? 63.823 7.776 84.735 1.00 57.81 111 ILE B N 1
ATOM 2782 C CA . ILE B 1 119 ? 63.986 8.608 85.928 1.00 45.35 111 ILE B CA 1
ATOM 2783 C C . ILE B 1 119 ? 62.703 8.625 86.754 1.00 54.07 111 ILE B C 1
ATOM 2784 O O . ILE B 1 119 ? 62.724 8.422 87.974 1.00 52.82 111 ILE B O 1
ATOM 2789 N N . TRP B 1 120 ? 61.566 8.869 86.098 1.00 50.93 112 TRP B N 1
ATOM 2790 C CA . TRP B 1 120 ? 60.288 8.946 86.798 1.00 54.59 112 TRP B CA 1
ATOM 2791 C C . TRP B 1 120 ? 59.905 7.634 87.469 1.00 58.69 112 TRP B C 1
ATOM 2792 O O . TRP B 1 120 ? 59.091 7.642 88.401 1.00 48.43 112 TRP B O 1
ATOM 2803 N N . ARG B 1 121 ? 60.465 6.512 87.014 1.00 64.25 113 ARG B N 1
ATOM 2804 C CA . ARG B 1 121 ? 60.195 5.210 87.603 1.00 67.06 113 ARG B CA 1
ATOM 2805 C C . ARG B 1 121 ? 61.357 4.663 88.422 1.00 70.87 113 ARG B C 1
ATOM 2806 O O . ARG B 1 121 ? 61.197 3.621 89.067 1.00 81.04 113 ARG B O 1
ATOM 2808 N N . ARG B 1 122 ? 62.515 5.329 88.418 1.00 65.48 114 ARG B N 1
ATOM 2809 C CA . ARG B 1 122 ? 63.675 4.848 89.155 1.00 64.99 114 ARG B CA 1
ATOM 2810 C C . ARG B 1 122 ? 64.317 5.896 90.059 1.00 63.74 114 ARG B C 1
ATOM 2811 O O . ARG B 1 122 ? 65.322 5.590 90.712 1.00 59.79 114 ARG B O 1
ATOM 2813 N N . SER B 1 123 ? 63.783 7.112 90.117 1.00 44.27 115 SER B N 1
ATOM 2814 C CA . SER B 1 123 ? 64.312 8.141 90.999 1.00 42.51 115 SER B CA 1
ATOM 2815 C C . SER B 1 123 ? 63.456 8.228 92.251 1.00 36.87 115 SER B C 1
ATOM 2816 O O . SER B 1 123 ? 62.227 8.284 92.170 1.00 36.95 115 SER B O 1
ATOM 2819 N N . TYR B 1 124 ? 64.118 8.237 93.405 1.00 37.74 116 TYR B N 1
ATOM 2820 C CA . TYR B 1 124 ? 63.410 8.355 94.670 1.00 38.96 116 TYR B CA 1
ATOM 2821 C C . TYR B 1 124 ? 62.693 9.694 94.790 1.00 36.17 116 TYR B C 1
ATOM 2822 O O . TYR B 1 124 ? 61.602 9.760 95.365 1.00 33.84 116 TYR B O 1
ATOM 2831 N N . ASP B 1 125 ? 63.270 10.765 94.236 1.00 32.10 117 ASP B N 1
ATOM 2832 C CA . ASP B 1 125 ? 62.866 12.118 94.606 1.00 32.28 117 ASP B CA 1
ATOM 2833 C C . ASP B 1 125 ? 62.555 13.015 93.413 1.00 31.81 117 ASP B C 1
ATOM 2834 O O . ASP B 1 125 ? 62.680 14.238 93.532 1.00 35.65 117 ASP B O 1
ATOM 2839 N N . THR B 1 126 ? 62.175 12.459 92.265 1.00 33.92 118 THR B N 1
ATOM 2840 C CA . THR B 1 126 ? 61.813 13.263 91.102 1.00 33.44 118 THR B CA 1
ATOM 2841 C C . THR B 1 126 ? 60.322 13.092 90.843 1.00 29.54 118 THR B C 1
ATOM 2842 O O . THR B 1 126 ? 59.861 11.982 90.570 1.00 34.93 118 THR B O 1
ATOM 2846 N N . LEU B 1 127 ? 59.579 14.190 90.926 1.00 31.01 119 LEU B N 1
ATOM 2847 C CA . LEU B 1 127 ? 58.143 14.139 90.703 1.00 26.37 119 LEU B CA 1
ATOM 2848 C C . LEU B 1 127 ? 57.830 13.884 89.230 1.00 27.02 119 LEU B C 1
ATOM 2849 O O . LEU B 1 127 ? 58.558 14.346 88.341 1.00 26.68 119 LEU B O 1
ATOM 2854 N N . PRO B 1 128 ? 56.743 13.165 88.948 1.00 27.52 120 PRO B N 1
ATOM 2855 C CA . PRO B 1 128 ? 56.242 13.072 87.583 1.00 27.92 120 PRO B CA 1
ATOM 2856 C C . PRO B 1 128 ? 55.617 14.393 87.166 1.00 28.27 120 PRO B C 1
ATOM 2857 O O . PRO B 1 128 ? 55.433 15.287 88.005 1.00 24.57 120 PRO B O 1
ATOM 2861 N N . PRO B 1 129 ? 55.293 14.579 85.887 1.00 31.65 121 PRO B N 1
ATOM 2862 C CA . PRO B 1 129 ? 54.560 15.794 85.510 1.00 33.96 121 PRO B CA 1
ATOM 2863 C C . PRO B 1 129 ? 53.228 15.821 86.242 1.00 32.90 121 PRO B C 1
ATOM 2864 O O . PRO B 1 129 ? 52.506 14.816 86.293 1.00 26.61 121 PRO B O 1
ATOM 2868 N N . LEU B 1 130 ? 52.915 16.969 86.843 1.00 23.81 122 LEU B N 1
ATOM 2869 C CA . LEU B 1 130 ? 51.750 17.032 87.717 1.00 24.32 122 LEU B CA 1
ATOM 2870 C C . LEU B 1 130 ? 50.460 17.099 86.906 1.00 27.25 122 LEU B C 1
ATOM 2871 O O . LEU B 1 130 ? 50.421 17.629 85.793 1.00 29.74 122 LEU B O 1
ATOM 2876 N N . LEU B 1 131 ? 49.404 16.524 87.471 1.00 22.59 123 LEU B N 1
ATOM 2877 C CA . LEU B 1 131 ? 48.080 16.547 86.866 1.00 23.98 123 LEU B CA 1
ATOM 2878 C C . LEU B 1 131 ? 47.378 17.842 87.264 1.00 31.44 123 LEU B C 1
ATOM 2879 O O . LEU B 1 131 ? 47.343 18.188 88.450 1.00 29.47 123 LEU B O 1
ATOM 2884 N N . ASP B 1 132 ? 46.829 18.562 86.282 1.00 27.07 124 ASP B N 1
ATOM 2885 C CA . ASP B 1 132 ? 46.145 19.814 86.596 1.00 31.16 124 ASP B CA 1
ATOM 2886 C C . ASP B 1 132 ? 44.975 19.553 87.534 1.00 30.23 124 ASP B C 1
ATOM 2887 O O . ASP B 1 132 ? 44.244 18.570 87.384 1.00 24.41 124 ASP B O 1
ATOM 2892 N N . LYS B 1 133 ? 44.796 20.443 88.515 1.00 25.79 125 LYS B N 1
ATOM 2893 C CA . LYS B 1 133 ? 43.843 20.151 89.582 1.00 23.77 125 LYS B CA 1
ATOM 2894 C C . LYS B 1 133 ? 42.412 20.107 89.074 1.00 26.98 125 LYS B C 1
ATOM 2895 O O . LYS B 1 133 ? 41.548 19.526 89.738 1.00 30.12 125 LYS B O 1
ATOM 2901 N N . ASP B 1 134 ? 42.148 20.688 87.903 1.00 25.42 126 ASP B N 1
ATOM 2902 C CA . ASP B 1 134 ? 40.827 20.693 87.301 1.00 28.00 126 ASP B CA 1
ATOM 2903 C C . ASP B 1 134 ? 40.690 19.663 86.184 1.00 29.73 126 ASP B C 1
ATOM 2904 O O . ASP B 1 134 ? 39.678 19.667 85.477 1.00 28.56 126 ASP B O 1
ATOM 2909 N N . ASP B 1 135 ? 41.682 18.781 86.016 1.00 28.41 127 ASP B N 1
ATOM 2910 C CA . ASP B 1 135 ? 41.610 17.740 84.997 1.00 30.97 127 ASP B CA 1
ATOM 2911 C C . ASP B 1 135 ? 40.403 16.845 85.241 1.00 24.26 127 ASP B C 1
ATOM 2912 O O . ASP B 1 135 ? 40.004 16.602 86.382 1.00 24.33 127 ASP B O 1
ATOM 2917 N N . ALA B 1 136 ? 39.807 16.368 84.144 1.00 26.18 128 ALA B N 1
ATOM 2918 C CA . ALA B 1 136 ? 38.672 15.454 84.239 1.00 29.47 128 ALA B CA 1
ATOM 2919 C C . ALA B 1 136 ? 38.968 14.263 85.132 1.00 30.33 128 ALA B C 1
ATOM 2920 O O . ALA B 1 136 ? 38.076 13.764 85.831 1.00 27.47 128 ALA B O 1
ATOM 2922 N N . PHE B 1 137 ? 40.207 13.789 85.133 1.00 29.61 129 PHE B N 1
ATOM 2923 C CA . PHE B 1 137 ? 40.566 12.614 85.912 1.00 20.09 129 PHE B CA 1
ATOM 2924 C C . PHE B 1 137 ? 41.427 12.977 87.118 1.00 24.94 129 PHE B C 1
ATOM 2925 O O . PHE B 1 137 ? 42.261 12.182 87.557 1.00 22.89 129 PHE B O 1
ATOM 2933 N N . SER B 1 138 ? 41.212 14.175 87.668 1.00 21.85 130 SER B N 1
ATOM 2934 C CA . SER B 1 138 ? 41.842 14.594 88.917 1.00 21.95 130 SER B CA 1
ATOM 2935 C C . SER B 1 138 ? 41.202 13.909 90.116 1.00 22.83 130 SER B C 1
ATOM 2936 O O . SER B 1 138 ? 39.986 13.706 90.164 1.00 23.33 130 SER B O 1
ATOM 2939 N N . ALA B 1 139 ? 42.027 13.599 91.122 1.00 16.60 131 ALA B N 1
ATOM 2940 C CA . ALA B 1 139 ? 41.471 13.021 92.345 1.00 20.25 131 ALA B CA 1
ATOM 2941 C C . ALA B 1 139 ? 40.705 14.046 93.169 1.00 21.07 131 ALA B C 1
ATOM 2942 O O . ALA B 1 139 ? 39.941 13.659 94.061 1.00 20.52 131 ALA B O 1
ATOM 2944 N N . HIS B 1 140 ? 40.872 15.343 92.886 1.00 19.14 132 HIS B N 1
ATOM 2945 C CA . HIS B 1 140 ? 40.174 16.345 93.691 1.00 21.69 132 HIS B CA 1
ATOM 2946 C C . HIS B 1 140 ? 38.661 16.271 93.525 1.00 25.90 132 HIS B C 1
ATOM 2947 O O . HIS B 1 140 ? 37.929 16.763 94.387 1.00 24.04 132 HIS B O 1
ATOM 2954 N N . LYS B 1 141 ? 38.184 15.647 92.457 1.00 23.94 133 LYS B N 1
ATOM 2955 C CA . LYS B 1 141 ? 36.761 15.522 92.180 1.00 23.91 133 LYS B CA 1
ATOM 2956 C C . LYS B 1 141 ? 36.127 14.314 92.862 1.00 30.98 133 LYS B C 1
ATOM 2957 O O . LYS B 1 141 ? 34.909 14.141 92.774 1.00 30.70 133 LYS B O 1
ATOM 2963 N N . ASP B 1 142 ? 36.911 13.481 93.539 1.00 21.23 134 ASP B N 1
ATOM 2964 C CA . ASP B 1 142 ? 36.408 12.206 94.025 1.00 17.93 134 ASP B CA 1
ATOM 2965 C C . ASP B 1 142 ? 35.860 12.372 95.432 1.00 20.35 134 ASP B C 1
ATOM 2966 O O . ASP B 1 142 ? 36.552 12.865 96.323 1.00 18.83 134 ASP B O 1
ATOM 2971 N N .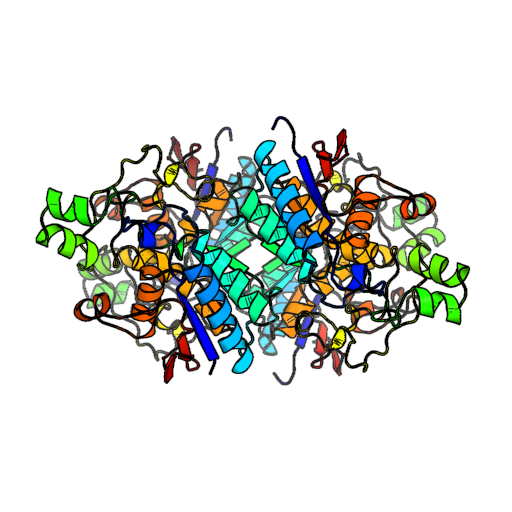 ARG B 1 143 ? 34.617 11.932 95.635 1.00 22.03 135 ARG B N 1
ATOM 2972 C CA . ARG B 1 143 ? 33.947 12.173 96.910 1.00 22.83 135 ARG B CA 1
ATOM 2973 C C . ARG B 1 143 ? 34.584 11.410 98.070 1.00 17.45 135 ARG B C 1
ATOM 2974 O O . ARG B 1 143 ? 34.360 11.771 99.236 1.00 21.79 135 ARG B O 1
ATOM 2982 N N . ARG B 1 144 ? 35.412 10.403 97.796 1.00 15.96 136 ARG B N 1
ATOM 2983 C CA . ARG B 1 144 ? 36.027 9.701 98.920 1.00 24.23 136 ARG B CA 1
ATOM 2984 C C . ARG B 1 144 ? 37.062 10.551 99.653 1.00 21.01 136 ARG B C 1
ATOM 2985 O O . ARG B 1 144 ? 37.429 10.207 100.785 1.00 18.49 136 ARG B O 1
ATOM 2993 N N . TYR B 1 145 ? 37.500 11.670 99.071 1.00 20.27 137 TYR B N 1
ATOM 2994 C CA . TYR B 1 145 ? 38.411 12.599 99.743 1.00 17.89 137 TYR B CA 1
ATOM 2995 C C . TYR B 1 145 ? 37.699 13.873 100.182 1.00 19.42 137 TYR B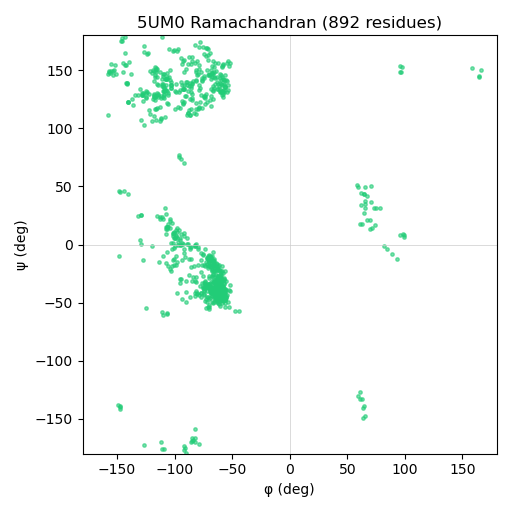 C 1
ATOM 2996 O O . TYR B 1 145 ? 38.363 14.846 100.560 1.00 19.35 137 TYR B O 1
ATOM 3005 N N . ALA B 1 146 ? 36.361 13.888 100.171 1.00 18.60 138 ALA B N 1
ATOM 3006 C CA . ALA B 1 146 ? 35.648 15.140 100.416 1.00 20.29 138 ALA B CA 1
ATOM 3007 C C . ALA B 1 146 ? 35.745 15.594 101.863 1.00 23.56 138 ALA B C 1
ATOM 3008 O O . ALA B 1 146 ? 35.519 16.773 102.148 1.00 25.90 138 ALA B O 1
ATOM 3010 N N . HIS B 1 147 ? 36.054 14.688 102.776 1.00 27.39 139 HIS B N 1
ATOM 3011 C CA A HIS B 1 147 ? 36.130 14.982 104.197 0.55 33.86 139 HIS B CA 1
ATOM 3012 C CA B HIS B 1 147 ? 36.115 15.029 104.187 0.45 33.77 139 HIS B CA 1
ATOM 3013 C C . HIS B 1 147 ? 37.520 15.422 104.631 1.00 33.71 139 HIS B C 1
ATOM 3014 O O . HIS B 1 147 ? 37.763 15.552 105.836 1.00 41.39 139 HIS B O 1
ATOM 3027 N N . LEU B 1 148 ? 38.437 15.634 103.682 1.00 29.70 140 LEU B N 1
ATOM 3028 C CA . LEU B 1 148 ? 39.841 15.946 103.913 1.00 31.03 140 LEU B CA 1
ATOM 3029 C C . LEU B 1 148 ? 40.189 17.315 103.343 1.00 32.51 140 LEU B C 1
ATOM 3030 O O . LEU B 1 148 ? 39.599 17.741 102.343 1.00 26.16 140 LEU B O 1
ATOM 3035 N N . PRO B 1 149 ? 41.145 18.024 103.952 1.00 28.87 141 PRO B N 1
ATOM 3036 C CA . PRO B 1 149 ? 41.606 19.282 103.361 1.00 31.70 141 PRO B CA 1
ATOM 3037 C C . PRO B 1 149 ? 42.111 19.014 101.959 1.00 36.26 141 PRO B C 1
ATOM 3038 O O . PRO B 1 149 ? 42.725 17.978 101.698 1.00 30.43 141 PRO B O 1
ATOM 3042 N N . ALA B 1 150 ? 41.835 19.954 101.049 1.00 27.45 142 ALA B N 1
ATOM 3043 C CA . ALA B 1 150 ? 42.104 19.697 99.636 1.00 30.32 142 ALA B CA 1
ATOM 3044 C C . ALA B 1 150 ? 43.585 19.465 99.357 1.00 39.77 142 ALA B C 1
ATOM 3045 O O . ALA B 1 150 ? 43.926 18.762 98.398 1.00 31.50 142 ALA B O 1
ATOM 3047 N N . ASP B 1 151 ? 44.481 20.033 100.172 1.00 31.44 143 ASP B N 1
ATOM 3048 C CA . ASP B 1 151 ? 45.897 19.952 99.836 1.00 29.09 143 ASP B CA 1
ATOM 3049 C C . ASP B 1 151 ? 46.535 18.612 100.196 1.00 29.63 143 ASP B C 1
ATOM 3050 O O . ASP B 1 151 ? 47.706 18.401 99.862 1.00 33.38 143 ASP B O 1
ATOM 3055 N N . VAL B 1 152 ? 45.813 17.692 100.838 1.00 27.87 144 VAL B N 1
ATOM 3056 C CA . VAL B 1 152 ? 46.378 16.358 101.011 1.00 31.13 144 VAL B CA 1
ATOM 3057 C C . VAL B 1 152 ? 46.169 15.499 99.776 1.00 24.42 144 VAL B C 1
ATOM 3058 O O . VAL B 1 152 ? 46.851 14.478 99.626 1.00 26.77 144 VAL B O 1
ATOM 3062 N N . VAL B 1 153 ? 45.236 15.871 98.898 1.00 22.18 145 VAL B N 1
ATOM 3063 C CA . VAL B 1 153 ? 45.040 15.156 97.637 1.00 22.71 145 VAL B CA 1
ATOM 3064 C C . VAL B 1 153 ? 46.128 15.626 96.682 1.00 18.57 145 VAL B C 1
ATOM 3065 O O . VAL B 1 153 ? 46.169 16.817 96.340 1.00 18.74 145 VAL B O 1
ATOM 3069 N N . PRO B 1 154 ? 47.013 14.749 96.230 1.00 20.72 146 PRO B N 1
ATOM 3070 C CA . PRO B 1 154 ? 48.158 15.202 95.431 1.00 21.31 146 PRO B CA 1
ATOM 3071 C C . PRO B 1 154 ? 47.802 15.338 93.958 1.00 21.40 146 PRO B C 1
ATOM 3072 O O . PRO B 1 154 ? 46.792 14.820 93.482 1.00 17.97 146 PRO B O 1
ATOM 3076 N N . ASP B 1 155 ? 48.640 16.095 93.251 1.00 20.37 147 ASP B N 1
ATOM 3077 C CA . ASP B 1 155 ? 48.602 16.160 91.791 1.00 22.13 147 ASP B CA 1
ATOM 3078 C C . ASP B 1 155 ? 49.689 15.308 91.150 1.00 23.54 147 ASP B C 1
ATOM 3079 O O . ASP B 1 155 ? 49.791 15.264 89.916 1.00 24.02 147 ASP B O 1
ATOM 3084 N N . GLY B 1 156 ? 50.479 14.614 91.967 1.00 20.40 148 GLY B N 1
ATOM 3085 C CA . GLY B 1 156 ? 51.495 13.675 91.533 1.00 17.34 148 GLY B CA 1
ATOM 3086 C C . GLY B 1 156 ? 52.489 13.530 92.663 1.00 22.68 148 GLY B C 1
ATOM 3087 O O . GLY B 1 156 ? 52.665 14.465 93.448 1.00 21.87 148 GLY B O 1
ATOM 3088 N N . GLU B 1 157 ? 53.145 12.377 92.756 1.00 18.10 149 GLU B N 1
ATOM 3089 C CA . GLU B 1 157 ? 54.026 12.062 93.867 1.00 20.39 149 GLU B CA 1
ATOM 3090 C C . GLU B 1 157 ? 55.196 11.242 93.351 1.00 25.99 149 GLU B C 1
ATOM 3091 O O . GLU B 1 157 ? 55.096 10.565 92.328 1.00 21.46 149 GLU B O 1
ATOM 3097 N N . ASN B 1 158 ? 56.297 11.294 94.080 1.00 27.26 150 ASN B N 1
ATOM 3098 C CA . ASN B 1 158 ? 57.379 10.330 93.949 1.00 27.88 150 ASN B CA 1
ATOM 3099 C C . ASN B 1 158 ? 57.378 9.451 95.203 1.00 29.60 150 ASN B C 1
ATOM 3100 O O . ASN B 1 158 ? 56.501 9.571 96.070 1.00 27.50 150 ASN B O 1
ATOM 3105 N N . LEU B 1 159 ? 58.364 8.555 95.316 1.00 22.54 151 LEU B N 1
ATOM 3106 C CA . LEU B 1 159 ? 58.335 7.645 96.458 1.00 26.23 151 LEU B CA 1
ATOM 3107 C C . LEU B 1 159 ? 58.610 8.394 97.752 1.00 17.95 151 LEU B C 1
ATOM 3108 O O . LEU B 1 159 ? 58.030 8.070 98.791 1.00 21.55 151 LEU B O 1
ATOM 3113 N N . LYS B 1 160 ? 59.497 9.392 97.707 1.00 21.77 152 LYS B N 1
ATOM 3114 C CA . LYS B 1 160 ? 59.811 10.149 98.913 1.00 23.98 152 LYS B CA 1
ATOM 3115 C C . LYS B 1 160 ? 58.566 10.834 99.471 1.00 23.07 152 LYS B C 1
ATOM 3116 O O . LYS B 1 160 ? 58.296 10.759 100.677 1.00 22.06 152 LYS B O 1
ATOM 3122 N N . VAL B 1 161 ? 57.774 11.465 98.602 1.00 20.73 153 VAL B N 1
ATOM 3123 C CA . VAL B 1 161 ? 56.553 12.138 99.046 1.00 22.50 153 VAL B CA 1
ATOM 3124 C C . VAL B 1 161 ? 55.505 11.118 99.490 1.00 21.26 153 VAL B C 1
ATOM 3125 O O . VAL B 1 161 ? 54.765 11.349 100.458 1.00 18.89 153 VAL B O 1
ATOM 3129 N N . THR B 1 162 ? 55.422 9.974 98.799 1.00 19.25 154 THR B N 1
ATOM 3130 C CA . THR B 1 162 ? 54.557 8.891 99.259 1.00 18.93 154 THR B CA 1
ATOM 3131 C C . THR B 1 162 ? 54.916 8.480 100.680 1.00 19.92 154 THR B C 1
ATOM 3132 O O . THR B 1 162 ? 54.041 8.322 101.539 1.00 19.48 154 THR B O 1
ATOM 3136 N N . LEU B 1 163 ? 56.213 8.313 100.952 1.00 22.32 155 LEU B N 1
ATOM 3137 C CA . LEU B 1 163 ? 56.622 7.915 102.293 1.00 22.82 155 LEU B CA 1
ATOM 3138 C C . LEU B 1 163 ? 56.228 8.975 103.310 1.00 18.72 155 LEU B C 1
ATOM 3139 O O . LEU B 1 163 ? 55.821 8.653 104.433 1.00 20.85 155 LEU B O 1
ATOM 3144 N N . GLU B 1 164 ? 56.319 10.249 102.926 1.00 16.38 156 GLU B N 1
ATOM 3145 C CA . GLU B 1 164 ? 55.979 11.319 103.858 1.00 20.55 156 GLU B CA 1
ATOM 3146 C C . GLU B 1 164 ? 54.511 11.273 104.286 1.00 19.85 156 GLU B C 1
ATOM 3147 O O . GLU B 1 164 ? 54.189 11.680 105.410 1.00 19.73 156 GLU B O 1
ATOM 3153 N N . ARG B 1 165 ? 53.608 10.784 103.438 1.00 16.52 157 ARG B N 1
ATOM 3154 C CA . ARG B 1 165 ? 52.221 10.693 103.883 1.00 19.82 157 ARG B CA 1
ATOM 3155 C C . ARG B 1 165 ? 51.822 9.290 104.320 1.00 15.20 157 ARG B C 1
ATOM 3156 O O . ARG B 1 165 ? 50.782 9.139 104.969 1.00 16.44 157 ARG B O 1
ATOM 3164 N N . VAL B 1 166 ? 52.631 8.272 104.026 1.00 15.94 158 VAL B N 1
ATOM 3165 C CA . VAL B 1 166 ? 52.385 6.940 104.588 1.00 18.49 158 VAL B CA 1
ATOM 3166 C C . VAL B 1 166 ? 52.831 6.868 106.047 1.00 18.81 158 VAL B C 1
ATOM 3167 O O . VAL B 1 166 ? 52.168 6.251 106.896 1.00 17.89 158 VAL B O 1
ATOM 3171 N N . LEU B 1 167 ? 53.985 7.456 106.352 1.00 17.44 159 LEU B N 1
ATOM 3172 C CA . LEU B 1 167 ? 54.606 7.247 107.659 1.00 16.52 159 LEU B CA 1
ATOM 3173 C C . LEU B 1 167 ? 53.733 7.683 108.839 1.00 15.88 159 LEU B C 1
ATOM 3174 O O . LEU B 1 167 ? 53.744 6.976 109.865 1.00 18.58 159 LEU B O 1
ATOM 3179 N N . PRO B 1 168 ? 53.007 8.809 108.804 1.00 20.10 160 PRO B N 1
ATOM 3180 C CA . PRO B 1 168 ? 52.136 9.117 109.954 1.00 20.10 160 PRO B CA 1
ATOM 3181 C C . PRO B 1 168 ? 51.124 8.012 110.251 1.00 21.29 160 PRO B C 1
ATOM 3182 O O . PRO B 1 168 ? 50.755 7.808 111.416 1.00 16.97 160 PRO B O 1
ATOM 3186 N N . PHE B 1 169 ? 50.688 7.262 109.240 1.00 14.72 161 PHE B N 1
ATOM 3187 C CA . PHE B 1 169 ? 49.734 6.201 109.524 1.00 18.39 161 PHE B CA 1
ATOM 3188 C C . PHE B 1 169 ? 50.429 5.036 110.227 1.00 18.80 161 PHE B C 1
ATOM 3189 O O . PHE B 1 169 ? 49.838 4.395 111.101 1.00 18.42 161 PHE B O 1
ATOM 3197 N N . TRP B 1 170 ? 51.691 4.773 109.893 1.00 18.32 162 TRP B N 1
ATOM 3198 C CA . TRP B 1 170 ? 52.480 3.828 110.680 1.00 20.18 162 TRP B CA 1
ATOM 3199 C C . TRP B 1 170 ? 52.568 4.285 112.130 1.00 18.00 162 TRP B C 1
ATOM 3200 O O . TRP B 1 170 ? 52.347 3.498 113.061 1.00 17.04 162 TRP B O 1
ATOM 3211 N N . GLU B 1 171 ? 52.876 5.573 112.332 1.00 18.87 163 GLU B N 1
ATOM 3212 C CA . GLU B 1 171 ? 53.089 6.122 113.672 1.00 19.61 163 GLU B CA 1
ATOM 3213 C C . GLU B 1 171 ? 51.806 6.191 114.487 1.00 19.87 163 GLU B C 1
ATOM 3214 O O . GLU B 1 171 ? 51.846 6.063 115.721 1.00 22.14 163 GLU B O 1
ATOM 3220 N N . ASP B 1 172 ? 50.675 6.448 113.836 1.00 17.20 164 ASP B N 1
ATOM 3221 C CA . ASP B 1 172 ? 49.436 6.679 114.568 1.00 19.22 164 ASP B CA 1
ATOM 3222 C C . ASP B 1 172 ? 48.581 5.431 114.709 1.00 22.68 164 ASP B C 1
ATOM 3223 O O . ASP B 1 172 ? 47.880 5.285 115.717 1.00 20.58 164 ASP B O 1
ATOM 3228 N N . GLN B 1 173 ? 48.601 4.542 113.720 1.00 16.79 165 GLN B N 1
ATOM 3229 C CA A GLN B 1 173 ? 47.662 3.423 113.674 0.44 17.20 165 GLN B CA 1
ATOM 3230 C CA B GLN B 1 173 ? 47.670 3.424 113.697 0.56 16.91 165 GLN B CA 1
ATOM 3231 C C . GLN B 1 173 ? 48.360 2.072 113.660 1.00 20.22 165 GLN B C 1
ATOM 3232 O O . GLN B 1 173 ? 48.063 1.218 114.498 1.00 17.62 165 GLN B O 1
ATOM 3243 N N . ILE B 1 174 ? 49.273 1.836 112.715 1.00 19.09 166 ILE B N 1
ATOM 3244 C CA . ILE B 1 174 ? 49.815 0.487 112.544 1.00 16.42 166 ILE B CA 1
ATOM 3245 C C . ILE B 1 174 ? 50.721 0.102 113.712 1.00 19.93 166 ILE B C 1
ATOM 3246 O O . ILE B 1 174 ? 50.562 -0.972 114.310 1.00 18.94 166 ILE B O 1
ATOM 3251 N N . ALA B 1 175 ? 51.720 0.940 114.019 1.00 18.03 167 ALA B N 1
ATOM 3252 C CA . ALA B 1 175 ? 52.682 0.559 115.049 1.00 17.50 167 ALA B CA 1
ATOM 3253 C C . ALA B 1 175 ? 52.013 0.516 116.421 1.00 19.59 167 ALA B C 1
ATOM 3254 O O . ALA B 1 175 ? 52.286 -0.405 117.196 1.00 19.91 167 ALA B O 1
ATOM 3256 N N . PRO B 1 176 ? 51.146 1.469 116.780 1.00 20.51 168 PRO B N 1
ATOM 3257 C CA . PRO B 1 176 ? 50.457 1.326 118.074 1.00 23.59 168 PRO B CA 1
ATOM 3258 C C . PRO B 1 176 ? 49.618 0.055 118.157 1.00 25.20 168 PRO B C 1
ATOM 3259 O O . PRO B 1 176 ? 49.551 -0.561 119.232 1.00 21.23 168 PRO B O 1
ATOM 3263 N N . ALA B 1 177 ? 49.024 -0.394 117.044 1.00 17.89 169 ALA B N 1
ATOM 3264 C CA . ALA B 1 177 ? 48.285 -1.660 117.072 1.00 22.70 169 ALA B CA 1
ATOM 3265 C C . ALA B 1 177 ? 49.208 -2.833 117.391 1.00 20.32 169 ALA B C 1
ATOM 3266 O O . ALA B 1 177 ? 48.889 -3.678 118.240 1.00 21.52 169 ALA B O 1
ATOM 3268 N N . ILE B 1 178 ? 50.360 -2.903 116.715 1.00 18.11 170 ILE B N 1
ATOM 3269 C CA . ILE B 1 178 ? 51.328 -3.970 116.972 1.00 22.15 170 ILE B CA 1
ATOM 3270 C C . ILE B 1 178 ? 51.805 -3.919 118.414 1.00 23.55 170 ILE B C 1
ATOM 3271 O O . ILE B 1 178 ? 51.926 -4.953 119.086 1.00 22.53 170 ILE B O 1
ATOM 3276 N N . LEU B 1 179 ? 52.104 -2.713 118.903 1.00 21.70 171 LEU B N 1
ATOM 3277 C CA . LEU B 1 179 ? 52.610 -2.545 120.259 1.00 25.67 171 LEU B CA 1
ATOM 3278 C C . LEU B 1 179 ? 51.569 -2.890 121.315 1.00 29.89 171 LEU B C 1
ATOM 3279 O O . LEU B 1 179 ? 51.938 -3.215 122.454 1.00 32.31 171 LEU B O 1
ATOM 3284 N N . SER B 1 180 ? 50.289 -2.830 120.966 1.00 24.63 172 SER B N 1
ATOM 3285 C CA . SER B 1 180 ? 49.221 -3.253 121.856 1.00 25.49 172 SER B CA 1
ATOM 3286 C C . SER B 1 180 ? 48.947 -4.750 121.764 1.00 29.05 172 SER B C 1
ATOM 3287 O O . SER B 1 180 ? 48.089 -5.254 122.491 1.00 31.00 172 SER B O 1
ATOM 3290 N N . GLY B 1 181 ? 49.647 -5.470 120.895 1.00 23.28 173 GLY B N 1
ATOM 3291 C CA . GLY B 1 181 ? 49.485 -6.902 120.795 1.00 25.95 173 GLY B CA 1
ATOM 3292 C C . GLY B 1 181 ? 48.599 -7.370 119.670 1.00 30.22 173 GLY B C 1
ATOM 3293 O O . GLY B 1 181 ? 48.300 -8.566 119.601 1.00 27.77 173 GLY B O 1
ATOM 3294 N N . LYS B 1 182 ? 48.179 -6.477 118.778 1.00 19.47 174 LYS B N 1
ATOM 3295 C CA . LYS B 1 182 ? 47.309 -6.874 117.683 1.00 22.88 174 LYS B CA 1
ATOM 3296 C C . LYS B 1 182 ? 48.115 -7.494 116.548 1.00 26.06 174 LYS B C 1
ATOM 3297 O O . LYS B 1 182 ? 49.223 -7.045 116.226 1.00 25.91 174 LYS B O 1
ATOM 3303 N N . ARG B 1 183 ? 47.547 -8.537 115.944 1.00 22.07 175 ARG B N 1
ATOM 3304 C CA . ARG B 1 183 ? 48.125 -9.161 114.760 1.00 18.94 175 ARG B CA 1
ATOM 3305 C C . ARG B 1 183 ? 47.569 -8.426 113.554 1.00 20.25 175 ARG B C 1
ATOM 3306 O O . ARG B 1 183 ? 46.363 -8.499 113.284 1.00 18.22 175 ARG B O 1
ATOM 3314 N N . VAL B 1 184 ? 48.448 -7.714 112.831 1.00 16.95 176 VAL B N 1
ATOM 3315 C CA . VAL B 1 184 ? 48.040 -6.725 111.829 1.00 16.06 176 VAL B CA 1
ATOM 3316 C C . VAL B 1 184 ? 48.209 -7.293 110.432 1.00 16.45 176 VAL B C 1
ATOM 3317 O O . VAL B 1 184 ? 49.233 -7.918 110.126 1.00 17.89 176 VAL B O 1
ATOM 3321 N N . LEU B 1 185 ? 47.212 -7.052 109.575 1.00 15.94 177 LEU B N 1
ATOM 3322 C CA . LEU B 1 185 ? 47.325 -7.214 108.133 1.00 16.52 177 LEU B CA 1
ATOM 3323 C C . LEU B 1 185 ? 47.287 -5.840 107.470 1.00 17.77 177 LEU B C 1
ATOM 3324 O O . LEU B 1 185 ? 46.466 -4.994 107.832 1.00 16.53 177 LEU B O 1
ATOM 3329 N N . VAL B 1 186 ? 48.165 -5.620 106.489 1.00 17.24 178 VAL B N 1
ATOM 3330 C CA . VAL B 1 186 ? 48.138 -4.413 105.661 1.00 17.42 178 VAL B CA 1
ATOM 3331 C C . VAL B 1 186 ? 47.998 -4.861 104.217 1.00 17.10 178 VAL B C 1
ATOM 3332 O O . VAL B 1 186 ? 48.898 -5.515 103.674 1.00 19.35 178 VAL B O 1
ATOM 3336 N N . ALA B 1 187 ? 46.883 -4.499 103.588 1.00 14.91 179 ALA B N 1
ATOM 3337 C CA . ALA B 1 187 ? 46.636 -4.824 102.188 1.00 15.68 179 ALA B CA 1
ATOM 3338 C C . ALA B 1 187 ? 46.663 -3.522 101.401 1.00 17.58 179 ALA B C 1
ATOM 3339 O O . ALA B 1 187 ? 45.734 -2.712 101.509 1.00 17.14 179 ALA B O 1
ATOM 3341 N N . ALA B 1 188 ? 47.712 -3.322 100.599 1.00 17.23 180 ALA B N 1
ATOM 3342 C CA . ALA B 1 188 ? 47.858 -2.036 99.928 1.00 18.04 180 ALA B CA 1
ATOM 3343 C C . ALA B 1 188 ? 48.518 -2.182 98.564 1.00 17.71 180 ALA B C 1
ATOM 3344 O O . ALA B 1 188 ? 48.245 -3.139 97.829 1.00 15.94 180 ALA B O 1
ATOM 3346 N N . HIS B 1 189 ? 49.414 -1.255 98.238 1.00 14.19 181 HIS B N 1
ATOM 3347 C CA . HIS B 1 189 ? 49.937 -1.093 96.891 1.00 14.94 181 HIS B CA 1
ATOM 3348 C C . HIS B 1 189 ? 51.459 -1.177 96.910 1.00 17.57 181 HIS B C 1
ATOM 3349 O O . HIS B 1 189 ? 52.090 -1.037 97.954 1.00 18.14 181 HIS B O 1
ATOM 3356 N N . GLY B 1 190 ? 52.040 -1.373 95.727 1.00 16.28 182 GLY B N 1
ATOM 3357 C CA . GLY B 1 190 ? 53.487 -1.466 95.590 1.00 17.90 182 GLY B CA 1
ATOM 3358 C C . GLY B 1 190 ? 54.251 -0.373 96.318 1.00 18.80 182 GLY B C 1
ATOM 3359 O O . GLY B 1 190 ? 55.099 -0.656 97.173 1.00 21.27 182 GLY B O 1
ATOM 3360 N N . ASN B 1 191 ? 53.960 0.887 95.997 1.00 20.27 183 ASN B N 1
ATOM 3361 C CA . ASN B 1 191 ? 54.776 1.979 96.520 1.00 19.90 183 ASN B CA 1
ATOM 3362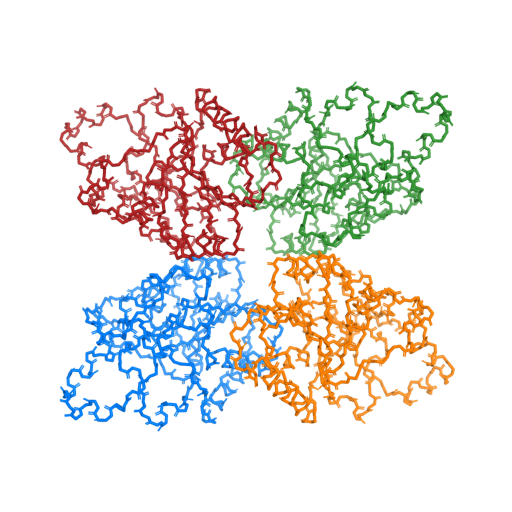 C C . ASN B 1 191 ? 54.485 2.307 97.982 1.00 22.95 183 ASN B C 1
ATOM 3363 O O . ASN B 1 191 ? 55.405 2.697 98.711 1.00 20.30 183 ASN B O 1
ATOM 3368 N N . SER B 1 192 ? 53.240 2.159 98.443 1.00 19.61 184 SER B N 1
ATOM 3369 C CA . SER B 1 192 ? 52.977 2.422 99.855 1.00 13.80 184 SER B CA 1
ATOM 3370 C C . SER B 1 192 ? 53.549 1.313 100.732 1.00 20.02 184 SER B C 1
ATOM 3371 O O . SER B 1 192 ? 54.060 1.588 101.822 1.00 19.53 184 SER B O 1
ATOM 3374 N N . LEU B 1 193 ? 53.493 0.058 100.274 1.00 18.09 185 LEU B N 1
ATOM 3375 C CA . LEU B 1 193 ? 54.165 -0.995 101.027 1.00 13.78 185 LEU B CA 1
ATOM 3376 C C . LEU B 1 193 ? 55.676 -0.833 100.968 1.00 20.12 185 LEU B C 1
ATOM 3377 O O . LEU B 1 193 ? 56.369 -1.136 101.943 1.00 19.03 185 LEU B O 1
ATOM 3382 N N . ARG B 1 194 ? 56.206 -0.399 99.820 1.00 18.08 186 ARG B N 1
ATOM 3383 C CA A ARG B 1 194 ? 57.640 -0.149 99.731 0.38 20.99 186 ARG B CA 1
ATOM 3384 C CA B ARG B 1 194 ? 57.638 -0.132 99.712 0.62 21.37 186 ARG B CA 1
ATOM 3385 C C . ARG B 1 194 ? 58.064 0.961 100.685 1.00 22.80 186 ARG B C 1
ATOM 3386 O O . ARG B 1 194 ? 59.144 0.889 101.291 1.00 22.12 186 ARG B O 1
ATOM 3401 N N . ALA B 1 195 ? 57.238 1.999 100.820 1.00 19.11 187 ALA B N 1
ATOM 3402 C CA . ALA B 1 195 ? 57.521 3.070 101.769 1.00 20.44 187 ALA B CA 1
ATOM 3403 C C . ALA B 1 195 ? 57.594 2.529 103.191 1.00 22.09 187 ALA B C 1
ATOM 3404 O O . ALA B 1 195 ? 58.555 2.808 103.925 1.00 19.52 187 ALA B O 1
ATOM 3406 N N . LEU B 1 196 ? 56.589 1.736 103.589 1.00 19.14 188 LEU B N 1
ATOM 3407 C CA . LEU B 1 196 ? 56.613 1.089 104.902 1.00 22.11 188 LEU B CA 1
ATOM 3408 C C . LEU B 1 196 ? 57.867 0.240 105.079 1.00 22.40 188 LEU B C 1
ATOM 3409 O O . LEU B 1 196 ? 58.535 0.310 106.120 1.00 20.37 188 LEU B O 1
ATOM 3414 N N . ALA B 1 197 ? 58.201 -0.577 104.071 1.00 20.38 189 ALA B N 1
ATOM 3415 C CA . ALA B 1 197 ? 59.388 -1.434 104.182 1.00 23.10 189 ALA B CA 1
ATOM 3416 C C . ALA B 1 197 ? 60.662 -0.611 104.373 1.00 26.86 189 ALA B C 1
ATOM 3417 O O . ALA B 1 197 ? 61.564 -1.012 105.124 1.00 22.16 189 ALA B O 1
ATOM 3419 N N . LYS B 1 198 ? 60.769 0.529 103.684 1.00 21.42 190 LYS B N 1
ATOM 3420 C CA . LYS B 1 198 ? 61.966 1.362 103.820 1.00 26.05 190 LYS B CA 1
ATOM 3421 C C . LYS B 1 198 ? 62.151 1.804 105.263 1.00 23.01 190 LYS B C 1
ATOM 3422 O O . LYS B 1 198 ? 63.267 1.792 105.792 1.00 25.84 190 LYS B O 1
ATOM 3428 N N . HIS B 1 199 ? 61.057 2.193 105.911 1.00 20.47 191 HIS B N 1
ATOM 3429 C CA . HIS B 1 199 ? 61.124 2.671 107.285 1.00 21.92 191 HIS B CA 1
ATOM 3430 C C . HIS B 1 199 ? 61.361 1.520 108.251 1.00 23.56 191 HIS B C 1
ATOM 3431 O O . HIS B 1 199 ? 62.233 1.594 109.126 1.00 24.96 191 HIS B O 1
ATOM 3438 N N . ILE B 1 200 ? 60.588 0.447 108.107 1.00 22.12 192 ILE B N 1
ATOM 3439 C CA . ILE B 1 200 ? 60.705 -0.689 109.019 1.00 27.92 192 ILE B CA 1
ATOM 3440 C C . ILE B 1 200 ? 62.091 -1.309 108.942 1.00 28.58 192 ILE B C 1
ATOM 3441 O O . ILE B 1 200 ? 62.688 -1.654 109.970 1.00 29.08 192 ILE B O 1
ATOM 3446 N N . GLU B 1 201 ? 62.620 -1.476 107.728 1.00 25.68 193 GLU B N 1
ATOM 3447 C CA . GLU B 1 201 ? 63.899 -2.147 107.524 1.00 29.07 193 GLU B CA 1
ATOM 3448 C C . GLU B 1 201 ? 65.089 -1.199 107.510 1.00 27.96 193 GLU B C 1
ATOM 3449 O O . GLU B 1 201 ? 66.231 -1.669 107.450 1.00 31.58 193 GLU B O 1
ATOM 3455 N N . GLY B 1 202 ? 64.869 0.110 107.536 1.00 27.80 194 GLY B N 1
ATOM 3456 C CA . GLY B 1 202 ? 65.991 1.033 107.480 1.00 31.30 194 GLY B CA 1
ATOM 3457 C C . GLY B 1 202 ? 66.760 1.047 106.171 1.00 32.26 194 GLY B C 1
ATOM 3458 O O . GLY B 1 202 ? 67.991 1.136 106.182 1.00 29.98 194 GLY B O 1
ATOM 3459 N N . ILE B 1 203 ? 66.060 0.995 105.041 1.00 30.05 195 ILE B N 1
ATOM 3460 C CA . ILE B 1 203 ? 66.695 0.966 103.729 1.00 30.35 195 ILE B CA 1
ATOM 3461 C C . ILE B 1 203 ? 67.017 2.389 103.286 1.00 30.55 195 ILE B C 1
ATOM 3462 O O . ILE B 1 203 ? 66.238 3.315 103.523 1.00 28.57 195 ILE B O 1
ATOM 3467 N N . SER B 1 204 ? 68.178 2.574 102.652 1.00 34.32 196 SER B N 1
ATOM 3468 C CA . SER B 1 204 ? 68.596 3.915 102.267 1.00 34.12 196 SER B CA 1
ATOM 3469 C C . SER B 1 204 ? 67.801 4.418 101.056 1.00 34.02 196 SER B C 1
ATOM 3470 O O . SER B 1 204 ? 67.133 3.652 100.351 1.00 32.50 196 SER B O 1
ATOM 3473 N N . ASP B 1 205 ? 67.868 5.740 100.833 1.00 33.07 197 ASP B N 1
ATOM 3474 C CA . ASP B 1 205 ? 67.277 6.321 99.630 1.00 33.12 197 ASP B CA 1
ATOM 3475 C C . ASP B 1 205 ? 67.852 5.694 98.375 1.00 35.17 197 ASP B C 1
ATOM 3476 O O . ASP B 1 205 ? 67.147 5.552 97.373 1.00 36.60 197 ASP B O 1
ATOM 3481 N N . GLU B 1 206 ? 69.134 5.329 98.405 1.00 33.24 198 GLU B N 1
ATOM 3482 C CA . GLU B 1 206 ? 69.787 4.813 97.210 1.00 41.05 198 GLU B CA 1
ATOM 3483 C C . GLU B 1 206 ? 69.372 3.380 96.908 1.00 46.31 198 GLU B C 1
ATOM 3484 O O . GLU B 1 206 ? 69.407 2.963 95.746 1.00 55.88 198 GLU B O 1
ATOM 3490 N N . ASP B 1 207 ? 68.987 2.609 97.928 1.00 35.19 199 ASP B N 1
ATOM 3491 C CA . ASP B 1 207 ? 68.687 1.197 97.722 1.00 41.42 199 ASP B CA 1
ATOM 3492 C C . ASP B 1 207 ? 67.204 0.903 97.580 1.00 36.71 199 ASP B C 1
ATOM 3493 O O . ASP B 1 207 ? 66.855 -0.175 97.086 1.00 34.81 199 ASP B O 1
ATOM 3498 N N . ILE B 1 208 ? 66.327 1.822 97.991 1.00 33.42 200 ILE B N 1
ATOM 3499 C CA . ILE B 1 208 ? 64.914 1.465 98.103 1.00 32.03 200 ILE B CA 1
ATOM 3500 C C . ILE B 1 208 ? 64.255 1.347 96.733 1.00 35.05 200 ILE B C 1
ATOM 3501 O O . ILE B 1 208 ? 63.323 0.555 96.556 1.00 31.43 200 ILE B O 1
ATOM 3506 N N . MET B 1 209 ? 64.704 2.113 95.741 1.00 34.58 201 MET B N 1
ATOM 3507 C CA . MET B 1 209 ? 64.028 2.015 94.455 1.00 34.78 201 MET B CA 1
ATOM 3508 C C . MET B 1 209 ? 64.224 0.646 93.811 1.00 40.11 201 MET B C 1
ATOM 3509 O O . MET B 1 209 ? 63.385 0.228 93.006 1.00 43.82 201 MET B O 1
ATOM 3514 N N . GLY B 1 210 ? 65.277 -0.082 94.185 1.00 35.19 202 GLY B N 1
ATOM 3515 C CA . GLY B 1 210 ? 65.448 -1.441 93.717 1.00 38.52 202 GLY B CA 1
ATOM 3516 C C . GLY B 1 210 ? 64.689 -2.516 94.473 1.00 37.97 202 GLY B C 1
ATOM 3517 O O . GLY B 1 210 ? 64.787 -3.693 94.111 1.00 36.38 202 GLY B O 1
ATOM 3518 N N . LEU B 1 211 ? 63.945 -2.165 95.519 1.00 29.45 203 LEU B N 1
ATOM 3519 C CA . LEU B 1 211 ? 63.244 -3.164 96.315 1.00 31.81 203 LEU B CA 1
ATOM 3520 C C . LEU B 1 211 ? 61.983 -3.601 95.578 1.00 40.54 203 LEU B C 1
ATOM 3521 O O . LEU B 1 211 ? 61.119 -2.773 95.265 1.00 40.55 203 LEU B O 1
ATOM 3526 N N . GLU B 1 212 ? 61.874 -4.898 95.316 1.00 34.96 204 GLU B N 1
ATOM 3527 C CA . GLU B 1 212 ? 60.728 -5.462 94.620 1.00 41.97 204 GLU B CA 1
ATOM 3528 C C . GLU B 1 212 ? 59.765 -6.059 95.638 1.00 35.89 204 GLU B C 1
ATOM 3529 O O . GLU B 1 212 ? 60.176 -6.794 96.539 1.00 38.43 204 GLU B O 1
ATOM 3531 N N . ILE B 1 213 ? 58.493 -5.720 95.512 1.00 34.66 205 ILE B N 1
ATOM 3532 C CA . ILE B 1 213 ? 57.475 -6.363 96.335 1.00 34.30 205 ILE B CA 1
ATOM 3533 C C . ILE B 1 213 ? 56.545 -7.122 95.401 1.00 34.99 205 ILE B C 1
ATOM 3534 O O . ILE B 1 213 ? 55.762 -6.494 94.673 1.00 31.32 205 ILE B O 1
ATOM 3539 N N . PRO B 1 214 ? 56.617 -8.454 95.364 1.00 31.05 206 PRO B N 1
ATOM 3540 C CA . PRO B 1 214 ? 55.791 -9.207 94.416 1.00 36.72 206 PRO B CA 1
ATOM 3541 C C . PRO B 1 214 ? 54.316 -9.055 94.743 1.00 32.67 206 PRO B C 1
ATOM 3542 O O . PRO B 1 214 ? 53.931 -8.790 95.885 1.00 30.97 206 PRO B O 1
ATOM 3546 N N . THR B 1 215 ? 53.489 -9.193 93.711 1.00 30.03 207 THR B N 1
ATOM 3547 C CA . THR B 1 215 ? 52.049 -9.105 93.904 1.00 27.07 207 THR B CA 1
ATOM 3548 C C . THR B 1 215 ? 51.508 -10.432 94.421 1.00 31.04 207 THR B C 1
ATOM 3549 O O . THR B 1 215 ? 52.050 -11.507 94.129 1.00 30.44 207 THR B O 1
ATOM 3553 N N . GLY B 1 216 ? 50.426 -10.344 95.192 1.00 33.08 208 GLY B N 1
ATOM 3554 C CA . GLY B 1 216 ? 49.734 -11.519 95.683 1.00 24.77 208 GLY B CA 1
ATOM 3555 C C . GLY B 1 216 ? 50.552 -12.434 96.558 1.00 34.64 208 GLY B C 1
ATOM 3556 O O . GLY B 1 216 ? 50.177 -13.593 96.739 1.00 37.18 208 GLY B O 1
ATOM 3557 N N . GLN B 1 217 ? 51.670 -11.963 97.104 1.00 28.00 209 GLN B N 1
ATOM 3558 C CA . GLN B 1 217 ? 52.539 -12.833 97.900 1.00 25.97 209 GLN B CA 1
ATOM 3559 C C . GLN B 1 217 ? 52.607 -12.300 99.319 1.00 26.69 209 GLN B C 1
ATOM 3560 O O . GLN B 1 217 ? 53.186 -11.219 99.535 1.00 29.46 209 GLN B O 1
ATOM 3566 N N . PRO B 1 218 ? 52.037 -12.985 100.308 1.00 26.53 210 PRO B N 1
ATOM 3567 C CA . PRO B 1 218 ? 52.123 -12.478 101.688 1.00 26.79 210 PRO B CA 1
ATOM 3568 C C . PRO B 1 218 ? 53.572 -12.295 102.122 1.00 21.39 210 PRO B C 1
ATOM 3569 O O . PRO B 1 218 ? 54.403 -13.199 101.980 1.00 22.22 210 PRO B O 1
ATOM 3573 N N . LEU B 1 219 ? 53.852 -11.121 102.674 1.00 23.59 211 LEU B N 1
ATOM 3574 C CA . LEU B 1 219 ? 55.151 -10.761 103.221 1.00 25.95 211 LEU B CA 1
ATOM 3575 C C . LEU B 1 219 ? 55.013 -10.701 104.731 1.00 27.28 211 LEU B C 1
ATOM 3576 O O . LEU B 1 219 ? 54.130 -10.010 105.242 1.00 23.61 211 LEU B O 1
ATOM 3581 N N . VAL B 1 220 ? 55.866 -11.430 105.445 1.00 18.90 212 VAL B N 1
ATOM 3582 C CA . VAL B 1 220 ? 55.754 -11.544 106.894 1.00 17.64 212 VAL B CA 1
ATOM 3583 C C . VAL B 1 220 ? 56.979 -10.923 107.545 1.00 23.93 212 VAL B C 1
ATOM 3584 O O . VAL B 1 220 ? 58.117 -11.258 107.185 1.00 23.24 212 VAL B O 1
ATOM 3588 N N . TYR B 1 221 ? 56.745 -10.052 108.528 1.00 20.67 213 TYR B N 1
ATOM 3589 C CA . TYR B 1 221 ? 57.796 -9.554 109.408 1.00 24.23 213 TYR B CA 1
ATOM 3590 C C . TYR B 1 221 ? 57.598 -10.149 110.793 1.00 27.23 213 TYR B C 1
ATOM 3591 O O . TYR B 1 221 ? 56.488 -10.101 111.341 1.00 23.93 213 TYR B O 1
ATOM 3600 N N . LYS B 1 222 ? 58.659 -10.742 111.336 1.00 24.07 214 LYS B N 1
ATOM 3601 C CA . LYS B 1 222 ? 58.744 -11.030 112.760 1.00 21.48 214 LYS B CA 1
ATOM 3602 C C . LYS B 1 222 ? 59.440 -9.843 113.411 1.00 26.85 214 LYS B C 1
ATOM 3603 O O . LYS B 1 222 ? 60.572 -9.507 113.044 1.00 28.39 214 LYS B O 1
ATOM 3609 N N . LEU B 1 223 ? 58.767 -9.202 114.357 1.00 28.81 215 LEU B N 1
ATOM 3610 C CA . LEU B 1 223 ? 59.286 -8.005 115.007 1.00 31.32 215 LEU B CA 1
ATOM 3611 C C . LEU B 1 223 ? 59.523 -8.286 116.482 1.00 30.89 215 LEU B C 1
ATOM 3612 O O . LEU B 1 223 ? 58.833 -9.113 117.083 1.00 30.71 215 LEU B O 1
ATOM 3617 N N . ASP B 1 224 ? 60.501 -7.589 117.072 1.00 27.64 216 ASP B N 1
ATOM 3618 C CA . ASP B 1 224 ? 60.703 -7.713 118.506 1.00 28.97 216 ASP B CA 1
ATOM 3619 C C . ASP B 1 224 ? 59.898 -6.633 119.233 1.00 33.62 216 ASP B C 1
ATOM 3620 O O . ASP B 1 224 ? 59.156 -5.860 118.621 1.00 34.79 216 ASP B O 1
ATOM 3625 N N . ASP B 1 225 ? 60.037 -6.585 120.563 1.00 37.96 217 ASP B N 1
ATOM 3626 C CA . ASP B 1 225 ? 59.228 -5.669 121.366 1.00 43.40 217 ASP B CA 1
ATOM 3627 C C . ASP B 1 225 ? 59.438 -4.212 120.970 1.00 42.28 217 ASP B C 1
ATOM 3628 O O . ASP B 1 225 ? 58.552 -3.379 121.183 1.00 44.50 217 ASP B O 1
ATOM 3633 N N . ASN B 1 226 ? 60.598 -3.879 120.418 1.00 47.54 218 ASN B N 1
ATOM 3634 C CA . ASN B 1 226 ? 60.881 -2.526 119.964 1.00 46.82 218 ASN B CA 1
ATOM 3635 C C . ASN B 1 226 ? 60.519 -2.316 118.503 1.00 41.12 218 ASN B C 1
ATOM 3636 O O . ASN B 1 226 ? 60.828 -1.258 117.946 1.00 42.33 218 ASN B O 1
ATOM 3641 N N . LEU B 1 227 ? 59.869 -3.297 117.882 1.00 34.66 219 LEU B N 1
ATOM 3642 C CA . LEU B 1 227 ? 59.520 -3.295 116.469 1.00 31.89 219 LEU B CA 1
ATOM 3643 C C . LEU B 1 227 ? 60.747 -3.384 115.572 1.00 34.82 219 LEU B C 1
ATOM 3644 O O . LEU B 1 227 ? 60.684 -3.007 114.399 1.00 37.93 219 LEU B O 1
ATOM 3649 N N . LYS B 1 228 ? 61.870 -3.878 116.095 1.00 38.63 220 LYS B N 1
ATOM 3650 C CA . LYS B 1 228 ? 62.995 -4.237 115.241 1.00 37.68 220 LYS B CA 1
ATOM 3651 C C . LYS B 1 228 ? 62.711 -5.554 114.525 1.00 32.03 220 LYS B C 1
ATOM 3652 O O . LYS B 1 228 ? 62.122 -6.477 115.095 1.00 30.72 220 LYS B O 1
ATOM 3654 N N . VAL B 1 229 ? 63.133 -5.635 113.265 1.00 30.79 221 VAL B N 1
ATOM 3655 C CA . VAL B 1 229 ? 62.919 -6.837 112.471 1.00 30.19 221 VAL B CA 1
ATOM 3656 C C . VAL B 1 229 ? 63.789 -7.966 113.003 1.00 38.82 221 VAL B C 1
ATOM 3657 O O . VAL B 1 229 ? 65.015 -7.833 113.098 1.00 37.03 221 VAL B O 1
ATOM 3661 N N . ILE B 1 230 ? 63.161 -9.084 113.349 1.00 30.88 222 ILE B N 1
ATOM 3662 C CA . ILE B 1 230 ? 63.912 -10.306 113.609 1.00 38.59 222 ILE B CA 1
ATOM 3663 C C . ILE B 1 230 ? 64.079 -11.116 112.331 1.00 34.27 222 ILE B C 1
ATOM 3664 O O . ILE B 1 230 ? 65.155 -11.667 112.069 1.00 33.43 222 ILE B O 1
ATOM 3669 N N . GLU B 1 231 ? 63.026 -11.191 111.523 1.00 33.18 223 GLU B N 1
ATOM 3670 C CA . GLU B 1 231 ? 63.060 -11.934 110.274 1.00 34.62 223 GLU B CA 1
ATOM 3671 C C . GLU B 1 231 ? 62.041 -11.339 109.319 1.00 35.01 223 GLU B C 1
ATOM 3672 O O . GLU B 1 231 ? 61.021 -10.797 109.743 1.00 30.69 223 GLU B O 1
ATOM 3678 N N . LYS B 1 232 ? 62.345 -11.428 108.026 1.00 34.04 224 LYS B N 1
ATOM 3679 C CA . LYS B 1 232 ? 61.431 -11.033 106.959 1.00 32.67 224 LYS B CA 1
ATOM 3680 C C . LYS B 1 232 ? 61.404 -12.171 105.954 1.00 32.12 224 LYS B C 1
ATOM 3681 O O . LYS B 1 232 ? 62.461 -12.655 105.538 1.00 29.21 224 LYS B O 1
ATOM 3687 N N . PHE B 1 233 ? 60.214 -12.642 105.600 1.00 27.85 225 PHE B N 1
ATOM 3688 C CA . PHE B 1 233 ? 60.156 -13.743 104.650 1.00 31.17 225 PHE B CA 1
ATOM 3689 C C . PHE B 1 233 ? 58.843 -13.681 103.893 1.00 32.69 225 PHE B C 1
ATOM 3690 O O . PHE B 1 233 ? 57.832 -13.205 104.410 1.00 25.15 225 PHE B O 1
ATOM 3698 N N . TYR B 1 234 ? 58.872 -14.153 102.654 1.00 39.35 226 TYR B N 1
ATOM 3699 C CA . TYR B 1 234 ? 57.655 -14.300 101.873 1.00 34.29 226 TYR B CA 1
ATOM 3700 C C . TYR B 1 234 ? 57.057 -15.671 102.141 1.00 39.19 226 TYR B C 1
ATOM 3701 O O . TYR B 1 234 ? 57.763 -16.683 102.116 1.00 42.08 226 TYR B O 1
ATOM 3710 N N . LEU B 1 235 ? 55.761 -15.697 102.409 1.00 39.15 227 LEU B N 1
ATOM 3711 C CA . LEU B 1 235 ? 55.093 -16.927 102.775 1.00 40.17 227 LEU B CA 1
ATOM 3712 C C . LEU B 1 235 ? 55.042 -17.897 101.607 1.00 48.48 227 LEU B C 1
ATOM 3713 O O . LEU B 1 235 ? 54.691 -17.546 100.477 1.00 50.83 227 LEU B O 1
ATOM 3719 N N . HIS C 1 6 ? 26.754 32.039 115.921 1.00 86.17 -2 HIS C N 1
ATOM 3720 C CA . HIS C 1 6 ? 27.795 32.700 115.141 1.00 85.15 -2 HIS C CA 1
ATOM 3721 C C . HIS C 1 6 ? 27.585 32.486 113.644 1.00 96.49 -2 HIS C C 1
ATOM 3722 O O . HIS C 1 6 ? 27.199 31.402 113.210 1.00 101.74 -2 HIS C O 1
ATOM 3729 N N . HIS C 1 7 ? 27.850 33.534 112.862 1.00 98.51 -1 HIS C N 1
ATOM 3730 C CA . HIS C 1 7 ? 27.512 33.553 111.443 1.00 94.79 -1 HIS C CA 1
ATOM 3731 C C . HIS C 1 7 ? 28.474 32.752 110.570 1.00 93.13 -1 HIS C C 1
ATOM 3732 O O . HIS C 1 7 ? 28.149 32.492 109.406 1.00 97.05 -1 HIS C O 1
ATOM 3734 N N . HIS C 1 8 ? 29.637 32.353 111.085 1.00 80.72 0 HIS C N 1
ATOM 3735 C CA . HIS C 1 8 ? 30.635 31.672 110.273 1.00 69.57 0 HIS C CA 1
ATOM 3736 C C . HIS C 1 8 ? 31.320 30.592 111.101 1.00 61.07 0 HIS C C 1
ATOM 3737 O O . HIS C 1 8 ? 31.222 30.563 112.332 1.00 62.71 0 HIS C O 1
ATOM 3739 N N . MET C 1 9 ? 32.024 29.698 110.403 1.00 46.85 1 MET C N 1
ATOM 3740 C CA . MET C 1 9 ? 32.727 28.588 111.042 1.00 53.20 1 MET C CA 1
ATOM 3741 C C . MET C 1 9 ? 34.069 29.065 111.586 1.00 43.59 1 MET C C 1
ATOM 3742 O O . MET C 1 9 ? 34.952 29.468 110.822 1.00 50.80 1 MET C O 1
ATOM 3747 N N . GLU C 1 10 ? 34.232 28.993 112.896 1.00 38.24 2 GLU C N 1
ATOM 3748 C CA . GLU C 1 10 ? 35.377 29.587 113.565 1.00 36.07 2 GLU C CA 1
ATOM 3749 C C . GLU C 1 10 ? 36.216 28.510 114.230 1.00 32.66 2 GLU C C 1
ATOM 3750 O O . GLU C 1 10 ? 35.684 27.515 114.733 1.00 37.05 2 GLU C O 1
ATOM 3756 N N . LEU C 1 11 ? 37.531 28.718 114.211 1.00 34.06 3 LEU C N 1
ATOM 3757 C CA . LEU C 1 11 ? 38.507 27.842 114.853 1.00 27.75 3 LEU C CA 1
ATOM 3758 C C . LEU C 1 11 ? 39.222 28.644 115.928 1.00 27.07 3 LEU C C 1
ATOM 3759 O O . LEU C 1 11 ? 39.732 29.731 115.645 1.00 27.88 3 LEU C O 1
ATOM 3764 N N . VAL C 1 12 ? 39.261 28.124 117.156 1.00 26.35 4 VAL C N 1
ATOM 3765 C CA . VAL C 1 12 ? 39.816 28.863 118.287 1.00 25.81 4 VAL C CA 1
ATOM 3766 C C . VAL C 1 12 ? 41.068 28.164 118.796 1.00 30.51 4 VAL C C 1
ATOM 3767 O O . VAL C 1 12 ? 41.039 26.960 119.080 1.00 26.86 4 VAL C O 1
ATOM 3771 N N . PHE C 1 13 ? 42.151 28.935 118.935 1.00 26.92 5 PHE C N 1
ATOM 3772 C CA . PHE C 1 13 ? 43.401 28.502 119.553 1.00 21.93 5 PHE C CA 1
ATOM 3773 C C . PHE C 1 13 ? 43.541 29.159 120.920 1.00 26.71 5 PHE C C 1
ATOM 3774 O O . PHE C 1 13 ? 43.194 30.335 121.087 1.00 31.05 5 PHE C O 1
ATOM 3782 N N . ILE C 1 14 ? 44.077 28.422 121.894 1.00 29.98 6 ILE C N 1
ATOM 3783 C CA . ILE C 1 14 ? 44.483 29.035 123.158 1.00 25.11 6 ILE C CA 1
ATOM 3784 C C . ILE C 1 14 ? 45.849 28.484 123.554 1.00 26.21 6 ILE C C 1
ATOM 3785 O O . ILE C 1 14 ? 46.013 27.270 123.722 1.00 24.85 6 ILE C O 1
ATOM 3790 N N . ARG C 1 15 ? 46.833 29.377 123.690 1.00 27.65 7 ARG C N 1
ATOM 3791 C CA . ARG C 1 15 ? 48.139 29.012 124.229 1.00 28.52 7 ARG C CA 1
ATOM 3792 C C . ARG C 1 15 ? 48.099 29.093 125.752 1.00 24.66 7 ARG C C 1
ATOM 3793 O O . ARG C 1 15 ? 47.544 30.042 126.316 1.00 30.62 7 ARG C O 1
ATOM 3801 N N . HIS C 1 16 ? 48.670 28.088 126.418 1.00 27.47 8 HIS C N 1
ATOM 3802 C CA . HIS C 1 16 ? 48.607 28.062 127.871 1.00 28.58 8 HIS C CA 1
ATOM 3803 C C . HIS C 1 16 ? 49.383 29.237 128.454 1.00 28.78 8 HIS C C 1
ATOM 3804 O O . HIS C 1 16 ? 50.267 29.811 127.813 1.00 29.70 8 HIS C O 1
ATOM 3811 N N . GLY C 1 17 ? 49.015 29.611 129.679 1.00 31.87 9 GLY C N 1
ATOM 3812 C CA . GLY C 1 17 ? 49.638 30.720 130.364 1.00 41.90 9 GLY C CA 1
ATOM 3813 C C . GLY C 1 17 ? 50.978 30.342 130.964 1.00 37.77 9 GLY C C 1
ATOM 3814 O O . GLY C 1 17 ? 51.530 29.264 130.733 1.00 33.62 9 GLY C O 1
ATOM 3815 N N . GLN C 1 18 ? 51.506 31.271 131.758 1.00 39.43 10 GLN C N 1
ATOM 3816 C CA . GLN C 1 18 ? 52.820 31.095 132.363 1.00 36.48 10 GLN C CA 1
ATOM 3817 C C . GLN C 1 18 ? 52.889 29.807 133.172 1.00 40.01 10 GLN C C 1
ATOM 3818 O O . GLN C 1 18 ? 51.984 29.486 133.953 1.00 36.35 10 GLN C O 1
ATOM 3824 N N . SER C 1 19 ? 53.983 29.079 132.995 1.00 36.21 11 SER C N 1
ATOM 3825 C CA . SER C 1 19 ? 54.277 27.891 133.777 1.00 36.68 11 SER C CA 1
ATOM 3826 C C . SER C 1 19 ? 55.239 28.228 134.911 1.00 40.29 11 SER C C 1
ATOM 3827 O O . SER C 1 19 ? 55.869 29.290 134.944 1.00 45.92 11 SER C O 1
ATOM 3830 N N . GLU C 1 20 ? 55.357 27.286 135.849 1.00 41.43 12 GLU C N 1
ATOM 3831 C CA . GLU C 1 20 ? 56.293 27.458 136.953 1.00 45.22 12 GLU C CA 1
ATOM 3832 C C . GLU C 1 20 ? 57.740 27.509 136.478 1.00 49.35 12 GLU C C 1
ATOM 3833 O O . GLU C 1 20 ? 58.590 28.057 137.188 1.00 50.25 12 GLU C O 1
ATOM 3839 N N . TRP C 1 21 ? 58.043 26.958 135.296 1.00 44.43 13 TRP C N 1
ATOM 3840 C CA . TRP C 1 21 ? 59.389 27.094 134.752 1.00 46.17 13 TRP C CA 1
ATOM 3841 C C . TRP C 1 21 ? 59.585 28.394 133.985 1.00 50.26 13 TRP C C 1
ATOM 3842 O O . TRP C 1 21 ? 60.700 28.928 133.985 1.00 55.62 13 TRP C O 1
ATOM 3853 N N . ASN C 1 22 ? 58.538 28.926 133.341 1.00 43.67 14 ASN C N 1
ATOM 3854 C CA . ASN C 1 22 ? 58.654 30.252 132.736 1.00 48.78 14 ASN C CA 1
ATOM 3855 C C . ASN C 1 22 ? 59.033 31.291 133.781 1.00 54.04 14 ASN C C 1
ATOM 3856 O O . ASN C 1 22 ? 59.891 32.149 133.538 1.00 56.27 14 ASN C O 1
ATOM 3861 N N . ALA C 1 23 ? 58.402 31.227 134.955 1.00 56.25 15 ALA C N 1
ATOM 3862 C CA . ALA C 1 23 ? 58.718 32.182 136.009 1.00 64.10 15 ALA C CA 1
ATOM 3863 C C . ALA C 1 23 ? 60.178 32.086 136.426 1.00 69.88 15 ALA C C 1
ATOM 3864 O O . ALA C 1 23 ? 60.802 33.103 136.748 1.00 72.93 15 ALA C O 1
ATOM 3866 N N . LYS C 1 24 ? 60.745 30.883 136.401 1.00 64.90 16 LYS C N 1
ATOM 3867 C CA . LYS C 1 24 ? 62.105 30.646 136.855 1.00 63.87 16 LYS C CA 1
ATOM 3868 C C . LYS C 1 24 ? 63.123 30.667 135.722 1.00 64.86 16 LYS C C 1
ATOM 3869 O O . LYS C 1 24 ? 64.301 30.372 135.959 1.00 64.11 16 LYS C O 1
ATOM 3875 N N . ASN C 1 25 ? 62.693 30.999 134.499 1.00 45.62 17 ASN C N 1
ATOM 3876 C CA . ASN C 1 25 ? 63.593 31.215 133.360 1.00 49.89 17 ASN C CA 1
ATOM 3877 C C . ASN C 1 25 ? 64.314 29.920 132.961 1.00 46.85 17 ASN C C 1
ATOM 3878 O O . ASN C 1 25 ? 65.534 29.889 132.809 1.00 44.83 17 ASN C O 1
ATOM 3883 N N . LEU C 1 26 ? 63.548 28.846 132.797 1.00 41.60 18 LEU C N 1
ATOM 3884 C CA . LEU C 1 26 ? 64.094 27.557 132.396 1.00 42.69 18 LEU C CA 1
ATOM 3885 C C . LEU C 1 26 ? 63.527 27.139 131.047 1.00 40.19 18 LEU C C 1
ATOM 3886 O O . LEU C 1 26 ? 62.368 27.426 130.735 1.00 41.93 18 LEU C O 1
ATOM 3891 N N . PHE C 1 27 ? 64.348 26.448 130.250 1.00 33.36 19 PHE C N 1
ATOM 3892 C CA . PHE C 1 27 ? 63.829 25.777 129.058 1.00 28.71 19 PHE C CA 1
ATOM 3893 C C . PHE C 1 27 ? 62.940 24.619 129.493 1.00 27.51 19 PHE C C 1
ATOM 3894 O O . PHE C 1 27 ? 63.326 23.825 130.356 1.00 34.06 19 PHE C O 1
ATOM 3902 N N . THR C 1 28 ? 61.762 24.493 128.883 1.00 26.32 20 THR C N 1
ATOM 3903 C CA . THR C 1 28 ? 60.805 23.475 129.297 1.00 28.53 20 THR C CA 1
ATOM 3904 C C . THR C 1 28 ? 60.698 22.324 128.304 1.00 24.67 20 THR C C 1
ATOM 3905 O O . THR C 1 28 ? 60.955 21.179 128.665 1.00 23.24 20 THR C O 1
ATOM 3909 N N . GLY C 1 29 ? 60.319 22.594 127.065 1.00 24.18 21 GLY C N 1
ATOM 3910 C CA . GLY C 1 29 ? 60.172 21.515 126.097 1.00 23.32 21 GLY C CA 1
ATOM 3911 C C . GLY C 1 29 ? 59.088 20.526 126.499 1.00 23.28 21 GLY C C 1
ATOM 3912 O O . GLY C 1 29 ? 57.971 20.899 126.885 1.00 23.47 21 GLY C O 1
ATOM 3913 N N . TRP C 1 30 ? 59.417 19.242 126.414 1.00 19.67 22 TRP C N 1
ATOM 3914 C CA . TRP C 1 30 ? 58.475 18.198 126.798 1.00 18.99 22 TRP C CA 1
ATOM 3915 C C . TRP C 1 30 ? 58.441 17.927 128.301 1.00 28.53 22 TRP C C 1
ATOM 3916 O O . TRP C 1 30 ? 57.671 17.063 128.730 1.00 27.11 22 TRP C O 1
ATOM 3927 N N . ARG C 1 31 ? 59.252 18.603 129.111 1.00 26.41 23 ARG C N 1
ATOM 3928 C CA . ARG C 1 31 ? 59.134 18.418 130.554 1.00 25.33 23 ARG C CA 1
ATOM 3929 C C . ARG C 1 31 ? 57.730 18.813 131.006 1.00 25.92 23 ARG C C 1
ATOM 3930 O O . ARG C 1 31 ? 57.167 19.808 130.544 1.00 30.27 23 ARG C O 1
ATOM 3938 N N . ASP C 1 32 ? 57.150 18.015 131.904 1.00 28.72 24 ASP C N 1
ATOM 3939 C CA . ASP C 1 32 ? 55.726 18.144 132.215 1.00 26.29 24 ASP C CA 1
ATOM 3940 C C . ASP C 1 32 ? 55.553 19.016 133.458 1.00 31.86 24 ASP C C 1
ATOM 3941 O O . ASP C 1 32 ? 55.244 18.547 134.551 1.00 40.73 24 ASP C O 1
ATOM 3946 N N . VAL C 1 33 ? 55.721 20.319 133.268 1.00 33.24 25 VAL C N 1
ATOM 3947 C CA . VAL C 1 33 ? 55.690 21.263 134.378 1.00 27.86 25 VAL C CA 1
ATOM 3948 C C . VAL C 1 33 ? 54.274 21.813 134.552 1.00 34.98 25 VAL C C 1
ATOM 3949 O O . VAL C 1 33 ? 53.447 21.788 133.643 1.00 29.41 25 VAL C O 1
ATOM 3953 N N . LYS C 1 34 ? 53.979 22.303 135.752 1.00 37.20 26 LYS C N 1
ATOM 3954 C CA . LYS C 1 34 ? 52.644 22.794 136.062 1.00 33.00 26 LYS C CA 1
ATOM 3955 C C . LYS C 1 34 ? 52.530 24.290 135.775 1.00 30.67 26 LYS C C 1
ATOM 3956 O O . LYS C 1 34 ? 53.523 25.018 135.722 1.00 35.94 26 LYS C O 1
ATOM 3962 N N . LEU C 1 35 ? 51.291 24.739 135.592 1.00 28.24 27 LEU C N 1
ATOM 3963 C CA . LEU C 1 35 ? 51.019 26.164 135.462 1.00 33.51 27 LEU C CA 1
ATOM 3964 C C . LEU C 1 35 ? 51.291 26.872 136.783 1.00 35.82 27 LEU C C 1
ATOM 3965 O O . LEU C 1 35 ? 51.109 26.301 137.858 1.00 39.83 27 LEU C O 1
ATOM 3970 N N . SER C 1 36 ? 51.730 28.125 136.696 1.00 35.70 28 SER C N 1
ATOM 3971 C CA . SER C 1 36 ? 51.810 28.968 137.881 1.00 33.93 28 SER C CA 1
ATOM 3972 C C . SER C 1 36 ? 50.418 29.487 138.239 1.00 40.42 28 SER C C 1
ATOM 3973 O O . SER C 1 36 ? 49.447 29.280 137.509 1.00 33.68 28 SER C O 1
ATOM 3976 N N . GLU C 1 37 ? 50.328 30.171 139.383 1.00 44.21 29 GLU C N 1
ATOM 3977 C CA . GLU C 1 37 ? 49.078 30.828 139.754 1.00 43.25 29 GLU C CA 1
ATOM 3978 C C . GLU C 1 37 ? 48.647 31.822 138.682 1.00 46.98 29 GLU C C 1
ATOM 3979 O O . GLU C 1 37 ? 47.454 31.942 138.372 1.00 39.33 29 GLU C O 1
ATOM 3981 N N . GLN C 1 38 ? 49.611 32.534 138.098 1.00 37.36 30 GLN C N 1
ATOM 3982 C CA . GLN C 1 38 ? 49.320 33.448 137.001 1.00 42.29 30 GLN C CA 1
ATOM 3983 C C . GLN C 1 38 ? 48.818 32.698 135.773 1.00 40.94 30 GLN C C 1
ATOM 3984 O O . GLN C 1 38 ? 47.874 33.147 135.110 1.00 34.50 30 GLN C O 1
ATOM 3990 N N . GLY C 1 39 ? 49.438 31.557 135.450 1.00 34.51 31 GLY C N 1
ATOM 3991 C CA . GLY C 1 39 ? 48.986 30.778 134.305 1.00 36.62 31 GLY C CA 1
ATOM 3992 C C . GLY C 1 39 ? 47.590 30.214 134.496 1.00 40.35 31 GLY C C 1
ATOM 3993 O O . GLY C 1 39 ? 46.804 30.139 133.547 1.00 35.91 31 GLY C O 1
ATOM 3994 N N . LEU C 1 40 ? 47.268 29.795 135.721 1.00 35.99 32 LEU C N 1
ATOM 3995 C CA . LEU C 1 40 ? 45.924 29.305 136.006 1.00 34.92 32 LEU C CA 1
ATOM 3996 C C . LEU C 1 40 ? 44.889 30.412 135.855 1.00 35.27 32 LEU C C 1
ATOM 3997 O O . LEU C 1 40 ? 43.805 30.185 135.302 1.00 41.83 32 LEU C O 1
ATOM 4002 N N . ALA C 1 41 ? 45.200 31.612 136.352 1.00 39.00 33 ALA C N 1
ATOM 4003 C CA . ALA C 1 41 ? 44.274 32.730 136.216 1.00 39.62 33 ALA C CA 1
ATOM 4004 C C . ALA C 1 41 ? 44.104 33.116 134.753 1.00 39.93 33 ALA C C 1
ATOM 4005 O O . ALA C 1 41 ? 42.994 33.449 134.317 1.00 34.10 33 ALA C O 1
ATOM 4007 N N . GLU C 1 42 ? 45.186 33.041 133.974 1.00 34.24 34 GLU C N 1
ATOM 4008 C CA . GLU C 1 42 ? 45.093 33.335 132.548 1.00 39.18 34 GLU C CA 1
ATOM 4009 C C . GLU C 1 42 ? 44.101 32.409 131.855 1.00 37.19 34 GLU C C 1
ATOM 4010 O O . GLU C 1 42 ? 43.328 32.848 130.995 1.00 38.39 34 GLU C O 1
ATOM 4016 N N . ALA C 1 43 ? 44.100 31.125 132.218 1.00 35.08 35 ALA C N 1
ATOM 4017 C CA . ALA C 1 43 ? 43.163 30.193 131.598 1.00 43.63 35 ALA C CA 1
ATOM 4018 C C . ALA C 1 43 ? 41.725 30.522 131.981 1.00 28.93 35 ALA C C 1
ATOM 4019 O O . ALA C 1 43 ? 40.822 30.454 131.137 1.00 33.60 35 ALA C O 1
ATOM 4021 N N . ALA C 1 44 ? 41.485 30.887 133.243 1.00 31.76 36 ALA C N 1
ATOM 4022 C CA . ALA C 1 44 ? 40.120 31.219 133.639 1.00 33.12 36 ALA C CA 1
ATOM 4023 C C . ALA C 1 44 ? 39.629 32.471 132.921 1.00 38.16 36 ALA C C 1
ATOM 4024 O O . ALA C 1 44 ? 38.470 32.532 132.489 1.00 35.35 36 ALA C O 1
ATOM 4026 N N . ALA C 1 45 ? 40.499 33.477 132.778 1.00 37.66 37 ALA C N 1
ATOM 4027 C CA . ALA C 1 45 ? 40.100 34.709 132.107 1.00 40.02 37 ALA C CA 1
ATOM 4028 C C . ALA C 1 45 ? 39.735 34.440 130.656 1.00 39.58 37 ALA C C 1
ATOM 4029 O O . ALA C 1 45 ? 38.837 35.086 130.098 1.00 38.63 37 ALA C O 1
ATOM 4031 N N . ALA C 1 46 ? 40.424 33.487 130.031 1.00 31.92 38 ALA C N 1
ATOM 4032 C CA . ALA C 1 46 ? 40.151 33.164 128.637 1.00 30.87 38 ALA C CA 1
ATOM 4033 C C . ALA C 1 46 ? 38.814 32.456 128.498 1.00 34.99 38 ALA C C 1
ATOM 4034 O O . ALA C 1 46 ? 38.017 32.782 127.610 1.00 36.59 38 ALA C O 1
ATOM 4036 N N . GLY C 1 47 ? 38.550 31.479 129.369 1.00 34.62 39 GLY C N 1
ATOM 4037 C CA . GLY C 1 47 ? 37.250 30.832 129.353 1.00 35.18 39 GLY C CA 1
ATOM 4038 C C . GLY C 1 47 ? 36.119 31.816 129.576 1.00 35.31 39 GLY C C 1
ATOM 4039 O O . GLY C 1 47 ? 35.082 31.750 128.910 1.00 37.20 39 GLY C O 1
ATOM 4040 N N . LYS C 1 48 ? 36.305 32.749 130.512 1.00 37.28 40 LYS C N 1
ATOM 4041 C CA . LYS C 1 48 ? 35.303 33.789 130.722 1.00 44.10 40 LYS C CA 1
ATOM 4042 C C . LYS C 1 48 ? 35.078 34.600 129.450 1.00 38.83 40 LYS C C 1
ATOM 4043 O O . LYS C 1 48 ? 33.932 34.863 129.069 1.00 41.11 40 LYS C O 1
ATOM 4049 N N . LYS C 1 49 ? 36.165 35.001 128.783 1.00 36.60 41 LYS C N 1
ATOM 4050 C CA . LYS C 1 49 ? 36.068 35.732 127.520 1.00 39.92 41 LYS C CA 1
ATOM 4051 C C . LYS C 1 49 ? 35.258 34.953 126.489 1.00 42.84 41 LYS C C 1
ATOM 4052 O O . LYS C 1 49 ? 34.373 35.506 125.825 1.00 40.08 41 LYS C O 1
ATOM 4058 N N . LEU C 1 50 ? 35.565 33.665 126.328 1.00 37.42 42 LEU C N 1
ATOM 4059 C CA . LEU C 1 50 ? 34.852 32.859 125.345 1.00 30.24 42 LEU C CA 1
ATOM 4060 C C . LEU C 1 50 ? 33.394 32.668 125.739 1.00 34.90 42 LEU C C 1
ATOM 4061 O O . LEU C 1 50 ? 32.501 32.715 124.884 1.00 37.57 42 LEU C O 1
ATOM 4066 N N . LYS C 1 51 ? 33.130 32.468 127.033 1.00 36.81 43 LYS C N 1
ATOM 4067 C CA . LYS C 1 51 ? 31.750 32.408 127.506 1.00 33.92 43 LYS C CA 1
ATOM 4068 C C . LYS C 1 51 ? 31.003 33.699 127.189 1.00 44.46 43 LYS C C 1
ATOM 4069 O O . LYS C 1 51 ? 29.903 33.673 126.623 1.00 44.39 43 LYS C O 1
ATOM 4075 N N . GLU C 1 52 ? 31.595 34.845 127.550 1.00 35.64 44 GLU C N 1
ATOM 4076 C CA . GLU C 1 52 ? 30.936 36.132 127.343 1.00 45.94 44 GLU C CA 1
ATOM 4077 C C . GLU C 1 52 ? 30.629 36.385 125.876 1.00 43.56 44 GLU C C 1
ATOM 4078 O O . GLU C 1 52 ? 29.644 37.057 125.557 1.00 41.66 44 GLU C O 1
ATOM 4084 N N . ASN C 1 53 ? 31.453 35.867 124.971 1.00 44.31 45 ASN C N 1
ATOM 4085 C CA . ASN C 1 53 ? 31.266 36.099 123.548 1.00 47.75 45 ASN C CA 1
ATOM 4086 C C . ASN C 1 53 ? 30.551 34.951 122.850 1.00 47.96 45 ASN C C 1
ATOM 4087 O O . ASN C 1 53 ? 30.414 34.975 121.622 1.00 39.00 45 ASN C O 1
ATOM 4092 N N . GLY C 1 54 ? 30.083 33.959 123.605 1.00 45.69 46 GLY C N 1
ATOM 4093 C CA . GLY C 1 54 ? 29.197 32.951 123.059 1.00 47.54 46 GLY C CA 1
ATOM 4094 C C . GLY C 1 54 ? 29.861 31.875 122.233 1.00 37.64 46 GLY C C 1
ATOM 4095 O O . GLY C 1 54 ? 29.239 31.348 121.304 1.00 41.73 46 GLY C O 1
ATOM 4096 N N . TYR C 1 55 ? 31.103 31.520 122.543 1.00 33.25 47 TYR C N 1
ATOM 4097 C CA . TYR C 1 55 ? 31.819 30.496 121.791 1.00 30.17 47 TYR C CA 1
ATOM 4098 C C . TYR C 1 55 ? 31.483 29.134 122.390 1.00 33.77 47 TYR C C 1
ATOM 4099 O O . TYR C 1 55 ? 31.872 28.834 123.522 1.00 36.24 47 TYR C O 1
ATOM 4108 N N . GLU C 1 56 ? 30.753 28.318 121.630 1.00 28.10 48 GLU C N 1
ATOM 4109 C CA . GLU C 1 56 ? 30.468 26.936 121.989 1.00 28.18 48 GLU C CA 1
ATOM 4110 C C . GLU C 1 56 ? 31.342 26.011 121.156 1.00 31.44 48 GLU C C 1
ATOM 4111 O O . GLU C 1 56 ? 31.575 26.263 119.969 1.00 29.40 48 GLU C O 1
ATOM 4117 N N . PHE C 1 57 ? 31.830 24.938 121.774 1.00 28.72 49 PHE C N 1
ATOM 4118 C CA . PHE C 1 57 ? 32.670 23.985 121.067 1.00 27.56 49 PHE C CA 1
ATOM 4119 C C . PHE C 1 57 ? 31.994 22.623 120.981 1.00 24.41 49 PHE C C 1
ATOM 4120 O O . PHE C 1 57 ? 31.188 22.255 121.840 1.00 24.40 49 PHE C O 1
ATOM 4128 N N . ASP C 1 58 ? 32.330 21.879 119.921 1.00 22.59 50 ASP C N 1
ATOM 4129 C CA . ASP C 1 58 ? 31.897 20.493 119.771 1.00 25.55 50 ASP C CA 1
ATOM 4130 C C . ASP C 1 58 ? 33.000 19.490 120.079 1.00 27.91 50 ASP C C 1
ATOM 4131 O O . ASP C 1 58 ? 32.695 18.336 120.417 1.00 20.86 50 ASP C O 1
ATOM 4136 N N . ILE C 1 59 ? 34.263 19.907 119.988 1.00 23.73 51 ILE C N 1
ATOM 4137 C CA . ILE C 1 59 ? 35.397 19.030 120.275 1.00 21.34 51 ILE C CA 1
ATOM 4138 C C . ILE C 1 59 ? 36.588 19.896 120.663 1.00 20.85 51 ILE C C 1
ATOM 4139 O O . ILE C 1 59 ? 36.738 21.027 120.189 1.00 24.16 51 ILE C O 1
ATOM 4144 N N . ALA C 1 60 ? 37.421 19.372 121.552 1.00 20.54 52 ALA C N 1
ATOM 4145 C CA . ALA C 1 60 ? 38.623 20.064 122.000 1.00 22.37 52 ALA C CA 1
ATOM 4146 C C . ALA C 1 60 ? 39.826 19.160 121.781 1.00 22.66 52 ALA C C 1
ATOM 4147 O O . ALA C 1 60 ? 39.788 17.980 122.139 1.00 22.93 52 ALA C O 1
ATOM 4149 N N . PHE C 1 61 ? 40.883 19.715 121.185 1.00 16.95 53 PHE C N 1
ATOM 4150 C CA . PHE C 1 61 ? 42.164 19.045 121.001 1.00 17.94 53 PHE C CA 1
ATOM 4151 C C . PHE C 1 61 ? 43.231 19.681 121.884 1.00 19.17 53 PHE C C 1
ATOM 4152 O O . PHE C 1 61 ? 43.310 20.910 121.969 1.00 20.31 53 PHE C O 1
ATOM 4160 N N . THR C 1 62 ? 44.073 18.847 122.510 1.00 17.66 54 THR C N 1
ATOM 4161 C CA . THR C 1 62 ? 45.150 19.338 123.366 1.00 17.27 54 THR C CA 1
ATOM 4162 C C . THR C 1 62 ? 46.352 18.402 123.259 1.00 18.45 54 THR C C 1
ATOM 4163 O O . THR C 1 62 ? 46.311 17.382 122.565 1.00 18.70 54 THR C O 1
ATOM 4167 N N . SER C 1 63 ? 47.459 18.773 123.920 1.00 19.74 55 SER C N 1
ATOM 4168 C CA . SER C 1 63 ? 48.653 17.934 123.897 1.00 20.49 55 SER C CA 1
ATOM 4169 C C . SER C 1 63 ? 48.533 16.873 124.993 1.00 23.48 55 SER C C 1
ATOM 4170 O O . SER C 1 63 ? 47.460 16.665 125.564 1.00 21.73 55 SER C O 1
ATOM 4173 N N . VAL C 1 64 ? 49.633 16.192 125.319 1.00 18.40 56 VAL C N 1
ATOM 4174 C CA . VAL C 1 64 ? 49.639 15.318 126.485 1.00 18.77 56 VAL C CA 1
ATOM 4175 C C . VAL C 1 64 ? 50.440 15.917 127.629 1.00 22.25 56 VAL C C 1
ATOM 4176 O O . VAL C 1 64 ? 50.756 15.219 128.600 1.00 25.06 56 VAL C O 1
ATOM 4180 N N . LEU C 1 65 ? 50.738 17.204 127.558 1.00 17.63 57 LEU C N 1
ATOM 4181 C CA . LEU C 1 65 ? 51.442 17.904 128.625 1.00 20.89 57 LEU C CA 1
ATOM 4182 C C . LEU C 1 65 ? 50.437 18.582 129.551 1.00 23.27 57 LEU C C 1
ATOM 4183 O O . LEU C 1 65 ? 49.499 19.246 129.086 1.00 24.84 57 LEU C O 1
ATOM 4188 N N . THR C 1 66 ? 50.641 18.395 130.856 1.00 21.12 58 THR C N 1
ATOM 4189 C CA . THR C 1 66 ? 49.652 18.765 131.863 1.00 25.98 58 THR C CA 1
ATOM 4190 C C . THR C 1 66 ? 49.255 20.235 131.784 1.00 24.74 58 THR C C 1
ATOM 4191 O O . THR C 1 66 ? 48.077 20.574 131.965 1.00 27.29 58 THR C O 1
ATOM 4195 N N . ARG C 1 67 ? 50.211 21.127 131.522 1.00 24.52 59 ARG C N 1
ATOM 4196 C CA . ARG C 1 67 ? 49.884 22.552 131.510 1.00 29.59 59 ARG C CA 1
ATOM 4197 C C . ARG C 1 67 ? 48.886 22.901 130.406 1.00 27.27 59 ARG C C 1
ATOM 4198 O O . ARG C 1 67 ? 48.092 23.843 130.563 1.00 23.24 59 ARG C O 1
ATOM 4206 N N . ALA C 1 68 ? 48.919 22.175 129.285 1.00 19.94 60 ALA C N 1
ATOM 4207 C CA . ALA C 1 68 ? 47.970 22.430 128.209 1.00 22.75 60 ALA C CA 1
ATOM 4208 C C . ALA C 1 68 ? 46.622 21.781 128.494 1.00 23.33 60 ALA C C 1
ATOM 4209 O O . ALA C 1 68 ? 45.576 22.409 128.284 1.00 22.46 60 ALA C O 1
ATOM 4211 N N . ILE C 1 69 ? 46.624 20.537 128.986 1.00 22.97 61 ILE C N 1
ATOM 4212 C CA . ILE C 1 69 ? 45.359 19.871 129.300 1.00 25.44 61 ILE C CA 1
ATOM 4213 C C . ILE C 1 69 ? 44.601 20.658 130.358 1.00 24.66 61 ILE C C 1
ATOM 4214 O O . ILE C 1 69 ? 43.392 20.900 130.239 1.00 26.55 61 ILE C O 1
ATOM 4219 N N . LYS C 1 70 ? 45.304 21.077 131.410 1.00 21.55 62 LYS C N 1
ATOM 4220 C CA . LYS C 1 70 ? 44.641 21.825 132.477 1.00 27.58 62 LYS C CA 1
ATOM 4221 C C . LYS C 1 70 ? 44.108 23.159 131.963 1.00 30.17 62 LYS C C 1
ATOM 4222 O O . LYS C 1 70 ? 43.009 23.587 132.338 1.00 25.35 62 LYS C O 1
ATOM 4228 N N . THR C 1 71 ? 44.866 23.827 131.093 1.00 26.39 63 THR C N 1
ATOM 4229 C CA . THR C 1 71 ? 44.347 25.023 130.439 1.00 25.10 63 THR C CA 1
ATOM 4230 C C . THR C 1 71 ? 43.072 24.706 129.680 1.00 29.19 63 THR C C 1
ATOM 4231 O O . THR C 1 71 ? 42.066 25.423 129.794 1.00 26.44 63 THR C O 1
ATOM 4235 N N . CYS C 1 72 ? 43.095 23.621 128.905 1.00 24.24 64 CYS C N 1
ATOM 4236 C CA . CYS C 1 72 ? 41.916 23.240 128.140 1.00 23.50 64 CYS C CA 1
ATOM 4237 C C . CYS C 1 72 ? 40.726 23.005 129.061 1.00 26.70 64 CYS C C 1
ATOM 4238 O O . CYS C 1 72 ? 39.625 23.501 128.806 1.00 22.13 64 CYS C O 1
ATOM 4241 N N . ASN C 1 73 ? 40.943 22.261 130.153 1.00 21.08 65 ASN C N 1
ATOM 4242 C CA . ASN C 1 73 ? 39.862 21.940 131.071 1.00 24.38 65 ASN C CA 1
ATOM 4243 C C . ASN C 1 73 ? 39.324 23.184 131.768 1.00 30.46 65 ASN C C 1
ATOM 4244 O O . ASN C 1 73 ? 38.114 23.294 132.004 1.00 25.97 65 ASN C O 1
ATOM 4249 N N . ILE C 1 74 ? 40.207 24.104 132.156 1.00 27.38 66 ILE C N 1
ATOM 4250 C CA . ILE C 1 74 ? 39.748 25.324 132.806 1.00 28.32 66 ILE C CA 1
ATOM 4251 C C . ILE C 1 74 ? 38.893 26.137 131.845 1.00 30.41 66 ILE C C 1
ATOM 4252 O O . ILE C 1 74 ? 37.810 26.615 132.201 1.00 26.47 66 ILE C O 1
ATOM 4257 N N . VAL C 1 75 ? 39.357 26.282 130.605 1.00 31.38 67 VAL C N 1
ATOM 4258 C CA . VAL C 1 75 ? 38.641 27.084 129.618 1.00 25.97 67 VAL C CA 1
ATOM 4259 C C . VAL C 1 75 ? 37.251 26.513 129.359 1.00 29.44 67 VAL C C 1
ATOM 4260 O O . VAL C 1 75 ? 36.268 27.258 129.262 1.00 29.08 67 VAL C O 1
ATOM 4264 N N . LEU C 1 76 ? 37.148 25.184 129.226 1.00 26.97 68 LEU C N 1
ATOM 4265 C CA . LEU C 1 76 ? 35.838 24.567 129.022 1.00 31.75 68 LEU C CA 1
ATOM 4266 C C . LEU C 1 76 ? 34.941 24.762 130.237 1.00 26.27 68 LEU C C 1
ATOM 4267 O O . LEU C 1 76 ? 33.748 25.059 130.095 1.00 27.51 68 LEU C O 1
ATOM 4272 N N . GLU C 1 77 ? 35.492 24.595 131.445 1.00 26.15 69 GLU C N 1
ATOM 4273 C CA . GLU C 1 77 ? 34.673 24.739 132.646 1.00 29.13 69 GLU C CA 1
ATOM 4274 C C . GLU C 1 77 ? 34.160 26.167 132.798 1.00 38.10 69 GLU C C 1
ATOM 4275 O O . GLU C 1 77 ? 32.987 26.383 133.141 1.00 34.54 69 GLU C O 1
ATOM 4281 N N . GLU C 1 78 ? 35.020 27.159 132.547 1.00 32.89 70 GLU C N 1
ATOM 4282 C CA . GLU C 1 78 ? 34.607 28.547 132.739 1.00 30.02 70 GLU C CA 1
ATOM 4283 C C . GLU C 1 78 ? 33.696 29.044 131.628 1.00 41.28 70 GLU C C 1
ATOM 4284 O O . GLU C 1 78 ? 33.132 30.137 131.760 1.00 35.86 70 GLU C O 1
ATOM 4290 N N . SER C 1 79 ? 33.528 28.278 130.549 1.00 35.46 71 SER C N 1
ATOM 4291 C CA . SER C 1 79 ? 32.516 28.587 129.546 1.00 35.62 71 SER C CA 1
ATOM 4292 C C . SER C 1 79 ? 31.367 27.580 129.564 1.00 36.71 71 SER C C 1
ATOM 4293 O O . SER C 1 79 ? 30.660 27.433 128.563 1.00 37.89 71 SER C O 1
ATOM 4296 N N . ASP C 1 80 ? 31.179 26.877 130.686 1.00 30.89 72 ASP C N 1
ATOM 4297 C CA . ASP C 1 80 ? 30.000 26.049 130.937 1.00 31.16 72 ASP C CA 1
ATOM 4298 C C . ASP C 1 80 ? 29.897 24.854 129.989 1.00 30.84 72 ASP C C 1
ATOM 4299 O O . ASP C 1 80 ? 28.790 24.454 129.622 1.00 31.22 72 ASP C O 1
ATOM 4304 N N . GLN C 1 81 ? 31.019 24.255 129.593 1.00 26.35 73 GLN C N 1
ATOM 4305 C CA . GLN C 1 81 ? 30.973 23.160 128.623 1.00 25.05 73 GLN C CA 1
ATOM 4306 C C . GLN C 1 81 ? 32.081 22.136 128.874 1.00 25.99 73 GLN C C 1
ATOM 4307 O O . GLN C 1 81 ? 32.726 21.647 127.948 1.00 22.58 73 GLN C O 1
ATOM 4313 N N . LEU C 1 82 ? 32.274 21.745 130.136 1.00 24.25 74 LEU C N 1
ATOM 4314 C CA . LEU C 1 82 ? 33.269 20.716 130.439 1.00 23.29 74 LEU C CA 1
ATOM 4315 C C . LEU C 1 82 ? 32.898 19.356 129.852 1.00 30.00 74 LEU C C 1
ATOM 4316 O O . LEU C 1 82 ? 33.754 18.463 129.804 1.00 23.54 74 LEU C O 1
ATOM 4321 N N . PHE C 1 83 ? 31.656 19.186 129.381 1.00 26.94 75 PHE C N 1
ATOM 4322 C CA . PHE C 1 83 ? 31.233 17.947 128.730 1.00 22.26 75 PHE C CA 1
ATOM 4323 C C . PHE C 1 83 ? 31.841 17.755 127.349 1.00 21.00 75 PHE C C 1
ATOM 4324 O O . PHE C 1 83 ? 31.723 16.656 126.795 1.00 20.94 75 PHE C O 1
ATOM 4332 N N . VAL C 1 84 ? 32.473 18.778 126.780 1.00 24.99 76 VAL C N 1
ATOM 4333 C CA . VAL C 1 84 ? 32.928 18.689 125.388 1.00 21.96 76 VAL C CA 1
ATOM 4334 C C . VAL C 1 84 ? 33.959 17.568 125.253 1.00 24.35 76 VAL C C 1
ATOM 4335 O O . VAL C 1 84 ? 34.886 17.477 126.088 1.00 22.17 76 VAL C O 1
ATOM 4339 N N . PRO C 1 85 ? 33.860 16.702 124.236 1.00 21.20 77 PRO C N 1
ATOM 4340 C CA . PRO C 1 85 ? 34.865 15.636 124.069 1.00 25.00 77 PRO C CA 1
ATOM 4341 C C . PRO C 1 85 ? 36.273 16.190 123.886 1.00 25.94 77 PRO C C 1
ATOM 4342 O O . PRO C 1 85 ? 36.492 17.176 123.180 1.00 22.72 77 PRO C O 1
ATOM 4346 N N . GLN C 1 86 ? 37.243 15.502 124.479 1.00 20.37 78 GLN C N 1
ATOM 4347 C CA . GLN C 1 86 ? 38.613 15.988 124.521 1.00 18.19 78 GLN C CA 1
ATOM 4348 C C . GLN C 1 86 ? 39.560 14.909 124.003 1.00 19.88 78 GLN C C 1
ATOM 4349 O O . GLN C 1 86 ? 39.560 13.781 124.506 1.00 20.50 78 GLN C O 1
ATOM 4355 N N . ILE C 1 87 ? 40.346 15.246 122.984 1.00 16.58 79 ILE C N 1
ATOM 4356 C CA . ILE C 1 87 ? 41.374 14.357 122.432 1.00 17.19 79 ILE C CA 1
ATOM 4357 C C . ILE C 1 87 ? 42.750 14.933 122.750 1.00 19.43 79 ILE C C 1
ATOM 4358 O O . ILE C 1 87 ? 43.035 16.093 122.424 1.00 20.28 79 ILE C O 1
ATOM 4363 N N . LYS C 1 88 ? 43.600 14.124 123.378 1.00 20.08 80 LYS C N 1
ATOM 4364 C CA . LYS C 1 88 ? 44.954 14.514 123.755 1.00 18.77 80 LYS C CA 1
ATOM 4365 C C . LYS C 1 88 ? 45.945 13.798 122.841 1.00 22.96 80 LYS C C 1
ATOM 4366 O O . LYS C 1 88 ? 45.835 12.580 122.642 1.00 22.38 80 LYS C O 1
ATOM 4372 N N . THR C 1 89 ? 46.917 14.541 122.296 1.00 17.55 81 THR C N 1
ATOM 4373 C CA . THR C 1 89 ? 47.887 13.932 121.390 1.00 15.60 81 THR C CA 1
ATOM 4374 C C . THR C 1 89 ? 49.287 14.502 121.594 1.00 17.23 81 THR C C 1
ATOM 4375 O O . THR C 1 89 ? 49.467 15.714 121.750 1.00 17.67 81 THR C O 1
ATOM 4379 N N . TRP C 1 90 ? 50.283 13.610 121.550 1.00 18.45 82 TRP C N 1
ATOM 4380 C CA . TRP C 1 90 ? 51.677 14.041 121.534 1.00 17.95 82 TRP C CA 1
ATOM 4381 C C . TRP C 1 90 ? 51.980 14.957 120.355 1.00 21.79 82 TRP C C 1
ATOM 4382 O O . TRP C 1 90 ? 52.911 15.767 120.435 1.00 17.14 82 TRP C O 1
ATOM 4393 N N . ARG C 1 91 ? 51.203 14.869 119.267 1.00 16.36 83 ARG C N 1
ATOM 4394 C CA . ARG C 1 91 ? 51.499 15.693 118.104 1.00 12.01 83 ARG C CA 1
ATOM 4395 C C . ARG C 1 91 ? 51.262 17.177 118.354 1.00 16.83 83 ARG C C 1
ATOM 4396 O O . ARG C 1 91 ? 51.725 18.006 117.565 1.00 16.05 83 ARG C O 1
ATOM 4404 N N . LEU C 1 92 ? 50.590 17.543 119.439 1.00 18.45 84 LEU C N 1
ATOM 4405 C CA . LEU C 1 92 ? 50.436 18.950 119.789 1.00 17.58 84 LEU C CA 1
ATOM 4406 C C . LEU C 1 92 ? 51.390 19.393 120.902 1.00 19.83 84 LEU C C 1
ATOM 4407 O O . LEU C 1 92 ? 51.272 20.522 121.393 1.00 19.40 84 LEU C O 1
ATOM 4412 N N . ASN C 1 93 ? 52.327 18.532 121.301 1.00 17.89 85 ASN C N 1
ATOM 4413 C CA . ASN C 1 93 ? 53.316 18.883 122.316 1.00 16.60 85 ASN C CA 1
ATOM 4414 C C . ASN C 1 93 ? 54.133 20.097 121.897 1.00 22.82 85 ASN C C 1
ATOM 4415 O O . ASN C 1 93 ? 54.327 20.371 120.713 1.00 17.46 85 ASN C O 1
ATOM 4420 N N . GLU C 1 94 ? 54.621 20.822 122.895 1.00 20.58 86 GLU C N 1
ATOM 4421 C CA . GLU C 1 94 ? 55.653 21.834 122.701 1.00 19.44 86 GLU C CA 1
ATOM 4422 C C . GLU C 1 94 ? 56.844 21.247 121.950 1.00 16.97 86 GLU C C 1
ATOM 4423 O O . GLU C 1 94 ? 57.059 20.026 121.965 1.00 19.87 86 GLU C O 1
ATOM 4429 N N . ARG C 1 95 ? 57.614 22.104 121.277 1.00 18.76 87 ARG C N 1
ATOM 4430 C CA . ARG C 1 95 ? 58.902 21.690 120.734 1.00 19.57 87 ARG C CA 1
ATOM 4431 C C . ARG C 1 95 ? 59.759 21.065 121.831 1.00 22.87 87 ARG C C 1
ATOM 4432 O O . ARG C 1 95 ? 59.873 21.617 122.930 1.00 23.92 87 ARG C O 1
ATOM 4440 N N . HIS C 1 96 ? 60.354 19.910 121.533 1.00 18.56 88 HIS C N 1
ATOM 4441 C CA . HIS C 1 96 ? 61.309 19.299 122.456 1.00 25.41 88 HIS C CA 1
ATOM 4442 C C . HIS C 1 96 ? 62.622 20.078 122.425 1.00 22.48 88 HIS C C 1
ATOM 4443 O O . HIS C 1 96 ? 63.190 20.310 121.352 1.00 25.94 88 HIS C O 1
ATOM 4450 N N . TYR C 1 97 ? 63.115 20.492 123.599 1.00 20.90 89 TYR C N 1
ATOM 4451 C CA . TYR C 1 97 ? 64.273 21.372 123.663 1.00 22.80 89 TYR C CA 1
ATOM 4452 C C . TYR C 1 97 ? 65.577 20.614 123.872 1.00 23.59 89 TYR C C 1
ATOM 4453 O O . TYR C 1 97 ? 66.596 21.240 124.154 1.00 24.39 89 TYR C O 1
ATOM 4462 N N . GLY C 1 98 ? 65.570 19.290 123.722 1.00 25.91 90 GLY C N 1
ATOM 4463 C CA . GLY C 1 98 ? 66.828 18.569 123.790 1.00 28.24 90 GLY C CA 1
ATOM 4464 C C . GLY C 1 98 ? 67.449 18.646 125.176 1.00 24.55 90 GLY C C 1
ATOM 4465 O O . GLY C 1 98 ? 66.754 18.713 126.197 1.00 27.59 90 GLY C O 1
ATOM 4466 N N . ARG C 1 99 ? 68.788 18.645 125.202 1.00 25.84 91 ARG C N 1
ATOM 4467 C CA . ARG C 1 99 ? 69.532 18.734 126.455 1.00 27.53 91 ARG C CA 1
ATOM 4468 C C . ARG C 1 99 ? 69.295 20.059 127.174 1.00 33.94 91 ARG C C 1
ATOM 4469 O O . ARG C 1 99 ? 69.610 20.172 128.364 1.00 31.16 91 ARG C O 1
ATOM 4477 N N . LEU C 1 100 ? 68.747 21.064 126.489 1.00 31.25 92 LEU C N 1
ATOM 4478 C CA . LEU C 1 100 ? 68.504 22.342 127.152 1.00 35.38 92 LEU C CA 1
ATOM 4479 C C . LEU C 1 100 ? 67.350 22.265 128.138 1.00 30.72 92 LEU C C 1
ATOM 4480 O O . LEU C 1 100 ? 67.219 23.152 128.985 1.00 31.24 92 LEU C O 1
ATOM 4485 N N . GLN C 1 101 ? 66.515 21.234 128.046 1.00 27.08 93 GLN C N 1
ATOM 4486 C CA . GLN C 1 101 ? 65.386 21.113 128.954 1.00 26.79 93 GLN C CA 1
ATOM 4487 C C . GLN C 1 101 ? 65.872 21.090 130.399 1.00 35.84 93 GLN C C 1
ATOM 4488 O O . GLN C 1 101 ? 66.804 20.358 130.744 1.00 29.30 93 GLN C O 1
ATOM 4494 N N . GLY C 1 102 ? 65.265 21.935 131.233 1.00 33.63 94 GLY C N 1
ATOM 4495 C CA . GLY C 1 102 ? 65.649 22.043 132.627 1.00 41.95 94 GLY C CA 1
ATOM 4496 C C . GLY C 1 102 ? 66.811 22.966 132.923 1.00 42.22 94 GLY C C 1
ATOM 4497 O O . GLY C 1 102 ? 67.135 23.161 134.107 1.00 40.82 94 GLY C O 1
ATOM 4498 N N . LEU C 1 103 ? 67.451 23.542 131.904 1.00 32.91 95 LEU C N 1
ATOM 4499 C CA . LEU C 1 103 ? 68.562 24.461 132.114 1.00 38.82 95 LEU C CA 1
ATOM 4500 C C . LEU C 1 103 ? 68.071 25.899 132.243 1.00 38.39 95 LEU C C 1
ATOM 4501 O O . LEU C 1 103 ? 67.043 26.284 131.675 1.00 37.83 95 LEU C O 1
ATOM 4506 N N . ASP C 1 104 ? 68.825 26.696 132.995 1.00 37.80 96 ASP C N 1
ATOM 4507 C CA . ASP C 1 104 ? 68.519 28.113 133.138 1.00 42.14 96 ASP C CA 1
ATOM 4508 C C . ASP C 1 104 ? 68.969 28.865 131.894 1.00 38.75 96 ASP C C 1
ATOM 4509 O O . ASP C 1 104 ? 70.119 28.738 131.462 1.00 39.41 96 ASP C O 1
ATOM 4514 N N . LYS C 1 105 ? 68.056 29.655 131.325 1.00 33.36 97 LYS C N 1
ATOM 4515 C CA . LYS C 1 105 ? 68.334 30.332 130.061 1.00 39.08 97 LYS C CA 1
ATOM 4516 C C . LYS C 1 105 ? 69.424 31.381 130.219 1.00 40.14 97 LYS C C 1
ATOM 4517 O O . LYS C 1 105 ? 70.230 31.588 129.304 1.00 42.93 97 LYS C O 1
ATOM 4523 N N . LYS C 1 106 ? 69.450 32.067 131.364 1.00 39.37 98 LYS C N 1
ATOM 4524 C CA . LYS C 1 106 ? 70.496 33.053 131.615 1.00 42.91 98 LYS C CA 1
ATOM 4525 C C . LYS C 1 106 ? 71.857 32.381 131.739 1.00 44.22 98 LYS C C 1
ATOM 4526 O O . LYS C 1 106 ? 72.820 32.792 131.082 1.00 45.69 98 LYS C O 1
ATOM 4528 N N . GLN C 1 107 ? 71.953 31.333 132.568 1.00 42.27 99 GLN C N 1
ATOM 4529 C CA . GLN C 1 107 ? 73.227 30.635 132.733 1.00 50.21 99 GLN C CA 1
ATOM 4530 C C . GLN C 1 107 ? 73.653 29.937 131.446 1.00 43.50 99 GLN C C 1
ATOM 4531 O O . GLN C 1 107 ? 74.850 29.829 131.169 1.00 41.84 99 GLN C O 1
ATOM 4533 N N . THR C 1 108 ? 72.691 29.469 130.648 1.00 36.82 100 THR C N 1
ATOM 4534 C CA . THR C 1 108 ? 73.005 28.938 129.324 1.00 36.58 100 THR C CA 1
ATOM 4535 C C . THR C 1 108 ? 73.599 30.022 128.428 1.00 41.45 100 THR C C 1
ATOM 4536 O O . THR C 1 108 ? 74.580 29.780 127.714 1.00 37.80 100 THR C O 1
ATOM 4540 N N . ALA C 1 109 ? 73.028 31.232 128.463 1.00 42.31 101 ALA C N 1
ATOM 4541 C CA . ALA C 1 109 ? 73.592 32.322 127.673 1.00 41.52 101 ALA C CA 1
ATOM 4542 C C . ALA C 1 109 ? 74.971 32.719 128.181 1.00 49.27 101 ALA C C 1
ATOM 4543 O O . ALA C 1 109 ? 75.835 33.105 127.388 1.00 49.87 101 ALA C O 1
ATOM 4545 N N . GLU C 1 110 ? 75.203 32.621 129.491 1.00 41.19 102 GLU C N 1
ATOM 4546 C CA . GLU C 1 110 ? 76.525 32.939 130.019 1.00 42.60 102 GLU C CA 1
ATOM 4547 C C . GLU C 1 110 ? 77.564 31.942 129.520 1.00 44.04 102 GLU C C 1
ATOM 4548 O O . GLU C 1 110 ? 78.706 32.317 129.226 1.00 51.26 102 GLU C O 1
ATOM 4550 N N . LYS C 1 111 ? 77.178 30.668 129.405 1.00 41.22 103 LYS C N 1
ATOM 4551 C CA . LYS C 1 111 ? 78.101 29.613 128.996 1.00 43.22 103 LYS C CA 1
ATOM 4552 C C . LYS C 1 111 ? 78.362 29.631 127.494 1.00 40.05 103 LYS C C 1
ATOM 4553 O O . LYS C 1 111 ? 79.509 29.467 127.061 1.00 43.96 103 LYS C O 1
ATOM 4559 N N . TYR C 1 112 ? 77.325 29.846 126.684 1.00 45.10 104 TYR C N 1
ATOM 4560 C CA . TYR C 1 112 ? 77.434 29.724 125.236 1.00 48.77 104 TYR C CA 1
ATOM 4561 C C . TYR C 1 112 ? 77.350 31.047 124.485 1.00 48.95 104 TYR C C 1
ATOM 4562 O O . TYR C 1 112 ? 77.579 31.059 123.270 1.00 46.75 104 TYR C O 1
ATOM 4571 N N . GLY C 1 113 ? 77.000 32.138 125.145 1.00 48.09 105 GLY C N 1
ATOM 4572 C CA . GLY C 1 113 ? 76.861 33.397 124.440 1.00 48.97 105 GLY C CA 1
ATOM 4573 C C . GLY C 1 113 ? 75.419 33.689 124.068 1.00 48.36 105 GLY C C 1
ATOM 4574 O O . GLY C 1 113 ? 74.594 32.783 123.887 1.00 44.81 105 GLY C O 1
ATOM 4575 N N . ASP C 1 114 ? 75.106 34.982 123.946 1.00 57.03 106 ASP C N 1
ATOM 4576 C CA . ASP C 1 114 ? 73.734 35.396 123.662 1.00 52.70 106 ASP C CA 1
ATOM 4577 C C . ASP C 1 114 ? 73.265 34.891 122.304 1.00 46.89 106 ASP C C 1
ATOM 4578 O O . ASP C 1 114 ? 72.143 34.382 122.180 1.00 43.02 106 ASP C O 1
ATOM 4583 N N . GLU C 1 115 ? 74.113 35.017 121.274 1.00 48.99 107 GLU C N 1
ATOM 4584 C CA . GLU C 1 115 ? 73.708 34.655 119.915 1.00 50.44 107 GLU C CA 1
ATOM 4585 C C . GLU C 1 115 ? 73.314 33.185 119.818 1.00 42.26 107 GLU C C 1
ATOM 4586 O O . GLU C 1 115 ? 72.292 32.845 119.207 1.00 37.79 107 GLU C O 1
ATOM 4588 N N . GLN C 1 116 ? 74.104 32.299 120.426 1.00 37.53 108 GLN C N 1
ATOM 4589 C CA . GLN C 1 116 ? 73.810 30.873 120.331 1.00 39.04 108 GLN C CA 1
ATOM 4590 C C . GLN C 1 116 ? 72.462 30.538 120.965 1.00 34.88 108 GLN C C 1
ATOM 4591 O O . GLN C 1 116 ? 71.717 29.692 120.453 1.00 34.73 108 GLN C O 1
ATOM 4597 N N . VAL C 1 117 ? 72.124 31.190 122.080 1.00 40.63 109 VAL C N 1
ATOM 4598 C CA . VAL C 1 117 ? 70.812 30.947 122.674 1.00 45.60 109 VAL C CA 1
ATOM 4599 C C . VAL C 1 117 ? 69.714 31.505 121.774 1.00 43.39 109 VAL C C 1
ATOM 4600 O O . VAL C 1 117 ? 68.646 30.892 121.622 1.00 35.92 109 VAL C O 1
ATOM 4604 N N . ARG C 1 118 ? 69.968 32.659 121.142 1.00 43.95 110 ARG C N 1
ATOM 4605 C CA . ARG C 1 118 ? 69.012 33.193 120.174 1.00 39.05 110 ARG C CA 1
ATOM 4606 C C . ARG C 1 118 ? 68.804 32.227 119.011 1.00 34.86 110 ARG C C 1
ATOM 4607 O O . ARG C 1 118 ? 67.672 32.035 118.553 1.00 36.74 110 ARG C O 1
ATOM 4615 N N . ILE C 1 119 ? 69.886 31.617 118.514 1.00 35.95 111 ILE C N 1
ATOM 4616 C CA . ILE C 1 119 ? 69.765 30.632 117.438 1.00 32.05 111 ILE C CA 1
ATOM 4617 C C . ILE C 1 119 ? 68.943 29.438 117.905 1.00 38.13 111 ILE C C 1
ATOM 4618 O O . ILE C 1 119 ? 68.057 28.950 117.192 1.00 32.76 111 ILE C O 1
ATOM 4623 N N . TRP C 1 120 ? 69.236 28.933 119.103 1.00 31.94 112 TRP C N 1
ATOM 4624 C CA . TRP C 1 120 ? 68.485 27.786 119.594 1.00 37.32 112 TRP C CA 1
ATOM 4625 C C . TRP C 1 120 ? 67.021 28.143 119.792 1.00 30.96 112 TRP C C 1
ATOM 4626 O O . TRP C 1 120 ? 66.130 27.318 119.550 1.00 31.93 112 TRP C O 1
ATOM 4637 N N . ARG C 1 121 ? 66.750 29.384 120.192 1.00 32.12 113 ARG C N 1
ATOM 4638 C CA . ARG C 1 121 ? 65.376 29.789 120.450 1.00 36.99 113 ARG C CA 1
ATOM 4639 C C . ARG C 1 121 ? 64.617 30.079 119.162 1.00 41.67 113 ARG C C 1
ATOM 4640 O O . ARG C 1 121 ? 63.422 29.773 119.069 1.00 43.43 113 ARG C O 1
ATOM 4642 N N . ARG C 1 122 ? 65.284 30.650 118.153 1.00 30.28 114 ARG C N 1
ATOM 4643 C CA . ARG C 1 122 ? 64.551 31.239 117.037 1.00 40.95 114 ARG C CA 1
ATOM 4644 C C . ARG C 1 122 ? 64.998 30.824 115.635 1.00 39.74 114 ARG C C 1
ATOM 4645 O O . ARG C 1 122 ? 64.451 31.354 114.661 1.00 41.35 114 ARG C O 1
ATOM 4653 N N . SER C 1 123 ? 65.955 29.908 115.482 1.00 34.75 115 SER C N 1
ATOM 4654 C CA . SER C 1 123 ? 66.261 29.385 114.148 1.00 34.65 115 SER C CA 1
ATOM 4655 C C . SER C 1 123 ? 65.218 28.348 113.736 1.00 29.51 115 SER C C 1
ATOM 4656 O O . SER C 1 123 ? 64.857 27.477 114.524 1.00 29.86 115 SER C O 1
ATOM 4659 N N . TYR C 1 124 ? 64.739 28.443 112.490 1.00 30.21 116 TYR C N 1
ATOM 4660 C CA . TYR C 1 124 ? 63.667 27.555 112.039 1.00 30.11 116 TYR C CA 1
ATOM 4661 C C . TYR C 1 124 ? 64.105 26.096 112.053 1.00 32.51 116 TYR C C 1
ATOM 4662 O O . TYR C 1 124 ? 63.332 25.210 112.437 1.00 28.25 116 TYR C O 1
ATOM 4671 N N . ASP C 1 125 ? 65.346 25.824 111.644 1.00 27.65 117 ASP C N 1
ATOM 4672 C CA . ASP C 1 125 ? 65.755 24.451 111.374 1.00 26.58 117 ASP C CA 1
ATOM 4673 C C . ASP C 1 125 ? 67.084 24.088 112.027 1.00 29.69 117 ASP C C 1
ATOM 4674 O O . ASP C 1 125 ? 67.762 23.177 111.551 1.00 32.72 117 ASP C O 1
ATOM 4679 N N . THR C 1 126 ? 67.472 24.773 113.097 1.00 26.05 118 THR C N 1
ATOM 4680 C CA . THR C 1 126 ? 68.637 24.383 113.879 1.00 25.70 118 THR C CA 1
ATOM 4681 C C . THR C 1 126 ? 68.163 23.563 115.073 1.00 23.81 118 THR C C 1
ATOM 4682 O O . THR C 1 126 ? 67.410 24.067 115.911 1.00 26.95 118 THR C O 1
ATOM 4686 N N . LEU C 1 127 ? 68.594 22.303 115.144 1.00 23.12 119 LEU C N 1
ATOM 4687 C CA . LEU C 1 127 ? 68.275 21.473 116.304 1.00 21.74 119 LEU C CA 1
ATOM 4688 C C . LEU C 1 127 ? 69.013 21.968 117.546 1.00 26.22 119 LEU C C 1
ATOM 4689 O O . LEU C 1 127 ? 70.144 22.457 117.456 1.00 26.50 119 LEU C O 1
ATOM 4694 N N . PRO C 1 128 ? 68.396 21.854 118.719 1.00 24.30 120 PRO C N 1
ATOM 4695 C CA . PRO C 1 128 ? 69.137 22.057 119.967 1.00 23.93 120 PRO C CA 1
ATOM 4696 C C . PRO C 1 128 ? 70.090 20.898 120.200 1.00 22.54 120 PRO C C 1
ATOM 4697 O O . PRO C 1 128 ? 70.017 19.882 119.491 1.00 26.28 120 PRO C O 1
ATOM 4701 N N . PRO C 1 129 ? 71.019 21.015 121.149 1.00 22.42 121 PRO C N 1
ATOM 4702 C CA . PRO C 1 129 ? 71.812 19.840 121.540 1.00 29.44 121 PRO C CA 1
ATOM 4703 C C . PRO C 1 129 ? 70.883 18.718 121.981 1.00 31.43 121 PRO C C 1
ATOM 4704 O O . PRO C 1 129 ? 69.923 18.949 122.716 1.00 27.21 121 PRO C O 1
ATOM 4708 N N . LEU C 1 130 ? 71.164 17.501 121.520 1.00 28.70 122 LEU C N 1
ATOM 4709 C CA . LEU C 1 130 ? 70.230 16.397 121.728 1.00 30.08 122 LEU C CA 1
ATOM 4710 C C . LEU C 1 130 ? 70.365 15.795 123.129 1.00 29.97 122 LEU C C 1
ATOM 4711 O O . LEU C 1 130 ? 71.461 15.720 123.705 1.00 27.37 122 LEU C O 1
ATOM 4716 N N . LEU C 1 131 ? 69.225 15.360 123.669 1.00 26.06 123 LEU C N 1
ATOM 4717 C CA . LEU C 1 131 ? 69.152 14.729 124.984 1.00 26.42 123 LEU C CA 1
ATOM 4718 C C . LEU C 1 131 ? 69.408 13.228 124.861 1.00 31.27 123 LEU C C 1
ATOM 4719 O O . LEU C 1 131 ? 68.718 12.539 124.102 1.00 28.02 123 LEU C O 1
ATOM 4724 N N . ASP C 1 132 ? 70.390 12.723 125.616 1.00 27.83 124 ASP C N 1
ATOM 4725 C CA . ASP C 1 132 ? 70.737 11.305 125.558 1.00 33.57 124 ASP C CA 1
ATOM 4726 C C . ASP C 1 132 ? 69.521 10.443 125.876 1.00 29.79 124 ASP C C 1
ATOM 4727 O O . ASP C 1 132 ? 68.737 10.750 126.779 1.00 30.84 124 ASP C O 1
ATOM 4732 N N . LYS C 1 133 ? 69.357 9.358 125.117 1.00 32.02 125 LYS C N 1
ATOM 4733 C CA . LYS C 1 133 ? 68.132 8.576 125.233 1.00 38.46 125 LYS C CA 1
ATOM 4734 C C . LYS C 1 133 ? 68.061 7.825 126.555 1.00 36.60 125 LYS C C 1
ATOM 4735 O O . LYS C 1 133 ? 66.970 7.407 126.959 1.00 39.67 125 LYS C O 1
ATOM 4741 N N . ASP C 1 134 ? 69.189 7.658 127.239 1.00 35.03 126 ASP C N 1
ATOM 4742 C CA . ASP C 1 134 ? 69.229 6.986 128.527 1.00 40.80 126 ASP C CA 1
ATOM 4743 C C . ASP C 1 134 ? 69.166 7.952 129.704 1.00 45.19 126 ASP C C 1
ATOM 4744 O O . ASP C 1 134 ? 69.244 7.510 130.853 1.00 46.59 126 ASP C O 1
ATOM 4749 N N . ASP C 1 135 ? 69.007 9.250 129.449 1.00 41.20 127 ASP C N 1
ATOM 4750 C CA . ASP C 1 135 ? 68.841 10.212 130.533 1.00 40.94 127 ASP C CA 1
ATOM 4751 C C . ASP C 1 135 ? 67.546 9.950 131.294 1.00 37.54 127 ASP C C 1
ATOM 4752 O O . ASP C 1 135 ? 66.523 9.593 130.701 1.00 34.88 127 ASP C O 1
ATOM 4757 N N . ALA C 1 136 ? 67.591 10.144 132.620 1.00 36.82 128 ALA C N 1
ATOM 4758 C CA . ALA C 1 136 ? 66.403 9.929 133.447 1.00 42.59 128 ALA C CA 1
ATOM 4759 C C . ALA C 1 136 ? 65.225 10.782 132.991 1.00 38.57 128 ALA C C 1
ATOM 4760 O O . ALA C 1 136 ? 64.066 10.373 133.145 1.00 37.00 128 ALA C O 1
ATOM 4762 N N . PHE C 1 137 ? 65.490 11.959 132.424 1.00 35.22 129 PHE C N 1
ATOM 4763 C CA . PHE C 1 137 ? 64.429 12.837 131.961 1.00 31.99 129 PHE C CA 1
ATOM 4764 C C . PHE C 1 137 ? 64.246 12.797 130.447 1.00 31.03 129 PHE C C 1
ATOM 4765 O O . PHE C 1 137 ? 63.648 13.718 129.881 1.00 28.01 129 PHE C O 1
ATOM 4773 N N . SER C 1 138 ? 64.750 11.755 129.786 1.00 27.54 130 SER C N 1
ATOM 4774 C CA . SER C 1 138 ? 64.427 11.537 128.384 1.00 22.96 130 SER C CA 1
ATOM 4775 C C . SER C 1 138 ? 62.953 11.200 128.228 1.00 29.06 130 SER C C 1
ATOM 4776 O O . SER C 1 138 ? 62.352 10.532 129.073 1.00 34.23 130 SER C O 1
ATOM 4779 N N . ALA C 1 139 ? 62.371 11.639 127.114 1.00 21.89 131 ALA C N 1
ATOM 4780 C CA . ALA C 1 139 ? 60.972 11.312 126.865 1.00 20.04 131 ALA C CA 1
ATOM 4781 C C . ALA C 1 139 ? 60.768 9.822 126.584 1.00 23.49 131 ALA C C 1
ATOM 4782 O O . ALA C 1 139 ? 59.647 9.323 126.733 1.00 25.94 131 ALA C O 1
ATOM 4784 N N . HIS C 1 140 ? 61.827 9.096 126.218 1.00 26.15 132 HIS C N 1
ATOM 4785 C CA . HIS C 1 140 ? 61.706 7.656 126.010 1.00 23.34 132 HIS C CA 1
ATOM 4786 C C . HIS C 1 140 ? 61.310 6.916 127.278 1.00 29.93 132 HIS C C 1
ATOM 4787 O O . HIS C 1 140 ? 60.854 5.770 127.192 1.00 28.98 132 HIS C O 1
ATOM 4794 N N . LYS C 1 141 ? 61.478 7.531 128.450 1.00 26.63 133 LYS C N 1
ATOM 4795 C CA . LYS C 1 141 ? 61.155 6.870 129.708 1.00 32.29 133 LYS C CA 1
ATOM 4796 C C . LYS C 1 141 ? 59.777 7.238 130.247 1.00 33.46 133 LYS C C 1
ATOM 4797 O O . LYS C 1 141 ? 59.379 6.713 131.290 1.00 34.44 133 LYS C O 1
ATOM 4803 N N . ASP C 1 142 ? 59.032 8.095 129.555 1.00 27.87 134 ASP C N 1
ATOM 4804 C CA . ASP C 1 142 ? 57.739 8.572 130.039 1.00 28.23 134 ASP C CA 1
ATOM 4805 C C . ASP C 1 142 ? 56.643 7.652 129.510 1.00 25.84 134 ASP C C 1
ATOM 4806 O O . ASP C 1 142 ? 56.517 7.477 128.298 1.00 23.55 134 ASP C O 1
ATOM 4811 N N . ARG C 1 143 ? 55.849 7.061 130.407 1.00 30.35 135 ARG C N 1
ATOM 4812 C CA . ARG C 1 143 ? 54.923 6.036 129.929 1.00 31.38 135 ARG C CA 1
ATOM 4813 C C . ARG C 1 143 ? 53.821 6.602 129.049 1.00 24.87 135 ARG C C 1
ATOM 4814 O O . ARG C 1 143 ? 53.126 5.825 128.388 1.00 29.33 135 ARG C O 1
ATOM 4822 N N . ARG C 1 144 ? 53.662 7.924 128.983 1.00 25.74 136 ARG C N 1
ATOM 4823 C CA . ARG C 1 144 ? 52.629 8.446 128.094 1.00 26.24 136 ARG C CA 1
ATOM 4824 C C . ARG C 1 144 ? 52.983 8.283 126.620 1.00 25.04 136 ARG C C 1
ATOM 4825 O O . ARG C 1 144 ? 52.098 8.444 125.769 1.00 23.64 136 ARG C O 1
ATOM 4833 N N . TYR C 1 145 ? 54.232 7.947 126.299 1.00 25.91 137 TYR C N 1
ATOM 4834 C CA . TYR C 1 145 ? 54.629 7.627 124.932 1.00 25.65 137 TYR C CA 1
ATOM 4835 C C . TYR C 1 145 ? 54.894 6.135 124.735 1.00 21.96 137 TYR C C 1
ATOM 4836 O O . TYR C 1 145 ? 55.453 5.742 123.705 1.00 22.84 137 TYR C O 1
ATOM 4845 N N . ALA C 1 146 ? 54.481 5.285 125.685 1.00 27.35 138 ALA C N 1
ATOM 4846 C CA . ALA C 1 146 ? 54.801 3.863 125.609 1.00 28.57 138 ALA C CA 1
ATOM 4847 C C . ALA C 1 146 ? 54.101 3.153 124.457 1.00 36.60 138 ALA C C 1
ATOM 4848 O O . ALA C 1 146 ? 54.489 2.037 124.101 1.00 34.57 138 ALA C O 1
ATOM 4850 N N . HIS C 1 147 ? 53.069 3.754 123.882 1.00 37.32 139 HIS C N 1
ATOM 4851 C CA A HIS C 1 147 ? 52.328 3.108 122.807 0.51 42.28 139 HIS C CA 1
ATOM 4852 C CA B HIS C 1 147 ? 52.289 3.154 122.809 0.24 42.19 139 HIS C CA 1
ATOM 4853 C CA C HIS C 1 147 ? 52.289 3.154 122.809 0.25 42.19 139 HIS C CA 1
ATOM 4854 C C . HIS C 1 147 ? 52.755 3.599 121.431 1.00 41.17 139 HIS C C 1
ATOM 4855 O O . HIS C 1 147 ? 52.095 3.287 120.433 1.00 47.66 139 HIS C O 1
ATOM 4874 N N . LEU C 1 148 ? 53.837 4.326 121.359 1.00 34.17 140 LEU C N 1
ATOM 4875 C CA . LEU C 1 148 ? 54.427 4.849 120.152 1.00 31.22 140 LEU C CA 1
ATOM 4876 C C . LEU C 1 148 ? 55.738 4.136 119.867 1.00 38.09 140 LEU C C 1
ATOM 4877 O O . LEU C 1 148 ? 56.473 3.783 120.797 1.00 29.42 140 LEU C O 1
ATOM 4882 N N . PRO C 1 149 ? 56.060 3.913 118.597 1.00 34.98 141 PRO C N 1
ATOM 4883 C CA . PRO C 1 149 ? 57.418 3.487 118.250 1.00 41.52 141 PRO C CA 1
ATOM 4884 C C . PRO C 1 149 ? 58.443 4.480 118.785 1.00 39.79 141 PRO C C 1
ATOM 4885 O O . PRO C 1 149 ? 58.226 5.693 118.775 1.00 34.63 141 PRO C O 1
ATOM 4889 N N . ALA C 1 150 ? 59.570 3.947 119.262 1.00 34.49 142 ALA C N 1
ATOM 4890 C CA . ALA C 1 150 ? 60.550 4.789 119.938 1.00 33.26 142 ALA C CA 1
ATOM 4891 C C . ALA C 1 150 ? 61.122 5.862 119.016 1.00 38.23 142 ALA C C 1
ATOM 4892 O O . ALA C 1 150 ? 61.414 6.973 119.472 1.00 35.79 142 ALA C O 1
ATOM 4894 N N . ASP C 1 151 ? 61.279 5.565 117.724 1.00 33.13 143 ASP C N 1
ATOM 4895 C CA . ASP C 1 151 ? 61.919 6.537 116.842 1.00 33.51 143 ASP C CA 1
ATOM 4896 C C . ASP C 1 151 ? 61.035 7.738 116.515 1.00 34.80 143 ASP C C 1
ATOM 4897 O O . ASP C 1 151 ? 61.511 8.661 115.843 1.00 36.89 143 ASP C O 1
ATOM 4902 N N . VAL C 1 152 ? 59.777 7.778 116.967 1.00 29.77 144 VAL C N 1
ATOM 4903 C CA . VAL C 1 152 ? 59.007 9.013 116.857 1.00 29.25 144 VAL C CA 1
ATOM 4904 C C . VAL C 1 152 ? 59.108 9.851 118.120 1.00 30.97 144 VAL C C 1
ATOM 4905 O O . VAL C 1 152 ? 58.747 11.037 118.095 1.00 27.23 144 VAL C O 1
ATOM 4909 N N . VAL C 1 153 ? 59.616 9.289 119.214 1.00 27.20 145 VAL C N 1
ATOM 4910 C CA . VAL C 1 153 ? 59.864 10.071 120.423 1.00 23.14 145 VAL C CA 1
ATOM 4911 C C . VAL C 1 153 ? 61.173 10.829 120.234 1.00 20.79 145 VAL C C 1
ATOM 4912 O O . VAL C 1 153 ? 62.224 10.196 120.089 1.00 24.00 145 VAL C O 1
ATOM 4916 N N . PRO C 1 154 ? 61.166 12.160 120.210 1.00 24.25 146 PRO C N 1
ATOM 4917 C CA . PRO C 1 154 ? 62.376 12.898 119.836 1.00 26.16 146 PRO C CA 1
ATOM 4918 C C . PRO C 1 154 ? 63.356 13.071 120.990 1.00 21.53 146 PRO C C 1
ATOM 4919 O O . PRO C 1 154 ? 63.008 13.017 122.173 1.00 19.60 146 PRO C O 1
ATOM 4923 N N . ASP C 1 155 ? 64.618 13.263 120.609 1.00 23.05 147 ASP C N 1
ATOM 4924 C CA . ASP C 1 155 ? 65.669 13.652 121.538 1.00 20.52 147 ASP C CA 1
ATOM 4925 C C . ASP C 1 155 ? 65.950 15.148 121.465 1.00 20.14 147 ASP C C 1
ATOM 4926 O O . ASP C 1 155 ? 66.785 15.653 122.221 1.00 23.27 147 ASP C O 1
ATOM 4931 N N . GLY C 1 156 ? 65.241 15.861 120.579 1.00 20.95 148 GLY C N 1
ATOM 4932 C CA . GLY C 1 156 ? 65.335 17.294 120.428 1.00 23.85 148 GLY C CA 1
ATOM 4933 C C . GLY C 1 156 ? 64.675 17.696 119.128 1.00 28.33 148 GLY C C 1
ATOM 4934 O O . GLY C 1 156 ? 64.660 16.905 118.179 1.00 25.67 148 GLY C O 1
ATOM 4935 N N . GLU C 1 157 ? 64.115 18.902 119.070 1.00 22.84 149 GLU C N 1
ATOM 4936 C CA . GLU C 1 157 ? 63.369 19.357 117.904 1.00 20.72 149 GLU C CA 1
ATOM 4937 C C . GLU C 1 157 ? 63.629 20.841 117.668 1.00 23.31 149 GLU C C 1
ATOM 4938 O O . GLU C 1 157 ? 63.933 21.586 118.599 1.00 22.44 149 GLU C O 1
ATOM 4944 N N . ASN C 1 158 ? 63.474 21.260 116.414 1.00 27.21 150 ASN C N 1
ATOM 4945 C CA . ASN C 1 158 ? 63.315 22.650 115.997 1.00 27.94 150 ASN C CA 1
ATOM 4946 C C . ASN C 1 158 ? 61.882 22.850 115.494 1.00 34.86 150 ASN C C 1
ATOM 4947 O O . ASN C 1 158 ? 61.092 21.905 115.432 1.00 24.42 150 ASN C O 1
ATOM 4952 N N . LEU C 1 159 ? 61.545 24.085 115.102 1.00 23.51 151 LEU C N 1
ATOM 4953 C CA . LEU C 1 159 ? 60.167 24.329 114.669 1.00 21.11 151 LEU C CA 1
ATOM 4954 C C . LEU C 1 159 ? 59.851 23.570 113.385 1.00 22.07 151 LEU C C 1
ATOM 4955 O O . LEU C 1 159 ? 58.718 23.112 113.195 1.00 20.27 151 LEU C O 1
ATOM 4960 N N . LYS C 1 160 ? 60.845 23.387 112.519 1.00 18.45 152 LYS C N 1
ATOM 4961 C CA . LYS C 1 160 ? 60.607 22.688 111.261 1.00 20.83 152 LYS C CA 1
ATOM 4962 C C . LYS C 1 160 ? 60.174 21.247 111.499 1.00 25.50 152 LYS C C 1
ATOM 4963 O O . LYS C 1 160 ? 59.219 20.766 110.875 1.00 22.50 152 LYS C O 1
ATOM 4969 N N . VAL C 1 161 ? 60.874 20.537 112.388 1.00 22.43 153 VAL C N 1
ATOM 4970 C CA A VAL C 1 161 ? 60.520 19.157 112.720 0.47 23.32 153 VAL C CA 1
ATOM 4971 C CA B VAL C 1 161 ? 60.461 19.160 112.636 0.53 22.89 153 VAL C CA 1
ATOM 4972 C C . VAL C 1 161 ? 59.220 19.114 113.524 1.00 23.13 153 VAL C C 1
ATOM 4973 O O . VAL C 1 161 ? 58.429 18.169 113.423 1.00 20.29 153 VAL C O 1
ATOM 4980 N N . THR C 1 162 ? 58.996 20.124 114.375 1.00 18.55 154 THR C N 1
ATOM 4981 C CA . THR C 1 162 ? 57.720 20.203 115.087 1.00 16.60 154 THR C CA 1
ATOM 4982 C C . THR C 1 162 ? 56.567 20.269 114.096 1.00 21.23 154 THR C C 1
ATOM 4983 O O . THR C 1 162 ? 55.594 19.508 114.201 1.00 21.31 154 THR C O 1
ATOM 4987 N N . LEU C 1 163 ? 56.685 21.137 113.087 1.00 15.44 155 LEU C N 1
ATOM 4988 C CA . LEU C 1 163 ? 55.643 21.209 112.061 1.00 19.22 155 LEU C CA 1
ATOM 4989 C C . LEU C 1 163 ? 55.434 19.859 111.375 1.00 22.58 155 LEU C C 1
ATOM 4990 O O . LEU C 1 163 ? 54.296 19.470 111.080 1.00 18.33 155 LEU C O 1
ATOM 4995 N N . GLU C 1 164 ? 56.521 19.128 111.117 1.00 18.45 156 GLU C N 1
ATOM 4996 C CA . GLU C 1 164 ? 56.399 17.837 110.444 1.00 16.38 156 GLU C CA 1
ATOM 4997 C C . GLU C 1 164 ? 55.575 16.845 111.251 1.00 18.71 156 GLU C C 1
ATOM 4998 O O . GLU C 1 164 ? 54.881 16.010 110.659 1.00 21.81 156 GLU C O 1
ATOM 5004 N N . ARG C 1 165 ? 55.604 16.921 112.583 1.00 16.44 157 ARG C N 1
ATOM 5005 C CA . ARG C 1 165 ? 54.734 16.020 113.334 1.00 17.66 157 ARG C CA 1
ATOM 5006 C C . ARG C 1 165 ? 53.414 16.652 113.791 1.00 16.08 157 ARG C C 1
ATOM 5007 O O . ARG C 1 165 ? 52.493 15.908 114.139 1.00 17.07 157 ARG C O 1
ATOM 5015 N N . VAL C 1 166 ? 53.272 17.982 113.758 1.00 17.42 158 VAL C N 1
ATOM 5016 C CA . VAL C 1 166 ? 51.963 18.602 113.984 1.00 14.79 158 VAL C CA 1
ATOM 5017 C C . VAL C 1 166 ? 51.062 18.411 112.763 1.00 23.52 158 VAL C C 1
ATOM 5018 O O . VAL C 1 166 ? 49.863 18.105 112.879 1.00 19.38 158 VAL C O 1
ATOM 5022 N N . LEU C 1 167 ? 51.620 18.583 111.575 1.00 15.76 159 LEU C N 1
ATOM 5023 C CA . LEU C 1 167 ? 50.783 18.639 110.375 1.00 18.11 159 LEU C CA 1
ATOM 5024 C C . LEU C 1 167 ? 49.902 17.405 110.159 1.00 19.22 159 LEU C C 1
ATOM 5025 O O . LEU C 1 167 ? 48.728 17.586 109.789 1.00 21.00 159 LEU C O 1
ATOM 5030 N N . PRO C 1 168 ? 50.365 16.161 110.356 1.00 19.38 160 PRO C N 1
ATOM 5031 C CA . PRO C 1 168 ? 49.442 15.025 110.191 1.00 17.31 160 PRO C CA 1
ATOM 5032 C C . PRO C 1 168 ? 48.219 15.115 111.086 1.00 21.17 160 PRO C C 1
ATOM 5033 O O . PRO C 1 168 ? 47.122 14.696 110.678 1.00 18.68 160 PRO C O 1
ATOM 5037 N N . PHE C 1 169 ? 48.362 15.685 112.286 1.00 17.12 161 PHE C N 1
ATOM 5038 C CA . PHE C 1 169 ? 47.209 15.790 113.166 1.00 19.07 161 PHE C CA 1
ATOM 5039 C C . PHE C 1 169 ? 46.207 16.819 112.641 1.00 23.47 161 PHE C C 1
ATOM 5040 O O . PHE C 1 169 ? 44.992 16.636 112.794 1.00 18.00 161 PHE C O 1
ATOM 5048 N N . TRP C 1 170 ? 46.687 17.893 112.007 1.00 19.63 162 TRP C N 1
ATOM 5049 C CA . TRP C 1 170 ? 45.784 18.772 111.266 1.00 19.24 162 TRP C CA 1
ATOM 5050 C C . TRP C 1 170 ? 45.061 18.012 110.153 1.00 18.69 162 TRP C C 1
ATOM 5051 O O . TRP C 1 170 ? 43.846 18.134 109.992 1.00 17.11 162 TRP C O 1
ATOM 5062 N N . GLU C 1 171 ? 45.798 17.211 109.379 1.00 16.47 163 GLU C N 1
ATOM 5063 C CA . GLU C 1 171 ? 45.214 16.539 108.211 1.00 16.35 163 GLU C CA 1
ATOM 5064 C C . GLU C 1 171 ? 44.231 15.444 108.597 1.00 20.75 163 GLU C C 1
ATOM 5065 O O . GLU C 1 171 ? 43.220 15.237 107.908 1.00 18.45 163 GLU C O 1
ATOM 5071 N N . ASP C 1 172 ? 44.526 14.712 109.673 1.00 20.12 164 ASP C N 1
ATOM 5072 C CA . ASP C 1 172 ? 43.748 13.544 110.058 1.00 16.55 164 ASP C CA 1
ATOM 5073 C C . ASP C 1 172 ? 42.601 13.860 111.007 1.00 19.14 164 ASP C C 1
ATOM 5074 O O . ASP C 1 172 ? 41.581 13.155 110.978 1.00 18.12 164 ASP C O 1
ATOM 5079 N N . GLN C 1 173 ? 42.747 14.876 111.866 1.00 15.85 165 GLN C N 1
ATOM 5080 C CA . GLN C 1 173 ? 41.781 15.106 112.940 1.00 19.60 165 GLN C CA 1
ATOM 5081 C C . GLN C 1 173 ? 41.188 16.510 112.944 1.00 18.12 165 GLN C C 1
ATOM 5082 O O . GLN C 1 173 ? 39.965 16.653 112.961 1.00 18.85 165 GLN C O 1
ATOM 5088 N N . ILE C 1 174 ? 42.017 17.556 112.970 1.00 17.04 166 ILE C N 1
ATOM 5089 C CA . ILE C 1 174 ? 41.462 18.897 113.157 1.00 15.94 166 ILE C CA 1
ATOM 5090 C C . ILE C 1 174 ? 40.701 19.346 111.913 1.00 23.28 166 ILE C C 1
ATOM 5091 O O . ILE C 1 174 ? 39.530 19.744 111.994 1.00 22.04 166 ILE C O 1
ATOM 5096 N N . ALA C 1 175 ? 41.346 19.310 110.745 1.00 16.95 167 ALA C N 1
ATOM 5097 C CA . ALA C 1 175 ? 40.646 19.771 109.548 1.00 21.47 167 ALA C CA 1
ATOM 5098 C C . ALA C 1 175 ? 39.418 18.923 109.238 1.00 24.53 167 ALA C C 1
ATOM 5099 O O . ALA C 1 175 ? 38.367 19.507 108.923 1.00 23.47 167 ALA C O 1
ATOM 5101 N N . PRO C 1 176 ? 39.457 17.587 109.308 1.00 19.69 168 PRO C N 1
ATOM 5102 C CA . PRO C 1 176 ? 38.210 16.835 109.091 1.00 18.08 168 PRO C CA 1
ATOM 5103 C C . PRO C 1 176 ? 37.096 17.217 110.056 1.00 20.99 168 PRO C C 1
ATOM 5104 O O . PRO C 1 176 ? 35.920 17.234 109.669 1.00 23.27 168 PRO C O 1
ATOM 5108 N N . ALA C 1 177 ? 37.435 17.528 111.306 1.00 21.03 169 ALA C N 1
ATOM 5109 C CA . ALA C 1 177 ? 36.428 17.989 112.254 1.00 24.92 169 ALA C CA 1
ATOM 5110 C C . ALA C 1 177 ? 35.792 19.284 111.778 1.00 22.86 169 ALA C C 1
ATOM 5111 O O . ALA C 1 177 ? 34.563 19.395 111.715 1.00 28.21 169 ALA C O 1
ATOM 5113 N N . ILE C 1 178 ? 36.618 20.281 111.437 1.00 21.35 170 ILE C N 1
ATOM 5114 C CA . ILE C 1 178 ? 36.062 21.540 110.932 1.00 31.33 170 ILE C CA 1
ATOM 5115 C C . ILE C 1 178 ? 35.198 21.283 109.706 1.00 28.61 170 ILE C C 1
ATOM 5116 O O . ILE C 1 178 ? 34.102 21.837 109.567 1.00 24.50 170 ILE C O 1
ATOM 5121 N N . LEU C 1 179 ? 35.678 20.438 108.795 1.00 25.64 171 LEU C N 1
ATOM 5122 C CA . LEU C 1 179 ? 34.938 20.193 107.562 1.00 28.20 171 LEU C CA 1
ATOM 5123 C C . LEU C 1 179 ? 33.616 19.481 107.824 1.00 29.44 171 LEU C C 1
ATOM 5124 O O . LEU C 1 179 ? 32.660 19.641 107.051 1.00 30.85 171 LEU C O 1
ATOM 5129 N N . SER C 1 180 ? 33.526 18.701 108.893 1.00 27.09 172 SER C N 1
ATOM 5130 C CA A SER C 1 180 ? 32.255 18.076 109.235 0.70 29.16 172 SER C CA 1
ATOM 5131 C CA B SER C 1 180 ? 32.257 18.076 109.234 0.30 29.38 172 SER C CA 1
ATOM 5132 C C . SER C 1 180 ? 31.295 19.039 109.915 1.00 31.51 172 SER C C 1
ATOM 5133 O O . SER C 1 180 ? 30.162 18.649 110.212 1.00 32.16 172 SER C O 1
ATOM 5138 N N . GLY C 1 181 ? 31.710 20.277 110.157 1.00 31.09 173 GLY C N 1
ATOM 5139 C CA . GLY C 1 181 ? 30.860 21.256 110.799 1.00 31.21 173 GLY C CA 1
ATOM 5140 C C . GLY C 1 181 ? 31.091 21.437 112.281 1.00 32.79 173 GLY C C 1
ATOM 5141 O O . GLY C 1 181 ? 30.297 22.130 112.929 1.00 31.03 173 GLY C O 1
ATOM 5142 N N . LYS C 1 182 ? 32.148 20.847 112.837 1.00 23.73 174 LYS C N 1
ATOM 5143 C CA . LYS C 1 182 ? 32.384 20.922 114.271 1.00 30.28 174 LYS C CA 1
ATOM 5144 C C . LYS C 1 182 ? 33.128 22.202 114.619 1.00 31.89 174 LYS C C 1
ATOM 5145 O O . LYS C 1 182 ? 34.048 22.616 113.906 1.00 27.96 174 LYS C O 1
ATOM 5151 N N . ARG C 1 183 ? 32.715 22.829 115.722 1.00 25.75 175 ARG C N 1
ATOM 5152 C CA . ARG C 1 183 ? 33.380 24.014 116.245 1.00 29.74 175 ARG C CA 1
ATOM 5153 C C . ARG C 1 183 ? 34.502 23.562 117.174 1.00 29.30 175 ARG C C 1
ATOM 5154 O O . ARG C 1 183 ? 34.238 22.950 118.216 1.00 27.36 175 ARG C O 1
ATOM 5162 N N . VAL C 1 184 ? 35.746 23.870 116.798 1.00 25.02 176 VAL C N 1
ATOM 5163 C CA . VAL C 1 184 ? 36.939 23.256 117.379 1.00 20.91 176 VAL C CA 1
ATOM 5164 C C . VAL C 1 184 ? 37.670 24.244 118.281 1.00 25.36 176 VAL C C 1
ATOM 5165 O O . VAL C 1 184 ? 37.829 25.424 117.935 1.00 24.57 176 VAL C O 1
ATOM 5169 N N . LEU C 1 185 ? 38.109 23.746 119.441 1.00 24.55 177 LEU C N 1
ATOM 5170 C CA . LEU C 1 185 ? 39.091 24.389 120.304 1.00 21.44 177 LEU C CA 1
ATOM 5171 C C . LEU C 1 185 ? 40.399 23.605 120.243 1.00 24.49 177 LEU C C 1
ATOM 5172 O O . LEU C 1 185 ? 40.387 22.370 120.319 1.00 20.49 177 LEU C O 1
ATOM 5177 N N . VAL C 1 186 ? 41.524 24.314 120.105 1.00 20.32 178 VAL C N 1
ATOM 5178 C CA . VAL C 1 186 ? 42.858 23.710 120.205 1.00 20.58 178 VAL C CA 1
ATOM 5179 C C . VAL C 1 186 ? 43.599 24.416 121.332 1.00 24.28 178 VAL C C 1
ATOM 5180 O O . VAL C 1 186 ? 43.927 25.602 121.216 1.00 22.39 178 VAL C O 1
ATOM 5184 N N . ALA C 1 187 ? 43.872 23.693 122.422 1.00 23.17 179 ALA C N 1
ATOM 5185 C CA . ALA C 1 187 ? 44.628 24.229 123.551 1.00 22.88 179 ALA C CA 1
ATOM 5186 C C . ALA C 1 187 ? 46.001 23.574 123.558 1.00 25.22 179 ALA C C 1
ATOM 5187 O O . ALA C 1 187 ? 46.115 22.384 123.863 1.00 21.69 179 ALA C O 1
ATOM 5189 N N . ALA C 1 188 ? 47.042 24.342 123.231 1.00 21.16 180 ALA C N 1
ATOM 5190 C CA . ALA C 1 188 ? 48.371 23.747 123.103 1.00 24.87 180 ALA C CA 1
ATOM 5191 C C . ALA C 1 188 ? 49.471 24.722 123.512 1.00 23.42 180 ALA C C 1
ATOM 5192 O O . ALA C 1 188 ? 49.315 25.463 124.493 1.00 22.64 180 ALA C O 1
ATOM 5194 N N . HIS C 1 189 ? 50.577 24.738 122.764 1.00 26.07 181 HIS C N 1
ATOM 5195 C CA . HIS C 1 189 ? 51.803 25.417 123.170 1.00 25.03 181 HIS C CA 1
ATOM 5196 C C . HIS C 1 189 ? 52.262 26.378 122.079 1.00 28.69 181 HIS C C 1
ATOM 5197 O O . HIS C 1 189 ? 51.746 26.374 120.959 1.00 24.70 181 HIS C O 1
ATOM 5204 N N . GLY C 1 190 ? 53.268 27.192 122.420 1.00 29.93 182 GLY C N 1
ATOM 5205 C CA . GLY C 1 190 ? 53.738 28.213 121.491 1.00 29.44 182 GLY C CA 1
ATOM 5206 C C . GLY C 1 190 ? 54.162 27.649 120.145 1.00 26.42 182 GLY C C 1
ATOM 5207 O O . GLY C 1 190 ? 53.679 28.079 119.097 1.00 26.94 182 GLY C O 1
ATOM 5208 N N . ASN C 1 191 ? 55.057 26.660 120.155 1.00 25.81 183 ASN C N 1
ATOM 5209 C CA . ASN C 1 191 ? 55.593 26.150 118.893 1.00 24.07 183 ASN C CA 1
ATOM 5210 C C . ASN C 1 191 ? 54.591 25.286 118.131 1.00 21.15 183 ASN C C 1
ATOM 5211 O O . ASN C 1 191 ? 54.613 25.273 116.898 1.00 20.31 183 ASN C O 1
ATOM 5216 N N . SER C 1 192 ? 53.724 24.539 118.825 1.00 20.83 184 SER C N 1
ATOM 5217 C CA . SER C 1 192 ? 52.789 23.700 118.082 1.00 20.12 184 SER C CA 1
ATOM 5218 C C . SER C 1 192 ? 51.668 24.532 117.468 1.00 20.62 184 SER C C 1
ATOM 5219 O O . SER C 1 192 ? 51.235 24.263 116.336 1.00 21.22 184 SER C O 1
ATOM 5222 N N . LEU C 1 193 ? 51.220 25.568 118.175 1.00 24.38 185 LEU C N 1
ATOM 5223 C CA . LEU C 1 193 ? 50.260 26.503 117.588 1.00 19.66 185 LEU C CA 1
ATOM 5224 C C . LEU C 1 193 ? 50.911 27.338 116.493 1.00 24.00 185 LEU C C 1
ATOM 5225 O O . LEU C 1 193 ? 50.277 27.633 115.470 1.00 25.19 185 LEU C O 1
ATOM 5230 N N . ARG C 1 194 ? 52.175 27.730 116.684 1.00 24.75 186 ARG C N 1
ATOM 5231 C CA . ARG C 1 194 ? 52.872 28.460 115.628 1.00 27.89 186 ARG C CA 1
ATOM 5232 C C . ARG C 1 194 ? 52.971 27.605 114.379 1.00 22.26 186 ARG C C 1
ATOM 5233 O O . ARG C 1 194 ? 52.827 28.108 113.254 1.00 20.19 186 ARG C O 1
ATOM 5241 N N . ALA C 1 195 ? 53.151 26.293 114.565 1.00 21.25 187 ALA C N 1
ATOM 5242 C CA . ALA C 1 195 ? 53.214 25.381 113.432 1.00 21.83 187 ALA C CA 1
ATOM 5243 C C . ALA C 1 195 ? 51.883 25.332 112.697 1.00 23.95 187 ALA C C 1
ATOM 5244 O O . ALA C 1 195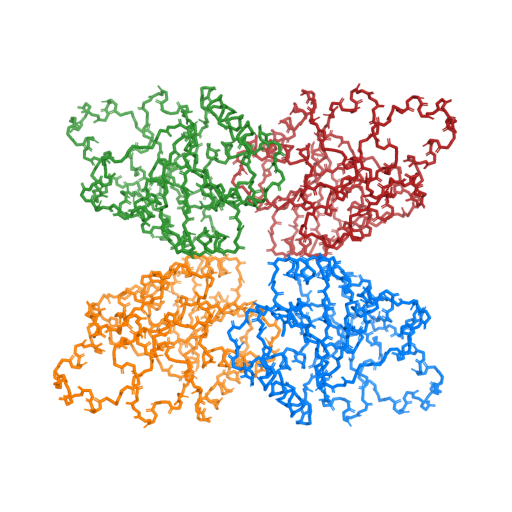 ? 51.843 25.430 111.467 1.00 22.65 187 ALA C O 1
ATOM 5246 N N . LEU C 1 196 ? 50.779 25.183 113.440 1.00 20.32 188 LEU C N 1
ATOM 5247 C CA . LEU C 1 196 ? 49.453 25.190 112.825 1.00 20.89 188 LEU C CA 1
ATOM 5248 C C . LEU C 1 196 ? 49.190 26.509 112.111 1.00 24.30 188 LEU C C 1
ATOM 5249 O O . LEU C 1 196 ? 48.719 26.530 110.967 1.00 28.75 188 LEU C O 1
ATOM 5254 N N . ALA C 1 197 ? 49.491 27.626 112.777 1.00 27.41 189 ALA C N 1
ATOM 5255 C CA . ALA C 1 197 ? 49.347 28.928 112.139 1.00 23.84 189 ALA C CA 1
ATOM 5256 C C . ALA C 1 197 ? 50.138 29.005 110.842 1.00 20.61 189 ALA C C 1
ATOM 5257 O O . ALA C 1 197 ? 49.640 29.541 109.845 1.00 27.26 189 ALA C O 1
ATOM 5259 N N . LYS C 1 198 ? 51.386 28.509 110.843 1.00 21.70 190 LYS C N 1
ATOM 5260 C CA . LYS C 1 198 ? 52.208 28.580 109.632 1.00 24.84 190 LYS C CA 1
ATOM 5261 C C . LYS C 1 198 ? 51.485 27.939 108.460 1.00 22.84 190 LYS C C 1
ATOM 5262 O O . LYS C 1 198 ? 51.468 28.479 107.348 1.00 24.74 190 LYS C O 1
ATOM 5268 N N . HIS C 1 199 ? 50.895 26.769 108.701 1.00 26.56 191 HIS C N 1
ATOM 5269 C CA . HIS C 1 199 ? 50.217 26.030 107.646 1.00 20.61 191 HIS C CA 1
ATOM 5270 C C . HIS C 1 199 ? 48.908 26.706 107.258 1.00 27.45 191 HIS C C 1
ATOM 5271 O O . HIS C 1 199 ? 48.646 26.934 106.073 1.00 29.39 191 HIS C O 1
ATOM 5278 N N . ILE C 1 200 ? 48.075 27.039 108.248 1.00 24.41 192 ILE C N 1
ATOM 5279 C CA . ILE C 1 200 ? 46.757 27.622 107.971 1.00 27.86 192 ILE C CA 1
ATOM 5280 C C . ILE C 1 200 ? 46.892 28.965 107.265 1.00 33.31 192 ILE C C 1
ATOM 5281 O O . ILE C 1 200 ? 46.147 29.272 106.321 1.00 31.36 192 ILE C O 1
ATOM 5286 N N . GLU C 1 201 ? 47.830 29.794 107.708 1.00 24.23 193 GLU C N 1
ATOM 5287 C CA . GLU C 1 201 ? 47.959 31.124 107.131 1.00 23.87 193 GLU C CA 1
ATOM 5288 C C . GLU C 1 201 ? 48.860 31.167 105.907 1.00 28.30 193 GLU C C 1
ATOM 5289 O O . GLU C 1 201 ? 48.870 32.186 105.212 1.00 29.15 193 GLU C O 1
ATOM 5295 N N . GLY C 1 202 ? 49.623 30.107 105.638 1.00 30.63 194 GLY C N 1
ATOM 5296 C CA . GLY C 1 202 ? 50.558 30.109 104.526 1.00 35.10 194 GLY C CA 1
ATOM 5297 C C . GLY C 1 202 ? 51.776 31.002 104.702 1.00 34.72 194 GLY C C 1
ATOM 5298 O O . GLY C 1 202 ? 52.112 31.786 103.806 1.00 34.65 194 GLY C O 1
ATOM 5299 N N . ILE C 1 203 ? 52.464 30.882 105.837 1.00 30.99 195 ILE C N 1
ATOM 5300 C CA . ILE C 1 203 ? 53.610 31.729 106.164 1.00 31.34 195 ILE C CA 1
ATOM 5301 C C . ILE C 1 203 ? 54.888 31.020 105.747 1.00 33.26 195 ILE C C 1
ATOM 5302 O O . ILE C 1 203 ? 55.026 29.806 105.934 1.00 31.26 195 ILE C O 1
ATOM 5307 N N . SER C 1 204 ? 55.830 31.778 105.190 1.00 35.95 196 SER C N 1
ATOM 5308 C CA . SER C 1 204 ? 57.074 31.202 104.704 1.00 33.30 196 SER C CA 1
ATOM 5309 C C . SER C 1 204 ? 57.964 30.755 105.858 1.00 34.41 196 SER C C 1
ATOM 5310 O O . SER C 1 204 ? 57.828 31.206 107.000 1.00 32.32 196 SER C O 1
ATOM 5313 N N . ASP C 1 205 ? 58.892 29.847 105.536 1.00 32.69 197 ASP C N 1
ATOM 5314 C CA . ASP C 1 205 ? 59.955 29.487 106.472 1.00 33.47 197 ASP C CA 1
ATOM 5315 C C . ASP C 1 205 ? 60.677 30.721 106.993 1.00 35.07 197 ASP C C 1
ATOM 5316 O O . ASP C 1 205 ? 61.028 30.794 108.176 1.00 31.77 197 ASP C O 1
ATOM 5321 N N . GLU C 1 206 ? 60.913 31.702 106.119 1.00 33.27 198 GLU C N 1
ATOM 5322 C CA . GLU C 1 206 ? 61.698 32.871 106.485 1.00 42.96 198 GLU C CA 1
ATOM 5323 C C . GLU C 1 206 ? 60.940 33.829 107.394 1.00 42.33 198 GLU C C 1
ATOM 5324 O O . GLU C 1 206 ? 61.577 34.656 108.056 1.00 46.90 198 GLU C O 1
ATOM 5330 N N . ASP C 1 207 ? 59.605 33.741 107.446 1.00 36.76 199 ASP C N 1
ATOM 5331 C CA . ASP C 1 207 ? 58.791 34.677 108.212 1.00 33.17 199 ASP C CA 1
ATOM 5332 C C . ASP C 1 207 ? 58.187 34.102 109.488 1.00 31.01 199 ASP C C 1
ATOM 5333 O O . ASP C 1 207 ? 57.749 34.881 110.341 1.00 31.29 199 ASP C O 1
ATOM 5338 N N . ILE C 1 208 ? 58.153 32.778 109.650 1.00 28.05 200 ILE C N 1
ATOM 5339 C CA . ILE C 1 208 ? 57.374 32.190 110.741 1.00 28.01 200 ILE C CA 1
ATOM 5340 C C . ILE C 1 208 ? 58.037 32.443 112.096 1.00 30.82 200 ILE C C 1
ATOM 5341 O O . ILE C 1 208 ? 57.348 32.639 113.105 1.00 26.92 200 ILE C O 1
ATOM 5346 N N . MET C 1 209 ? 59.373 32.453 112.154 1.00 31.36 201 MET C N 1
ATOM 5347 C CA . MET C 1 209 ? 60.032 32.676 113.438 1.00 30.73 201 MET C CA 1
ATOM 5348 C C . MET C 1 209 ? 59.797 34.081 113.985 1.00 41.69 201 MET C C 1
ATOM 5349 O O . MET C 1 209 ? 60.206 34.362 115.117 1.00 44.21 201 MET C O 1
ATOM 5354 N N . GLY C 1 210 ? 59.157 34.963 113.221 1.00 36.38 202 GLY C N 1
ATOM 5355 C CA . GLY C 1 210 ? 58.720 36.250 113.714 1.00 42.22 202 GLY C CA 1
ATOM 5356 C C . GLY C 1 210 ? 57.272 36.313 114.160 1.00 49.73 202 GLY C C 1
ATOM 5357 O O . GLY C 1 210 ? 56.808 37.382 114.569 1.00 56.63 202 GLY C O 1
ATOM 5358 N N . LEU C 1 211 ? 56.542 35.200 114.101 1.00 41.55 203 LEU C N 1
ATOM 5359 C CA . LEU C 1 211 ? 55.136 35.187 114.481 1.00 32.84 203 LEU C CA 1
ATOM 5360 C C . LEU C 1 211 ? 55.001 34.994 115.988 1.00 40.18 203 LEU C C 1
ATOM 5361 O O . LEU C 1 211 ? 55.547 34.043 116.555 1.00 43.96 203 LEU C O 1
ATOM 5366 N N . GLU C 1 212 ? 54.273 35.895 116.634 1.00 45.95 204 GLU C N 1
ATOM 5367 C CA . GLU C 1 212 ? 54.080 35.847 118.077 1.00 53.26 204 GLU C CA 1
ATOM 5368 C C . GLU C 1 212 ? 52.687 35.313 118.388 1.00 50.07 204 GLU C C 1
ATOM 5369 O O . GLU C 1 212 ? 51.706 35.715 117.755 1.00 48.33 204 GLU C O 1
ATOM 5371 N N . ILE C 1 213 ? 52.608 34.389 119.339 1.00 48.89 205 ILE C N 1
ATOM 5372 C CA . ILE C 1 213 ? 51.317 33.905 119.820 1.00 42.68 205 ILE C CA 1
ATOM 5373 C C . ILE C 1 213 ? 51.217 34.206 121.309 1.00 43.25 205 ILE C C 1
ATOM 5374 O O . ILE C 1 213 ? 51.875 33.538 122.121 1.00 42.06 205 ILE C O 1
ATOM 5379 N N . PRO C 1 214 ? 50.419 35.189 121.712 1.00 48.36 206 PRO C N 1
ATOM 5380 C CA . PRO C 1 214 ? 50.372 35.559 123.129 1.00 47.68 206 PRO C CA 1
ATOM 5381 C C . PRO C 1 214 ? 49.789 34.440 123.975 1.00 46.38 206 PRO C C 1
ATOM 5382 O O . PRO C 1 214 ? 48.938 33.666 123.527 1.00 45.40 206 PRO C O 1
ATOM 5386 N N . THR C 1 215 ? 50.269 34.354 125.212 1.00 46.92 207 THR C N 1
ATOM 5387 C CA . THR C 1 215 ? 49.801 33.329 126.133 1.00 45.28 207 THR C CA 1
ATOM 5388 C C . THR C 1 215 ? 48.453 33.719 126.720 1.00 48.38 207 THR C C 1
ATOM 5389 O O . THR C 1 215 ? 48.223 34.881 127.078 1.00 44.89 207 THR C O 1
ATOM 5393 N N . GLY C 1 216 ? 47.554 32.742 126.802 1.00 43.77 208 GLY C N 1
ATOM 5394 C CA . GLY C 1 216 ? 46.296 32.949 127.489 1.00 44.80 208 GLY C CA 1
ATOM 5395 C C . GLY C 1 216 ? 45.312 33.849 126.785 1.00 43.94 208 GLY C C 1
ATOM 5396 O O . GLY C 1 216 ? 44.343 34.290 127.407 1.00 43.97 208 GLY C O 1
ATOM 5397 N N . GLN C 1 217 ? 45.519 34.137 125.505 1.00 41.00 209 GLN C N 1
ATOM 5398 C CA . GLN C 1 217 ? 44.613 35.007 124.768 1.00 45.73 209 GLN C CA 1
ATOM 5399 C C . GLN C 1 217 ? 43.965 34.206 123.650 1.00 41.48 209 GLN C C 1
ATOM 5400 O O . GLN C 1 217 ? 44.676 33.744 122.743 1.00 36.29 209 GLN C O 1
ATOM 5406 N N . PRO C 1 218 ? 42.646 34.015 123.663 1.00 40.97 210 PRO C N 1
ATOM 5407 C CA . PRO C 1 218 ? 42.003 33.246 122.589 1.00 40.78 210 PRO C CA 1
ATOM 5408 C C . PRO C 1 218 ? 42.238 33.881 121.224 1.00 39.33 210 PRO C C 1
ATOM 5409 O O . PRO C 1 218 ? 42.073 35.092 121.033 1.00 34.70 210 PRO C O 1
ATOM 5413 N N . LEU C 1 219 ? 42.648 33.047 120.282 1.00 28.23 211 LEU C N 1
ATOM 5414 C CA . LEU C 1 219 ? 42.906 33.434 118.906 1.00 35.87 211 LEU C CA 1
ATOM 5415 C C . LEU C 1 219 ? 41.845 32.788 118.027 1.00 36.03 211 LEU C C 1
ATOM 5416 O O . LEU C 1 219 ? 41.625 31.575 118.108 1.00 29.97 211 LEU C O 1
ATOM 5421 N N . VAL C 1 220 ? 41.182 33.594 117.203 1.00 34.76 212 VAL C N 1
ATOM 5422 C CA . VAL C 1 220 ? 40.029 33.148 116.430 1.00 33.22 212 VAL C CA 1
ATOM 5423 C C . VAL C 1 220 ? 40.334 33.290 114.946 1.00 36.19 212 VAL C C 1
ATOM 5424 O O . VAL C 1 220 ? 40.699 34.377 114.479 1.00 36.42 212 VAL C O 1
ATOM 5428 N N . TYR C 1 221 ? 40.179 32.190 114.213 1.00 32.46 213 TYR C N 1
ATOM 5429 C CA . TYR C 1 221 ? 40.189 32.181 112.757 1.00 34.83 213 TYR C CA 1
ATOM 5430 C C . TYR C 1 221 ? 38.758 32.001 112.269 1.00 32.40 213 TYR C C 1
ATOM 5431 O O . TYR C 1 221 ? 38.107 31.010 112.616 1.00 36.34 213 TYR C O 1
ATOM 5440 N N . LYS C 1 222 ? 38.260 32.956 111.483 1.00 32.42 214 LYS C N 1
ATOM 5441 C CA . LYS C 1 222 ? 37.098 32.700 110.640 1.00 35.82 214 LYS C CA 1
ATOM 5442 C C . LYS C 1 222 ? 37.603 32.064 109.351 1.00 40.96 214 LYS C C 1
ATOM 5443 O O . LYS C 1 222 ? 38.472 32.625 108.674 1.00 41.73 214 LYS C O 1
ATOM 5449 N N . LEU C 1 223 ? 37.074 30.892 109.021 1.00 39.48 215 LEU C N 1
ATOM 5450 C CA . LEU C 1 223 ? 37.516 30.140 107.859 1.00 33.85 215 LEU C CA 1
ATOM 5451 C C . LEU C 1 223 ? 36.372 30.002 106.864 1.00 44.13 215 LEU C C 1
ATOM 5452 O O . LEU C 1 223 ? 35.198 30.012 107.242 1.00 43.23 215 LEU C O 1
ATOM 5457 N N . ASP C 1 224 ? 36.718 29.867 105.589 1.00 47.21 216 ASP C N 1
ATOM 5458 C CA . ASP C 1 224 ? 35.715 29.578 104.576 1.00 57.64 216 ASP C CA 1
ATOM 5459 C C . ASP C 1 224 ? 35.609 28.062 104.389 1.00 54.43 216 ASP C C 1
ATOM 5460 O O . ASP C 1 224 ? 36.226 27.280 105.119 1.00 47.28 216 ASP C O 1
ATOM 5465 N N . ASP C 1 225 ? 34.832 27.628 103.393 1.00 51.66 217 ASP C N 1
ATOM 5466 C CA . ASP C 1 225 ? 34.605 26.202 103.195 1.00 48.72 217 ASP C CA 1
ATOM 5467 C C . ASP C 1 225 ? 35.842 25.461 102.713 1.00 49.45 217 ASP C C 1
ATOM 5468 O O . ASP C 1 225 ? 35.838 24.227 102.725 1.00 53.00 217 ASP C O 1
ATOM 5473 N N . ASN C 1 226 ? 36.877 26.171 102.270 1.00 54.57 218 ASN C N 1
ATOM 5474 C CA . ASN C 1 226 ? 38.140 25.566 101.874 1.00 49.33 218 ASN C CA 1
ATOM 5475 C C . ASN C 1 226 ? 39.199 25.689 102.959 1.00 50.08 218 ASN C C 1
ATOM 5476 O O . ASN C 1 226 ? 40.372 25.399 102.703 1.00 48.02 218 ASN C O 1
ATOM 5481 N N . LEU C 1 227 ? 38.799 26.109 104.164 1.00 44.71 219 LEU C N 1
ATOM 5482 C CA . LEU C 1 227 ? 39.684 26.314 105.307 1.00 41.57 219 LEU C CA 1
ATOM 5483 C C . LEU C 1 227 ? 40.687 27.437 105.056 1.00 43.27 219 LEU C C 1
ATOM 5484 O O . LEU C 1 227 ? 41.779 27.451 105.631 1.00 41.20 219 LEU C O 1
ATOM 5489 N N . LYS C 1 228 ? 40.323 28.390 104.210 1.00 43.55 220 LYS C N 1
ATOM 5490 C CA . LYS C 1 228 ? 41.120 29.589 104.011 1.00 44.71 220 LYS C CA 1
ATOM 5491 C C . LYS C 1 228 ? 40.689 30.657 105.010 1.00 37.93 220 LYS C C 1
ATOM 5492 O O . LYS C 1 228 ? 39.499 30.815 105.292 1.00 42.15 220 LYS C O 1
ATOM 5498 N N . VAL C 1 229 ? 41.666 31.378 105.556 1.00 41.86 221 VAL C N 1
ATOM 5499 C CA . VAL C 1 229 ? 41.376 32.367 106.591 1.00 42.52 221 VAL C CA 1
ATOM 5500 C C . VAL C 1 229 ? 40.594 33.527 105.988 1.00 47.96 221 VAL C C 1
ATOM 5501 O O . VAL C 1 229 ? 41.072 34.218 105.081 1.00 47.85 221 VAL C O 1
ATOM 5505 N N . ILE C 1 230 ? 39.381 33.740 106.492 1.00 45.17 222 ILE C N 1
ATOM 5506 C CA . ILE C 1 230 ? 38.646 34.949 106.155 1.00 51.72 222 ILE C CA 1
ATOM 5507 C C . ILE C 1 230 ? 39.110 36.105 107.027 1.00 48.47 222 ILE C C 1
ATOM 5508 O O . ILE C 1 230 ? 39.327 37.220 106.541 1.00 46.87 222 ILE C O 1
ATOM 5513 N N . GLU C 1 231 ? 39.275 35.855 108.320 1.00 43.93 223 GLU C N 1
ATOM 5514 C CA . GLU C 1 231 ? 39.690 36.882 109.258 1.00 38.25 223 GLU C CA 1
ATOM 5515 C C . GLU C 1 231 ? 40.393 36.214 110.425 1.00 37.65 223 GLU C C 1
ATOM 5516 O O . GLU C 1 231 ? 40.024 35.107 110.827 1.00 42.14 223 GLU C O 1
ATOM 5522 N N . LYS C 1 232 ? 41.399 36.898 110.963 1.00 36.09 224 LYS C N 1
ATOM 5523 C CA . LYS C 1 232 ? 42.116 36.461 112.151 1.00 41.75 224 LYS C CA 1
ATOM 5524 C C . LYS C 1 232 ? 42.050 37.583 113.176 1.00 41.06 224 LYS C C 1
ATOM 5525 O O . LYS C 1 232 ? 42.392 38.729 112.863 1.00 40.62 224 LYS C O 1
ATOM 5531 N N . PHE C 1 233 ? 41.585 37.272 114.383 1.00 40.41 225 PHE C N 1
ATOM 5532 C CA . PHE C 1 233 ? 41.503 38.290 115.422 1.00 41.31 225 PHE C CA 1
ATOM 5533 C C . PHE C 1 233 ? 41.639 37.640 116.791 1.00 40.62 225 PHE C C 1
ATOM 5534 O O . PHE C 1 233 ? 41.338 36.460 116.973 1.00 35.13 225 PHE C O 1
ATOM 5542 N N . TYR C 1 234 ? 42.100 38.430 117.755 1.00 48.28 226 TYR C N 1
ATOM 5543 C CA . TYR C 1 234 ? 42.267 37.971 119.126 1.00 44.18 226 TYR C CA 1
ATOM 5544 C C . TYR C 1 234 ? 41.086 38.418 119.971 1.00 46.51 226 TYR C C 1
ATOM 5545 O O . TYR C 1 234 ? 40.619 39.553 119.850 1.00 51.03 226 TYR C O 1
ATOM 5554 N N . LEU C 1 235 ? 40.614 37.526 120.832 1.00 44.34 227 LEU C N 1
ATOM 5555 C CA . LEU C 1 235 ? 39.484 37.835 121.701 1.00 53.22 227 LEU C CA 1
ATOM 5556 C C . LEU C 1 235 ? 39.927 38.631 122.932 1.00 69.94 227 LEU C C 1
ATOM 5557 O O . LEU C 1 235 ? 41.039 38.464 123.444 1.00 73.01 227 LEU C O 1
ATOM 5563 N N . HIS D 1 8 ? 45.024 -11.211 135.776 1.00 67.68 0 HIS D N 1
ATOM 5564 C CA . HIS D 1 8 ? 44.212 -10.435 136.707 1.00 61.93 0 HIS D CA 1
ATOM 5565 C C . HIS D 1 8 ? 44.396 -8.928 136.493 1.00 61.39 0 HIS D C 1
ATOM 5566 O O . HIS D 1 8 ? 45.520 -8.439 136.362 1.00 66.30 0 HIS D O 1
ATOM 5568 N N . MET D 1 9 ? 43.278 -8.201 136.461 1.00 48.94 1 MET D N 1
ATOM 5569 C CA . MET D 1 9 ? 43.263 -6.760 136.254 1.00 36.21 1 MET D CA 1
ATOM 5570 C C . MET D 1 9 ? 42.586 -6.067 137.431 1.00 39.16 1 MET D C 1
ATOM 5571 O O . MET D 1 9 ? 41.678 -6.618 138.059 1.00 39.42 1 MET D O 1
ATOM 5576 N N . GLU D 1 10 ? 43.020 -4.847 137.718 1.00 34.89 2 GLU D N 1
ATOM 5577 C CA . GLU D 1 10 ? 42.373 -4.024 138.726 1.00 31.51 2 GLU D CA 1
ATOM 5578 C C . GLU D 1 10 ? 41.501 -2.956 138.067 1.00 31.27 2 GLU D C 1
ATOM 5579 O O . GLU D 1 10 ? 41.898 -2.329 137.081 1.00 30.71 2 GLU D O 1
ATOM 5585 N N . LEU D 1 11 ? 40.310 -2.762 138.624 1.00 30.25 3 LEU D N 1
ATOM 5586 C CA . LEU D 1 11 ? 39.337 -1.785 138.152 1.00 28.10 3 LEU D CA 1
ATOM 5587 C C . LEU D 1 11 ? 39.023 -0.843 139.305 1.00 31.73 3 LEU D C 1
ATOM 5588 O O . LEU D 1 11 ? 38.719 -1.303 140.411 1.00 31.87 3 LEU D O 1
ATOM 5593 N N . VAL D 1 12 ? 39.099 0.465 139.060 1.00 26.30 4 VAL D N 1
ATOM 5594 C CA . VAL D 1 12 ? 38.964 1.458 140.125 1.00 29.01 4 VAL D CA 1
ATOM 5595 C C . VAL D 1 12 ? 37.754 2.346 139.856 1.00 29.55 4 VAL D C 1
ATOM 5596 O O . VAL D 1 12 ? 37.626 2.916 138.767 1.00 30.23 4 VAL D O 1
ATOM 5600 N N . PHE D 1 13 ? 36.871 2.461 140.851 1.00 26.68 5 PHE D N 1
ATOM 5601 C CA . PHE D 1 13 ? 35.734 3.373 140.824 1.00 26.81 5 PHE D CA 1
ATOM 5602 C C . PHE D 1 13 ? 36.001 4.538 141.770 1.00 28.26 5 PHE D C 1
ATOM 5603 O O . PHE D 1 13 ? 36.579 4.347 142.848 1.00 28.96 5 PHE D O 1
ATOM 5611 N N . ILE D 1 14 ? 35.541 5.735 141.399 1.00 29.92 6 ILE D N 1
ATOM 5612 C CA . ILE D 1 14 ? 35.501 6.860 142.332 1.00 31.78 6 ILE D CA 1
ATOM 5613 C C . ILE D 1 14 ? 34.170 7.601 142.178 1.00 34.83 6 ILE D C 1
ATOM 5614 O O . ILE D 1 14 ? 33.793 8.009 141.076 1.00 30.98 6 ILE D O 1
ATOM 5619 N N . ARG D 1 15 ? 33.450 7.759 143.288 1.00 29.95 7 ARG D N 1
ATOM 5620 C CA . ARG D 1 15 ? 32.233 8.559 143.326 1.00 28.29 7 ARG D CA 1
ATOM 5621 C C . ARG D 1 15 ? 32.592 9.990 143.715 1.00 33.05 7 ARG D C 1
ATOM 5622 O O . ARG D 1 15 ? 33.406 10.208 144.617 1.00 37.42 7 ARG D O 1
ATOM 5630 N N . HIS D 1 16 ? 31.993 10.965 143.032 1.00 29.41 8 HIS D N 1
ATOM 5631 C CA . HIS D 1 16 ? 32.308 12.354 143.347 1.00 31.34 8 HIS D CA 1
ATOM 5632 C C . HIS D 1 16 ? 31.791 12.735 144.731 1.00 35.58 8 HIS D C 1
ATOM 5633 O O . HIS D 1 16 ? 30.831 12.155 145.248 1.00 34.32 8 HIS D O 1
ATOM 5640 N N . GLY D 1 17 ? 32.450 13.725 145.330 1.00 31.83 9 GLY D N 1
ATOM 5641 C CA . GLY D 1 17 ? 32.072 14.231 146.630 1.00 35.95 9 GLY D CA 1
ATOM 5642 C C . GLY D 1 17 ? 30.935 15.233 146.566 1.00 38.14 9 GLY D C 1
ATOM 5643 O O . GLY D 1 17 ? 30.165 15.294 145.604 1.00 32.14 9 GLY D O 1
ATOM 5644 N N . GLN D 1 18 ? 30.847 16.042 147.621 1.00 41.19 10 GLN D N 1
ATOM 5645 C CA . GLN D 1 18 ? 29.695 16.915 147.825 1.00 40.37 10 GLN D CA 1
ATOM 5646 C C . GLN D 1 18 ? 29.541 17.935 146.701 1.00 35.58 10 GLN D C 1
ATOM 5647 O O . GLN D 1 18 ? 30.517 18.532 146.238 1.00 39.34 10 GLN D O 1
ATOM 5653 N N . SER D 1 19 ? 28.296 18.135 146.268 1.00 34.71 11 SER D N 1
ATOM 5654 C CA . SER D 1 19 ? 27.943 19.178 145.316 1.00 34.52 11 SER D CA 1
ATOM 5655 C C . SER D 1 19 ? 27.321 20.353 146.054 1.00 38.12 11 SER D C 1
ATOM 5656 O O . SER D 1 19 ? 26.918 20.244 147.214 1.00 38.87 11 SER D O 1
ATOM 5659 N N . GLU D 1 20 ? 27.210 21.485 145.354 1.00 37.18 12 GLU D N 1
ATOM 5660 C CA . GLU D 1 20 ? 26.560 22.645 145.955 1.00 42.06 12 GLU D CA 1
ATOM 5661 C C . GLU D 1 20 ? 25.099 22.360 146.288 1.00 41.26 12 GLU D C 1
ATOM 5662 O O . GLU D 1 20 ? 24.554 22.947 147.233 1.00 44.71 12 GLU D O 1
ATOM 5668 N N . TRP D 1 21 ? 24.456 21.455 145.542 1.00 36.72 13 TRP D N 1
ATOM 5669 C CA . TRP D 1 21 ? 23.055 21.144 145.815 1.00 37.33 13 TRP D CA 1
ATOM 5670 C C . TRP D 1 21 ? 22.897 20.142 146.955 1.00 41.78 13 TRP D C 1
ATOM 5671 O O . TRP D 1 21 ? 21.905 20.208 147.691 1.00 38.93 13 TRP D O 1
ATOM 5682 N N . ASN D 1 22 ? 23.850 19.221 147.132 1.00 36.58 14 ASN D N 1
ATOM 5683 C CA . ASN D 1 22 ? 23.866 18.425 148.359 1.00 42.66 14 ASN D CA 1
ATOM 5684 C C . ASN D 1 22 ? 23.907 19.327 149.587 1.00 45.50 14 ASN D C 1
ATOM 5685 O O . ASN D 1 22 ? 23.155 19.128 150.552 1.00 41.36 14 ASN D O 1
ATOM 5690 N N . ALA D 1 23 ? 24.780 20.338 149.560 1.00 51.83 15 ALA D N 1
ATOM 5691 C CA . ALA D 1 23 ? 24.862 21.280 150.670 1.00 51.13 15 ALA D CA 1
ATOM 5692 C C . ALA D 1 23 ? 23.544 22.021 150.880 1.00 50.62 15 ALA D C 1
ATOM 5693 O O . ALA D 1 23 ? 23.234 22.420 152.009 1.00 49.37 15 ALA D O 1
ATOM 5695 N N . LYS D 1 24 ? 22.761 22.211 149.817 1.00 45.54 16 LYS D N 1
ATOM 5696 C CA . LYS D 1 24 ? 21.460 22.868 149.896 1.00 53.10 16 LYS D CA 1
ATOM 5697 C C . LYS D 1 24 ? 20.300 21.891 150.071 1.00 54.16 16 LYS D C 1
ATOM 5698 O O . LYS D 1 24 ? 19.146 22.332 150.109 1.00 45.27 16 LYS D O 1
ATOM 5704 N N . ASN D 1 25 ? 20.577 20.585 150.157 1.00 46.47 17 ASN D N 1
ATOM 5705 C CA . ASN D 1 25 ? 19.551 19.552 150.347 1.00 49.57 17 ASN D CA 1
ATOM 5706 C C . ASN D 1 25 ? 18.555 19.512 149.185 1.00 47.20 17 ASN D C 1
ATOM 5707 O O . ASN D 1 25 ? 17.346 19.391 149.381 1.00 43.13 17 ASN D O 1
ATOM 5712 N N . LEU D 1 26 ? 19.063 19.585 147.963 1.00 38.53 18 LEU D N 1
ATOM 5713 C CA . LEU D 1 26 ? 18.233 19.575 146.767 1.00 37.00 18 LEU D CA 1
ATOM 5714 C C . LEU D 1 26 ? 18.429 18.274 145.994 1.00 40.64 18 LEU D C 1
ATOM 5715 O O . LEU D 1 26 ? 19.543 17.748 145.931 1.00 36.80 18 LEU D O 1
ATOM 5720 N N . PHE D 1 27 ? 17.341 17.757 145.413 1.00 36.39 19 PHE D N 1
ATOM 5721 C CA . PHE D 1 27 ? 17.436 16.669 144.441 1.00 32.89 19 PHE D CA 1
ATOM 5722 C C . PHE D 1 27 ? 18.131 17.172 143.184 1.00 30.54 19 PHE D C 1
ATOM 5723 O O . PHE D 1 27 ? 17.762 18.222 142.649 1.00 37.71 19 PHE D O 1
ATOM 5731 N N . THR D 1 28 ? 19.108 16.410 142.685 1.00 28.57 20 THR D N 1
ATOM 5732 C CA . THR D 1 28 ? 19.947 16.864 141.580 1.00 27.27 20 THR D CA 1
ATOM 5733 C C . THR D 1 28 ? 19.696 16.104 140.281 1.00 31.11 20 THR D C 1
ATOM 5734 O O . THR D 1 28 ? 19.391 16.724 139.259 1.00 25.34 20 THR D O 1
ATOM 5738 N N . GLY D 1 29 ? 19.859 14.781 140.274 1.00 24.95 21 GLY D N 1
ATOM 5739 C CA . GLY D 1 29 ? 19.627 14.035 139.038 1.00 27.11 21 GLY D CA 1
ATOM 5740 C C . GLY D 1 29 ? 20.568 14.474 137.921 1.00 27.85 21 GLY D C 1
ATOM 5741 O O . GLY D 1 29 ? 21.792 14.515 138.091 1.00 31.59 21 GLY D O 1
ATOM 5742 N N . TRP D 1 30 ? 19.998 14.828 136.763 1.00 27.43 22 TRP D N 1
ATOM 5743 C CA . TRP D 1 30 ? 20.782 15.258 135.609 1.00 26.15 22 TRP D CA 1
ATOM 5744 C C . TRP D 1 30 ? 21.069 16.759 135.579 1.00 27.82 22 TRP D C 1
ATOM 5745 O O . TRP D 1 30 ? 21.708 17.228 134.631 1.00 27.60 22 TRP D O 1
ATOM 5756 N N . ARG D 1 31 ? 20.617 17.533 136.567 1.00 27.92 23 ARG D N 1
ATOM 5757 C CA . ARG D 1 31 ? 20.992 18.942 136.603 1.00 28.78 23 ARG D CA 1
ATOM 5758 C C . ARG D 1 31 ? 22.506 19.056 136.782 1.00 26.71 23 ARG D C 1
ATOM 5759 O O . ARG D 1 31 ? 23.118 18.287 137.530 1.00 26.68 23 ARG D O 1
ATOM 5767 N N . ASP D 1 32 ? 23.121 20.010 136.079 1.00 23.54 24 ASP D N 1
ATOM 5768 C CA . ASP D 1 32 ? 24.583 20.061 135.976 1.00 26.70 24 ASP D CA 1
ATOM 5769 C C . ASP D 1 32 ? 25.146 21.037 137.009 1.00 32.14 24 ASP D C 1
ATOM 5770 O O . ASP D 1 32 ? 25.551 22.158 136.698 1.00 34.38 24 ASP D O 1
ATOM 5775 N N . VAL D 1 33 ? 25.199 20.582 138.256 1.00 31.21 25 VAL D N 1
ATOM 5776 C CA . VAL D 1 33 ? 25.601 21.436 139.360 1.00 27.07 25 VAL D CA 1
ATOM 5777 C C . VAL D 1 33 ? 27.093 21.265 139.631 1.00 29.06 25 VAL D C 1
ATOM 5778 O O . VAL D 1 33 ? 27.710 20.260 139.262 1.00 34.26 25 VAL D O 1
ATOM 5782 N N . LYS D 1 34 ? 27.671 22.247 140.324 1.00 29.51 26 LYS D N 1
ATOM 5783 C CA A LYS D 1 34 ? 29.099 22.271 140.618 0.52 36.45 26 LYS D CA 1
ATOM 5784 C CA B LYS D 1 34 ? 29.099 22.244 140.603 0.48 36.41 26 LYS D CA 1
ATOM 5785 C C . LYS D 1 34 ? 29.405 21.577 141.941 1.00 34.50 26 LYS D C 1
ATOM 5786 O O . LYS D 1 34 ? 28.566 21.527 142.850 1.00 32.02 26 LYS D O 1
ATOM 5797 N N . LEU D 1 35 ? 30.626 21.044 142.044 1.00 31.57 27 LEU D N 1
ATOM 5798 C CA . LEU D 1 35 ? 31.124 20.527 143.312 1.00 33.01 27 LEU D CA 1
ATOM 5799 C C . LEU D 1 35 ? 31.240 21.661 144.325 1.00 38.37 27 LEU D C 1
ATOM 5800 O O . LEU D 1 35 ? 31.491 22.815 143.971 1.00 35.56 27 LEU D O 1
ATOM 5805 N N . SER D 1 36 ? 31.064 21.326 145.597 1.00 37.39 28 SER D N 1
ATOM 5806 C CA . SER D 1 36 ? 31.404 22.285 146.634 1.00 40.13 28 SER D CA 1
ATOM 5807 C C . SER D 1 36 ? 32.905 22.222 146.919 1.00 47.93 28 SER D C 1
ATOM 5808 O O . SER D 1 36 ? 33.626 21.352 146.418 1.00 42.61 28 SER D O 1
ATOM 5811 N N . GLU D 1 37 ? 33.386 23.171 147.728 1.00 51.45 29 GLU D N 1
ATOM 5812 C CA . GLU D 1 37 ? 34.789 23.131 148.121 1.00 50.99 29 GLU D CA 1
ATOM 5813 C C . GLU D 1 37 ? 35.125 21.806 148.793 1.00 49.93 29 GLU D C 1
ATOM 5814 O O . GLU D 1 37 ? 36.195 21.234 148.555 1.00 47.98 29 GLU D O 1
ATOM 5820 N N . GLN D 1 38 ? 34.211 21.293 149.620 1.00 51.49 30 GLN D N 1
ATOM 5821 C CA . GLN D 1 38 ? 34.415 19.986 150.239 1.00 51.06 30 GLN D CA 1
ATOM 5822 C C . GLN D 1 38 ? 34.548 18.895 149.182 1.00 48.89 30 GLN D C 1
ATOM 5823 O O . GLN D 1 38 ? 35.450 18.053 149.250 1.00 46.18 30 GLN D O 1
ATOM 5829 N N . GLY D 1 39 ? 33.653 18.895 148.193 1.00 46.29 31 GLY D N 1
ATOM 5830 C CA . GLY D 1 39 ? 33.734 17.899 147.137 1.00 43.46 31 GLY D CA 1
ATOM 5831 C C . GLY D 1 39 ? 35.006 18.003 146.324 1.00 41.17 31 GLY D C 1
ATOM 5832 O O . GLY D 1 39 ? 35.529 16.991 145.850 1.00 39.27 31 GLY D O 1
ATOM 5833 N N . LEU D 1 40 ? 35.527 19.219 146.152 1.00 41.76 32 LEU D N 1
ATOM 5834 C CA . LEU D 1 40 ? 36.798 19.366 145.450 1.00 40.27 32 LEU D CA 1
ATOM 5835 C C . LEU D 1 40 ? 37.942 18.788 146.270 1.00 42.02 32 LEU D C 1
ATOM 5836 O O . LEU D 1 40 ? 38.821 18.112 145.727 1.00 40.81 32 LEU D O 1
ATOM 5841 N N . ALA D 1 41 ? 37.944 19.033 147.582 1.00 42.71 33 ALA D N 1
ATOM 5842 C CA . ALA D 1 41 ? 38.978 18.452 148.431 1.00 45.51 33 ALA D CA 1
ATOM 5843 C C . ALA D 1 41 ? 38.918 16.929 148.408 1.00 45.94 33 ALA D C 1
ATOM 5844 O O . ALA D 1 41 ? 39.955 16.262 148.318 1.00 41.28 33 ALA D O 1
ATOM 5846 N N . GLU D 1 42 ? 37.708 16.361 148.477 1.00 45.04 34 GLU D N 1
ATOM 5847 C CA . GLU D 1 42 ? 37.562 14.908 148.430 1.00 44.31 34 GLU D CA 1
ATOM 5848 C C . GLU D 1 42 ? 38.191 14.322 147.171 1.00 38.51 34 GLU D C 1
ATOM 5849 O O . GLU D 1 42 ? 38.853 13.279 147.225 1.00 38.15 34 GLU D O 1
ATOM 5855 N N . ALA D 1 43 ? 37.991 14.977 146.028 1.00 36.98 35 ALA D N 1
ATOM 5856 C CA . ALA D 1 43 ? 38.608 14.497 144.795 1.00 35.97 35 ALA D CA 1
ATOM 5857 C C . ALA D 1 43 ? 40.131 14.522 144.896 1.00 44.86 35 ALA D C 1
ATOM 5858 O O . ALA D 1 43 ? 40.808 13.566 144.494 1.00 33.85 35 ALA D O 1
ATOM 5860 N N . ALA D 1 44 ? 40.688 15.605 145.442 1.00 42.85 36 ALA D N 1
ATOM 5861 C CA . ALA D 1 44 ? 42.135 15.704 145.568 1.00 36.49 36 ALA D CA 1
ATOM 5862 C C . ALA D 1 44 ? 42.678 14.647 146.518 1.00 43.82 36 ALA D C 1
ATOM 5863 O O . ALA D 1 44 ? 43.710 14.025 146.241 1.00 37.53 36 ALA D O 1
ATOM 5865 N N . ALA D 1 45 ? 42.003 14.437 147.652 1.00 39.18 37 ALA D N 1
ATOM 5866 C CA . ALA D 1 45 ? 42.448 13.406 148.589 1.00 44.50 37 ALA D CA 1
ATOM 5867 C C . ALA D 1 45 ? 42.444 12.026 147.937 1.00 40.96 37 ALA D C 1
ATOM 5868 O O . ALA D 1 45 ? 43.360 11.225 148.159 1.00 41.45 37 ALA D O 1
ATOM 5870 N N . ALA D 1 46 ? 41.430 11.738 147.115 1.00 37.58 38 ALA D N 1
ATOM 5871 C CA . ALA D 1 46 ? 41.351 10.444 146.441 1.00 40.51 38 ALA D CA 1
ATOM 5872 C C . ALA D 1 46 ? 42.496 10.260 145.452 1.00 36.82 38 ALA D C 1
ATOM 5873 O O . ALA D 1 46 ? 43.109 9.189 145.393 1.00 35.58 38 ALA D O 1
ATOM 5875 N N . GLY D 1 47 ? 42.780 11.286 144.643 1.00 33.99 39 GLY D N 1
ATOM 5876 C CA . GLY D 1 47 ? 43.896 11.189 143.717 1.00 33.27 39 GLY D CA 1
ATOM 5877 C C . GLY D 1 47 ? 45.227 10.974 144.423 1.00 38.51 39 GLY D C 1
ATOM 5878 O O . GLY D 1 47 ? 46.061 10.180 143.975 1.00 35.71 39 GLY D O 1
ATOM 5879 N N . LYS D 1 48 ? 45.447 11.679 145.539 1.00 41.11 40 LYS D N 1
ATOM 5880 C CA . LYS D 1 48 ? 46.682 11.488 146.296 1.00 38.62 40 LYS D CA 1
ATOM 5881 C C . LYS D 1 48 ? 46.790 10.057 146.811 1.00 41.55 40 LYS D C 1
ATOM 5882 O O . LYS D 1 48 ? 47.875 9.468 146.804 1.00 40.82 40 LYS D O 1
ATOM 5888 N N . LYS D 1 49 ? 45.672 9.478 147.256 1.00 39.82 41 LYS D N 1
ATOM 5889 C CA . LYS D 1 49 ? 45.696 8.101 147.747 1.00 44.84 41 LYS D CA 1
ATOM 5890 C C . LYS D 1 49 ? 46.052 7.123 146.634 1.00 40.14 41 LYS D C 1
ATOM 5891 O O . LYS D 1 49 ? 46.848 6.201 146.840 1.00 41.80 41 LYS D O 1
ATOM 5893 N N . LEU D 1 50 ? 45.465 7.301 145.448 1.00 38.56 42 LEU D N 1
ATOM 5894 C CA . LEU D 1 50 ? 45.816 6.452 144.315 1.00 38.35 42 LEU D CA 1
ATOM 5895 C C . LEU D 1 50 ? 47.293 6.588 143.963 1.00 40.31 42 LEU D C 1
ATOM 5896 O O . LEU D 1 50 ? 47.949 5.598 143.616 1.00 45.63 42 LEU D O 1
ATOM 5901 N N . LYS D 1 51 ? 47.831 7.808 144.048 1.00 37.19 43 LYS D N 1
ATOM 5902 C CA . LYS D 1 51 ? 49.249 8.021 143.767 1.00 41.31 43 LYS D CA 1
ATOM 5903 C C . LYS D 1 51 ? 50.123 7.279 144.768 1.00 44.37 43 LYS D C 1
ATOM 5904 O O . LYS D 1 51 ? 51.083 6.600 144.388 1.00 42.14 43 LYS D O 1
ATOM 5910 N N . GLU D 1 52 ? 49.802 7.395 146.058 1.00 46.95 44 GLU D N 1
ATOM 5911 C CA . GLU D 1 52 ? 50.627 6.770 147.088 1.00 45.86 44 GLU D CA 1
ATOM 5912 C C . GLU D 1 52 ? 50.625 5.247 146.982 1.00 52.35 44 GLU D C 1
ATOM 5913 O O . GLU D 1 52 ? 51.616 4.603 147.350 1.00 49.60 44 GLU D O 1
ATOM 5919 N N . ASN D 1 53 ? 49.538 4.652 146.493 1.00 45.90 45 ASN D N 1
ATOM 5920 C CA . ASN D 1 53 ? 49.481 3.210 146.282 1.00 50.19 45 ASN D CA 1
ATOM 5921 C C . ASN D 1 53 ? 49.847 2.808 144.861 1.00 46.66 45 ASN D C 1
ATOM 5922 O O . ASN D 1 53 ? 49.672 1.641 144.495 1.00 43.75 45 ASN D O 1
ATOM 5927 N N . GLY D 1 54 ? 50.337 3.747 144.059 1.00 42.75 46 GLY D N 1
ATOM 5928 C CA . GLY D 1 54 ? 50.912 3.434 142.763 1.00 44.43 46 GLY D CA 1
ATOM 5929 C C . GLY D 1 54 ? 49.932 2.993 141.701 1.00 45.14 46 GLY D C 1
ATOM 5930 O O . GLY D 1 54 ? 50.266 2.130 140.881 1.00 44.18 46 GLY D O 1
ATOM 5931 N N . TYR D 1 55 ? 48.734 3.568 141.682 1.00 36.44 47 TYR D N 1
ATOM 5932 C CA . TYR D 1 55 ? 47.734 3.190 140.696 1.00 33.82 47 TYR D CA 1
ATOM 5933 C C . TYR D 1 55 ? 47.949 3.997 139.420 1.00 38.38 47 TYR D C 1
ATOM 5934 O O . TYR D 1 55 ? 47.849 5.228 139.432 1.00 37.59 47 TYR D O 1
ATOM 5943 N N . GLU D 1 56 ? 48.269 3.303 138.330 1.00 32.30 48 GLU D N 1
ATOM 5944 C CA . GLU D 1 56 ? 48.371 3.903 137.010 1.00 31.53 48 GLU D CA 1
ATOM 5945 C C . GLU D 1 56 ? 47.170 3.482 136.170 1.00 30.45 48 GLU D C 1
ATOM 5946 O O . GLU D 1 56 ? 46.695 2.347 136.278 1.00 34.93 48 GLU D O 1
ATOM 5952 N N . PHE D 1 57 ? 46.660 4.402 135.348 1.00 27.45 49 PHE D N 1
ATOM 5953 C CA . PHE D 1 57 ? 45.512 4.131 134.493 1.00 27.63 49 PHE D CA 1
ATOM 5954 C C . PHE D 1 57 ? 45.882 4.311 133.027 1.00 28.75 49 PHE D C 1
ATOM 5955 O O . PHE D 1 57 ? 46.735 5.132 132.676 1.00 26.62 49 PHE D O 1
ATOM 5963 N N . ASP D 1 58 ? 45.246 3.512 132.176 1.00 28.28 50 ASP D N 1
ATOM 5964 C CA . ASP D 1 58 ? 45.403 3.665 130.736 1.00 23.16 50 ASP D CA 1
ATOM 5965 C C . ASP D 1 58 ? 44.218 4.365 130.089 1.00 20.93 50 ASP D C 1
ATOM 5966 O O . ASP D 1 58 ? 44.358 4.871 128.970 1.00 23.06 50 ASP D O 1
ATOM 5971 N N . ILE D 1 59 ? 43.068 4.413 130.765 1.00 19.74 51 ILE D N 1
ATOM 5972 C CA . ILE D 1 59 ? 41.867 5.042 130.221 1.00 19.11 51 ILE D CA 1
ATOM 5973 C C . ILE D 1 59 ? 40.963 5.401 131.389 1.00 23.86 51 ILE D C 1
ATOM 5974 O O . ILE D 1 59 ? 40.930 4.699 132.404 1.00 27.67 51 ILE D O 1
ATOM 5979 N N . ALA D 1 60 ? 40.226 6.503 131.243 1.00 18.56 52 ALA D N 1
ATOM 5980 C CA . ALA D 1 60 ? 39.315 6.984 132.276 1.00 18.22 52 ALA D CA 1
ATOM 5981 C C . ALA D 1 60 ? 37.942 7.207 131.655 1.00 22.36 52 ALA D C 1
ATOM 5982 O O . ALA D 1 60 ? 37.831 7.854 130.612 1.00 20.71 52 ALA D O 1
ATOM 5984 N N . PHE D 1 61 ? 36.905 6.664 132.288 1.00 18.28 53 PHE D N 1
ATOM 5985 C CA . PHE D 1 61 ? 35.525 6.831 131.842 1.00 19.03 53 PHE D CA 1
ATOM 5986 C C . PHE D 1 61 ? 34.781 7.712 132.837 1.00 23.18 53 PHE D C 1
ATOM 5987 O O . PHE D 1 61 ? 34.927 7.536 134.047 1.00 22.50 53 PHE D O 1
ATOM 5995 N N . THR D 1 62 ? 33.988 8.663 132.342 1.00 20.69 54 THR D N 1
ATOM 5996 C CA . THR D 1 62 ? 33.202 9.508 133.240 1.00 21.40 54 THR D CA 1
ATOM 5997 C C . THR D 1 62 ? 31.849 9.800 132.588 1.00 21.51 54 THR D C 1
ATOM 5998 O O . THR D 1 62 ? 31.551 9.321 131.488 1.00 18.07 54 THR D O 1
ATOM 6002 N N . SER D 1 63 ? 31.002 10.547 133.298 1.00 22.55 55 SER D N 1
ATOM 6003 C CA . SER D 1 63 ? 29.698 10.944 132.781 1.00 20.44 55 SER D CA 1
ATOM 6004 C C . SER D 1 63 ? 29.871 12.213 131.951 1.00 22.37 55 SER D C 1
ATOM 6005 O O . SER D 1 63 ? 30.992 12.640 131.668 1.00 23.32 55 SER D O 1
ATOM 6008 N N . VAL D 1 64 ? 28.767 12.850 131.561 1.00 20.11 56 VAL D N 1
ATOM 6009 C CA . VAL D 1 64 ? 28.860 14.163 130.941 1.00 22.83 56 VAL D CA 1
ATOM 6010 C C . VAL D 1 64 ? 28.422 15.259 131.897 1.00 21.24 56 VAL D C 1
ATOM 6011 O O . VAL D 1 64 ? 28.197 16.394 131.469 1.00 23.65 56 VAL D O 1
ATOM 6015 N N . LEU D 1 65 ? 28.318 14.949 133.193 1.00 24.54 57 LEU D N 1
ATOM 6016 C CA . LEU D 1 65 ? 28.009 15.939 134.219 1.00 24.40 57 LEU D CA 1
ATOM 6017 C C . LEU D 1 65 ? 29.301 16.508 134.805 1.00 24.94 57 LEU D C 1
ATOM 6018 O O . LEU D 1 65 ? 30.230 15.757 135.134 1.00 23.65 57 LEU D O 1
ATOM 6023 N N . THR D 1 66 ? 29.342 17.842 134.933 1.00 25.98 58 THR D N 1
ATOM 6024 C CA . THR D 1 66 ? 30.562 18.551 135.321 1.00 28.13 58 THR D CA 1
ATOM 6025 C C . THR D 1 66 ? 31.129 18.051 136.650 1.00 26.98 58 THR D C 1
ATOM 6026 O O . THR D 1 66 ? 32.352 17.970 136.813 1.00 26.79 58 THR D O 1
ATOM 6030 N N . ARG D 1 67 ? 30.269 17.721 137.622 1.00 29.72 59 ARG D N 1
ATOM 6031 C CA . ARG D 1 67 ? 30.787 17.319 138.932 1.00 30.32 59 ARG D CA 1
ATOM 6032 C C . ARG D 1 67 ? 31.602 16.029 138.860 1.00 29.69 59 ARG D C 1
ATOM 6033 O O . ARG D 1 67 ? 32.532 15.829 139.657 1.00 27.52 59 ARG D O 1
ATOM 6041 N N . ALA D 1 68 ? 31.266 15.141 137.927 1.00 23.13 60 ALA D N 1
ATOM 6042 C CA . ALA D 1 68 ? 32.008 13.902 137.769 1.00 22.80 60 ALA D CA 1
ATOM 6043 C C . ALA D 1 68 ? 33.261 14.112 136.933 1.00 25.58 60 ALA D C 1
ATOM 6044 O O . ALA D 1 68 ? 34.314 13.542 137.241 1.00 22.79 60 ALA D O 1
ATOM 6046 N N . ILE D 1 69 ? 33.151 14.897 135.851 1.00 28.86 61 ILE D N 1
ATOM 6047 C CA . ILE D 1 69 ? 34.308 15.139 134.986 1.00 23.20 61 ILE D CA 1
ATOM 6048 C C . ILE D 1 69 ? 35.397 15.861 135.761 1.00 26.28 61 ILE D C 1
ATOM 6049 O O . ILE D 1 69 ? 36.583 15.512 135.686 1.00 23.79 61 ILE D O 1
ATOM 6054 N N . LYS D 1 70 ? 35.013 16.888 136.519 1.00 23.44 62 LYS D N 1
ATOM 6055 C CA . LYS D 1 70 ? 36.005 17.606 137.309 1.00 23.48 62 LYS D CA 1
ATOM 6056 C C . LYS D 1 70 ? 36.633 16.692 138.354 1.00 31.93 62 LYS D C 1
ATOM 6057 O O . LYS D 1 70 ? 37.851 16.744 138.577 1.00 27.38 62 LYS D O 1
ATOM 6063 N N . THR D 1 71 ? 35.823 15.842 139.001 1.00 25.15 63 THR D N 1
ATOM 6064 C CA . THR D 1 71 ? 36.384 14.827 139.893 1.00 26.15 63 THR D CA 1
ATOM 6065 C C . THR D 1 71 ? 37.395 13.958 139.154 1.00 24.48 63 THR D C 1
ATOM 6066 O O . THR D 1 71 ? 38.519 13.751 139.629 1.00 28.62 63 THR D O 1
ATOM 6070 N N . CYS D 1 72 ? 37.021 13.480 137.963 1.00 22.43 64 CYS D N 1
ATOM 6071 C CA . CYS D 1 72 ? 37.942 12.668 137.165 1.00 24.66 64 CYS D CA 1
ATOM 6072 C C . CYS D 1 72 ? 39.251 13.409 136.896 1.00 30.09 64 CYS D C 1
ATOM 6073 O O . CYS D 1 72 ? 40.345 12.868 137.115 1.00 29.30 64 CYS D O 1
ATOM 6076 N N . ASN D 1 73 ? 39.159 14.651 136.410 1.00 26.81 65 ASN D N 1
ATOM 6077 C CA . ASN D 1 73 ? 40.365 15.412 136.095 1.00 26.69 65 ASN D CA 1
ATOM 6078 C C . ASN D 1 73 ? 41.210 15.660 137.343 1.00 24.36 65 ASN D C 1
ATOM 6079 O O . ASN D 1 73 ? 42.439 15.563 137.298 1.00 24.91 65 ASN D O 1
ATOM 6084 N N . ILE D 1 74 ? 40.573 15.975 138.468 1.00 25.08 66 ILE D N 1
ATOM 6085 C CA . ILE D 1 74 ? 41.343 16.215 139.687 1.00 28.10 66 ILE D CA 1
ATOM 6086 C C . ILE D 1 74 ? 42.076 14.947 140.102 1.00 27.33 66 ILE D C 1
ATOM 6087 O O . ILE D 1 74 ? 43.266 14.980 140.445 1.00 27.76 66 ILE D O 1
ATOM 6092 N N . VAL D 1 75 ? 41.378 13.808 140.072 1.00 28.88 67 VAL D N 1
ATOM 6093 C CA . VAL D 1 75 ? 41.996 12.551 140.493 1.00 31.33 67 VAL D CA 1
ATOM 6094 C C . VAL D 1 75 ? 43.197 12.233 139.611 1.00 29.61 67 VAL D C 1
ATOM 6095 O O . VAL D 1 75 ? 44.271 11.857 140.098 1.00 29.30 67 VAL D O 1
ATOM 6099 N N . LEU D 1 76 ? 43.034 12.393 138.300 1.00 27.33 68 LEU D N 1
ATOM 6100 C CA . LEU D 1 76 ? 44.137 12.120 137.384 1.00 29.91 68 LEU D CA 1
ATOM 6101 C C . LEU D 1 76 ? 45.300 13.076 137.618 1.00 28.24 68 LEU D C 1
ATOM 6102 O O . LEU D 1 76 ? 46.461 12.654 137.663 1.00 28.72 68 LEU D O 1
ATOM 6107 N N . GLU D 1 77 ? 45.016 14.378 137.737 1.00 26.36 69 GLU D N 1
ATOM 6108 C CA . GLU D 1 77 ? 46.099 15.347 137.924 1.00 28.83 69 GLU D CA 1
ATOM 6109 C C . GLU D 1 77 ? 46.842 15.095 139.232 1.00 32.30 69 GLU D C 1
ATOM 6110 O O . GLU D 1 77 ? 48.078 15.100 139.270 1.00 30.21 69 GLU D O 1
ATOM 6116 N N . GLU D 1 78 ? 46.101 14.895 140.327 1.00 30.30 70 GLU D N 1
ATOM 6117 C CA . GLU D 1 78 ? 46.759 14.670 141.610 1.00 32.39 70 GLU D CA 1
ATOM 6118 C C . GLU D 1 78 ? 47.514 13.348 141.666 1.00 32.24 70 GLU D C 1
ATOM 6119 O O . GLU D 1 78 ? 48.255 13.130 142.631 1.00 34.49 70 GLU D O 1
ATOM 6125 N N . SER D 1 79 ? 47.352 12.463 140.677 1.00 30.04 71 SER D N 1
ATOM 6126 C CA . SER D 1 79 ? 48.160 11.250 140.596 1.00 33.94 71 SER D CA 1
ATOM 6127 C C . SER D 1 79 ? 49.098 11.264 139.386 1.00 38.44 71 SER D C 1
ATOM 6128 O O . SER D 1 79 ? 49.503 10.199 138.902 1.00 30.90 71 SER D O 1
ATOM 6131 N N . ASP D 1 80 ? 49.430 12.463 138.890 1.00 33.50 72 ASP D N 1
ATOM 6132 C CA . ASP D 1 80 ? 50.461 12.696 137.876 1.00 30.39 72 ASP D CA 1
ATOM 6133 C C . ASP D 1 80 ? 50.155 12.009 136.548 1.00 28.87 72 ASP D C 1
ATOM 6134 O O . ASP D 1 80 ? 51.072 11.622 135.821 1.00 29.12 72 ASP D O 1
ATOM 6139 N N . GLN D 1 81 ? 48.884 11.910 136.178 1.00 27.42 73 GLN D N 1
ATOM 6140 C CA . GLN D 1 81 ? 48.514 11.247 134.927 1.00 26.06 73 GLN D CA 1
ATOM 6141 C C . GLN D 1 81 ? 47.318 11.938 134.274 1.00 24.82 73 GLN D C 1
ATOM 6142 O O . GLN D 1 81 ? 46.384 11.293 133.796 1.00 23.75 73 GLN D O 1
ATOM 6148 N N . LEU D 1 82 ? 47.356 13.272 134.207 1.00 25.18 74 LEU D N 1
ATOM 6149 C CA . LEU D 1 82 ? 46.313 14.004 133.488 1.00 25.37 74 LEU D CA 1
ATOM 6150 C C . LEU D 1 82 ? 46.327 13.721 131.986 1.00 23.83 74 LEU D C 1
ATOM 6151 O O . LEU D 1 82 ? 45.341 14.020 131.297 1.00 24.15 74 LEU D O 1
ATOM 6156 N N . PHE D 1 83 ? 47.394 13.119 131.471 1.00 23.59 75 PHE D N 1
ATOM 6157 C CA . PHE D 1 83 ? 47.435 12.720 130.066 1.00 23.16 75 PHE D CA 1
ATOM 6158 C C . PHE D 1 83 ? 46.534 11.533 129.734 1.00 23.87 75 PHE D C 1
ATOM 6159 O O . PHE D 1 83 ? 46.354 11.237 128.547 1.00 23.83 75 PHE D O 1
ATOM 6167 N N . VAL D 1 84 ? 45.993 10.827 130.726 1.00 23.07 76 VAL D N 1
ATOM 6168 C CA . VAL D 1 84 ? 45.261 9.583 130.433 1.00 20.74 76 VAL D CA 1
ATOM 6169 C C . VAL D 1 84 ? 44.034 9.896 129.580 1.00 22.51 76 VAL D C 1
ATOM 6170 O O . VAL D 1 84 ? 43.310 10.868 129.873 1.00 19.75 76 VAL D O 1
ATOM 6174 N N . PRO D 1 85 ? 43.774 9.136 128.507 1.00 20.84 77 PRO D N 1
ATOM 6175 C CA . PRO D 1 85 ? 42.597 9.406 127.661 1.00 20.98 77 PRO D CA 1
ATOM 6176 C C . PRO D 1 85 ? 41.299 9.298 128.443 1.00 20.17 77 PRO D C 1
ATOM 6177 O O . PRO D 1 85 ? 41.131 8.417 129.290 1.00 23.26 77 PRO D O 1
ATOM 6181 N N . GLN D 1 86 ? 40.355 10.166 128.100 1.00 20.20 78 GLN D N 1
ATOM 6182 C CA . GLN D 1 86 ? 39.121 10.327 128.848 1.00 17.44 78 GLN D CA 1
ATOM 6183 C C . GLN D 1 86 ? 37.931 10.238 127.904 1.00 18.54 78 GLN D C 1
ATOM 6184 O O . GLN D 1 86 ? 37.895 10.924 126.876 1.00 21.70 78 GLN D O 1
ATOM 6190 N N . ILE D 1 87 ? 36.972 9.381 128.243 1.00 20.86 79 ILE D N 1
ATOM 6191 C CA . ILE D 1 87 ? 35.736 9.226 127.480 1.00 19.47 79 ILE D CA 1
ATOM 6192 C C . ILE D 1 87 ? 34.590 9.627 128.398 1.00 23.42 79 ILE D C 1
ATOM 6193 O O . ILE D 1 87 ? 34.462 9.088 129.506 1.00 19.61 79 ILE D O 1
ATOM 6198 N N . LYS D 1 88 ? 33.775 10.577 127.949 1.00 21.13 80 LYS D N 1
ATOM 6199 C CA . LYS D 1 88 ? 32.628 11.061 128.709 1.00 19.33 80 LYS D CA 1
ATOM 6200 C C . LYS D 1 88 ? 31.360 10.515 128.062 1.00 23.61 80 LYS D C 1
ATOM 6201 O O . LYS D 1 88 ? 31.208 10.595 126.837 1.00 23.49 80 LYS D O 1
ATOM 6207 N N . THR D 1 89 ? 30.451 9.956 128.869 1.00 19.55 81 THR D N 1
ATOM 6208 C CA . THR D 1 89 ? 29.241 9.371 128.300 1.00 16.97 81 THR D CA 1
ATOM 6209 C C . THR D 1 89 ? 28.020 9.644 129.162 1.00 19.18 81 THR D C 1
ATOM 6210 O O . THR D 1 89 ? 28.067 9.521 130.388 1.00 21.59 81 THR D O 1
ATOM 6214 N N . TRP D 1 90 ? 26.899 9.949 128.502 1.00 18.76 82 TRP D N 1
ATOM 6215 C CA . TRP D 1 90 ? 25.643 10.088 129.232 1.00 18.51 82 TRP D CA 1
ATOM 6216 C C . TRP D 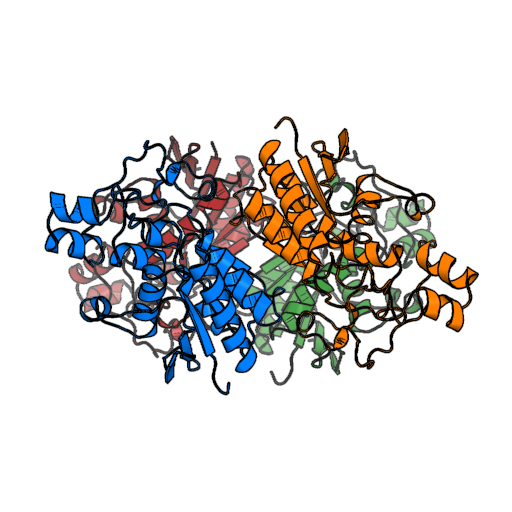1 90 ? 25.254 8.794 129.938 1.00 26.14 82 TRP D C 1
ATOM 6217 O O . TRP D 1 90 ? 24.560 8.835 130.963 1.00 24.71 82 TRP D O 1
ATOM 6228 N N . ARG D 1 91 ? 25.696 7.638 129.421 1.00 16.74 83 ARG D N 1
ATOM 6229 C CA . ARG D 1 91 ? 25.337 6.368 130.050 1.00 19.94 83 ARG D CA 1
ATOM 6230 C C . ARG D 1 91 ? 25.849 6.241 131.488 1.00 21.40 83 ARG D C 1
ATOM 6231 O O . ARG D 1 91 ? 25.339 5.393 132.232 1.00 22.86 83 ARG D O 1
ATOM 6239 N N . LEU D 1 92 ? 26.820 7.058 131.910 1.00 20.89 84 LEU D N 1
ATOM 6240 C CA . LEU D 1 92 ? 27.329 7.047 133.284 1.00 17.81 84 LEU D CA 1
ATOM 6241 C C . LEU D 1 92 ? 26.728 8.164 134.139 1.00 23.63 84 LEU D C 1
ATOM 6242 O O . LEU D 1 92 ? 27.130 8.341 135.299 1.00 19.68 84 LEU D O 1
ATOM 6247 N N . ASN D 1 93 ? 25.764 8.906 133.597 1.00 20.79 85 ASN D N 1
ATOM 6248 C CA . ASN D 1 93 ? 25.086 9.953 134.356 1.00 21.25 85 ASN D CA 1
ATOM 6249 C C . ASN D 1 93 ? 24.413 9.391 135.601 1.00 28.30 85 ASN D C 1
ATOM 6250 O O . ASN D 1 93 ? 24.055 8.210 135.656 1.00 21.91 85 ASN D O 1
ATOM 6255 N N . GLU D 1 94 ? 24.254 10.269 136.607 1.00 26.23 86 GLU D N 1
ATOM 6256 C CA . GLU D 1 94 ? 23.396 10.021 137.761 1.00 22.24 86 GLU D CA 1
ATOM 6257 C C . GLU D 1 94 ? 21.996 9.637 137.308 1.00 23.11 86 GLU D C 1
ATOM 6258 O O . GLU D 1 94 ? 21.556 10.007 136.216 1.00 24.29 86 GLU D O 1
ATOM 6264 N N . ARG D 1 95 ? 21.292 8.883 138.156 1.00 23.25 87 ARG D N 1
ATOM 6265 C CA . ARG D 1 95 ? 19.875 8.607 137.922 1.00 24.79 87 ARG D CA 1
ATOM 6266 C C . ARG D 1 95 ? 19.100 9.909 137.740 1.00 28.63 87 ARG D C 1
ATOM 6267 O O . ARG D 1 95 ? 19.237 10.841 138.539 1.00 26.64 87 ARG D O 1
ATOM 6275 N N . HIS D 1 96 ? 18.286 9.976 136.682 1.00 26.80 88 HIS D N 1
ATOM 6276 C CA . HIS D 1 96 ? 17.424 11.139 136.467 1.00 27.32 88 HIS D CA 1
ATOM 6277 C C . HIS D 1 96 ? 16.282 11.115 137.482 1.00 27.82 88 HIS D C 1
ATOM 6278 O O . HIS D 1 96 ? 15.611 10.093 137.644 1.00 26.95 88 HIS D O 1
ATOM 6285 N N . TYR D 1 97 ? 16.070 12.235 138.182 1.00 29.11 89 TYR D N 1
ATOM 6286 C CA . TYR D 1 97 ? 15.096 12.298 139.268 1.00 34.49 89 TYR D CA 1
ATOM 6287 C C . TYR D 1 97 ? 13.759 12.911 138.846 1.00 33.68 89 TYR D C 1
ATOM 6288 O O . TYR D 1 97 ? 12.939 13.233 139.712 1.00 31.76 89 TYR D O 1
ATOM 6297 N N . GLY D 1 98 ? 13.524 13.075 137.545 1.00 29.67 90 GLY D N 1
ATOM 6298 C CA . GLY D 1 98 ? 12.234 13.546 137.065 1.00 33.50 90 GLY D CA 1
ATOM 6299 C C . GLY D 1 98 ? 11.919 14.954 137.528 1.00 41.60 90 GLY D C 1
ATOM 6300 O O . GLY D 1 98 ? 12.789 15.833 137.577 1.00 31.63 90 GLY D O 1
ATOM 6301 N N . ARG D 1 99 ? 10.645 15.171 137.873 1.00 33.68 91 ARG D N 1
ATOM 6302 C CA . ARG D 1 99 ? 10.169 16.453 138.371 1.00 35.18 91 ARG D CA 1
ATOM 6303 C C . ARG D 1 99 ? 10.706 16.776 139.760 1.00 35.73 91 ARG D C 1
ATOM 6304 O O . ARG D 1 99 ? 10.553 17.913 140.223 1.00 37.32 91 ARG D O 1
ATOM 6312 N N . LEU D 1 100 ? 11.330 15.812 140.439 1.00 35.88 92 LEU D N 1
ATOM 6313 C CA . LEU D 1 100 ? 11.911 16.104 141.743 1.00 39.79 92 LEU D CA 1
ATOM 6314 C C . LEU D 1 100 ? 13.190 16.919 141.632 1.00 36.39 92 LEU D C 1
ATOM 6315 O O . LEU D 1 100 ? 13.620 17.514 142.626 1.00 37.81 92 LEU D O 1
ATOM 6320 N N . GLN D 1 101 ? 13.808 16.952 140.459 1.00 33.28 93 GLN D N 1
ATOM 6321 C CA . GLN D 1 101 ? 15.054 17.689 140.302 1.00 33.98 93 GLN D CA 1
ATOM 6322 C C . GLN D 1 101 ? 14.821 19.165 140.610 1.00 38.16 93 GLN D C 1
ATOM 6323 O O . GLN D 1 101 ? 13.825 19.754 140.176 1.00 34.76 93 GLN D O 1
ATOM 6329 N N . GLY D 1 102 ? 15.715 19.746 141.411 1.00 34.10 94 GLY D N 1
ATOM 6330 C CA . GLY D 1 102 ? 15.619 21.134 141.801 1.00 35.46 94 GLY D CA 1
ATOM 6331 C C . GLY D 1 102 ? 14.809 21.390 143.053 1.00 48.34 94 GLY D C 1
ATOM 6332 O O . GLY D 1 102 ? 14.810 22.526 143.551 1.00 43.03 94 GLY D O 1
ATOM 6333 N N . LEU D 1 103 ? 14.129 20.374 143.582 1.00 37.75 95 LEU D N 1
ATOM 6334 C CA . LEU D 1 103 ? 13.259 20.527 144.737 1.00 43.25 95 LEU D CA 1
ATOM 6335 C C . LEU D 1 103 ? 14.009 20.255 146.034 1.00 40.27 95 LEU D C 1
ATOM 6336 O O . LEU D 1 103 ? 14.924 19.427 146.088 1.00 38.87 95 LEU D O 1
ATOM 6341 N N . ASP D 1 104 ? 13.580 20.948 147.087 1.00 42.13 96 ASP D N 1
ATOM 6342 C CA . ASP D 1 104 ? 14.133 20.760 148.420 1.00 50.20 96 ASP D CA 1
ATOM 6343 C C . ASP D 1 104 ? 13.627 19.446 149.004 1.00 43.20 96 ASP D C 1
ATOM 6344 O O . ASP D 1 104 ? 12.420 19.191 149.023 1.00 46.14 96 ASP D O 1
ATOM 6349 N N . LYS D 1 105 ? 14.548 18.605 149.476 1.00 51.11 97 LYS D N 1
ATOM 6350 C CA . LYS D 1 105 ? 14.144 17.300 149.990 1.00 50.64 97 LYS D CA 1
ATOM 6351 C C . LYS D 1 105 ? 13.247 17.436 151.219 1.00 53.73 97 LYS D C 1
ATOM 6352 O O . LYS D 1 105 ? 12.298 16.661 151.392 1.00 53.04 97 LYS D O 1
ATOM 6358 N N . LYS D 1 106 ? 13.523 18.420 152.076 1.00 54.83 98 LYS D N 1
ATOM 6359 C CA . LYS D 1 106 ? 12.674 18.634 153.244 1.00 57.55 98 LYS D CA 1
ATOM 6360 C C . LYS D 1 106 ? 11.289 19.116 152.827 1.00 58.60 98 LYS D C 1
ATOM 6361 O O . LYS D 1 106 ? 10.273 18.559 153.260 1.00 59.84 98 LYS D O 1
ATOM 6363 N N . GLN D 1 107 ? 11.231 20.143 151.971 1.00 61.96 99 GLN D N 1
ATOM 6364 C CA . GLN D 1 107 ? 9.947 20.654 151.498 1.00 63.24 99 GLN D CA 1
ATOM 6365 C C . GLN D 1 107 ? 9.155 19.584 150.757 1.00 67.64 99 GLN D C 1
ATOM 6366 O O . GLN D 1 107 ? 7.918 19.585 150.800 1.00 60.75 99 GLN D O 1
ATOM 6368 N N . THR D 1 108 ? 9.850 18.663 150.082 1.00 55.93 100 THR D N 1
ATOM 6369 C CA . THR D 1 108 ? 9.180 17.580 149.370 1.00 54.81 100 THR D CA 1
ATOM 6370 C C . THR D 1 108 ? 8.563 16.578 150.341 1.00 56.93 100 THR D C 1
ATOM 6371 O O . THR D 1 108 ? 7.408 16.165 150.174 1.00 56.79 100 THR D O 1
ATOM 6375 N N . ALA D 1 109 ? 9.324 16.167 151.359 1.00 60.77 101 ALA D N 1
ATOM 6376 C CA . ALA D 1 109 ? 8.777 15.262 152.364 1.00 63.41 101 ALA D CA 1
ATOM 6377 C C . ALA D 1 109 ? 7.606 15.896 153.101 1.00 69.18 101 ALA D C 1
ATOM 6378 O O . ALA D 1 109 ? 6.667 15.196 153.492 1.00 63.28 101 ALA D O 1
ATOM 6380 N N . GLU D 1 110 ? 7.639 17.216 153.294 1.00 71.50 102 GLU D N 1
ATOM 6381 C CA . GLU D 1 110 ? 6.544 17.903 153.965 1.00 77.72 102 GLU D CA 1
ATOM 6382 C C . GLU D 1 110 ? 5.329 18.083 153.065 1.00 75.90 102 GLU D C 1
ATOM 6383 O O . GLU D 1 110 ? 4.230 18.331 153.574 1.00 70.37 102 GLU D O 1
ATOM 6389 N N . LYS D 1 111 ? 5.497 17.953 151.748 1.00 67.39 103 LYS D N 1
ATOM 6390 C CA . LYS D 1 111 ? 4.386 18.078 150.813 1.00 68.52 103 LYS D CA 1
ATOM 6391 C C . LYS D 1 111 ? 3.752 16.729 150.481 1.00 68.72 103 LYS D C 1
ATOM 6392 O O . LYS D 1 111 ? 2.524 16.600 150.507 1.00 67.59 103 LYS D O 1
ATOM 6398 N N . TYR D 1 112 ? 4.570 15.720 150.167 1.00 63.21 104 TYR D N 1
ATOM 6399 C CA . TYR D 1 112 ? 4.076 14.403 149.775 1.00 67.68 104 TYR D CA 1
ATOM 6400 C C . TYR D 1 112 ? 4.163 13.362 150.884 1.00 72.13 104 TYR D C 1
ATOM 6401 O O . TYR D 1 112 ? 3.725 12.226 150.681 1.00 67.32 104 TYR D O 1
ATOM 6410 N N . GLY D 1 113 ? 4.720 13.704 152.034 1.00 77.63 105 GLY D N 1
ATOM 6411 C CA . GLY D 1 113 ? 4.781 12.757 153.129 1.00 79.95 105 GLY D CA 1
ATOM 6412 C C . GLY D 1 113 ? 6.100 12.015 153.178 1.00 73.67 105 GLY D C 1
ATOM 6413 O O . GLY D 1 113 ? 6.743 11.762 152.154 1.00 71.67 105 GLY D O 1
ATOM 6414 N N . ASP D 1 114 ? 6.513 11.656 154.398 1.00 67.13 106 ASP D N 1
ATOM 6415 C CA . ASP D 1 114 ? 7.777 10.950 154.584 1.00 65.22 106 ASP D CA 1
ATOM 6416 C C . ASP D 1 114 ? 7.801 9.620 153.837 1.00 67.13 106 ASP D C 1
ATOM 6417 O O . ASP D 1 114 ? 8.869 9.177 153.398 1.00 55.19 106 ASP D O 1
ATOM 6422 N N . GLU D 1 115 ? 6.640 8.976 153.671 1.00 69.82 107 GLU D N 1
ATOM 6423 C CA . GLU D 1 115 ? 6.610 7.639 153.083 1.00 68.71 107 GLU D CA 1
ATOM 6424 C C . GLU D 1 115 ? 6.780 7.671 151.568 1.00 59.40 107 GLU D C 1
ATOM 6425 O O . GLU D 1 115 ? 7.549 6.876 151.013 1.00 52.14 107 GLU D O 1
ATOM 6431 N N . GLN D 1 116 ? 6.072 8.573 150.882 1.00 56.47 108 GLN D N 1
ATOM 6432 C CA . GLN D 1 116 ? 6.216 8.662 149.432 1.00 58.40 108 GLN D CA 1
ATOM 6433 C C . GLN D 1 116 ? 7.631 9.062 149.033 1.00 55.66 108 GLN D C 1
ATOM 6434 O O . GLN D 1 116 ? 8.137 8.601 148.004 1.00 56.39 108 GLN D O 1
ATOM 6440 N N . VAL D 1 117 ? 8.283 9.913 149.830 1.00 57.61 109 VAL D N 1
ATOM 6441 C CA . VAL D 1 117 ? 9.661 10.308 149.542 1.00 53.72 109 VAL D CA 1
ATOM 6442 C C . VAL D 1 117 ? 10.606 9.129 149.736 1.00 50.00 109 VAL D C 1
ATOM 6443 O O . VAL D 1 117 ? 11.528 8.916 148.938 1.00 46.61 109 VAL D O 1
ATOM 6447 N N . ARG D 1 118 ? 10.391 8.341 150.792 1.00 53.05 110 ARG D N 1
ATOM 6448 C CA . ARG D 1 118 ? 11.224 7.164 151.024 1.00 52.06 110 ARG D CA 1
ATOM 6449 C C . ARG D 1 118 ? 11.135 6.191 149.856 1.00 49.43 110 ARG D C 1
ATOM 6450 O O . ARG D 1 118 ? 12.141 5.584 149.467 1.00 47.53 110 ARG D O 1
ATOM 6452 N N . ILE D 1 119 ? 9.939 6.039 149.277 1.00 47.52 111 ILE D N 1
ATOM 6453 C CA . ILE D 1 119 ? 9.765 5.178 148.108 1.00 51.00 111 ILE D CA 1
ATOM 6454 C C . ILE D 1 119 ? 10.622 5.672 146.947 1.00 49.38 111 ILE D C 1
ATOM 6455 O O . ILE D 1 119 ? 11.397 4.913 146.355 1.00 44.82 111 ILE D O 1
ATOM 6460 N N . TRP D 1 120 ? 10.489 6.954 146.602 1.00 54.88 112 TRP D N 1
ATOM 6461 C CA . TRP D 1 120 ? 11.218 7.506 145.465 1.00 55.83 112 TRP D CA 1
ATOM 6462 C C . TRP D 1 120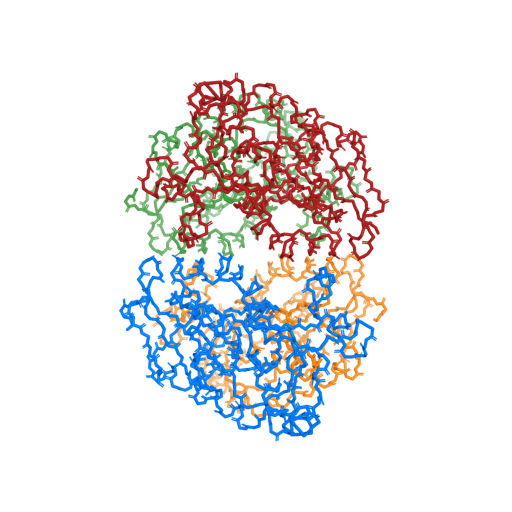 ? 12.725 7.339 145.621 1.00 67.80 112 TRP D C 1
ATOM 6463 O O . TRP D 1 120 ? 13.439 7.102 144.637 1.00 69.73 112 TRP D O 1
ATOM 6474 N N . ARG D 1 121 ? 13.232 7.464 146.846 1.00 69.68 113 ARG D N 1
ATOM 6475 C CA . ARG D 1 121 ? 14.670 7.378 147.061 1.00 70.03 113 ARG D CA 1
ATOM 6476 C C . ARG D 1 121 ? 15.158 5.951 147.280 1.00 60.80 113 ARG D C 1
ATOM 6477 O O . ARG D 1 121 ? 16.315 5.651 146.971 1.00 59.08 113 ARG D O 1
ATOM 6485 N N . ARG D 1 122 ? 14.309 5.051 147.781 1.00 59.37 114 ARG D N 1
ATOM 6486 C CA . ARG D 1 122 ? 14.772 3.734 148.197 1.00 61.23 114 ARG D CA 1
ATOM 6487 C C . ARG D 1 122 ? 14.137 2.567 147.450 1.00 51.22 114 ARG D C 1
ATOM 6488 O O . ARG D 1 122 ? 14.499 1.416 147.724 1.00 45.50 114 ARG D O 1
ATOM 6490 N N . SER D 1 123 ? 13.216 2.809 146.521 1.00 54.45 115 SER D N 1
ATOM 6491 C CA . SER D 1 123 ? 12.624 1.728 145.741 1.00 51.89 115 SER D CA 1
ATOM 6492 C C . SER D 1 123 ? 13.418 1.509 144.461 1.00 50.02 115 SER D C 1
ATOM 6493 O O . SER D 1 123 ? 13.746 2.466 143.751 1.00 47.76 115 SER D O 1
ATOM 6496 N N . TYR D 1 124 ? 13.705 0.239 144.165 1.00 42.66 116 TYR D N 1
ATOM 6497 C CA . TYR D 1 124 ? 14.545 -0.100 143.020 1.00 43.80 116 TYR D CA 1
ATOM 6498 C C . TYR D 1 124 ? 13.864 0.237 141.701 1.00 41.00 116 TYR D C 1
ATOM 6499 O O . TYR D 1 124 ? 14.524 0.685 140.752 1.00 36.04 116 TYR D O 1
ATOM 6508 N N . ASP D 1 125 ? 12.548 0.020 141.614 1.00 39.28 117 ASP D N 1
ATOM 6509 C CA . ASP D 1 125 ? 11.840 0.075 140.338 1.00 43.98 117 ASP D CA 1
ATOM 6510 C C . ASP D 1 125 ? 10.607 0.971 140.398 1.00 40.04 117 ASP D C 1
ATOM 6511 O O . ASP D 1 125 ? 9.669 0.790 139.620 1.00 39.07 117 ASP D O 1
ATOM 6516 N N . THR D 1 126 ? 10.591 1.949 141.300 1.00 39.02 118 THR D N 1
ATOM 6517 C CA . THR D 1 126 ? 9.540 2.959 141.327 1.00 40.29 118 THR D CA 1
ATOM 6518 C C . THR D 1 126 ? 10.066 4.224 140.659 1.00 38.59 118 THR D C 1
ATOM 6519 O O . THR D 1 126 ? 11.022 4.837 141.145 1.00 39.47 118 THR D O 1
ATOM 6523 N N . LEU D 1 127 ? 9.446 4.604 139.548 1.00 36.38 119 LEU D N 1
ATOM 6524 C CA . LEU D 1 127 ? 9.835 5.823 138.864 1.00 35.72 119 LEU D CA 1
ATOM 6525 C C . LEU D 1 127 ? 9.411 7.048 139.670 1.00 39.36 119 LEU D C 1
ATOM 6526 O O . LEU D 1 127 ? 8.361 7.047 140.326 1.00 37.97 119 LEU D O 1
ATOM 6531 N N . PRO D 1 128 ? 10.209 8.108 139.628 1.00 34.80 120 PRO D N 1
ATOM 6532 C CA . PRO D 1 128 ? 9.792 9.384 140.201 1.00 38.32 120 PRO D CA 1
ATOM 6533 C C . PRO D 1 128 ? 8.735 10.034 139.324 1.00 36.97 120 PRO D C 1
ATOM 6534 O O . PRO D 1 128 ? 8.484 9.567 138.202 1.00 35.13 120 PRO D O 1
ATOM 6538 N N . PRO D 1 129 ? 8.084 11.098 139.796 1.00 37.80 121 PRO D N 1
ATOM 6539 C CA . PRO D 1 129 ? 7.226 11.886 138.899 1.00 38.07 121 PRO D CA 1
ATOM 6540 C C . PRO D 1 129 ? 8.035 12.399 137.718 1.00 35.84 121 PRO D C 1
ATOM 6541 O O . PRO D 1 129 ? 9.136 12.927 137.886 1.00 34.82 121 PRO D O 1
ATOM 6545 N N . LEU D 1 130 ? 7.501 12.227 136.514 1.00 35.36 122 LEU D N 1
ATOM 6546 C CA . LEU D 1 130 ? 8.311 12.502 135.334 1.00 33.76 122 LEU D CA 1
ATOM 6547 C C . LEU D 1 130 ? 8.325 13.992 135.026 1.00 37.27 122 LEU D C 1
ATOM 6548 O O . LEU D 1 130 ? 7.363 14.712 135.299 1.00 36.93 122 LEU D O 1
ATOM 6553 N N . LEU D 1 131 ? 9.442 14.453 134.466 1.00 37.09 123 LEU D N 1
ATOM 6554 C CA . LEU D 1 131 ? 9.612 15.851 134.088 1.00 38.00 123 LEU D CA 1
ATOM 6555 C C . LEU D 1 131 ? 9.048 16.091 132.688 1.00 41.09 123 LEU D C 1
ATOM 6556 O O . LEU D 1 131 ? 9.338 15.327 131.764 1.00 34.01 123 LEU D O 1
ATOM 6561 N N . ASP D 1 132 ? 8.234 17.144 132.543 1.00 38.35 124 ASP D N 1
ATOM 6562 C CA . ASP D 1 132 ? 7.683 17.515 131.242 1.00 41.83 124 ASP D CA 1
ATOM 6563 C C . ASP D 1 132 ? 8.787 17.671 130.207 1.00 42.14 124 ASP D C 1
ATOM 6564 O O . ASP D 1 132 ? 9.832 18.271 130.473 1.00 38.94 124 ASP D O 1
ATOM 6569 N N . LYS D 1 133 ? 8.525 17.146 129.006 1.00 39.00 125 LYS D N 1
ATOM 6570 C CA . LYS D 1 133 ? 9.572 16.993 127.998 1.00 39.42 125 LYS D CA 1
ATOM 6571 C C . LYS D 1 133 ? 10.102 18.330 127.492 1.00 39.57 125 LYS D C 1
ATOM 6572 O O . LYS D 1 133 ? 11.237 18.393 127.005 1.00 45.71 125 LYS D O 1
ATOM 6574 N N . ASP D 1 134 ? 9.307 19.401 127.567 1.00 40.47 126 ASP D N 1
ATOM 6575 C CA . ASP D 1 134 ? 9.788 20.718 127.163 1.00 43.38 126 ASP D CA 1
ATOM 6576 C C . ASP D 1 134 ? 9.845 21.692 128.339 1.00 47.28 126 ASP D C 1
ATOM 6577 O O . ASP D 1 134 ? 9.767 22.912 128.143 1.00 40.60 126 ASP D O 1
ATOM 6582 N N . ASP D 1 135 ? 9.971 21.174 129.559 1.00 49.07 127 ASP D N 1
ATOM 6583 C CA . ASP D 1 135 ? 10.326 22.012 130.695 1.00 47.94 127 ASP D CA 1
ATOM 6584 C C . ASP D 1 135 ? 11.631 22.745 130.411 1.00 41.09 127 ASP D C 1
ATOM 6585 O O . ASP D 1 135 ? 12.529 22.220 129.744 1.00 37.29 127 ASP D O 1
ATOM 6590 N N . ALA D 1 136 ? 11.736 23.973 130.928 1.00 37.48 128 ALA D N 1
ATOM 6591 C CA . ALA D 1 136 ? 12.972 24.731 130.743 1.00 42.23 128 ALA D CA 1
ATOM 6592 C C . ALA D 1 136 ? 14.193 23.964 131.245 1.00 38.78 128 ALA D C 1
ATOM 6593 O O . ALA D 1 136 ? 15.287 24.101 130.685 1.00 37.18 128 ALA D O 1
ATOM 6595 N N . PHE D 1 137 ? 14.034 23.128 132.269 1.00 35.59 129 PHE D N 1
ATOM 6596 C CA . PHE D 1 137 ? 15.160 22.369 132.799 1.00 35.52 129 PHE D CA 1
ATOM 6597 C C . PHE D 1 137 ? 15.076 20.891 132.439 1.00 36.44 129 PHE D C 1
ATOM 6598 O O . PHE D 1 137 ? 15.610 20.040 133.157 1.00 30.53 129 PHE D O 1
ATOM 6606 N N . SER D 1 138 ? 14.402 20.583 131.331 1.00 33.74 130 SER D N 1
ATOM 6607 C CA . SER D 1 138 ? 14.427 19.239 130.771 1.00 31.55 130 SER D CA 1
ATOM 6608 C C . SER D 1 138 ? 15.770 18.980 130.095 1.00 32.98 130 SER D C 1
ATOM 6609 O O . SER D 1 138 ? 16.350 19.873 129.476 1.00 37.49 130 SER D O 1
ATOM 6612 N N . ALA D 1 139 ? 16.260 17.743 130.206 1.00 28.99 131 ALA D N 1
ATOM 6613 C CA . ALA D 1 139 ? 17.514 17.400 129.543 1.00 30.85 131 ALA D CA 1
ATOM 6614 C C . ALA D 1 139 ? 17.393 17.473 128.026 1.00 25.88 131 ALA D C 1
ATOM 6615 O O . ALA D 1 139 ? 18.409 17.620 127.343 1.00 29.28 131 ALA D O 1
ATOM 6617 N N . HIS D 1 140 ? 16.171 17.415 127.485 1.00 28.09 132 HIS D N 1
ATOM 6618 C CA . HIS D 1 140 ? 15.996 17.501 126.039 1.00 32.07 132 HIS D CA 1
ATOM 6619 C C . HIS D 1 140 ? 16.458 18.837 125.477 1.00 31.72 132 HIS D C 1
ATOM 6620 O O . HIS D 1 140 ? 16.727 18.932 124.275 1.00 32.72 132 HIS D O 1
ATOM 6627 N N . LYS D 1 141 ? 16.542 19.869 126.310 1.00 29.34 133 LYS D N 1
ATOM 6628 C CA . LYS D 1 141 ? 16.983 21.183 125.872 1.00 34.62 133 LYS D CA 1
ATOM 6629 C C . LYS D 1 141 ? 18.480 21.387 126.065 1.00 33.51 133 LYS D C 1
ATOM 6630 O O . LYS D 1 141 ? 18.996 22.464 125.744 1.00 35.00 133 LYS D O 1
ATOM 6636 N N . ASP D 1 142 ? 19.185 20.385 126.575 1.00 26.69 134 ASP D N 1
ATOM 6637 C CA . ASP D 1 142 ? 20.596 20.526 126.909 1.00 28.86 134 ASP D CA 1
ATOM 6638 C C . ASP D 1 142 ? 21.428 20.085 125.709 1.00 30.59 134 ASP D C 1
ATOM 6639 O O . ASP D 1 142 ? 21.308 18.947 125.243 1.00 25.28 134 ASP D O 1
ATOM 6644 N N . ARG D 1 143 ? 22.270 20.999 125.215 1.00 36.83 135 ARG D N 1
ATOM 6645 C CA . ARG D 1 143 ? 23.083 20.777 124.022 1.00 36.77 135 ARG D CA 1
ATOM 6646 C C . ARG D 1 143 ? 23.972 19.535 124.119 1.00 33.79 135 ARG D C 1
ATOM 6647 O O . ARG D 1 143 ? 24.362 18.969 123.085 1.00 30.73 135 ARG D O 1
ATOM 6655 N N . ARG D 1 144 ? 24.287 19.067 125.324 1.00 28.48 136 ARG D N 1
ATOM 6656 C CA . ARG D 1 144 ? 25.198 17.935 125.382 1.00 34.52 136 ARG D CA 1
ATOM 6657 C C . ARG D 1 144 ? 24.531 16.618 124.993 1.00 31.03 136 ARG D C 1
ATOM 6658 O O . ARG D 1 144 ? 25.237 15.619 124.820 1.00 27.29 136 ARG D O 1
ATOM 6666 N N . TYR D 1 145 ? 23.207 16.596 124.817 1.00 25.18 137 TYR D N 1
ATOM 6667 C CA . TYR D 1 145 ? 22.507 15.414 124.324 1.00 26.27 137 TYR D CA 1
ATOM 6668 C C . TYR D 1 145 ? 22.015 15.595 122.890 1.00 31.14 137 TYR D C 1
ATOM 6669 O O . TYR D 1 145 ? 21.284 14.738 122.373 1.00 23.83 137 TYR D O 1
ATOM 6678 N N . ALA D 1 146 ? 22.435 16.675 122.219 1.00 30.41 138 ALA D N 1
ATOM 6679 C CA . ALA D 1 146 ? 21.875 17.027 120.911 1.00 24.83 138 ALA D CA 1
ATOM 6680 C C . ALA D 1 146 ? 22.161 15.983 119.846 1.00 31.82 138 ALA D C 1
ATOM 6681 O O . ALA D 1 146 ? 21.419 15.886 118.860 1.00 34.61 138 ALA D O 1
ATOM 6683 N N . HIS D 1 147 ? 23.234 15.219 120.005 1.00 27.03 139 HIS D N 1
ATOM 6684 C CA . HIS D 1 147 ? 23.653 14.230 119.022 1.00 29.20 139 HIS D CA 1
ATOM 6685 C C . HIS D 1 147 ? 23.023 12.863 119.269 1.00 32.04 139 HIS D C 1
ATOM 6686 O O . HIS D 1 147 ? 23.399 11.886 118.613 1.00 41.82 139 HIS D O 1
ATOM 6693 N N . LEU D 1 148 ? 22.119 12.767 120.223 1.00 25.63 140 LEU D N 1
ATOM 6694 C CA . LEU D 1 148 ? 21.465 11.527 120.588 1.00 27.47 140 LEU D CA 1
ATOM 6695 C C . LEU D 1 148 ? 20.005 11.562 120.166 1.00 26.09 140 LEU D C 1
ATOM 6696 O O . LEU D 1 148 ? 19.378 12.624 120.193 1.00 28.14 140 LEU D O 1
ATOM 6701 N N . PRO D 1 149 ? 19.429 10.424 119.779 1.00 31.89 141 PRO D N 1
ATOM 6702 C CA . PRO D 1 149 ? 17.984 10.392 119.543 1.00 27.53 141 PRO D CA 1
ATOM 6703 C C . PRO D 1 149 ? 17.265 10.827 120.807 1.00 31.55 141 PRO D C 1
ATOM 6704 O O . PRO D 1 149 ? 17.690 10.513 121.921 1.00 27.75 141 PRO D O 1
ATOM 6708 N N . ALA D 1 150 ? 16.184 11.583 120.626 1.00 27.69 142 ALA D N 1
ATOM 6709 C CA . ALA D 1 150 ? 15.547 12.227 121.772 1.00 32.30 142 ALA D CA 1
ATOM 6710 C C . ALA D 1 150 ? 15.016 11.214 122.777 1.00 36.15 142 ALA D C 1
ATOM 6711 O O . ALA D 1 150 ? 14.965 11.503 123.976 1.00 32.96 142 ALA D O 1
ATOM 6713 N N . ASP D 1 151 ? 14.632 10.022 122.325 1.00 33.87 143 ASP D N 1
ATOM 6714 C CA . ASP D 1 151 ? 13.983 9.084 123.233 1.00 37.20 143 ASP D CA 1
ATOM 6715 C C . ASP D 1 151 ? 14.951 8.334 124.139 1.00 39.50 143 ASP D C 1
ATOM 6716 O O . ASP D 1 151 ? 14.494 7.557 124.985 1.00 43.75 143 ASP D O 1
ATOM 6721 N N . VAL D 1 152 ? 16.266 8.538 124.011 1.00 30.89 144 VAL D N 1
ATOM 6722 C CA . VAL D 1 152 ? 17.174 8.007 125.024 1.00 33.26 144 VAL D CA 1
ATOM 6723 C C . VAL D 1 152 ? 17.425 9.016 126.127 1.00 31.52 144 VAL D C 1
ATOM 6724 O O . VAL D 1 152 ? 18.005 8.657 127.165 1.00 33.09 144 VAL D O 1
ATOM 6728 N N . VAL D 1 153 ? 16.997 10.263 125.944 1.00 26.64 145 VAL D N 1
ATOM 6729 C CA . VAL D 1 153 ? 17.069 11.290 126.977 1.00 23.57 145 VAL D CA 1
ATOM 6730 C C . VAL D 1 153 ? 15.877 11.097 127.908 1.00 28.16 145 VAL D C 1
ATOM 6731 O O . VAL D 1 153 ? 14.723 11.274 127.487 1.00 25.57 145 VAL D O 1
ATOM 6735 N N . PRO D 1 154 ? 16.100 10.700 129.155 1.00 30.00 146 PRO D N 1
ATOM 6736 C CA . PRO D 1 154 ? 14.983 10.305 130.010 1.00 28.80 146 PRO D CA 1
ATOM 6737 C C . PRO D 1 154 ? 14.271 11.509 130.605 1.00 29.23 146 PRO D C 1
ATOM 6738 O O . PRO D 1 154 ? 14.817 12.610 130.712 1.00 28.85 146 PRO D O 1
ATOM 6742 N N . ASP D 1 155 ? 13.019 11.274 130.985 1.00 25.78 147 ASP D N 1
ATOM 6743 C CA . ASP D 1 155 ? 12.239 12.242 131.738 1.00 27.16 147 ASP D CA 1
ATOM 6744 C C . ASP D 1 155 ? 12.136 11.871 133.210 1.00 28.21 147 ASP D C 1
ATOM 6745 O O . ASP D 1 155 ? 11.493 12.593 133.979 1.00 31.41 147 ASP D O 1
ATOM 6750 N N . GLY D 1 156 ? 12.764 10.766 133.605 1.00 27.69 148 GLY D N 1
ATOM 6751 C CA . GLY D 1 156 ? 12.830 10.298 134.971 1.00 28.82 148 GLY D CA 1
ATOM 6752 C C . GLY D 1 156 ? 13.268 8.848 135.002 1.00 30.84 148 GLY D C 1
ATOM 6753 O O . GLY D 1 156 ? 12.900 8.075 134.115 1.00 28.51 148 GLY D O 1
ATOM 6754 N N . GLU D 1 157 ? 14.056 8.467 136.004 1.00 29.16 149 GLU D N 1
ATOM 6755 C CA . GLU D 1 157 ? 14.589 7.117 136.102 1.00 29.53 149 GLU D CA 1
ATOM 6756 C C . GLU D 1 157 ? 14.538 6.642 137.544 1.00 36.92 149 GLU D C 1
ATOM 6757 O O . GLU D 1 157 ? 14.500 7.440 138.482 1.00 32.14 149 GLU D O 1
ATOM 6763 N N . ASN D 1 158 ? 14.538 5.326 137.697 1.00 32.27 150 ASN D N 1
ATOM 6764 C CA . ASN D 1 158 ? 14.875 4.633 138.929 1.00 34.15 150 ASN D CA 1
ATOM 6765 C C . ASN D 1 158 ? 16.207 3.910 138.724 1.00 37.52 150 ASN D C 1
ATOM 6766 O O . ASN D 1 158 ? 16.843 4.025 137.672 1.00 33.50 150 ASN D O 1
ATOM 6771 N N . LEU D 1 159 ? 16.633 3.141 139.730 1.00 36.94 151 LEU D N 1
ATOM 6772 C CA . LEU D 1 159 ? 17.914 2.449 139.588 1.00 33.45 151 LEU D CA 1
ATOM 6773 C C . LEU D 1 159 ? 17.836 1.337 138.549 1.00 30.52 151 LEU D C 1
ATOM 6774 O O . LEU D 1 159 ? 18.822 1.074 137.856 1.00 34.29 151 LEU D O 1
ATOM 6779 N N . LYS D 1 160 ? 16.680 0.678 138.421 1.00 32.12 152 LYS D N 1
ATOM 6780 C CA . LYS D 1 160 ? 16.550 -0.394 137.438 1.00 31.73 152 LYS D CA 1
ATOM 6781 C C . LYS D 1 160 ? 16.739 0.133 136.021 1.00 30.33 152 LYS D C 1
ATOM 6782 O O . LYS D 1 160 ? 17.511 -0.431 135.236 1.00 28.66 152 LYS D O 1
ATOM 6788 N N . VAL D 1 161 ? 16.021 1.203 135.661 1.00 33.94 153 VAL D N 1
ATOM 6789 C CA A VAL D 1 161 ? 16.163 1.802 134.334 0.58 29.46 153 VAL D CA 1
ATOM 6790 C CA B VAL D 1 161 ? 16.194 1.728 134.313 0.42 29.52 153 VAL D CA 1
ATOM 6791 C C . VAL D 1 161 ? 17.543 2.425 134.178 1.00 30.38 153 VAL D C 1
ATOM 6792 O O . VAL D 1 161 ? 18.119 2.449 133.079 1.00 28.50 153 VAL D O 1
ATOM 6799 N N . THR D 1 162 ? 18.099 2.954 135.272 1.00 26.67 154 THR D N 1
ATOM 6800 C CA . THR D 1 162 ? 19.468 3.451 135.207 1.00 25.02 154 THR D CA 1
ATOM 6801 C C . THR D 1 162 ? 20.421 2.329 134.819 1.00 28.83 154 THR D C 1
ATOM 6802 O O . THR D 1 162 ? 21.308 2.518 133.980 1.00 25.89 154 THR D O 1
ATOM 6806 N N . LEU D 1 163 ? 20.243 1.147 135.416 1.00 26.50 155 LEU D N 1
ATOM 6807 C CA . LEU D 1 163 ? 21.099 0.013 135.084 1.00 24.17 155 LEU D CA 1
ATOM 6808 C C . LEU D 1 163 ? 20.961 -0.369 133.619 1.00 23.50 155 LEU D C 1
ATOM 6809 O O . LEU D 1 163 ? 21.958 -0.680 132.951 1.00 24.97 155 LEU D O 1
ATOM 6814 N N . GLU D 1 164 ? 19.731 -0.351 133.104 1.00 27.64 156 GLU D N 1
ATOM 6815 C CA . GLU D 1 164 ? 19.497 -0.781 131.732 1.00 24.28 156 GLU D CA 1
ATOM 6816 C C . GLU D 1 164 ? 20.244 0.091 130.725 1.00 26.60 156 GLU D C 1
ATOM 6817 O O . GLU D 1 164 ? 20.575 -0.380 129.630 1.00 27.49 156 GLU D O 1
ATOM 6823 N N . ARG D 1 165 ? 20.529 1.350 131.058 1.00 25.85 157 ARG D N 1
ATOM 6824 C CA . ARG D 1 165 ? 21.318 2.165 130.136 1.00 24.91 157 ARG D CA 1
ATOM 6825 C C . ARG D 1 165 ? 22.786 2.296 130.538 1.00 26.06 157 ARG D C 1
ATOM 6826 O O . ARG D 1 165 ? 23.593 2.748 129.716 1.00 22.11 157 ARG D O 1
ATOM 6834 N N . VAL D 1 166 ? 23.155 1.924 131.766 1.00 19.94 158 VAL D N 1
ATOM 6835 C CA . VAL D 1 166 ? 24.573 1.809 132.116 1.00 19.13 158 VAL D CA 1
ATOM 6836 C C . VAL D 1 166 ? 25.175 0.550 131.501 1.00 25.95 158 VAL D C 1
ATOM 6837 O O . VAL D 1 166 ? 26.287 0.571 130.957 1.00 24.04 158 VAL D O 1
ATOM 6841 N N . LEU D 1 167 ? 24.453 -0.560 131.584 1.00 22.46 159 LEU D N 1
ATOM 6842 C CA . LEU D 1 167 ? 25.000 -1.854 131.185 1.00 22.53 159 LEU D CA 1
ATOM 6843 C C . LEU D 1 167 ? 25.558 -1.882 129.770 1.00 22.87 159 LEU D C 1
ATOM 6844 O O . LEU D 1 167 ? 26.623 -2.490 129.574 1.00 24.96 159 LEU D O 1
ATOM 6849 N N . PRO D 1 168 ? 24.915 -1.310 128.755 1.00 21.32 160 PRO D N 1
ATOM 6850 C CA . PRO D 1 168 ? 25.532 -1.361 127.419 1.00 19.48 160 PRO D CA 1
ATOM 6851 C C . PRO D 1 168 ? 26.914 -0.724 127.380 1.00 21.23 160 PRO D C 1
ATOM 6852 O O . PRO D 1 168 ? 27.758 -1.152 126.588 1.00 19.75 160 PRO D O 1
ATOM 6856 N N . PHE D 1 169 ? 27.176 0.286 128.215 1.00 21.56 161 PHE D N 1
ATOM 6857 C CA . PHE D 1 169 ? 28.498 0.906 128.211 1.00 19.93 161 PHE D CA 1
ATOM 6858 C C . PHE D 1 169 ? 29.541 0.005 128.872 1.00 16.92 161 PHE D C 1
ATOM 6859 O O . PHE D 1 169 ? 30.712 0.017 128.473 1.00 20.06 161 PHE D O 1
ATOM 6867 N N . TRP D 1 170 ? 29.141 -0.782 129.876 1.00 18.70 162 TRP D N 1
ATOM 6868 C CA . TRP D 1 170 ? 30.005 -1.845 130.383 1.00 21.02 162 TRP D CA 1
ATOM 6869 C C . TRP D 1 170 ? 30.338 -2.844 129.280 1.00 20.56 162 TRP D C 1
ATOM 6870 O O . TRP D 1 170 ? 31.503 -3.212 129.084 1.00 19.90 162 TRP D O 1
ATOM 6881 N N . GLU D 1 171 ? 29.325 -3.255 128.517 1.00 22.91 163 GLU D N 1
ATOM 6882 C CA . GLU D 1 171 ? 29.495 -4.288 127.496 1.00 21.77 163 GLU D CA 1
ATOM 6883 C C . GLU D 1 171 ? 30.295 -3.804 126.294 1.00 22.49 163 GLU D C 1
ATOM 6884 O O . GLU D 1 171 ? 31.014 -4.594 125.671 1.00 21.56 163 GLU D O 1
ATOM 6890 N N . ASP D 1 172 ? 30.161 -2.531 125.929 1.00 21.78 164 ASP D N 1
ATOM 6891 C CA . ASP D 1 172 ? 30.805 -2.029 124.724 1.00 21.04 164 ASP D CA 1
ATOM 6892 C C . ASP D 1 172 ? 32.154 -1.373 124.971 1.00 23.45 164 ASP D C 1
ATOM 6893 O O . ASP D 1 172 ? 33.000 -1.388 124.071 1.00 21.50 164 ASP D O 1
ATOM 6898 N N . GLN D 1 173 ? 32.373 -0.769 126.142 1.00 20.77 165 GLN D N 1
ATOM 6899 C CA A GLN D 1 173 ? 33.575 0.028 126.350 0.55 21.20 165 GLN D CA 1
ATOM 6900 C CA B GLN D 1 173 ? 33.569 0.036 126.363 0.45 21.32 165 GLN D CA 1
ATOM 6901 C C . GLN D 1 173 ? 34.384 -0.423 127.562 1.00 26.84 165 GLN D C 1
ATOM 6902 O O . GLN D 1 173 ? 35.588 -0.645 127.438 1.00 20.88 165 GLN D O 1
ATOM 6913 N N . ILE D 1 174 ? 33.753 -0.554 128.732 1.00 25.26 166 ILE D N 1
ATOM 6914 C CA . ILE D 1 174 ? 34.524 -0.792 129.954 1.00 18.71 166 ILE D CA 1
ATOM 6915 C C . ILE D 1 174 ? 35.084 -2.211 129.983 1.00 23.39 166 ILE D C 1
ATOM 6916 O O . ILE D 1 174 ? 36.284 -2.422 130.201 1.00 25.72 166 ILE D O 1
ATOM 6921 N N . ALA D 1 175 ? 34.220 -3.210 129.830 1.00 24.03 167 ALA D N 1
ATOM 6922 C CA . ALA D 1 175 ? 34.713 -4.582 129.855 1.00 20.85 167 ALA D CA 1
ATOM 6923 C C . ALA D 1 175 ? 35.668 -4.885 128.706 1.00 24.32 167 ALA D C 1
ATOM 6924 O O . ALA D 1 175 ? 36.669 -5.583 128.948 1.00 27.39 167 ALA D O 1
ATOM 6926 N N . PRO D 1 176 ? 35.439 -4.430 127.467 1.00 22.53 168 PRO D N 1
ATOM 6927 C CA . PRO D 1 176 ? 36.452 -4.672 126.428 1.00 24.29 168 PRO D CA 1
ATOM 6928 C C . PRO D 1 176 ? 37.796 -4.051 126.758 1.00 26.21 168 PRO D C 1
ATOM 6929 O O . PRO D 1 176 ? 38.833 -4.654 126.466 1.00 25.46 168 PRO D O 1
ATOM 6933 N N . ALA D 1 177 ? 37.806 -2.865 127.377 1.00 21.61 169 ALA D N 1
ATOM 6934 C CA . ALA D 1 177 ? 39.069 -2.254 127.787 1.00 23.52 169 ALA D CA 1
ATOM 6935 C C . ALA D 1 177 ? 39.803 -3.139 128.789 1.00 26.99 169 ALA D C 1
ATOM 6936 O O . ALA D 1 177 ? 41.007 -3.376 128.656 1.00 25.53 169 ALA D O 1
ATOM 6938 N N . ILE D 1 178 ? 39.086 -3.643 129.799 1.00 30.14 170 ILE D N 1
ATOM 6939 C CA . ILE D 1 178 ? 39.702 -4.533 130.787 1.00 32.10 170 ILE D CA 1
ATOM 6940 C C . ILE D 1 178 ? 40.246 -5.786 130.111 1.00 31.28 170 ILE D C 1
ATOM 6941 O O . ILE D 1 178 ? 41.377 -6.220 130.370 1.00 33.27 170 ILE D O 1
ATOM 6946 N N . LEU D 1 179 ? 39.451 -6.384 129.223 1.00 25.18 171 LEU D N 1
ATOM 6947 C CA . LEU D 1 179 ? 39.880 -7.615 128.573 1.00 27.14 171 LEU D CA 1
ATOM 6948 C C . LEU D 1 179 ? 41.061 -7.394 127.636 1.00 30.40 171 LEU D C 1
ATOM 6949 O O . LEU D 1 179 ? 41.787 -8.350 127.343 1.00 34.62 171 LEU D O 1
ATOM 6954 N N . SER D 1 180 ? 41.273 -6.164 127.168 1.00 28.20 172 SER D N 1
ATOM 6955 C CA A SER D 1 180 ? 42.440 -5.854 126.354 0.59 32.04 172 SER D CA 1
ATOM 6956 C CA B SER D 1 180 ? 42.437 -5.847 126.354 0.41 31.78 172 SER D CA 1
ATOM 6957 C C . SER D 1 180 ? 43.677 -5.567 127.192 1.00 30.23 172 SER D C 1
ATOM 6958 O O . SER D 1 180 ? 44.750 -5.356 126.623 1.00 32.93 172 SER D O 1
ATOM 6963 N N . GLY D 1 181 ? 43.551 -5.548 128.517 1.00 28.41 173 GLY D N 1
ATOM 6964 C CA . GLY D 1 181 ? 44.669 -5.279 129.399 1.00 34.80 173 GLY D CA 1
ATOM 6965 C C . GLY D 1 181 ? 44.764 -3.864 129.929 1.00 34.82 173 GLY D C 1
ATOM 6966 O O . GLY D 1 181 ? 45.754 -3.540 130.599 1.00 32.67 173 GLY D O 1
ATOM 6967 N N . LYS D 1 182 ? 43.767 -3.019 129.669 1.00 27.05 174 LYS D N 1
ATOM 6968 C CA . LYS D 1 182 ? 43.821 -1.627 130.092 1.00 28.16 174 LYS D CA 1
ATOM 6969 C C . LYS D 1 182 ? 43.414 -1.472 131.551 1.00 29.76 174 LYS D C 1
ATOM 6970 O O . LYS D 1 182 ? 42.475 -2.118 132.030 1.00 31.11 174 LYS D O 1
ATOM 6976 N N . ARG D 1 183 ? 44.121 -0.587 132.245 1.00 25.75 175 ARG D N 1
ATOM 6977 C CA . ARG D 1 183 ? 43.829 -0.250 133.630 1.00 27.11 175 ARG D CA 1
ATOM 6978 C C . ARG D 1 183 ? 42.819 0.893 133.619 1.00 27.83 175 ARG D C 1
ATOM 6979 O O . ARG D 1 183 ? 43.129 2.006 133.177 1.00 25.84 175 ARG D O 1
ATOM 6987 N N . VAL D 1 184 ? 41.604 0.610 134.082 1.00 25.98 176 VAL D N 1
ATOM 6988 C CA . VAL D 1 184 ? 40.461 1.494 133.893 1.00 21.08 176 VAL D CA 1
ATOM 6989 C C . VAL D 1 184 ? 40.167 2.243 135.186 1.00 22.61 176 VAL D C 1
ATOM 6990 O O . VAL D 1 184 ? 40.166 1.647 136.274 1.00 22.11 176 VAL D O 1
ATOM 6994 N N . LEU D 1 185 ? 39.928 3.547 135.065 1.00 25.35 177 LEU D N 1
ATOM 6995 C CA . LEU D 1 185 ? 39.291 4.350 136.099 1.00 27.49 177 LEU D CA 1
ATOM 6996 C C . LEU D 1 185 ? 37.878 4.719 135.657 1.00 29.14 177 LEU D C 1
ATOM 6997 O O . LEU D 1 185 ? 37.675 5.161 134.520 1.00 21.83 177 LEU D O 1
ATOM 7002 N N . VAL D 1 186 ? 36.901 4.544 136.544 1.00 25.82 178 VAL D N 1
ATOM 7003 C CA . VAL D 1 186 ? 35.538 5.018 136.294 1.00 22.90 178 VAL D CA 1
ATOM 7004 C C . VAL D 1 186 ? 35.207 6.062 137.352 1.00 30.56 178 VAL D C 1
ATOM 7005 O O . VAL D 1 186 ? 35.168 5.744 138.546 1.00 28.72 178 VAL D O 1
ATOM 7009 N N . ALA D 1 187 ? 34.982 7.306 136.920 1.00 21.10 179 ALA D N 1
ATOM 7010 C CA . ALA D 1 187 ? 34.636 8.411 137.817 1.00 23.73 179 ALA D CA 1
ATOM 7011 C C . ALA D 1 187 ? 33.198 8.832 137.537 1.00 22.09 179 ALA D C 1
ATOM 7012 O O . ALA D 1 187 ? 32.930 9.475 136.522 1.00 26.83 179 ALA D O 1
ATOM 7014 N N . ALA D 1 188 ? 32.274 8.494 138.439 1.00 26.99 180 ALA D N 1
ATOM 7015 C CA . ALA D 1 188 ? 30.862 8.735 138.137 1.00 22.52 180 ALA D CA 1
ATOM 7016 C C . ALA D 1 188 ? 30.042 9.072 139.376 1.00 28.66 180 ALA D C 1
ATOM 7017 O O . ALA D 1 188 ? 30.520 9.797 140.261 1.00 26.77 180 ALA D O 1
ATOM 7019 N N . HIS D 1 189 ? 28.805 8.565 139.441 1.00 25.46 181 HIS D N 1
ATOM 7020 C CA . HIS D 1 189 ? 27.804 9.014 140.403 1.00 27.00 181 HIS D CA 1
ATOM 7021 C C . HIS D 1 189 ? 27.301 7.853 141.250 1.00 29.92 181 HIS D C 1
ATOM 7022 O O . HIS D 1 189 ? 27.471 6.682 140.902 1.00 27.13 181 HIS D O 1
ATOM 7029 N N . GLY D 1 190 ? 26.636 8.199 142.350 1.00 30.66 182 GLY D N 1
ATOM 7030 C CA . GLY D 1 190 ? 26.071 7.202 143.239 1.00 37.29 182 GLY D CA 1
ATOM 7031 C C . GLY D 1 190 ? 25.341 6.071 142.538 1.00 37.57 182 GLY D C 1
ATOM 7032 O O . GLY D 1 190 ? 25.705 4.902 142.702 1.00 30.42 182 GLY D O 1
ATOM 7033 N N . ASN D 1 191 ? 24.332 6.392 141.729 1.00 29.82 183 ASN D N 1
ATOM 7034 C CA . ASN D 1 191 ? 23.496 5.323 141.186 1.00 29.19 183 ASN D CA 1
ATOM 7035 C C . ASN D 1 191 ? 24.117 4.641 139.970 1.00 27.40 183 ASN D C 1
ATOM 7036 O O . ASN D 1 191 ? 23.921 3.435 139.785 1.00 27.12 183 ASN D O 1
ATOM 7041 N N . SER D 1 192 ? 24.876 5.365 139.141 1.00 29.93 184 SER D N 1
ATOM 7042 C CA . SER D 1 192 ? 25.493 4.699 137.994 1.00 24.99 184 SER D CA 1
ATOM 7043 C C . SER D 1 192 ? 26.595 3.739 138.441 1.00 30.94 184 SER D C 1
ATOM 7044 O O . SER D 1 192 ? 26.728 2.639 137.893 1.00 27.95 184 SER D O 1
ATOM 7047 N N . LEU D 1 193 ? 27.378 4.122 139.451 1.00 26.04 185 LEU D N 1
ATOM 7048 C CA . LEU D 1 193 ? 28.342 3.182 140.012 1.00 26.57 185 LEU D CA 1
ATOM 7049 C C . LEU D 1 193 ? 27.635 2.037 140.735 1.00 27.43 185 LEU D C 1
ATOM 7050 O O . LEU D 1 193 ? 28.079 0.883 140.667 1.00 31.46 185 LEU D O 1
ATOM 7055 N N . ARG D 1 194 ? 26.531 2.337 141.429 1.00 28.43 186 ARG D N 1
ATOM 7056 C CA . ARG D 1 194 ? 25.778 1.279 142.097 1.00 35.47 186 ARG D CA 1
ATOM 7057 C C . ARG D 1 194 ? 25.259 0.275 141.077 1.00 32.26 186 ARG D C 1
ATOM 7058 O O . ARG D 1 194 ? 25.275 -0.937 141.322 1.00 29.62 186 ARG D O 1
ATOM 7066 N N . ALA D 1 195 ? 24.847 0.765 139.903 1.00 29.18 187 ALA D N 1
ATOM 7067 C CA . ALA D 1 195 ? 24.398 -0.113 138.825 1.00 28.87 187 ALA D CA 1
ATOM 7068 C C . ALA D 1 195 ? 25.521 -1.036 138.361 1.00 27.98 187 ALA D C 1
ATOM 7069 O O . ALA D 1 195 ? 25.326 -2.252 138.238 1.00 29.11 187 ALA D O 1
ATOM 7071 N N . LEU D 1 196 ? 26.710 -0.473 138.111 1.00 28.90 188 LEU D N 1
ATOM 7072 C CA . LEU D 1 196 ? 27.863 -1.284 137.720 1.00 24.74 188 LEU D CA 1
ATOM 7073 C C . LEU D 1 196 ? 28.199 -2.323 138.779 1.00 31.26 188 LEU D C 1
ATOM 7074 O O . LEU D 1 196 ? 28.470 -3.488 138.463 1.00 26.53 188 LEU D O 1
ATOM 7079 N N . ALA D 1 197 ? 28.203 -1.911 140.047 1.00 27.26 189 ALA D N 1
ATOM 7080 C CA . ALA D 1 197 ? 28.496 -2.846 141.128 1.00 29.35 189 ALA D CA 1
ATOM 7081 C C . ALA D 1 197 ? 27.483 -3.988 141.176 1.00 29.29 189 ALA D C 1
ATOM 7082 O O . ALA D 1 197 ? 27.864 -5.148 141.383 1.00 31.20 189 ALA D O 1
ATOM 7084 N N . LYS D 1 198 ? 26.190 -3.682 140.993 1.00 28.99 190 LYS D N 1
ATOM 7085 C CA . LYS D 1 198 ? 25.171 -4.730 141.003 1.00 29.55 190 LYS D CA 1
ATOM 7086 C C . LYS D 1 198 ? 25.487 -5.799 139.969 1.00 28.83 190 LYS D C 1
ATOM 7087 O O . LYS D 1 198 ? 25.393 -6.999 140.250 1.00 33.18 190 LYS D O 1
ATOM 7093 N N . HIS D 1 199 ? 25.859 -5.373 138.758 1.00 27.33 191 HIS D N 1
ATOM 7094 C CA . HIS D 1 199 ? 26.167 -6.324 137.694 1.00 32.00 191 HIS D CA 1
ATOM 7095 C C . HIS D 1 199 ? 27.463 -7.064 137.981 1.00 27.76 191 HIS D C 1
ATOM 7096 O O . HIS D 1 199 ? 27.508 -8.301 137.950 1.00 32.00 191 HIS D O 1
ATOM 7103 N N . ILE D 1 200 ? 28.527 -6.320 138.272 1.00 30.76 192 ILE D N 1
ATOM 7104 C CA . ILE D 1 200 ? 29.828 -6.946 138.459 1.00 33.42 192 ILE D CA 1
ATOM 7105 C C . ILE D 1 200 ? 29.776 -7.952 139.599 1.00 40.33 192 ILE D C 1
ATOM 7106 O O . ILE D 1 200 ? 30.300 -9.068 139.485 1.00 41.00 192 ILE D O 1
ATOM 7111 N N . GLU D 1 201 ? 29.123 -7.591 140.702 1.00 35.71 193 GLU D N 1
ATOM 7112 C CA . GLU D 1 201 ? 29.112 -8.438 141.890 1.00 35.70 193 GLU D CA 1
ATOM 7113 C C . GLU D 1 201 ? 27.903 -9.358 141.962 1.00 41.43 193 GLU D C 1
ATOM 7114 O O . GLU D 1 201 ? 27.790 -10.123 142.925 1.00 44.36 193 GLU D O 1
ATOM 7120 N N . GLY D 1 202 ? 27.000 -9.302 140.987 1.00 32.54 194 GLY D N 1
ATOM 7121 C CA . GLY D 1 202 ? 25.817 -10.143 141.002 1.00 32.76 194 GLY D CA 1
ATOM 7122 C C . GLY D 1 202 ? 24.952 -9.950 142.230 1.00 40.86 194 GLY D C 1
ATOM 7123 O O . GLY D 1 202 ? 24.582 -10.921 142.905 1.00 39.22 194 GLY D O 1
ATOM 7124 N N . ILE D 1 203 ? 24.613 -8.700 142.529 1.00 37.07 195 ILE D N 1
ATOM 7125 C CA . ILE D 1 203 ? 23.803 -8.375 143.699 1.00 37.61 195 ILE D CA 1
ATOM 7126 C C . ILE D 1 203 ? 22.332 -8.407 143.298 1.00 35.21 195 ILE D C 1
ATOM 7127 O O . ILE D 1 203 ? 21.957 -7.971 142.201 1.00 34.09 195 ILE D O 1
ATOM 7132 N N . SER D 1 204 ? 21.495 -8.944 144.181 1.00 39.48 196 SER D N 1
ATOM 7133 C CA . SER D 1 204 ? 20.090 -9.126 143.850 1.00 37.44 196 SER D CA 1
ATOM 7134 C C . SER D 1 204 ? 19.359 -7.786 143.838 1.00 40.35 196 SER D C 1
ATOM 7135 O O . SER D 1 204 ? 19.834 -6.781 144.376 1.00 37.01 196 SER D O 1
ATOM 7138 N N . ASP D 1 205 ? 18.183 -7.782 143.200 1.00 36.93 197 ASP D N 1
ATOM 7139 C CA . ASP D 1 205 ? 17.326 -6.602 143.246 1.00 37.05 197 ASP D CA 1
ATOM 7140 C C . ASP D 1 205 ? 16.955 -6.266 144.683 1.00 41.96 197 ASP D C 1
ATOM 7141 O O . ASP D 1 205 ? 16.871 -5.090 145.057 1.00 40.51 197 ASP D O 1
ATOM 7146 N N . GLU D 1 206 ? 16.746 -7.296 145.504 1.00 41.16 198 GLU D N 1
ATOM 7147 C CA . GLU D 1 206 ? 16.338 -7.100 146.888 1.00 47.29 198 GLU D CA 1
ATOM 7148 C C . GLU D 1 206 ? 17.421 -6.411 147.712 1.00 48.41 198 GLU D C 1
ATOM 7149 O O . GLU D 1 206 ? 17.104 -5.683 148.661 1.00 47.86 198 GLU D O 1
ATOM 7155 N N . ASP D 1 207 ? 18.694 -6.624 147.372 1.00 42.55 199 ASP D N 1
ATOM 7156 C CA . ASP D 1 207 ? 19.801 -6.152 148.197 1.00 45.95 199 ASP D CA 1
ATOM 7157 C C . ASP D 1 207 ? 20.458 -4.867 147.699 1.00 52.26 199 ASP D C 1
ATOM 7158 O O . ASP D 1 207 ? 21.168 -4.220 148.479 1.00 42.29 199 ASP D O 1
ATOM 7163 N N . ILE D 1 208 ? 20.252 -4.480 146.438 1.00 39.11 200 ILE D N 1
ATOM 7164 C CA . ILE D 1 208 ? 21.149 -3.499 145.823 1.00 41.29 200 ILE D CA 1
ATOM 7165 C C . ILE D 1 208 ? 20.898 -2.092 146.365 1.00 43.48 200 ILE D C 1
ATOM 7166 O O . ILE D 1 208 ? 21.837 -1.304 146.528 1.00 40.47 200 ILE D O 1
ATOM 7171 N N . MET D 1 209 ? 19.641 -1.748 146.658 1.00 45.10 201 MET D N 1
ATOM 7172 C CA . MET D 1 209 ? 19.356 -0.390 147.116 1.00 49.53 201 MET D CA 1
ATOM 7173 C C . MET D 1 209 ? 20.092 -0.063 148.413 1.00 55.52 201 MET D C 1
ATOM 7174 O O . MET D 1 209 ? 20.354 1.112 148.701 1.00 60.11 201 MET D O 1
ATOM 7179 N N . GLY D 1 210 ? 20.456 -1.078 149.188 1.00 45.99 202 GLY D N 1
ATOM 7180 C CA . GLY D 1 210 ? 21.202 -0.898 150.410 1.00 51.32 202 GLY D CA 1
ATOM 7181 C C . GLY D 1 210 ? 22.705 -0.914 150.269 1.00 52.13 202 GLY D C 1
ATOM 7182 O O . GLY D 1 210 ? 23.403 -0.771 151.280 1.00 49.97 202 GLY D O 1
ATOM 7183 N N . LEU D 1 211 ? 23.235 -1.085 149.056 1.00 41.89 203 LEU D N 1
ATOM 7184 C CA . LEU D 1 211 ? 24.682 -1.081 148.872 1.00 43.81 203 LEU D CA 1
ATOM 7185 C C . LEU D 1 211 ? 25.227 0.338 148.990 1.00 49.66 203 LEU D C 1
ATOM 7186 O O . LEU D 1 211 ? 24.776 1.251 148.290 1.00 50.16 203 LEU D O 1
ATOM 7191 N N . GLU D 1 212 ? 26.204 0.519 149.875 1.00 53.13 204 GLU D N 1
ATOM 7192 C CA . GLU D 1 212 ? 26.806 1.822 150.110 1.00 62.80 204 GLU D CA 1
ATOM 7193 C C . GLU D 1 212 ? 28.014 1.997 149.203 1.00 63.85 204 GLU D C 1
ATOM 7194 O O . GLU D 1 212 ? 28.840 1.087 149.072 1.00 67.48 204 GLU D O 1
ATOM 7196 N N . ILE D 1 213 ? 28.100 3.157 148.563 1.00 59.87 205 ILE D N 1
ATOM 7197 C CA . ILE D 1 213 ? 29.301 3.544 147.830 1.00 49.24 205 ILE D CA 1
ATOM 7198 C C . ILE D 1 213 ? 29.727 4.911 148.347 1.00 49.33 205 ILE D C 1
ATOM 7199 O O . ILE D 1 213 ? 29.108 5.928 148.003 1.00 46.19 205 ILE D O 1
ATOM 7204 N N . PRO D 1 214 ? 30.746 4.984 149.194 1.00 51.62 206 PRO D N 1
ATOM 7205 C CA . PRO D 1 214 ? 31.104 6.272 149.793 1.00 52.99 206 PRO D CA 1
ATOM 7206 C C . PRO D 1 214 ? 31.662 7.238 148.758 1.00 45.16 206 PRO D C 1
ATOM 7207 O O . PRO D 1 214 ? 32.256 6.843 147.752 1.00 40.01 206 PRO D O 1
ATOM 7211 N N . THR D 1 215 ? 31.433 8.522 149.006 1.00 45.88 207 THR D N 1
ATOM 7212 C CA . THR D 1 215 ? 31.997 9.561 148.161 1.00 41.64 207 THR D CA 1
ATOM 7213 C C . THR D 1 215 ? 33.477 9.742 148.472 1.00 48.30 207 THR D C 1
ATOM 7214 O O . THR D 1 215 ? 33.899 9.681 149.634 1.00 45.64 207 THR D O 1
ATOM 7218 N N . GLY D 1 216 ? 34.264 9.963 147.422 1.00 44.56 208 GLY D N 1
ATOM 7219 C CA . GLY D 1 216 ? 35.650 10.350 147.583 1.00 43.66 208 GLY D CA 1
ATOM 7220 C C . GLY D 1 216 ? 36.586 9.255 148.032 1.00 47.69 208 GLY D C 1
ATOM 7221 O O . GLY D 1 216 ? 37.691 9.554 148.485 1.00 50.73 208 GLY D O 1
ATOM 7222 N N . GLN D 1 217 ? 36.186 7.996 147.917 1.00 45.60 209 GLN D N 1
ATOM 7223 C CA A GLN D 1 217 ? 37.024 6.884 148.360 0.53 52.26 209 GLN D CA 1
ATOM 7224 C CA B GLN D 1 217 ? 37.009 6.871 148.367 0.47 52.26 209 GLN D CA 1
ATOM 7225 C C . GLN D 1 217 ? 37.212 5.895 147.220 1.00 49.46 209 GLN D C 1
ATOM 7226 O O . GLN D 1 217 ? 36.241 5.234 146.803 1.00 40.11 209 GLN D O 1
ATOM 7237 N N . PRO D 1 218 ? 38.427 5.760 146.690 1.00 44.86 210 PRO D N 1
ATOM 7238 C CA . PRO D 1 218 ? 38.656 4.829 145.577 1.00 40.95 210 PRO D CA 1
ATOM 7239 C C . PRO D 1 218 ? 38.287 3.400 145.952 1.00 40.15 210 PRO D C 1
ATOM 7240 O O . PRO D 1 218 ? 38.714 2.875 146.985 1.00 42.56 210 PRO D O 1
ATOM 7244 N N . LEU D 1 219 ? 37.470 2.783 145.110 1.00 38.95 211 LEU D N 1
ATOM 7245 C CA . LEU D 1 219 ? 37.050 1.398 145.263 1.00 40.01 211 LEU D CA 1
ATOM 7246 C C . LEU D 1 219 ? 37.784 0.555 144.234 1.00 43.00 211 LEU D C 1
ATOM 7247 O O . LEU D 1 219 ? 37.776 0.888 143.048 1.00 39.30 211 LEU D O 1
ATOM 7252 N N . VAL D 1 220 ? 38.412 -0.530 144.682 1.00 44.39 212 VAL D N 1
ATOM 7253 C CA . VAL D 1 220 ? 39.218 -1.381 143.812 1.00 47.33 212 VAL D CA 1
ATOM 7254 C C . VAL D 1 220 ? 38.567 -2.753 143.711 1.00 45.65 212 VAL D C 1
ATOM 7255 O O . VAL D 1 220 ? 38.222 -3.366 144.732 1.00 42.44 212 VAL D O 1
ATOM 7259 N N . TYR D 1 221 ? 38.398 -3.225 142.478 1.00 38.58 213 TYR D N 1
ATOM 7260 C CA . TYR D 1 221 ? 38.051 -4.605 142.171 1.00 39.60 213 TYR D CA 1
ATOM 7261 C C . TYR D 1 221 ? 39.249 -5.294 141.537 1.00 40.62 213 TYR D C 1
ATOM 7262 O O . TYR D 1 221 ? 39.885 -4.734 140.640 1.00 39.91 213 TYR D O 1
ATOM 7271 N N . LYS D 1 222 ? 39.541 -6.516 141.972 1.00 43.34 214 LYS D N 1
ATOM 7272 C CA . LYS D 1 222 ? 40.485 -7.380 141.273 1.00 45.68 214 LYS D CA 1
ATOM 7273 C C . LYS D 1 222 ? 39.684 -8.471 140.576 1.00 45.91 214 LYS D C 1
ATOM 7274 O O . LYS D 1 222 ? 38.951 -9.219 141.234 1.00 52.13 214 LYS D O 1
ATOM 7276 N N . LEU D 1 223 ? 39.828 -8.562 139.256 1.00 43.68 215 LEU D N 1
ATOM 7277 C CA . LEU D 1 223 ? 39.017 -9.438 138.420 1.00 43.35 215 LEU D CA 1
ATOM 7278 C C . LEU D 1 223 ? 39.893 -10.491 137.759 1.00 45.94 215 LEU D C 1
ATOM 7279 O O . LEU D 1 223 ? 41.059 -10.238 137.448 1.00 49.88 215 LEU D O 1
ATOM 7284 N N . ASP D 1 224 ? 39.323 -11.676 137.533 1.00 50.45 216 ASP D N 1
ATOM 7285 C CA . ASP D 1 224 ? 40.050 -12.733 136.845 1.00 60.72 216 ASP D CA 1
ATOM 7286 C C . ASP D 1 224 ? 39.812 -12.621 135.341 1.00 57.26 216 ASP D C 1
ATOM 7287 O O . ASP D 1 224 ? 39.089 -11.743 134.870 1.00 47.28 216 ASP D O 1
ATOM 7292 N N . ASP D 1 225 ? 40.407 -13.547 134.582 1.00 60.23 217 ASP D N 1
ATOM 7293 C CA . ASP D 1 225 ? 40.353 -13.485 133.122 1.00 62.83 217 ASP D CA 1
ATOM 7294 C C . ASP D 1 225 ? 38.930 -13.505 132.574 1.00 55.37 217 ASP D C 1
ATOM 7295 O O . ASP D 1 225 ? 38.718 -13.121 131.419 1.00 55.25 217 ASP D O 1
ATOM 7300 N N . ASN D 1 226 ? 37.951 -13.942 133.364 1.00 50.57 218 ASN D N 1
ATOM 7301 C CA . ASN D 1 226 ? 36.553 -13.876 132.960 1.00 54.08 218 ASN D CA 1
ATOM 7302 C C . ASN D 1 226 ? 35.805 -12.749 133.658 1.00 51.56 218 ASN D C 1
ATOM 7303 O O . ASN D 1 226 ? 34.574 -12.791 133.739 1.00 54.71 218 ASN D O 1
ATOM 7308 N N . LEU D 1 227 ? 36.528 -11.753 134.172 1.00 52.78 219 LEU D N 1
ATOM 7309 C CA . LEU D 1 227 ? 35.963 -10.569 134.822 1.00 38.97 219 LEU D CA 1
ATOM 7310 C C . LEU D 1 227 ? 35.174 -10.908 136.079 1.00 42.02 219 LEU D C 1
ATOM 7311 O O . LEU D 1 227 ? 34.369 -10.095 136.543 1.00 42.82 219 LEU D O 1
ATOM 7316 N N . LYS D 1 228 ? 35.380 -12.096 136.641 1.00 48.67 220 LYS D N 1
ATOM 7317 C CA . LYS D 1 228 ? 34.792 -12.426 137.931 1.00 50.79 220 LYS D CA 1
ATOM 7318 C C . LYS D 1 228 ? 35.563 -11.730 139.046 1.00 45.36 220 LYS D C 1
ATOM 7319 O O . LYS D 1 228 ? 36.786 -11.591 138.978 1.00 50.85 220 LYS D O 1
ATOM 7321 N N . VAL D 1 229 ? 34.845 -11.291 140.078 1.00 46.62 221 VAL D N 1
ATOM 7322 C CA . VAL D 1 229 ? 35.475 -10.577 141.186 1.00 49.13 221 VAL D CA 1
ATOM 7323 C C . VAL D 1 229 ? 36.293 -11.549 142.028 1.00 58.98 221 VAL D C 1
ATOM 7324 O O . VAL D 1 229 ? 35.764 -12.537 142.553 1.00 64.03 221 VAL D O 1
ATOM 7328 N N . ILE D 1 230 ? 37.585 -11.265 142.168 1.00 58.69 222 ILE D N 1
ATOM 7329 C CA . ILE D 1 230 ? 38.453 -11.978 143.096 1.00 58.16 222 ILE D CA 1
ATOM 7330 C C . ILE D 1 230 ? 38.628 -11.207 144.397 1.00 61.91 222 ILE D C 1
ATOM 7331 O O . ILE D 1 230 ? 38.627 -11.796 145.480 1.00 67.21 222 ILE D O 1
ATOM 7336 N N . GLU D 1 231 ? 38.806 -9.892 144.305 1.00 52.89 223 GLU D N 1
ATOM 7337 C CA . GLU D 1 231 ? 39.000 -9.045 145.471 1.00 58.68 223 GLU D CA 1
ATOM 7338 C C . GLU D 1 231 ? 38.192 -7.772 145.298 1.00 53.78 223 GLU D C 1
ATOM 7339 O O . GLU D 1 231 ? 38.036 -7.270 144.185 1.00 46.98 223 GLU D O 1
ATOM 7345 N N . LYS D 1 232 ? 37.689 -7.245 146.411 1.00 51.52 224 LYS D N 1
ATOM 7346 C CA . LYS D 1 232 ? 37.034 -5.942 146.422 1.00 59.34 224 LYS D CA 1
ATOM 7347 C C . LYS D 1 232 ? 37.444 -5.228 147.694 1.00 60.65 224 LYS D C 1
ATOM 7348 O O . LYS D 1 232 ? 37.233 -5.754 148.792 1.00 54.82 224 LYS D O 1
ATOM 7354 N N . PHE D 1 233 ? 38.027 -4.042 147.557 1.00 49.33 225 PHE D N 1
ATOM 7355 C CA . PHE D 1 233 ? 38.453 -3.319 148.745 1.00 53.87 225 PHE D CA 1
ATOM 7356 C C . PHE D 1 233 ? 38.518 -1.831 148.443 1.00 54.93 225 PHE D C 1
ATOM 7357 O O . PHE D 1 233 ? 38.783 -1.423 147.309 1.00 47.16 225 PHE D O 1
ATOM 7365 N N . TYR D 1 234 ? 38.260 -1.030 149.473 1.00 50.57 226 TYR D N 1
ATOM 7366 C CA . TYR D 1 234 ? 38.362 0.416 149.373 1.00 52.37 226 TYR D CA 1
ATOM 7367 C C . TYR D 1 234 ? 39.780 0.849 149.709 1.00 52.71 226 TYR D C 1
ATOM 7368 O O . TYR D 1 234 ? 40.395 0.334 150.647 1.00 54.69 226 TYR D O 1
ATOM 7377 N N . LEU D 1 235 ? 40.303 1.785 148.930 1.00 49.83 227 LEU D N 1
ATOM 7378 C CA . LEU D 1 235 ? 41.696 2.184 149.075 1.00 59.48 227 LEU D CA 1
ATOM 7379 C C . LEU D 1 235 ? 41.912 3.026 150.327 1.00 70.71 227 LEU D C 1
ATOM 7380 O O . LEU D 1 235 ? 41.150 3.951 150.612 1.00 76.05 227 LEU D O 1
#

CATH classification: 3.40.50.1240

InterPro domains:
  IPR005952 Phosphoglycerate mutase 1 [MF_01039] (1-227)
  IPR005952 Phosphoglycerate mutase 1 [PTHR11931] (2-224)
  IPR005952 Phosphoglycerate mutase 1 [TIGR01258] (1-227)
  IPR013078 Histidine phosphatase superfamily, clade-1 [PF00300] (3-121)
  IPR013078 Histidine phosphatase superfamily, clade-1 [PF00300] (133-224)
  IPR013078 Histidine phosphatase superfamily, clade-1 [SM00855] (2-188)
  IPR013078 Histidine phosphatase superfamily, clade-1 [cd07067] (2-227)
  IPR029033 Histidine phosphatase superfamily [G3DSA:3.40.50.1240] (1-227)
  IPR029033 Histidine phosphatase superfamily [SSF53254] (1-221)

Sequence (918 aa):
HHHMELVFIRHGQSEWNAKNLFTGWRDVKLSEQGLAEAAAAGKKLKENGYEFDIAFTSVLTRAIKTCNIVLEESDQLFVPQIKTWRLNERHYGRLQGLDKKQTAEKYGDEQVRIWRRSYDTLPPLLDDKDDAFSAHKDRRYAHHLPADVVPDGENLKVTLERVLLPFWEDQQIAPAILSSGKRVLVAAHGNSLRALAKHIEGISDEDIMGLEIPTGQQPLVYKLDDNLKVIEKFYLHHHMELVFIRHGQSEWNAKNLFTGWRDVKKLSEQGLAEAAAAGKKLKENGYEFDIAFTSVLTRAIKTCNIVLEESDQLFVPQIKTWRLNERHYGRLQGLDKKQTAEKYGDEQVRIWRRSYDTLPPLLDKDDAFSAHKDRRYAHHLPADVVPDGENLKVTLERVLPFWEDQQIAPAILSGKRVLVAAHGNSLRRALAKHIEGISDEDIMGLEIPTGQPLVYKLDDNLKVIEKFYLHHHMELVFIRHGQSEWNAKNLFTGWRDVKLSEQGLAEAAAAGKKLKENGYEFDIAFTSVLTRAIKTCNIVLEESDQLFVPQIKTWRLNERHYGRLQGLDKKQTAEKYGDEQVRIWRRSYDTLPPLLDKDDAFSAHKDRRYAHHHLPADVVPDGENLKVVTLERVLPFWEDQIAPAILSSGKRVLVAAHGNSLRALAKHIEGISDEDIMGLEIPTGQPLVYKLDDNLKVIEKFYLHMELVFIRHGQSEWNAKNLFTGWRDVKKLSEQGLAEAAAAGKKLKENGYEFDIAFTSVLTRAIKTCNIVLEESDQLFVPQIKTWRLNERHYGRLQGLDKKQTAEKYGDEQVRIWRRSYDTLPPLLDKDDAFSAHKDRRYAHLPADVVPDGENLKVVTLERVLPFWEDQQIAPAILSSGKRVLVAAHGNSLRALAKHIEGISDEDIMGLEIPTGQQPLVYKLDDNLKVIEKFYL